Protein 1HYH (pdb70)

Organism: Weissella confusa (NCBI:txid1583)

Solvent-accessible surface area: 38884 Å² total; per-residue (Å²): 34,18,28,0,0,0,5,8,1,35,65,28,0,6,9,0,0,7,1,0,6,12,54,14,8,1,1,20,3,1,0,12,25,108,80,120,45,43,0,77,0,0,14,13,1,1,33,0,1,9,8,8,21,61,36,27,7,41,13,65,41,49,61,65,73,18,0,35,97,6,22,0,0,0,0,16,23,33,47,62,109,52,58,126,60,66,10,14,136,56,0,4,78,68,0,67,62,17,0,47,56,0,89,126,18,41,5,128,10,0,0,0,0,17,4,44,6,2,2,1,0,0,5,0,0,31,99,17,4,58,23,65,16,76,33,0,0,0,5,1,0,9,8,11,7,0,17,0,20,8,5,0,3,100,64,47,94,11,2,14,95,25,4,57,10,38,1,0,0,4,31,59,89,29,31,8,3,0,32,43,26,0,72,1,40,3,28,31,0,85,88,89,89,48,38,77,63,15,48,91,76,5,46,98,2,9,113,63,0,38,124,19,26,18,48,26,4,16,0,11,0,8,0,0,11,99,0,0,45,7,0,1,7,39,2,34,9,35,6,3,0,0,2,114,18,133,92,24,49,7,2,0,0,12,0,0,4,0,0,74,76,0,24,66,39,68,1,78,18,108,15,61,108,100,13,88,41,99,6,72,43,0,48,76,101,0,53,105,67,29,76,107,24,35,93,102,63,30,20,30,0,0,1,5,6,0,36,61,27,0,8,8,0,0,10,1,0,7,9,55,12,10,0,0,19,2,1,0,11,24,112,86,114,42,35,0,73,0,0,16,10,0,1,36,0,1,9,8,10,21,52,32,25,6,41,15,64,38,57,63,61,71,20,0,38,96,6,24,0,0,0,0,16,24,36,41,60,84,72,63,137,103,56,12,18,48,72,0,24,73,59,2,106,61,20,0,48,55,0,119,133,20,44,5,13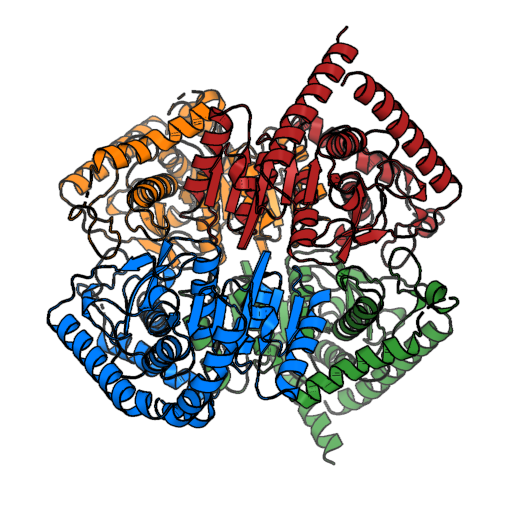1,11,0,0,0,0,16,5,57,11,2,2,0,0,0,5,12,0,36,101,32,3,59,25,66,18,73,36,0,0,0,3,2,0,7,6,12,8,0,15,0,21,8,5,0,2,103,62,48,99,12,2,14,92,24,3,54,10,37,1,0,0,2,29,56,88,19,22,15,6,0,28,49,28,1,97,2,42,14,20,39,1,85,87,87,102,46,41,75,68,16,52,90,72,7,82,91,1,11,110,64,0,32,126,16,29,16,50,28,3,16,0,13,0,6,0,0,10,94,0,0,49,7,0,1,6,36,3,33,9,34,7,5,0,0,3,89,11,116,92,27,41,6,2,0,0,11,0,0,3,0,0,76,80,0,22,69,38,71,1,76,20,97,18,61,107,92,13,86,57,92,6,79,88,0,59,68,94,0,58,59,22,33,91,138,60,56,33,20,33,0,0,0,4,5,0,36,82,29,0,8,9,0,0,9,1,0,4,8,55,12,6,0,1,20,2,0,0,12,28,114,82,101,55,34,0,85,1,0,15,12,0,1,41,0,1,7,7,9,19,53,35,25,7,40,15,62,29,50,65,72,72,19,0,38,97,6,25,0,0,0,0,26,39,62,89,82,151,117,34,76,28,83,143,33,1,58,58,0,68,59,18,0,51,64,0,90,123,21,40,5,129,14,0,0,0,0,14,16,106,59,2,1,6,2,0,6,0,0,28,96,20,5,60,23,67,20,77,39,0,0,0,5,2,0,7,8,16,7,0,30,1,21,7,4,0,3,101,53,43,97,12,3,12,95,26,3,51,9,37,8,0,0,16,38,56,112,27,45,16,12,0,30,48,23,1,84,1,41,9,23,38,0,61,67,45,27,125,114,75,92,30,69,59,11,71,40,78,10,41,68,1,6,144,44,0,88,124,16,21,58,75,25,4,20,0,14,0,7,0,0,10,95,0,0,46,7,1,1,7,40,3,35,9,33,6,4,0,0,3,100,16,135,90,18,50,6,1,0,0,12,0,0,2,0,0,76,74,0,22,66,38,61,1,78,15,97,28,65,123,91,19,72,99,94,4,66,84,0,52,69,86,1,67,118,50,30,68,75,8,35,120,8,83,32,17,34,0,0,0,4,7,0,34,84,30,0,8,9,0,0,8,1,0,6,8,56,13,8,0,1,20,3,2,0,12,26,115,82,102,54,37,0,83,0,0,16,10,0,1,38,0,1,9,7,7,19,48,35,25,7,42,14,65,29,49,64,70,74,18,0,34,96,5,25,0,0,0,0,26,36,72,94,112,139,116,33,98,22,83,145,35,1,56,57,0,69,58,18,0,55,63,0,104,121,21,41,6,123,13,0,0,0,0,14,16,111,55,1,0,7,1,0,6,0,0,31,98,25,5,58,24,68,19,77,41,0,0,0,5,1,0,8,7,16,7,0,25,0,23,7,3,0,1,104,51,44,98,13,2,15,97,26,2,51,10,36,8,0,0,18,35,58,78,24,40,9,8,0,33,49,24,1,82,1,38,8,25,34,0,59,63,46,33,125,108,82,88,26,72,58,11,57,38,64,8,69,93,2,8,140,37,0,78,120,16,28,57,73,23,4,19,0,15,0,6,0,0,10,93,0,0,46,8,1,2,8,36,3,34,10,35,7,4,0,0,4,109,21,134,84,26,49,7,2,0,0,11,0,0,2,0,0,82,81,0,25,62,36,66,1,79,13,91,15,68,107,99,14,87,58,96,10,78,91,0,63,77,107,1,66,62,53,28,70,68,5,35,122,8,84

Secondary structure (DSSP, 8-state):
--EEEEE--SHHHHHHHHHHHHHT--SEEEEE-SSHHHHHHHHHHHHHHGGGSSS--EEEES-GGGGTT-SEEEE--S-GGGT--TTHHHHHHHHHHHHHHHHHTT--SEEEE-SSSHHHHHHHHHHHH---GGGEEE-TTHHHHHHHHHHHHHHHT--GGG-B--EEB-TTTT-EE-TTT-EETTEEGGG---HHHHHHHHHHHHHHHHHHHSS--HHHHHHHHHHHHHHHTT--EEEEEEEE-TTT-SEEEEEEEEETTEEEEE------HHHHHHHHHHHHHHHHHHHHHHTT-/--EEEEE--SHHHHHHHHHHHHHT--SEEEEE-SSHHHHHHHHHHHHHHHTTSSS--EEEES-GGGGGG-SEEEE--S-GGGG--TTHHHHHHHHHHHHHHHHHHT--SEEEE-SSSHHHHHHHHHHHH---GGGEEE-TTHHHHHHHHHHHHHHHT--GGG-B--EEB-TTTT-EE-TTT-EETTEEGGG---HHHHHHHHHHHHHHHHHHHSS--HHHHHHHHHHHHHHHTT--EEEEEEE--TTT-S-EEEEEEEETTEEEEE------HHHHHHHHHHHHHHHHHHHHH-/--EEEEE--SHHHHHHHHHHHHHT--SEEEEE-S-HHHHHHHHHHHHHHGGG-SS--EEEES-GGGGGG-SEEEE----HHHHHHHHHHHHHHHHHHHHHHHT--SEEEE--TTHHHHHHHHHHHH---GGGEEE-TTHHHHHHHHHHHHHHHT--GGG-B--EEB-TTTT-EE-GGG-EETTEEHHHHHH---HHHHHHHHHHHHHHHHHHHSS--HHHHHHHHHHHHHHHTT--EEEEEEEE-TTT-SEEEEEEEEETTEEEEE------HHHHHHHHHHHHHHHHHHHHHHTT-/--EEEEE--SHHHHHHHHHHHHTT--SEEEEE-S-HHHHHHHHHHHHHHHTTSSS--EEEES-GGGGTT-SEEEE----HHHHHHHHHHHHHHHHHHHHHHHT--SEEEE--TTHHHHHHHHHHHH---GGGEEE-TTHHHHHHHHHHHHHHHT--GGG---EEEB-TTTT-EEEGGG-EETTEEHHHHHH---HHHHHHHHHHHHHHHHHHHSS--HHHHHHHHHHHHHHHHT--EEEEEEEE-TTT-SEEEEEEEEETTEEEEE------HHHHHHHHHHHHHHHHHHHHHHHT-

CATH classification: 3.40.50.720 (+1 more: 3.90.110.10)

InterPro domains:
  IPR001236 Lactate/malate dehydrogenase, N-terminal [PF00056] (4-146)
  IPR001557 L-lactate/malate dehydrogenase [PIRSF000102] (2-306)
  IPR001557 L-lactate/malate dehydrogenase [PR00086] (4-28)
  IPR001557 L-lactate/malate dehydrogenase [PR00086] (29-53)
  IPR001557 L-lactate/malate dehydrogenase [PR00086] (120-140)
  IPR001557 L-lactate/malate dehydrogenase [PR00086] (144-162)
  IPR001557 L-lactate/malate dehydrogenase [PR00086] (174-187)
  IPR015955 Lactate dehydrogenase/glycoside hydrolase, family 4, C-terminal [G3DSA:3.90.110.10] (150-308)
  IPR015955 Lactate dehydrogenase/glycoside hydrolase, family 4, C-terminal [SSF56327] (147-306)
  IPR018177 L-lactate dehydrogenase, active site [PS00064] (176-182)
  IPR022383 Lactate/malate dehydrogenase, C-terminal [PF02866] (149-306)
  IPR036291 NAD(P)-binding domain superfamily [SSF51735] (3-148)

B-factor: mean 27.64, std 12.59, range [2.0, 86.06]

Structure (mmCIF, N/CA/C/O backbone):
data_1HYH
#
_entry.id   1HYH
#
_cell.length_a   135.900
_cell.length_b   135.900
_cell.length_c   205.900
_cell.angle_alpha   90.00
_cell.angle_beta   90.00
_cell.angle_gamma   120.00
#
_symmetry.space_group_name_H-M   'P 32 2 1'
#
loop_
_entity.id
_entity.type
_entity.pdbx_description
1 polymer 'L-2-HYDROXYISOCAPROATE DEHYDROGENASE'
2 non-polymer 'SULFATE ION'
3 non-polymer NICOTINAMIDE-ADENINE-DINUCLEOTIDE
4 water water
#
loop_
_atom_site.group_PDB
_atom_site.id
_atom_site.type_symbol
_atom_site.label_atom_id
_atom_site.label_alt_id
_atom_site.label_comp_id
_atom_site.label_asym_id
_atom_site.label_entity_id
_atom_site.label_seq_id
_atom_site.pdbx_PDB_ins_code
_atom_site.Cartn_x
_atom_site.Cartn_y
_atom_site.Cartn_z
_atom_site.occupancy
_atom_site.B_iso_or_equiv
_atom_site.auth_seq_id
_atom_site.auth_comp_id
_atom_site.auth_asym_id
_atom_site.auth_atom_id
_atom_site.pdbx_PDB_model_num
ATOM 1 N N . ALA A 1 1 ? 75.821 11.779 13.166 1.00 13.29 21 ALA A N 1
ATOM 2 C CA . ALA A 1 1 ? 75.469 10.320 12.883 1.00 13.29 21 ALA A CA 1
ATOM 3 C C . ALA A 1 1 ? 74.019 10.155 13.254 1.00 13.29 21 ALA A C 1
ATOM 4 O O . ALA A 1 1 ? 73.464 11.085 13.870 1.00 13.29 21 ALA A O 1
ATOM 6 N N . ARG A 1 2 ? 73.416 9.007 12.855 1.00 11.39 22 ARG A N 1
ATOM 7 C CA . ARG A 1 2 ? 71.977 8.800 13.171 1.00 11.39 22 ARG A CA 1
ATOM 8 C C . ARG A 1 2 ? 71.814 7.939 14.398 1.00 11.39 22 ARG A C 1
ATOM 9 O O . ARG A 1 2 ? 72.507 6.929 14.552 1.00 11.39 22 ARG A O 1
ATOM 17 N N . LYS A 1 3 ? 70.939 8.310 15.297 1.00 11.92 23 LYS A N 1
ATOM 18 C CA . LYS A 1 3 ? 70.701 7.564 16.521 1.00 11.92 23 LYS A CA 1
ATOM 19 C C . LYS A 1 3 ? 69.205 7.446 16.763 1.00 11.92 23 LYS A C 1
ATOM 20 O O . LYS A 1 3 ? 68.514 8.474 16.808 1.00 11.92 23 LYS A O 1
ATOM 26 N N . ILE A 1 4 ? 68.738 6.206 16.949 1.00 11.72 24 ILE A N 1
ATOM 27 C CA . ILE A 1 4 ? 67.325 5.946 17.179 1.00 11.72 24 ILE A CA 1
ATOM 28 C C . ILE A 1 4 ? 67.123 5.164 18.465 1.00 11.72 24 ILE A C 1
ATOM 29 O O . ILE A 1 4 ? 67.868 4.235 18.767 1.00 11.72 24 ILE A O 1
ATOM 34 N N . GLY A 1 5 ? 66.152 5.604 19.259 1.00 9.64 25 GLY A N 1
ATOM 35 C CA . GLY A 1 5 ? 65.834 4.928 20.498 1.00 9.64 25 GLY A CA 1
ATOM 36 C C . GLY A 1 5 ? 64.516 4.192 20.323 1.00 9.64 25 GLY A C 1
ATOM 37 O O . GLY A 1 5 ? 63.615 4.718 19.681 1.00 9.64 25 GLY A O 1
ATOM 38 N N . ILE A 1 6 ? 64.414 2.940 20.828 1.00 11.27 26 ILE A N 1
ATOM 39 C CA . ILE A 1 6 ? 63.158 2.171 20.719 1.00 11.27 26 ILE A CA 1
ATOM 40 C C . ILE A 1 6 ? 62.756 1.737 22.113 1.00 11.27 26 ILE A C 1
ATOM 41 O O . ILE A 1 6 ? 63.531 1.050 22.761 1.00 11.27 26 ILE A O 1
ATOM 46 N N . ILE A 1 7 ? 61.594 2.177 22.583 1.00 13.25 27 ILE A N 1
ATOM 47 C CA . ILE A 1 7 ? 61.099 1.860 23.909 1.00 13.25 27 ILE A CA 1
ATOM 48 C C . ILE A 1 7 ? 60.020 0.790 23.776 1.00 13.25 27 ILE A C 1
ATOM 49 O O . ILE A 1 7 ? 58.950 1.066 23.223 1.00 13.25 27 ILE A O 1
ATOM 54 N N . GLY A 1 8 ? 60.324 -0.410 24.264 1.00 13.63 28 GLY A N 1
ATOM 55 C CA . GLY A 1 8 ? 59.362 -1.539 24.199 1.00 13.63 28 GLY A CA 1
ATOM 56 C C . GLY A 1 8 ? 59.776 -2.440 23.062 1.00 13.63 28 GLY A C 1
ATOM 57 O O . GLY A 1 8 ? 59.400 -2.129 21.964 1.00 13.63 28 GLY A O 1
ATOM 58 N N . LEU A 1 9 ? 60.569 -3.466 23.291 1.00 15.23 29 LEU A N 1
ATOM 59 C CA . LEU A 1 9 ? 61.047 -4.364 22.283 1.00 15.23 29 LEU A CA 1
ATOM 60 C C . LEU A 1 9 ? 60.192 -5.637 22.245 1.00 15.23 29 LEU A C 1
ATOM 61 O O . LEU A 1 9 ? 60.692 -6.701 22.591 1.00 15.23 29 LEU A O 1
ATOM 66 N N . GLY A 1 10 ? 58.955 -5.515 21.834 1.00 15.54 30 GLY A N 1
ATOM 67 C CA . GLY A 1 10 ? 58.027 -6.593 21.685 1.00 15.54 30 GLY A CA 1
ATOM 68 C C . GLY A 1 10 ? 57.892 -6.926 20.215 1.00 15.54 30 GLY A C 1
ATOM 69 O O . GLY A 1 10 ? 58.871 -6.729 19.460 1.00 15.54 30 GLY A O 1
ATOM 70 N N . ASN A 1 11 ? 56.741 -7.404 19.771 1.00 13.35 31 ASN A N 1
ATOM 71 C CA . ASN A 1 11 ? 56.584 -7.753 18.366 1.00 13.35 31 ASN A CA 1
ATOM 72 C C . ASN A 1 11 ? 56.815 -6.555 17.455 1.00 13.35 31 ASN A C 1
ATOM 73 O O . ASN A 1 11 ? 57.470 -6.712 16.451 1.00 13.35 31 ASN A O 1
ATOM 78 N N . VAL A 1 12 ? 56.233 -5.430 17.770 1.00 13.75 32 VAL A N 1
ATOM 79 C CA . VAL A 1 12 ? 56.375 -4.244 16.923 1.00 13.75 32 VAL A CA 1
ATOM 80 C C . VAL A 1 12 ? 57.735 -3.636 17.108 1.00 13.75 32 VAL A C 1
ATOM 81 O O . VAL A 1 12 ? 58.460 -3.415 16.135 1.00 13.75 32 VAL A O 1
ATOM 85 N N . GLY A 1 13 ? 58.188 -3.365 18.323 1.00 12.43 33 GLY A N 1
ATOM 86 C CA . GLY A 1 13 ? 59.495 -2.733 18.482 1.00 12.43 33 GLY A CA 1
ATOM 87 C C . GLY A 1 13 ? 60.637 -3.481 17.872 1.00 12.43 33 GLY A C 1
ATOM 88 O O . GLY A 1 13 ? 61.538 -2.897 17.277 1.00 12.43 33 GLY A O 1
ATOM 89 N N . ALA A 1 14 ? 60.642 -4.791 17.991 1.00 11.36 34 ALA A N 1
ATOM 90 C CA . ALA A 1 14 ? 61.678 -5.660 17.415 1.00 11.36 34 ALA A CA 1
ATOM 91 C C . ALA A 1 14 ? 61.589 -5.702 15.931 1.00 11.36 34 ALA A C 1
ATOM 92 O O . ALA A 1 14 ? 62.645 -5.783 15.236 1.00 11.36 34 ALA A O 1
ATOM 94 N N . ALA A 1 15 ? 60.423 -5.546 15.309 1.00 10.76 35 ALA A N 1
ATOM 95 C CA . ALA A 1 15 ? 60.280 -5.497 13.847 1.00 10.76 35 ALA A CA 1
ATOM 96 C C . ALA A 1 15 ? 60.790 -4.150 13.339 1.00 10.76 35 ALA A C 1
ATOM 97 O O . ALA A 1 15 ? 61.373 -4.066 12.245 1.00 10.76 35 ALA A O 1
ATOM 99 N N . VAL A 1 16 ? 60.575 -3.083 14.121 1.00 11.59 36 VAL A N 1
ATOM 100 C CA . VAL A 1 16 ? 61.087 -1.727 13.789 1.00 11.59 36 VAL A CA 1
ATOM 101 C C . VAL A 1 16 ? 62.598 -1.808 13.750 1.00 11.59 36 VAL A C 1
ATOM 102 O O . VAL A 1 16 ? 63.241 -1.389 12.781 1.00 11.59 36 VAL A O 1
ATOM 106 N N . ALA A 1 17 ? 63.175 -2.363 14.798 1.00 11.90 37 ALA A N 1
ATOM 107 C CA . ALA A 1 17 ? 64.631 -2.530 14.889 1.00 11.90 37 ALA A CA 1
ATOM 108 C C . ALA A 1 17 ? 65.137 -3.365 13.764 1.00 11.90 37 ALA A C 1
ATOM 109 O O . ALA A 1 17 ? 66.166 -3.012 13.081 1.00 11.90 37 ALA A O 1
ATOM 111 N N . HIS A 1 18 ? 64.515 -4.497 13.417 1.00 12.79 38 HIS A N 1
ATOM 112 C CA . HIS A 1 18 ? 65.022 -5.319 12.308 1.00 12.79 38 HIS A CA 1
ATOM 113 C C . HIS A 1 18 ? 64.910 -4.614 10.977 1.00 12.79 38 HIS A C 1
ATOM 114 O O . HIS A 1 18 ? 65.788 -4.736 10.081 1.00 12.79 38 HIS A O 1
ATOM 121 N N . GLY A 1 19 ? 63.848 -3.875 10.760 1.00 13.48 39 GLY A N 1
ATOM 122 C CA . GLY A 1 19 ? 63.690 -3.112 9.493 1.00 13.48 39 GLY A CA 1
ATOM 123 C C . GLY A 1 19 ? 64.772 -2.047 9.336 1.00 13.48 39 GLY A C 1
ATOM 124 O O . GLY A 1 19 ? 65.275 -1.856 8.231 1.00 13.48 39 GLY A O 1
ATOM 125 N N . LEU A 1 20 ? 65.123 -1.335 10.425 1.00 12.16 40 LEU A N 1
ATOM 126 C CA . LEU A 1 20 ? 66.164 -0.325 10.418 1.00 12.16 40 LEU A CA 1
ATOM 127 C C . LEU A 1 20 ? 67.508 -1.018 10.279 1.00 12.16 40 LEU A C 1
ATOM 128 O O . LEU A 1 20 ? 68.248 -0.646 9.358 1.00 12.16 40 LEU A O 1
ATOM 133 N N . ILE A 1 21 ? 67.758 -2.031 11.124 1.00 14.06 41 ILE A N 1
ATOM 134 C CA . ILE A 1 21 ? 69.115 -2.669 11.017 1.00 14.06 41 ILE A CA 1
ATOM 135 C C . ILE A 1 21 ? 69.375 -3.351 9.708 1.00 14.06 41 ILE A C 1
ATOM 136 O O . ILE A 1 21 ? 70.504 -3.316 9.163 1.00 14.06 41 ILE A O 1
ATOM 141 N N . ALA A 1 22 ? 68.362 -3.975 9.093 1.00 16.97 42 ALA A N 1
ATOM 142 C CA . ALA A 1 22 ? 68.501 -4.669 7.820 1.00 16.97 42 ALA A CA 1
ATOM 143 C C . ALA A 1 22 ? 68.895 -3.705 6.707 1.00 16.97 42 ALA A C 1
ATOM 144 O O . ALA A 1 22 ? 69.625 -4.055 5.783 1.00 16.97 42 ALA A O 1
ATOM 146 N N . GLN A 1 23 ? 68.439 -2.459 6.729 1.00 19.98 43 GLN A N 1
ATOM 147 C CA . GLN A 1 23 ? 68.826 -1.495 5.711 1.00 19.98 43 GLN A CA 1
ATOM 148 C C . GLN A 1 23 ? 70.009 -0.639 6.189 1.00 19.98 43 GLN A C 1
ATOM 149 O O . GLN A 1 23 ? 70.492 0.218 5.429 1.00 19.98 43 GLN A O 1
ATOM 155 N N . GLY A 1 24 ? 70.448 -0.773 7.422 1.00 18.31 44 GLY A N 1
ATOM 156 C CA . GLY A 1 24 ? 71.569 0.070 7.878 1.00 18.31 44 GLY A CA 1
ATOM 157 C C . GLY A 1 24 ? 71.156 1.522 7.937 1.00 18.31 44 GLY A C 1
ATOM 158 O O . GLY A 1 24 ? 71.932 2.350 7.475 1.00 18.31 44 GLY A O 1
ATOM 159 N N . VAL A 1 25 ? 69.994 1.823 8.454 1.00 15.91 45 VAL A N 1
ATOM 160 C CA . VAL A 1 25 ? 69.507 3.186 8.503 1.00 15.91 45 VAL A CA 1
ATOM 161 C C . VAL A 1 25 ? 70.219 4.035 9.555 1.00 15.91 45 VAL A C 1
ATOM 162 O O . VAL A 1 25 ? 70.582 5.157 9.229 1.00 15.91 45 VAL A O 1
ATOM 166 N N . ALA A 1 26 ? 70.367 3.556 10.774 1.00 12.24 46 ALA A N 1
ATOM 167 C CA . ALA A 1 26 ? 70.986 4.305 11.834 1.00 12.24 46 ALA A CA 1
ATOM 168 C C . ALA A 1 26 ? 72.379 3.781 12.162 1.00 12.24 46 ALA A C 1
ATOM 169 O O . ALA A 1 26 ? 72.810 2.740 11.686 1.00 12.24 46 ALA A O 1
ATOM 171 N N . ASP A 1 27 ? 73.106 4.584 12.947 1.00 10.80 47 ASP A N 1
ATOM 172 C CA . ASP A 1 27 ? 74.444 4.180 13.340 1.00 10.80 47 ASP A CA 1
ATOM 173 C C . ASP A 1 27 ? 74.378 3.607 14.732 1.00 10.80 47 ASP A C 1
ATOM 174 O O . ASP A 1 27 ? 75.008 2.623 15.024 1.00 10.80 47 ASP A O 1
ATOM 179 N N . ASP A 1 28 ? 73.630 4.257 15.621 1.00 11.80 48 ASP A N 1
ATOM 180 C CA . ASP A 1 28 ? 73.487 3.908 17.012 1.00 11.80 48 ASP A CA 1
ATOM 181 C C . ASP A 1 28 ? 72.025 3.682 17.373 1.00 11.80 48 ASP A C 1
ATOM 182 O O . ASP A 1 28 ? 71.168 4.477 16.979 1.00 11.80 48 ASP A O 1
ATOM 187 N N . TYR A 1 29 ? 71.768 2.572 18.128 1.00 9.37 49 TYR A N 1
ATOM 188 C CA . TYR A 1 29 ? 70.420 2.254 18.537 1.00 9.37 49 TYR A CA 1
ATOM 189 C C . TYR A 1 29 ? 70.373 2.076 20.046 1.00 9.37 49 TYR A C 1
ATOM 190 O O . TYR A 1 29 ? 71.357 1.625 20.636 1.00 9.37 49 TYR A O 1
ATOM 199 N N . VAL A 1 30 ? 69.261 2.480 20.664 1.00 10.64 50 VAL A N 1
ATOM 200 C CA . VAL A 1 30 ? 69.141 2.328 22.113 1.00 10.64 50 VAL A CA 1
ATOM 201 C C . VAL A 1 30 ? 67.866 1.516 22.316 1.00 10.64 50 VAL A C 1
ATOM 202 O O . VAL A 1 30 ? 66.816 1.999 21.876 1.00 10.64 50 VAL A O 1
ATOM 206 N N . PHE A 1 31 ? 67.995 0.311 22.910 1.00 11.52 51 PHE A N 1
ATOM 207 C CA . PHE A 1 31 ? 66.786 -0.538 23.094 1.00 11.52 51 PHE A CA 1
ATOM 208 C C . PHE A 1 31 ? 66.410 -0.403 24.547 1.00 11.52 51 PHE A C 1
ATOM 209 O O . PHE A 1 31 ? 67.313 -0.497 25.377 1.00 11.52 51 PHE A O 1
ATOM 217 N N . ILE A 1 32 ? 65.176 -0.116 24.871 1.00 12.91 52 ILE A N 1
ATOM 218 C CA . ILE A 1 32 ? 64.771 0.011 26.263 1.00 12.91 52 ILE A CA 1
ATOM 219 C C . ILE A 1 32 ? 63.525 -0.861 26.478 1.00 12.91 52 ILE A C 1
ATOM 220 O O . ILE A 1 32 ? 62.575 -0.759 25.693 1.00 12.91 52 ILE A O 1
ATOM 225 N N . ASP A 1 33 ? 63.553 -1.709 27.507 1.00 14.65 53 ASP A N 1
ATOM 226 C CA . ASP A 1 33 ? 62.374 -2.531 27.770 1.00 14.65 53 ASP A CA 1
ATOM 227 C C . ASP A 1 33 ? 62.324 -2.838 29.252 1.00 14.65 53 ASP A C 1
ATOM 228 O O . ASP A 1 33 ? 63.427 -3.013 29.786 1.00 14.65 53 ASP A O 1
ATOM 233 N N . ALA A 1 34 ? 61.161 -2.901 29.838 1.00 18.17 54 ALA A N 1
ATOM 234 C CA . ALA A 1 34 ? 61.025 -3.187 31.257 1.00 18.17 54 ALA A CA 1
ATOM 235 C C . ALA A 1 34 ? 61.498 -4.605 31.554 1.00 18.17 54 ALA A C 1
ATOM 236 O O . ALA A 1 34 ? 62.063 -4.940 32.626 1.00 18.17 54 ALA A O 1
ATOM 238 N N . ASN A 1 35 ? 61.266 -5.509 30.616 1.00 20.42 55 ASN A N 1
ATOM 239 C CA . ASN A 1 35 ? 61.702 -6.880 30.752 1.00 20.42 55 ASN A CA 1
ATOM 240 C C . ASN A 1 35 ? 63.147 -6.938 30.318 1.00 20.42 55 ASN A C 1
ATOM 241 O O . ASN A 1 35 ? 63.451 -6.888 29.134 1.00 20.42 55 ASN A O 1
ATOM 246 N N . GLU A 1 36 ? 64.034 -7.017 31.294 1.00 24.09 56 GLU A N 1
ATOM 247 C CA . GLU A 1 36 ? 65.467 -7.043 31.026 1.00 24.09 56 GLU A CA 1
ATOM 248 C C . GLU A 1 36 ? 65.963 -8.212 30.218 1.00 24.09 56 GLU A C 1
ATOM 249 O O . GLU A 1 36 ? 66.703 -8.016 29.252 1.00 24.09 56 GLU A O 1
ATOM 255 N N . ALA A 1 37 ? 65.594 -9.434 30.565 1.00 21.65 57 ALA A N 1
ATOM 256 C CA . ALA A 1 37 ? 66.091 -10.604 29.806 1.00 21.65 57 ALA A CA 1
ATOM 257 C C . ALA A 1 37 ? 65.680 -10.543 28.350 1.00 21.65 57 ALA A C 1
ATOM 258 O O . ALA A 1 37 ? 66.490 -10.948 27.499 1.00 21.65 57 ALA A O 1
ATOM 260 N N . LYS A 1 38 ? 64.496 -10.050 28.024 1.00 19.24 58 LYS A N 1
ATOM 261 C CA . LYS A 1 38 ? 64.034 -9.962 26.653 1.00 19.24 58 LYS A CA 1
ATOM 262 C C . LYS A 1 38 ? 64.878 -9.023 25.808 1.00 19.24 58 LYS A C 1
ATOM 263 O O . LYS A 1 38 ? 65.355 -9.365 24.736 1.00 19.24 58 LYS A O 1
ATOM 269 N N . VAL A 1 39 ? 65.063 -7.791 26.308 1.00 19.32 59 VAL A N 1
ATOM 270 C CA . VAL A 1 39 ? 65.829 -6.803 25.547 1.00 19.32 59 VAL A CA 1
ATOM 271 C C . VAL A 1 39 ? 67.281 -7.211 25.383 1.00 19.32 59 VAL A C 1
ATOM 272 O O . VAL A 1 39 ? 67.888 -7.050 24.308 1.00 19.32 59 VAL A O 1
ATOM 276 N N . LYS A 1 40 ? 67.864 -7.833 26.385 1.00 19.35 60 LYS A N 1
ATOM 277 C CA . LYS A 1 40 ? 69.255 -8.320 26.291 1.00 19.35 60 LYS A CA 1
ATOM 278 C C . LYS A 1 40 ? 69.331 -9.448 25.295 1.00 19.35 60 LYS A C 1
ATOM 279 O O . LYS A 1 40 ? 70.317 -9.597 24.565 1.00 19.35 60 LYS A O 1
ATOM 285 N N . ALA A 1 41 ? 68.282 -10.282 25.177 1.00 17.57 61 ALA A N 1
ATOM 286 C CA . ALA A 1 41 ? 68.216 -11.358 24.202 1.00 17.57 61 ALA A CA 1
ATOM 287 C C . ALA A 1 41 ? 68.217 -10.840 22.786 1.00 17.57 61 ALA A C 1
ATOM 288 O O . ALA A 1 41 ? 68.950 -11.354 21.921 1.00 17.57 61 ALA A O 1
ATOM 290 N N . ASP A 1 42 ? 67.427 -9.788 22.548 1.00 17.73 62 ASP A N 1
ATOM 291 C CA . ASP A 1 42 ? 67.363 -9.141 21.236 1.00 17.73 62 ASP A CA 1
ATOM 292 C C . ASP A 1 42 ? 68.657 -8.407 20.889 1.00 17.73 62 ASP A C 1
ATOM 293 O O . ASP A 1 42 ? 69.097 -8.381 19.734 1.00 17.73 62 ASP A O 1
ATOM 298 N N . GLN A 1 43 ? 69.310 -7.781 21.875 1.00 15.66 63 GLN A N 1
ATOM 299 C CA . GLN A 1 43 ? 70.575 -7.098 21.626 1.00 15.66 63 GLN A CA 1
ATOM 300 C C . GLN A 1 43 ? 71.618 -8.072 21.119 1.00 15.66 63 GLN A C 1
ATOM 301 O O . GLN A 1 43 ? 72.235 -7.844 20.075 1.00 15.66 63 GLN A O 1
ATOM 307 N N . ILE A 1 44 ? 71.803 -9.173 21.847 1.00 14.64 64 ILE A N 1
ATOM 308 C CA . ILE A 1 44 ? 72.774 -10.203 21.465 1.00 14.64 64 ILE A CA 1
ATOM 309 C C . ILE A 1 44 ? 72.459 -10.826 20.107 1.00 14.64 64 ILE A C 1
ATOM 310 O O . ILE A 1 44 ? 73.319 -11.039 19.251 1.00 14.64 64 ILE A O 1
ATOM 315 N N . ASP A 1 45 ? 71.208 -11.159 19.886 1.00 14.05 65 ASP A N 1
ATOM 316 C CA . ASP A 1 45 ? 70.788 -11.790 18.615 1.00 14.05 65 ASP A CA 1
ATOM 317 C C . ASP A 1 45 ? 71.082 -10.883 17.463 1.00 14.05 65 ASP A C 1
ATOM 318 O O . ASP A 1 45 ? 71.542 -11.363 16.418 1.00 14.05 65 ASP A O 1
ATOM 323 N N . PHE A 1 46 ? 70.888 -9.568 17.618 1.00 12.92 66 PHE A N 1
ATOM 324 C CA . PHE A 1 46 ? 71.229 -8.571 16.577 1.00 12.92 66 PHE A CA 1
ATOM 325 C C . PHE A 1 46 ? 72.736 -8.416 16.418 1.00 12.92 66 PHE A C 1
ATOM 326 O O . PHE A 1 46 ? 73.272 -8.347 15.299 1.00 12.92 66 PHE A O 1
ATOM 334 N N . GLN A 1 47 ? 73.460 -8.449 17.535 1.00 13.69 67 GLN A N 1
ATOM 335 C CA . GLN A 1 47 ? 74.912 -8.375 17.496 1.00 13.69 67 GLN A CA 1
ATOM 336 C C . GLN A 1 47 ? 75.528 -9.598 16.876 1.00 13.69 67 GLN A C 1
ATOM 337 O O . GLN A 1 47 ? 76.650 -9.526 16.329 1.00 13.69 67 GLN A O 1
ATOM 343 N N . ASP A 1 48 ? 74.861 -10.728 16.896 1.00 14.91 68 ASP A N 1
ATOM 344 C CA . ASP A 1 48 ? 75.291 -11.959 16.236 1.00 14.91 68 ASP A CA 1
ATOM 345 C C . ASP A 1 48 ? 75.052 -11.875 14.735 1.00 14.91 68 ASP A C 1
ATOM 346 O O . ASP A 1 48 ? 75.742 -12.529 13.947 1.00 14.91 68 ASP A O 1
ATOM 351 N N . ALA A 1 49 ? 74.133 -11.013 14.311 1.00 12.73 69 ALA A N 1
ATOM 352 C CA . ALA A 1 49 ? 73.851 -10.828 12.896 1.00 12.73 69 ALA A CA 1
ATOM 353 C C . ALA A 1 49 ? 74.852 -9.950 12.231 1.00 12.73 69 ALA A C 1
ATOM 354 O O . ALA A 1 49 ? 75.130 -9.999 11.030 1.00 12.73 69 ALA A O 1
ATOM 356 N N . MET A 1 50 ? 75.444 -9.015 13.010 1.00 14.05 70 MET A N 1
ATOM 357 C CA . MET A 1 50 ? 76.393 -8.016 12.500 1.00 14.05 70 MET A CA 1
ATOM 358 C C . MET A 1 50 ? 77.488 -8.609 11.670 1.00 14.05 70 MET A C 1
ATOM 359 O O . MET A 1 50 ? 77.744 -8.063 10.540 1.00 14.05 70 MET A O 1
ATOM 364 N N . ALA A 1 51 ? 78.174 -9.693 11.988 1.00 12.57 71 ALA A N 1
ATOM 365 C CA . ALA A 1 51 ? 79.222 -10.167 11.088 1.00 12.57 71 ALA A CA 1
ATOM 366 C C . ALA A 1 51 ? 78.697 -10.500 9.726 1.00 12.57 71 ALA A C 1
ATOM 367 O O . ALA A 1 51 ? 79.480 -10.569 8.773 1.00 12.57 71 ALA A O 1
ATOM 369 N N . ASN A 1 52 ? 77.407 -10.823 9.609 1.00 14.29 72 ASN A N 1
ATOM 370 C CA . ASN A 1 52 ? 76.847 -11.186 8.322 1.00 14.29 72 ASN A CA 1
ATOM 371 C C . ASN A 1 52 ? 75.960 -10.127 7.723 1.00 14.29 72 ASN A C 1
ATOM 372 O O . ASN A 1 52 ? 75.333 -10.368 6.661 1.00 14.29 72 ASN A O 1
ATOM 377 N N . LEU A 1 53 ? 75.909 -8.947 8.363 1.00 16.66 73 LEU A N 1
ATOM 378 C CA . LEU A 1 53 ? 75.114 -7.830 7.790 1.00 16.66 73 LEU A CA 1
ATOM 379 C C . LEU A 1 53 ? 76.006 -6.947 6.922 1.00 16.66 73 LEU A C 1
ATOM 380 O O . LEU A 1 53 ? 77.243 -6.956 7.093 1.00 16.66 73 LEU A O 1
ATOM 385 N N . GLU A 1 54 ? 75.463 -6.147 6.030 1.00 19.23 74 GLU A N 1
ATOM 386 C CA . GLU A 1 54 ? 76.261 -5.271 5.174 1.00 19.23 74 GLU A CA 1
ATOM 387 C C . GLU A 1 54 ? 76.654 -3.955 5.820 1.00 19.23 74 GLU A C 1
ATOM 388 O O . GLU A 1 54 ? 77.717 -3.399 5.515 1.00 19.23 74 GLU A O 1
ATOM 394 N N . ALA A 1 55 ? 75.851 -3.429 6.701 1.00 16.44 75 ALA A N 1
ATOM 395 C CA . ALA A 1 55 ? 76.077 -2.162 7.382 1.00 16.44 75 ALA A CA 1
ATOM 396 C C . ALA A 1 55 ? 76.201 -2.415 8.873 1.00 16.44 75 ALA A C 1
ATOM 397 O O . ALA A 1 55 ? 75.571 -3.355 9.342 1.00 16.44 75 ALA A O 1
ATOM 399 N N . HIS A 1 56 ? 76.961 -1.576 9.553 1.00 13.40 76 HIS A N 1
ATOM 400 C CA . HIS A 1 56 ? 77.178 -1.718 11.000 1.00 13.40 76 HIS A CA 1
ATOM 401 C C . HIS A 1 56 ? 76.253 -0.814 11.795 1.00 13.40 76 HIS A C 1
ATOM 402 O O . HIS A 1 56 ? 75.850 0.254 11.347 1.00 13.40 76 HIS A O 1
ATOM 409 N N . GLY A 1 57 ? 75.916 -1.266 13.005 1.00 11.14 77 GLY A N 1
ATOM 410 C CA . GLY A 1 57 ? 75.065 -0.448 13.884 1.00 11.14 77 GLY A CA 1
ATOM 411 C C . GLY A 1 57 ? 75.492 -0.801 15.300 1.00 11.14 77 GLY A C 1
ATOM 412 O O . GLY A 1 57 ? 75.919 -1.924 15.507 1.00 11.14 77 GLY A O 1
ATOM 413 N N . ASN A 1 58 ? 75.442 0.145 16.212 1.00 12.13 78 ASN A N 1
ATOM 414 C CA . ASN A 1 58 ? 75.828 -0.077 17.600 1.00 12.13 78 ASN A CA 1
ATOM 415 C C . ASN A 1 58 ? 74.580 -0.159 18.409 1.00 12.13 78 ASN A C 1
ATOM 416 O O . ASN A 1 58 ? 73.618 0.592 18.157 1.00 12.13 78 ASN A O 1
ATOM 421 N N . ILE A 1 59 ? 74.513 -1.066 19.403 1.00 14.00 79 ILE A N 1
ATOM 422 C CA . ILE A 1 59 ? 73.275 -1.195 20.203 1.00 14.00 79 ILE A CA 1
ATOM 423 C C . ILE A 1 59 ? 73.514 -1.168 21.679 1.00 14.00 79 ILE A C 1
ATOM 424 O O . ILE A 1 59 ? 74.339 -1.929 22.122 1.00 14.00 79 ILE A O 1
ATOM 429 N N . VAL A 1 60 ? 72.839 -0.305 22.425 1.00 13.93 80 VAL A N 1
ATOM 430 C CA . VAL A 1 60 ? 73.013 -0.274 23.874 1.00 13.93 80 VAL A CA 1
ATOM 431 C C . VAL A 1 60 ? 71.623 -0.501 24.433 1.00 13.93 80 VAL A C 1
ATOM 432 O O . VAL A 1 60 ? 70.635 -0.276 23.723 1.00 13.93 80 VAL A O 1
ATOM 436 N N . ILE A 1 61 ? 71.531 -1.028 25.651 1.00 15.82 81 ILE A N 1
ATOM 437 C CA . ILE A 1 61 ? 70.207 -1.291 26.208 1.00 15.82 81 ILE A CA 1
ATOM 438 C C . ILE A 1 61 ? 69.994 -0.595 27.531 1.00 15.82 81 ILE A C 1
ATOM 439 O O . ILE A 1 61 ? 70.931 -0.281 28.262 1.00 15.82 81 ILE A O 1
ATOM 444 N N . ASN A 1 62 ? 68.736 -0.317 27.812 1.00 17.91 82 ASN A N 1
ATOM 445 C CA . ASN A 1 62 ? 68.245 0.301 29.007 1.00 17.91 82 ASN A CA 1
ATOM 446 C C . ASN A 1 62 ? 69.144 1.361 29.583 1.00 17.91 82 ASN A C 1
ATOM 447 O O . ASN A 1 62 ? 69.491 1.336 30.770 1.00 17.91 82 ASN A O 1
ATOM 452 N N . ASP A 1 63 ? 69.456 2.360 28.775 1.00 18.75 83 ASP A N 1
ATOM 453 C CA . ASP A 1 63 ? 70.296 3.478 29.173 1.00 18.75 83 ASP A CA 1
ATOM 454 C C . ASP A 1 63 ? 69.592 4.750 28.770 1.00 18.75 83 ASP A C 1
ATOM 455 O O . ASP A 1 63 ? 69.729 5.105 27.581 1.00 18.75 83 ASP A O 1
ATOM 460 N N . TRP A 1 64 ? 68.854 5.373 29.671 1.00 16.91 84 TRP A N 1
ATOM 461 C CA . TRP A 1 64 ? 68.122 6.595 29.328 1.00 16.91 84 TRP A CA 1
ATOM 462 C C . TRP A 1 64 ? 68.996 7.742 28.879 1.00 16.91 84 TRP A C 1
ATOM 463 O O . TRP A 1 64 ? 68.715 8.463 27.910 1.00 16.91 84 TRP A O 1
ATOM 474 N N . ALA A 1 65 ? 70.146 7.922 29.516 1.00 17.99 85 ALA A N 1
ATOM 475 C CA . ALA A 1 65 ? 71.066 9.008 29.175 1.00 17.99 85 ALA A CA 1
ATOM 476 C C . ALA A 1 65 ? 71.561 8.894 27.766 1.00 17.99 85 ALA A C 1
ATOM 477 O O . ALA A 1 65 ? 71.848 9.931 27.114 1.00 17.99 85 ALA A O 1
ATOM 479 N N . ALA A 1 66 ? 71.596 7.702 27.173 1.00 18.31 86 ALA A N 1
ATOM 480 C CA . ALA A 1 66 ? 71.979 7.479 25.794 1.00 18.31 86 ALA A CA 1
ATOM 481 C C . ALA A 1 66 ? 70.956 8.058 24.832 1.00 18.31 86 ALA A C 1
ATOM 482 O O . ALA A 1 66 ? 71.268 8.156 23.633 1.00 18.31 86 ALA A O 1
ATOM 484 N N . LEU A 1 67 ? 69.770 8.423 25.282 1.00 17.70 87 LEU A N 1
ATOM 485 C CA . LEU A 1 67 ? 68.786 9.056 24.427 1.00 17.70 87 LEU A CA 1
ATOM 486 C C . LEU A 1 67 ? 68.972 10.539 24.206 1.00 17.70 87 LEU A C 1
ATOM 487 O O . LEU A 1 67 ? 68.382 11.126 23.287 1.00 17.70 87 LEU A O 1
ATOM 492 N N . ALA A 1 68 ? 69.815 11.203 24.966 1.00 19.10 88 ALA A N 1
ATOM 493 C CA . ALA A 1 68 ? 70.080 12.616 24.923 1.00 19.10 88 ALA A CA 1
ATOM 494 C C . ALA A 1 68 ? 70.308 13.161 23.522 1.00 19.10 88 ALA A C 1
ATOM 495 O O . ALA A 1 68 ? 69.704 14.189 23.165 1.00 19.10 88 ALA A O 1
ATOM 497 N N . ASP A 1 69 ? 71.091 12.473 22.715 1.00 20.80 89 ASP A N 1
ATOM 498 C CA . ASP A 1 69 ? 71.344 12.942 21.345 1.00 20.80 89 ASP A CA 1
ATOM 499 C C . ASP A 1 69 ? 70.692 12.070 20.272 1.00 20.80 89 ASP A C 1
ATOM 500 O O . ASP A 1 69 ? 71.157 12.014 19.119 1.00 20.80 89 ASP A O 1
ATOM 505 N N . ALA A 1 70 ? 69.574 11.425 20.624 1.00 18.01 90 ALA A N 1
ATOM 506 C CA . ALA A 1 70 ? 68.870 10.641 19.619 1.00 18.01 90 ALA A CA 1
ATOM 507 C C . ALA A 1 70 ? 68.073 11.581 18.739 1.00 18.01 90 ALA A C 1
ATOM 508 O O . ALA A 1 70 ? 67.536 12.608 19.198 1.00 18.01 90 ALA A O 1
ATOM 510 N N . ASP A 1 71 ? 67.956 11.227 17.459 1.00 16.64 91 ASP A N 1
ATOM 511 C CA . ASP A 1 71 ? 67.185 12.015 16.496 1.00 16.64 91 ASP A CA 1
ATOM 512 C C . ASP A 1 71 ? 65.710 11.753 16.690 1.00 16.64 91 ASP A C 1
ATOM 513 O O . ASP A 1 71 ? 64.860 12.627 16.632 1.00 16.64 91 ASP A O 1
ATOM 518 N N . VAL A 1 72 ? 65.389 10.435 16.814 1.00 14.26 92 VAL A N 1
ATOM 519 C CA . VAL A 1 72 ? 64.032 9.933 16.949 1.00 14.26 92 VAL A CA 1
ATOM 520 C C . VAL A 1 72 ? 63.945 8.891 18.034 1.00 14.26 92 VAL A C 1
ATOM 521 O O . VAL A 1 72 ? 64.886 8.112 18.219 1.00 14.26 92 VAL A O 1
ATOM 525 N N . VAL A 1 73 ? 62.876 8.937 18.795 1.00 13.74 93 VAL A N 1
ATOM 526 C CA . VAL A 1 73 ? 62.630 7.924 19.830 1.00 13.74 93 VAL A CA 1
ATOM 527 C C . VAL A 1 73 ? 61.262 7.307 19.465 1.00 13.74 93 VAL A C 1
ATOM 528 O O . VAL A 1 73 ? 60.306 8.088 19.219 1.00 13.74 93 VAL A O 1
ATOM 532 N N . ILE A 1 74 ? 61.195 5.984 19.318 1.00 14.15 94 ILE A N 1
ATOM 533 C CA . ILE A 1 74 ? 59.943 5.298 18.945 1.00 14.15 94 ILE A CA 1
ATOM 534 C C . ILE A 1 74 ? 59.375 4.545 20.122 1.00 14.15 94 ILE A C 1
ATOM 535 O O . ILE A 1 74 ? 60.088 3.760 20.739 1.00 14.15 94 ILE A O 1
ATOM 540 N N . SER A 1 75 ? 58.149 4.853 20.517 1.00 14.68 95 SER A N 1
ATOM 541 C CA . SER A 1 75 ? 57.500 4.193 21.638 1.00 14.68 95 SER A CA 1
ATOM 542 C C . SER A 1 75 ? 56.606 3.059 21.172 1.00 14.68 95 SER A C 1
ATOM 543 O O . SER A 1 75 ? 55.581 3.281 20.509 1.00 14.68 95 SER A O 1
ATOM 546 N N . THR A 1 76 ? 57.014 1.830 21.467 1.00 17.08 96 THR A N 1
ATOM 547 C CA . THR A 1 76 ? 56.268 0.655 21.043 1.00 17.08 96 THR A CA 1
ATOM 548 C C . THR A 1 76 ? 55.920 -0.246 22.222 1.00 17.08 96 THR A C 1
ATOM 549 O O . THR A 1 76 ? 55.697 -1.458 22.055 1.00 17.08 96 THR A O 1
ATOM 553 N N . LEU A 1 77 ? 55.833 0.284 23.409 1.00 16.74 97 LEU A N 1
ATOM 554 C CA . LEU A 1 77 ? 55.490 -0.419 24.622 1.00 16.74 97 LEU A CA 1
ATOM 555 C C . LEU A 1 77 ? 53.979 -0.647 24.669 1.00 16.74 97 LEU A C 1
ATOM 556 O O . LEU A 1 77 ? 53.193 0.057 24.019 1.00 16.74 97 LEU A O 1
ATOM 561 N N . GLY A 1 78 ? 53.570 -1.657 25.446 1.00 18.76 98 GLY A N 1
ATOM 562 C CA . GLY A 1 78 ? 52.149 -2.001 25.570 1.00 18.76 98 GLY A CA 1
ATOM 563 C C . GLY A 1 78 ? 52.035 -3.470 25.956 1.00 18.76 98 GLY A C 1
ATOM 564 O O . GLY A 1 78 ? 53.009 -4.077 26.441 1.00 18.76 98 GLY A O 1
ATOM 565 N N . ASN A 1 79 ? 50.837 -3.997 25.866 1.00 18.93 99 ASN A N 1
ATOM 566 C CA . ASN A 1 79 ? 50.634 -5.420 26.227 1.00 18.93 99 ASN A CA 1
ATOM 567 C C . ASN A 1 79 ? 49.671 -5.962 25.186 1.00 18.93 99 ASN A C 1
ATOM 568 O O . ASN A 1 79 ? 48.461 -5.755 25.279 1.00 18.93 99 ASN A O 1
ATOM 573 N N . ILE A 1 80 ? 50.165 -6.624 24.160 1.00 22.08 100 ILE A N 1
ATOM 574 C CA . ILE A 1 80 ? 49.314 -7.151 23.098 1.00 22.08 100 ILE A CA 1
ATOM 575 C C . ILE A 1 80 ? 48.288 -8.137 23.601 1.00 22.08 100 ILE A C 1
ATOM 576 O O . ILE A 1 80 ? 47.218 -8.313 22.950 1.00 22.08 100 ILE A O 1
ATOM 581 N N . LYS A 1 81 ? 48.461 -8.793 24.753 1.00 29.28 101 LYS A N 1
ATOM 582 C CA . LYS A 1 81 ? 47.478 -9.695 25.312 1.00 29.28 101 LYS A CA 1
ATOM 583 C C . LYS A 1 81 ? 46.191 -8.927 25.585 1.00 29.28 101 LYS A C 1
ATOM 584 O O . LYS A 1 81 ? 45.134 -9.534 25.518 1.00 29.28 101 LYS A O 1
ATOM 588 N N . LEU A 1 82 ? 46.190 -7.654 25.848 1.00 35.39 102 LEU A N 1
ATOM 589 C CA . LEU A 1 82 ? 44.979 -6.893 26.072 1.00 35.39 102 LEU A CA 1
ATOM 590 C C . LEU A 1 82 ? 44.298 -6.594 24.762 1.00 35.39 102 LEU A C 1
ATOM 591 O O . LEU A 1 82 ? 43.154 -6.116 24.805 1.00 35.39 102 LEU A O 1
ATOM 596 N N . GLN A 1 83 ? 44.879 -6.816 23.603 1.00 43.85 103 GLN A N 1
ATOM 597 C CA . GLN A 1 83 ? 44.203 -6.605 22.343 1.00 43.85 103 GLN A CA 1
ATOM 598 C C . GLN A 1 83 ? 43.658 -7.962 21.853 1.00 43.85 103 GLN A C 1
ATOM 599 O O . GLN A 1 83 ? 42.649 -8.056 21.169 1.00 43.85 103 GLN A O 1
ATOM 605 N N . GLN A 1 84 ? 44.373 -9.036 22.192 1.00 50.58 104 GLN A N 1
ATOM 606 C CA . GLN A 1 84 ? 44.000 -10.379 21.739 1.00 50.58 104 GLN A CA 1
ATOM 607 C C . GLN A 1 84 ? 42.622 -10.724 22.212 1.00 50.58 104 GLN A C 1
ATOM 608 O O . GLN A 1 84 ? 42.327 -10.760 23.409 1.00 50.58 104 GLN A O 1
ATOM 614 N N . PHE A 1 92 ? 42.529 -0.069 22.672 1.00 47.51 112 PHE A N 1
ATOM 615 C CA . PHE A 1 92 ? 41.787 0.688 23.615 1.00 47.51 112 PHE A CA 1
ATOM 616 C C . PHE A 1 92 ? 41.560 0.029 24.956 1.00 47.51 112 PHE A C 1
ATOM 617 O O . PHE A 1 92 ? 41.616 0.746 25.985 1.00 47.51 112 PHE A O 1
ATOM 625 N N . ALA A 1 93 ? 41.382 -1.304 25.093 1.00 40.84 113 ALA A N 1
ATOM 626 C CA . ALA A 1 93 ? 41.241 -1.895 26.454 1.00 40.84 113 ALA A CA 1
ATOM 627 C C . ALA A 1 93 ? 42.628 -1.907 27.131 1.00 40.84 113 ALA A C 1
ATOM 628 O O . ALA A 1 93 ? 42.853 -2.003 28.340 1.00 40.84 113 ALA A O 1
ATOM 630 N N . GLU A 1 94 ? 43.636 -1.727 26.269 1.00 30.01 114 GLU A N 1
ATOM 631 C CA . GLU A 1 94 ? 45.008 -1.600 26.545 1.00 30.01 114 GLU A CA 1
ATOM 632 C C . GLU A 1 94 ? 45.285 -0.282 27.244 1.00 30.01 114 GLU A C 1
ATOM 633 O O . GLU A 1 94 ? 46.328 -0.152 27.893 1.00 30.01 114 GLU A O 1
ATOM 639 N N . LEU A 1 95 ? 44.375 0.679 27.186 1.00 24.94 115 LEU A N 1
ATOM 640 C CA . LEU A 1 95 ? 44.506 1.983 27.800 1.00 24.94 115 LEU A CA 1
ATOM 641 C C . LEU A 1 95 ? 44.873 1.914 29.266 1.00 24.94 115 LEU A C 1
ATOM 642 O O . LEU A 1 95 ? 45.756 2.708 29.704 1.00 24.94 115 LEU A O 1
ATOM 647 N N . LYS A 1 96 ? 44.320 1.020 30.087 1.00 23.59 116 LYS A N 1
ATOM 648 C CA . LYS A 1 96 ? 44.682 0.925 31.504 1.00 23.59 116 LYS A CA 1
ATOM 649 C C . LYS A 1 96 ? 46.147 0.553 31.667 1.00 23.59 116 LYS A C 1
ATOM 650 O O . LYS A 1 96 ? 46.815 0.971 32.604 1.00 23.59 116 LYS A O 1
ATOM 656 N N . PHE A 1 97 ? 46.682 -0.236 30.772 1.00 19.82 117 PHE A N 1
ATOM 657 C CA . PHE A 1 97 ? 48.067 -0.632 30.780 1.00 19.82 117 PHE A CA 1
ATOM 658 C C . PHE A 1 97 ? 48.971 0.485 30.308 1.00 19.82 117 PHE A C 1
ATOM 659 O O . PHE A 1 97 ? 49.757 1.039 31.079 1.00 19.82 117 PHE A O 1
ATOM 667 N N . THR A 1 98 ? 48.832 0.835 29.015 1.00 18.65 118 THR A N 1
ATOM 668 C CA . THR A 1 98 ? 49.757 1.858 28.479 1.00 18.65 118 THR A CA 1
ATOM 669 C C . THR A 1 98 ? 49.687 3.177 29.203 1.00 18.65 118 THR A C 1
ATOM 670 O O . THR A 1 98 ? 50.761 3.805 29.399 1.00 18.65 118 THR A O 1
ATOM 674 N N . SER A 1 99 ? 48.546 3.648 29.661 1.00 21.00 119 SER A N 1
ATOM 675 C CA . SER A 1 99 ? 48.452 4.928 30.377 1.00 21.00 119 SER A CA 1
ATOM 676 C C . SER A 1 99 ? 49.155 4.841 31.712 1.00 21.00 119 SER A C 1
ATOM 677 O O . SER A 1 99 ? 49.678 5.874 32.200 1.00 21.00 119 SER A O 1
ATOM 680 N N . SER A 1 100 ? 49.248 3.651 32.295 1.00 21.90 120 SER A N 1
ATOM 681 C CA . SER A 1 100 ? 49.966 3.421 33.535 1.00 21.90 120 SER A CA 1
ATOM 682 C C . SER A 1 100 ? 51.462 3.579 33.307 1.00 21.90 120 SER A C 1
ATOM 683 O O . SER A 1 100 ? 52.196 3.974 34.234 1.00 21.90 120 SER A O 1
ATOM 686 N N . MET A 1 101 ? 51.958 3.366 32.094 1.00 22.12 121 MET A N 1
ATOM 687 C CA . MET A 1 101 ? 53.364 3.457 31.785 1.00 22.12 121 MET A CA 1
ATOM 688 C C . MET A 1 101 ? 53.887 4.820 31.368 1.00 22.12 121 MET A C 1
ATOM 689 O O . MET A 1 101 ? 55.087 5.098 31.579 1.00 22.12 121 MET A O 1
ATOM 694 N N . VAL A 1 102 ? 53.047 5.656 30.777 1.00 24.35 122 VAL A N 1
ATOM 695 C CA . VAL A 1 102 ? 53.475 6.973 30.296 1.00 24.35 122 VAL A CA 1
ATOM 696 C C . VAL A 1 102 ? 54.062 7.911 31.341 1.00 24.35 122 VAL A C 1
ATOM 697 O O . VAL A 1 102 ? 55.025 8.641 31.019 1.00 24.35 122 VAL A O 1
ATOM 701 N N . GLN A 1 103 ? 53.616 7.992 32.578 1.00 26.97 123 GLN A N 1
ATOM 702 C CA . GLN A 1 103 ? 54.207 8.896 33.541 1.00 26.97 123 GLN A CA 1
ATOM 703 C C . GLN A 1 103 ? 55.689 8.595 33.721 1.00 26.97 123 GLN A C 1
ATOM 704 O O . GLN A 1 103 ? 56.481 9.534 33.529 1.00 26.97 123 GLN A O 1
ATOM 710 N N . SER A 1 104 ? 56.051 7.363 34.063 1.00 23.99 124 SER A N 1
ATOM 711 C CA . SER A 1 104 ? 57.477 7.059 34.288 1.00 23.99 124 SER A CA 1
ATOM 712 C C . SER A 1 104 ? 58.314 7.092 33.018 1.00 23.99 124 SER A C 1
ATOM 713 O O . SER A 1 104 ? 59.424 7.619 33.029 1.00 23.99 124 SER A O 1
ATOM 716 N N . VAL A 1 105 ? 57.814 6.549 31.926 1.00 21.26 125 VAL A N 1
ATOM 717 C CA . VAL A 1 105 ? 58.548 6.570 30.660 1.00 21.26 125 VAL A CA 1
ATOM 718 C C . VAL A 1 105 ? 58.710 8.020 30.218 1.00 21.26 125 VAL A C 1
ATOM 719 O O . VAL A 1 105 ? 59.794 8.430 29.798 1.00 21.26 125 VAL A O 1
ATOM 723 N N . GLY A 1 106 ? 57.632 8.796 30.300 1.00 21.38 126 GLY A N 1
ATOM 724 C CA . GLY A 1 106 ? 57.647 10.194 29.938 1.00 21.38 126 GLY A CA 1
ATOM 725 C C . GLY A 1 106 ? 58.628 11.009 30.780 1.00 21.38 126 GLY A C 1
ATOM 726 O O . GLY A 1 106 ? 59.387 11.825 30.229 1.00 21.38 126 GLY A O 1
ATOM 727 N N . THR A 1 107 ? 58.630 10.814 32.090 1.00 20.76 127 THR A N 1
ATOM 728 C CA . THR A 1 107 ? 59.538 11.558 32.939 1.00 20.76 127 THR A CA 1
ATOM 729 C C . THR A 1 107 ? 60.967 11.181 32.653 1.00 20.76 127 THR A C 1
ATOM 730 O O . THR A 1 107 ? 61.816 12.098 32.569 1.00 20.76 127 THR A O 1
ATOM 734 N N . ASN A 1 108 ? 61.327 9.936 32.484 1.00 20.62 128 ASN A N 1
ATOM 735 C CA . ASN A 1 108 ? 62.704 9.543 32.179 1.00 20.62 128 ASN A CA 1
ATOM 736 C C . ASN A 1 108 ? 63.148 10.137 30.846 1.00 20.62 128 ASN A C 1
ATOM 737 O O . ASN A 1 108 ? 64.285 10.568 30.654 1.00 20.62 128 ASN A O 1
ATOM 742 N N . LEU A 1 109 ? 62.229 10.174 29.887 1.00 21.44 129 LEU A N 1
ATOM 743 C CA . LEU A 1 109 ? 62.479 10.716 28.562 1.00 21.44 129 LEU A CA 1
ATOM 744 C C . LEU A 1 109 ? 62.803 12.203 28.651 1.00 21.44 129 LEU A C 1
ATOM 745 O O . LEU A 1 109 ? 63.827 12.622 28.094 1.00 21.44 129 LEU A O 1
ATOM 750 N N . LYS A 1 110 ? 62.022 12.963 29.376 1.00 24.55 130 LYS A N 1
ATOM 751 C CA . LYS A 1 110 ? 62.253 14.374 29.595 1.00 24.55 130 LYS A CA 1
ATOM 752 C C . LYS A 1 110 ? 63.586 14.612 30.314 1.00 24.55 130 LYS A C 1
ATOM 753 O O . LYS A 1 110 ? 64.459 15.389 29.917 1.00 24.55 130 LYS A O 1
ATOM 759 N N . GLU A 1 111 ? 63.819 13.878 31.397 1.00 25.30 131 GLU A N 1
ATOM 760 C CA . GLU A 1 111 ? 65.037 13.956 32.160 1.00 25.30 131 GLU A CA 1
ATOM 761 C C . GLU A 1 111 ? 66.261 13.520 31.426 1.00 25.30 131 GLU A C 1
ATOM 762 O O . GLU A 1 111 ? 67.363 13.974 31.794 1.00 25.30 131 GLU A O 1
ATOM 768 N N . SER A 1 112 ? 66.236 12.717 30.372 1.00 21.06 132 SER A N 1
ATOM 769 C CA . SER A 1 112 ? 67.431 12.286 29.694 1.00 21.06 132 SER A CA 1
ATOM 770 C C . SER A 1 112 ? 68.079 13.373 28.876 1.00 21.06 132 SER A C 1
ATOM 771 O O . SER A 1 112 ? 69.221 13.153 28.444 1.00 21.06 132 SER A O 1
ATOM 774 N N . GLY A 1 113 ? 67.340 14.444 28.577 1.00 18.32 133 GLY A N 1
ATOM 775 C CA . GLY A 1 113 ? 67.872 15.526 27.784 1.00 18.32 133 GLY A CA 1
ATOM 776 C C . GLY A 1 113 ? 67.525 15.390 26.319 1.00 18.32 133 GLY A C 1
ATOM 777 O O . GLY A 1 113 ? 67.997 16.149 25.459 1.00 18.32 133 GLY A O 1
ATOM 778 N N . PHE A 1 114 ? 66.698 14.386 26.026 1.00 15.79 134 PHE A N 1
ATOM 779 C CA . PHE A 1 114 ? 66.260 14.111 24.664 1.00 15.79 134 PHE A CA 1
ATOM 780 C C . PHE A 1 114 ? 65.524 15.321 24.114 1.00 15.79 134 PHE A C 1
ATOM 781 O O . PHE A 1 114 ? 64.676 15.868 24.832 1.00 15.79 134 PHE A O 1
ATOM 789 N N . HIS A 1 115 ? 65.782 15.684 22.868 1.00 17.99 135 HIS A N 1
ATOM 790 C CA . HIS A 1 115 ? 65.064 16.847 22.333 1.00 17.99 135 HIS A CA 1
ATOM 791 C C . HIS A 1 115 ? 64.754 16.629 20.874 1.00 17.99 135 HIS A C 1
ATOM 792 O O . HIS A 1 115 ? 64.638 17.623 20.153 1.00 17.99 135 HIS A O 1
ATOM 799 N N . GLY A 1 116 ? 64.662 15.381 20.448 1.00 15.57 136 GLY A N 1
ATOM 800 C CA . GLY A 1 116 ? 64.358 15.090 19.040 1.00 15.57 136 GLY A CA 1
ATOM 801 C C . GLY A 1 116 ? 62.865 14.910 18.914 1.00 15.57 136 GLY A C 1
ATOM 802 O O . GLY A 1 116 ? 62.140 15.398 19.781 1.00 15.57 136 GLY A O 1
ATOM 803 N N . VAL A 1 117 ? 62.439 14.118 17.938 1.00 14.35 137 VAL A N 1
ATOM 804 C CA . VAL A 1 117 ? 61.004 13.841 17.741 1.00 14.35 137 VAL A CA 1
ATOM 805 C C . VAL A 1 117 ? 60.630 12.497 18.346 1.00 14.35 137 VAL A C 1
ATOM 806 O O . VAL A 1 117 ? 61.354 11.520 18.234 1.00 14.35 137 VAL A O 1
ATOM 810 N N . LEU A 1 118 ? 59.483 12.471 19.020 1.00 14.34 138 LEU A N 1
ATOM 811 C CA . LEU A 1 118 ? 58.956 11.270 19.644 1.00 14.34 138 LEU A CA 1
ATOM 812 C C . LEU A 1 118 ? 57.831 10.711 18.794 1.00 14.34 138 LEU A C 1
ATOM 813 O O . LEU A 1 118 ? 56.861 11.423 18.508 1.00 14.34 138 LEU A O 1
ATOM 818 N N . VAL A 1 119 ? 57.975 9.452 18.339 1.00 14.58 139 VAL A N 1
ATOM 819 C CA . VAL A 1 119 ? 56.962 8.809 17.519 1.00 14.58 139 VAL A CA 1
ATOM 820 C C . VAL A 1 119 ? 56.308 7.718 18.337 1.00 14.58 139 VAL A C 1
ATOM 821 O O . VAL A 1 119 ? 56.969 6.777 18.796 1.00 14.58 139 VAL A O 1
ATOM 825 N N . VAL A 1 120 ? 55.012 7.811 18.605 1.00 16.38 140 VAL A N 1
ATOM 826 C CA . VAL A 1 120 ? 54.267 6.880 19.426 1.00 16.38 140 VAL A CA 1
ATOM 827 C C . VAL A 1 120 ? 53.493 5.880 18.596 1.00 16.38 140 VAL A C 1
ATOM 828 O O . VAL A 1 120 ? 52.872 6.228 17.597 1.00 16.38 140 VAL A O 1
ATOM 832 N N . ILE A 1 121 ? 53.563 4.616 19.002 1.00 15.41 141 ILE A N 1
ATOM 833 C CA . ILE A 1 121 ? 52.847 3.520 18.347 1.00 15.41 141 ILE A CA 1
ATOM 834 C C . ILE A 1 121 ? 51.873 2.917 19.363 1.00 15.41 141 ILE A C 1
ATOM 835 O O . ILE A 1 121 ? 50.778 2.533 18.979 1.00 15.41 141 ILE A O 1
ATOM 840 N N . SER A 1 122 ? 52.267 2.908 20.634 1.00 14.74 142 SER A N 1
ATOM 841 C CA . SER A 1 122 ? 51.463 2.353 21.719 1.00 14.74 142 SER A CA 1
ATOM 842 C C . SER A 1 122 ? 49.992 2.690 21.590 1.00 14.74 142 SER A C 1
ATOM 843 O O . SER A 1 122 ? 49.704 3.872 21.383 1.00 14.74 142 SER A O 1
ATOM 846 N N . ASN A 1 123 ? 49.070 1.704 21.699 1.00 16.44 143 ASN A N 1
ATOM 847 C CA . ASN A 1 123 ? 47.638 1.959 21.576 1.00 16.44 143 ASN A CA 1
ATOM 848 C C . ASN A 1 123 ? 46.975 2.211 22.917 1.00 16.44 143 ASN A C 1
ATOM 849 O O . ASN A 1 123 ? 47.431 1.759 23.977 1.00 16.44 143 ASN A O 1
ATOM 854 N N . PRO A 1 124 ? 45.876 2.984 22.916 1.00 18.63 144 PRO A N 1
ATOM 855 C CA . PRO A 1 124 ? 45.297 3.661 21.778 1.00 18.63 144 PRO A CA 1
ATOM 856 C C . PRO A 1 124 ? 46.174 4.848 21.369 1.00 18.63 144 PRO A C 1
ATOM 857 O O . PRO A 1 124 ? 46.270 5.846 22.106 1.00 18.63 144 PRO A O 1
ATOM 861 N N . VAL A 1 125 ? 46.824 4.758 20.220 1.00 19.51 145 VAL A N 1
ATOM 862 C CA . VAL A 1 125 ? 47.770 5.748 19.700 1.00 19.51 145 VAL A CA 1
ATOM 863 C C . VAL A 1 125 ? 47.367 7.176 19.849 1.00 19.51 145 VAL A C 1
ATOM 864 O O . VAL A 1 125 ? 48.173 7.988 20.432 1.00 19.51 145 VAL A O 1
ATOM 868 N N . ASP A 1 126 ? 46.201 7.639 19.478 1.00 18.93 146 ASP A N 1
ATOM 869 C CA . ASP A 1 126 ? 45.875 9.067 19.673 1.00 18.93 146 ASP A CA 1
ATOM 870 C C . ASP A 1 126 ? 45.901 9.472 21.111 1.00 18.93 146 ASP A C 1
ATOM 871 O O . ASP A 1 126 ? 46.540 10.481 21.399 1.00 18.93 146 ASP A O 1
ATOM 876 N N . VAL A 1 127 ? 45.273 8.759 22.014 1.00 18.73 147 VAL A N 1
ATOM 877 C CA . VAL A 1 127 ? 45.262 9.142 23.423 1.00 18.73 147 VAL A CA 1
ATOM 878 C C . VAL A 1 127 ? 46.647 9.015 24.030 1.00 18.73 147 VAL A C 1
ATOM 879 O O . VAL A 1 127 ? 47.037 9.965 24.757 1.00 18.73 147 VAL A O 1
ATOM 883 N N . ILE A 1 128 ? 47.397 7.980 23.762 1.00 18.26 148 ILE A N 1
ATOM 884 C CA . ILE A 1 128 ? 48.749 7.876 24.343 1.00 18.26 148 ILE A CA 1
ATOM 885 C C . ILE A 1 128 ? 49.674 8.920 23.807 1.00 18.26 148 ILE A C 1
ATOM 886 O O . ILE A 1 128 ? 50.510 9.451 24.541 1.00 18.26 148 ILE A O 1
ATOM 891 N N . THR A 1 129 ? 49.536 9.282 22.524 1.00 18.58 149 THR A N 1
ATOM 892 C CA . THR A 1 129 ? 50.376 10.371 21.997 1.00 18.58 149 THR A CA 1
ATOM 893 C C . THR A 1 129 ? 50.115 11.621 22.820 1.00 18.58 149 THR A C 1
ATOM 894 O O . THR A 1 129 ? 51.053 12.322 23.282 1.00 18.58 149 THR A O 1
ATOM 898 N N . ALA A 1 130 ? 48.869 11.984 23.067 1.00 19.52 150 ALA A N 1
ATOM 899 C CA . ALA A 1 130 ? 48.500 13.152 23.846 1.00 19.52 150 ALA A CA 1
ATOM 900 C C . ALA A 1 130 ? 49.011 13.087 25.263 1.00 19.52 150 ALA A C 1
ATOM 901 O O . ALA A 1 130 ? 49.566 14.105 25.755 1.00 19.52 150 ALA A O 1
ATOM 903 N N . LEU A 1 131 ? 48.917 11.966 25.955 1.00 21.08 151 LEU A N 1
ATOM 904 C CA . LEU A 1 131 ? 49.419 11.902 27.329 1.00 21.08 151 LEU A CA 1
ATOM 905 C C . LEU A 1 131 ? 50.928 12.012 27.367 1.00 21.08 151 LEU A C 1
ATOM 906 O O . LEU A 1 131 ? 51.464 12.569 28.325 1.00 21.08 151 LEU A O 1
ATOM 911 N N . PHE A 1 132 ? 51.623 11.522 26.352 1.00 21.88 152 PHE A N 1
ATOM 912 C CA . PHE A 1 132 ? 53.071 11.635 26.291 1.00 21.88 152 PHE A CA 1
ATOM 913 C C . PHE A 1 132 ? 53.421 13.113 26.167 1.00 21.88 152 PHE A C 1
ATOM 914 O O . PHE A 1 132 ? 54.244 13.596 26.915 1.00 21.88 152 PHE A O 1
ATOM 922 N N . GLN A 1 133 ? 52.712 13.809 25.265 1.00 23.32 153 GLN A N 1
ATOM 923 C CA . GLN A 1 133 ? 52.964 15.261 25.110 1.00 23.32 153 GLN A CA 1
ATOM 924 C C . GLN A 1 133 ? 52.743 15.944 26.440 1.00 23.32 153 GLN A C 1
ATOM 925 O O . GLN A 1 133 ? 53.533 16.795 26.879 1.00 23.32 153 GLN A O 1
ATOM 931 N N . HIS A 1 134 ? 51.685 15.577 27.132 1.00 25.64 154 HIS A N 1
ATOM 932 C CA . HIS A 1 134 ? 51.325 16.120 28.430 1.00 25.64 154 HIS A CA 1
ATOM 933 C C . HIS A 1 134 ? 52.329 15.840 29.523 1.00 25.64 154 HIS A C 1
ATOM 934 O O . HIS A 1 134 ? 52.613 16.748 30.364 1.00 25.64 154 HIS A O 1
ATOM 941 N N . VAL A 1 135 ? 52.904 14.660 29.661 1.00 25.75 155 VAL A N 1
ATOM 942 C CA . VAL A 1 135 ? 53.873 14.336 30.709 1.00 25.75 155 VAL A CA 1
ATOM 943 C C . VAL A 1 135 ? 55.250 14.871 30.395 1.00 25.75 155 VAL A C 1
ATOM 944 O O . VAL A 1 135 ? 55.919 15.404 31.274 1.00 25.75 155 VAL A O 1
ATOM 948 N N . THR A 1 136 ? 55.709 14.735 29.155 1.00 25.96 156 THR A N 1
ATOM 949 C CA . THR A 1 136 ? 57.068 15.187 28.833 1.00 25.96 156 THR A CA 1
ATOM 950 C C . THR A 1 136 ? 57.166 16.672 28.806 1.00 25.96 156 THR A C 1
ATOM 951 O O . THR A 1 136 ? 58.234 17.247 29.070 1.00 25.96 156 THR A O 1
ATOM 955 N N . GLY A 1 137 ? 56.085 17.326 28.369 1.00 24.40 157 GLY A N 1
ATOM 956 C CA . GLY A 1 137 ? 56.113 18.777 28.244 1.00 24.40 157 GLY A CA 1
ATOM 957 C C . GLY A 1 137 ? 56.776 19.201 26.953 1.00 24.40 157 GLY A C 1
ATOM 958 O O . GLY A 1 137 ? 57.012 20.404 26.754 1.00 24.40 157 GLY A O 1
ATOM 959 N N . PHE A 1 138 ? 57.081 18.268 26.062 1.00 22.34 158 PHE A N 1
ATOM 960 C CA . PHE A 1 138 ? 57.705 18.602 24.778 1.00 22.34 158 PHE A CA 1
ATOM 961 C C . PHE A 1 138 ? 56.691 19.367 23.948 1.00 22.34 158 PHE A C 1
ATOM 962 O O . PHE A 1 138 ? 55.474 19.193 24.090 1.00 22.34 158 PHE A O 1
ATOM 970 N N . PRO A 1 139 ? 57.154 20.193 23.040 1.00 21.79 159 PRO A N 1
ATOM 971 C CA . PRO A 1 139 ? 56.221 20.919 22.181 1.00 21.79 159 PRO A CA 1
ATOM 972 C C . PRO A 1 139 ? 55.398 19.911 21.440 1.00 21.79 159 PRO A C 1
ATOM 973 O O . PRO A 1 139 ? 55.953 18.924 20.932 1.00 21.79 159 PRO A O 1
ATOM 977 N N . ALA A 1 140 ? 54.107 20.139 21.246 1.00 20.80 160 ALA A N 1
ATOM 978 C CA . ALA A 1 140 ? 53.227 19.230 20.523 1.00 20.80 160 ALA A CA 1
ATOM 979 C C . ALA A 1 140 ? 53.715 18.891 19.137 1.00 20.80 160 ALA A C 1
ATOM 980 O O . ALA A 1 140 ? 53.432 17.776 18.652 1.00 20.80 160 ALA A O 1
ATOM 982 N N . HIS A 1 141 ? 54.482 19.724 18.449 1.00 19.97 161 HIS A N 1
ATOM 983 C CA . HIS A 1 141 ? 54.989 19.376 17.113 1.00 19.97 161 HIS A CA 1
ATOM 984 C C . HIS A 1 141 ? 56.153 18.411 17.157 1.00 19.97 161 HIS A C 1
ATOM 985 O O . HIS A 1 141 ? 56.606 17.947 16.104 1.00 19.97 161 HIS A O 1
ATOM 992 N N . LYS A 1 142 ? 56.704 18.135 18.335 1.00 19.24 162 LYS A N 1
ATOM 993 C CA . LYS A 1 142 ? 57.762 17.172 18.478 1.00 19.24 162 LYS A CA 1
ATOM 994 C C . LYS A 1 142 ? 57.246 15.794 18.906 1.00 19.24 162 LYS A C 1
ATOM 995 O O . LYS A 1 142 ? 58.025 14.855 19.049 1.00 19.24 162 LYS A O 1
ATOM 1001 N N . VAL A 1 143 ? 55.968 15.667 19.221 1.00 17.20 163 VAL A N 1
ATOM 1002 C CA . VAL A 1 143 ? 55.338 14.448 19.651 1.00 17.20 163 VAL A CA 1
ATOM 1003 C C . VAL A 1 143 ? 54.210 14.068 18.718 1.00 17.20 163 VAL A C 1
ATOM 1004 O O . VAL A 1 143 ? 53.153 14.714 18.702 1.00 17.20 163 VAL A O 1
ATOM 1008 N N . ILE A 1 144 ? 54.417 13.013 17.926 1.00 16.62 164 ILE A N 1
ATOM 1009 C CA . ILE A 1 144 ? 53.428 12.557 16.962 1.00 16.62 164 ILE A CA 1
ATOM 1010 C C . ILE A 1 144 ? 53.192 11.043 17.060 1.00 16.62 164 ILE A C 1
ATOM 1011 O O . ILE A 1 144 ? 53.940 10.327 17.710 1.00 16.62 164 ILE A O 1
ATOM 1016 N N . GLY A 1 145 ? 52.126 10.569 16.434 1.00 15.16 165 GLY A N 1
ATOM 1017 C CA . GLY A 1 145 ? 51.787 9.144 16.465 1.00 15.16 165 GLY A CA 1
ATOM 1018 C C . GLY A 1 145 ? 51.618 8.581 15.092 1.00 15.16 165 GLY A C 1
ATOM 1019 O O . GLY A 1 145 ? 51.245 9.304 14.163 1.00 15.16 165 GLY A O 1
ATOM 1020 N N . THR A 1 146 ? 51.838 7.274 14.898 1.00 14.48 166 THR A N 1
ATOM 1021 C CA . THR A 1 146 ? 51.637 6.681 13.562 1.00 14.48 166 THR A CA 1
ATOM 1022 C C . THR A 1 146 ? 50.194 6.884 13.121 1.00 14.48 166 THR A C 1
ATOM 1023 O O . THR A 1 146 ? 49.913 6.994 11.913 1.00 14.48 166 THR A O 1
ATOM 1027 N N . GLY A 1 147 ? 49.261 6.857 14.053 1.00 16.09 167 GLY A N 1
ATOM 1028 C CA . GLY A 1 147 ? 47.843 7.068 13.794 1.00 16.09 167 GLY A CA 1
ATOM 1029 C C . GLY A 1 147 ? 47.323 6.379 12.582 1.00 16.09 167 GLY A C 1
ATOM 1030 O O . GLY A 1 147 ? 47.563 5.160 12.461 1.00 16.09 167 GLY A O 1
ATOM 1031 N N . THR A 1 148 ? 46.650 7.035 11.637 1.00 16.82 168 THR A N 1
ATOM 1032 C CA . THR A 1 148 ? 46.099 6.299 10.496 1.00 16.82 168 THR A CA 1
ATOM 1033 C C . THR A 1 148 ? 47.040 6.172 9.345 1.00 16.82 168 THR A C 1
ATOM 1034 O O . THR A 1 148 ? 46.586 5.871 8.211 1.00 16.82 168 THR A O 1
ATOM 1038 N N . LEU A 1 149 ? 48.350 6.233 9.543 1.00 17.11 169 LEU A N 1
ATOM 1039 C CA . LEU A 1 149 ? 49.285 5.990 8.419 1.00 17.11 169 LEU A CA 1
ATOM 1040 C C . LEU A 1 149 ? 49.177 4.495 8.089 1.00 17.11 169 LEU A C 1
ATOM 1041 O O . LEU A 1 149 ? 49.390 4.131 6.940 1.00 17.11 169 LEU A O 1
ATOM 1046 N N . LEU A 1 150 ? 48.886 3.650 9.079 1.00 17.73 170 LEU A N 1
ATOM 1047 C CA . LEU A 1 150 ? 48.732 2.232 8.902 1.00 17.73 170 LEU A CA 1
ATOM 1048 C C . LEU A 1 150 ? 47.386 1.958 8.246 1.00 17.73 170 LEU A C 1
ATOM 1049 O O . LEU A 1 150 ? 47.320 1.280 7.220 1.00 17.73 170 LEU A O 1
ATOM 1054 N N . ASP A 1 151 ? 46.335 2.581 8.780 1.00 18.59 171 ASP A N 1
ATOM 1055 C CA . ASP A 1 151 ? 44.996 2.462 8.217 1.00 18.59 171 ASP A CA 1
ATOM 1056 C C . ASP A 1 151 ? 44.950 2.869 6.778 1.00 18.59 171 ASP A C 1
ATOM 1057 O O . ASP A 1 151 ? 44.300 2.177 5.972 1.00 18.59 171 ASP A O 1
ATOM 1062 N N . THR A 1 152 ? 45.645 3.960 6.425 1.00 15.32 172 THR A N 1
ATOM 1063 C CA . THR A 1 152 ? 45.696 4.387 5.016 1.00 15.32 172 THR A CA 1
ATOM 1064 C C . THR A 1 152 ? 46.427 3.377 4.166 1.00 15.32 172 THR A C 1
ATOM 1065 O O . THR A 1 152 ? 46.009 3.110 3.016 1.00 15.32 172 THR A O 1
ATOM 1069 N N . ALA A 1 153 ? 47.467 2.736 4.689 1.00 14.27 173 ALA A N 1
ATOM 1070 C CA . ALA A 1 153 ? 48.226 1.740 3.936 1.00 14.27 173 ALA A CA 1
ATOM 1071 C C . ALA A 1 153 ? 47.364 0.493 3.700 1.00 14.27 173 ALA A C 1
ATOM 1072 O O . ALA A 1 153 ? 47.580 -0.209 2.695 1.00 14.27 173 ALA A O 1
ATOM 1074 N N . ARG A 1 154 ? 46.422 0.199 4.574 1.00 16.09 174 ARG A N 1
ATOM 1075 C CA . ARG A 1 154 ? 45.496 -0.960 4.413 1.00 16.09 174 ARG A CA 1
ATOM 1076 C C . ARG A 1 154 ? 44.470 -0.644 3.335 1.00 16.09 174 ARG A C 1
ATOM 1077 O O . ARG A 1 154 ? 44.109 -1.461 2.498 1.00 16.09 174 ARG A O 1
ATOM 1085 N N . MET A 1 155 ? 44.065 0.632 3.304 1.00 18.56 175 MET A N 1
ATOM 1086 C CA . MET A 1 155 ? 43.148 1.178 2.303 1.00 18.56 175 MET A CA 1
ATOM 1087 C C . MET A 1 155 ? 43.856 1.113 0.970 1.00 18.56 175 MET A C 1
ATOM 1088 O O . MET A 1 155 ? 43.332 0.564 -0.006 1.00 18.56 175 MET A O 1
ATOM 1093 N N . GLN A 1 156 ? 45.081 1.562 0.874 1.00 18.45 176 GLN A N 1
ATOM 1094 C CA . GLN A 1 156 ? 45.781 1.488 -0.409 1.00 18.45 176 GLN A CA 1
ATOM 1095 C C . GLN A 1 156 ? 45.968 0.049 -0.852 1.00 18.45 176 GLN A C 1
ATOM 1096 O O . GLN A 1 156 ? 45.890 -0.212 -2.056 1.00 18.45 176 GLN A O 1
ATOM 1102 N N . ARG A 1 157 ? 46.227 -0.886 0.057 1.00 19.91 177 ARG A N 1
ATOM 1103 C CA . ARG A 1 157 ? 46.388 -2.288 -0.278 1.00 19.91 177 ARG A CA 1
ATOM 1104 C C . ARG A 1 157 ? 45.075 -2.824 -0.850 1.00 19.91 177 ARG A C 1
ATOM 1105 O O . ARG A 1 157 ? 45.114 -3.422 -1.910 1.00 19.91 177 ARG A O 1
ATOM 1113 N N . ALA A 1 158 ? 43.975 -2.566 -0.148 1.00 19.56 178 ALA A N 1
ATOM 1114 C CA . ALA A 1 158 ? 42.653 -3.004 -0.576 1.00 19.56 178 ALA A CA 1
ATOM 1115 C C . ALA A 1 158 ? 42.315 -2.401 -1.914 1.00 19.56 178 ALA A C 1
ATOM 1116 O O . ALA A 1 158 ? 41.963 -3.151 -2.836 1.00 19.56 178 ALA A O 1
ATOM 1118 N N . VAL A 1 159 ? 42.478 -1.082 -2.095 1.00 21.48 179 VAL A N 1
ATOM 1119 C CA . VAL A 1 159 ? 42.187 -0.510 -3.430 1.00 21.48 179 VAL A CA 1
ATOM 1120 C C . VAL A 1 159 ? 43.157 -1.028 -4.467 1.00 21.48 179 VAL A C 1
ATOM 1121 O O . VAL A 1 159 ? 42.806 -1.153 -5.671 1.00 21.48 179 VAL A O 1
ATOM 1125 N N . GLY A 1 160 ? 44.383 -1.332 -4.067 1.00 23.38 180 GLY A N 1
ATOM 1126 C CA . GLY A 1 160 ? 45.383 -1.840 -4.990 1.00 23.38 180 GLY A CA 1
ATOM 1127 C C . GLY A 1 160 ? 44.992 -3.202 -5.526 1.00 23.38 180 GLY A C 1
ATOM 1128 O O . GLY A 1 160 ? 45.100 -3.447 -6.729 1.00 23.38 180 GLY A O 1
ATOM 1129 N N . GLU A 1 161 ? 44.539 -4.083 -4.649 1.00 27.09 181 GLU A N 1
ATOM 1130 C CA . GLU A 1 161 ? 44.132 -5.435 -5.045 1.00 27.09 181 GLU A CA 1
ATOM 1131 C C . GLU A 1 161 ? 42.964 -5.363 -6.029 1.00 27.09 181 GLU A C 1
ATOM 1132 O O . GLU A 1 161 ? 42.961 -6.070 -7.041 1.00 27.09 181 GLU A O 1
ATOM 1138 N N . ALA A 1 162 ? 41.994 -4.501 -5.756 1.00 27.40 182 ALA A N 1
ATOM 1139 C CA . ALA A 1 162 ? 40.838 -4.321 -6.609 1.00 27.40 182 ALA A CA 1
ATOM 1140 C C . ALA A 1 162 ? 41.215 -3.874 -8.007 1.00 27.40 182 ALA A C 1
ATOM 1141 O O . ALA A 1 162 ? 40.646 -4.414 -8.982 1.00 27.40 182 ALA A O 1
ATOM 1143 N N . PHE A 1 163 ? 42.119 -2.890 -8.172 1.00 27.24 183 PHE A N 1
ATOM 1144 C CA . PHE A 1 163 ? 42.495 -2.446 -9.506 1.00 27.24 183 PHE A CA 1
ATOM 1145 C C . PHE A 1 163 ? 43.784 -3.059 -10.007 1.00 27.24 183 PHE A C 1
ATOM 1146 O O . PHE A 1 163 ? 44.302 -2.679 -11.074 1.00 27.24 183 PHE A O 1
ATOM 1154 N N . ASP A 1 164 ? 44.319 -3.991 -9.252 1.00 29.97 184 ASP A N 1
ATOM 1155 C CA . ASP A 1 164 ? 45.566 -4.664 -9.638 1.00 29.97 184 ASP A CA 1
ATOM 1156 C C . ASP A 1 164 ? 46.666 -3.620 -9.874 1.00 29.97 184 ASP A C 1
ATOM 1157 O O . ASP A 1 164 ? 47.385 -3.661 -10.882 1.00 29.97 184 ASP A O 1
ATOM 1162 N N . LEU A 1 165 ? 46.787 -2.679 -8.931 1.00 27.10 185 LEU A N 1
ATOM 1163 C CA . LEU A 1 165 ? 47.730 -1.594 -8.942 1.00 27.10 185 LEU A CA 1
ATOM 1164 C C . LEU A 1 165 ? 48.727 -1.648 -7.774 1.00 27.10 185 LEU A C 1
ATOM 1165 O O . LEU A 1 165 ? 48.505 -2.267 -6.757 1.00 27.10 185 LEU A O 1
ATOM 1170 N N . ASP A 1 166 ? 49.820 -0.919 -7.977 1.00 21.87 186 ASP A N 1
ATOM 1171 C CA . ASP A 1 166 ? 50.856 -0.778 -6.926 1.00 21.87 186 ASP A CA 1
ATOM 1172 C C . ASP A 1 166 ? 50.158 0.035 -5.866 1.00 21.87 186 ASP A C 1
ATOM 1173 O O . ASP A 1 166 ? 49.584 1.083 -6.191 1.00 21.87 186 ASP A O 1
ATOM 1178 N N . PRO A 1 167 ? 50.156 -0.372 -4.606 1.00 19.36 187 PRO A N 1
ATOM 1179 C CA . PRO A 1 167 ? 49.473 0.378 -3.554 1.00 19.36 187 PRO A CA 1
ATOM 1180 C C . PRO A 1 167 ? 50.021 1.794 -3.418 1.00 19.36 187 PRO A C 1
ATOM 1181 O O . PRO A 1 167 ? 49.300 2.716 -3.049 1.00 19.36 187 PRO A O 1
ATOM 1185 N N . ARG A 1 168 ? 51.277 2.031 -3.738 1.00 20.06 188 ARG A N 1
ATOM 1186 C CA . ARG A 1 168 ? 51.949 3.290 -3.713 1.00 20.06 188 ARG A CA 1
ATOM 1187 C C . ARG A 1 168 ? 51.371 4.221 -4.761 1.00 20.06 188 ARG A C 1
ATOM 1188 O O . ARG A 1 168 ? 51.498 5.441 -4.622 1.00 20.06 188 ARG A O 1
ATOM 1196 N N . SER A 1 169 ? 50.670 3.666 -5.774 1.00 19.58 189 SER A N 1
ATOM 1197 C CA . SER A 1 169 ? 50.012 4.451 -6.796 1.00 19.58 189 SER A CA 1
ATOM 1198 C C . SER A 1 169 ? 48.594 4.883 -6.426 1.00 19.58 189 SER A C 1
ATOM 1199 O O . SER A 1 169 ? 47.902 5.552 -7.217 1.00 19.58 189 SER A O 1
ATOM 1202 N N . VAL A 1 170 ? 48.136 4.545 -5.243 1.00 20.31 190 VAL A N 1
ATOM 1203 C CA . VAL A 1 170 ? 46.811 4.941 -4.809 1.00 20.31 190 VAL A CA 1
ATOM 1204 C C . VAL A 1 170 ? 46.950 6.133 -3.892 1.00 20.31 190 VAL A C 1
ATOM 1205 O O . VAL A 1 170 ? 47.701 6.036 -2.902 1.00 20.31 190 VAL A O 1
ATOM 1209 N N . SER A 1 171 ? 46.191 7.198 -4.150 1.00 22.76 191 SER A N 1
ATOM 1210 C CA . SER A 1 171 ? 46.354 8.355 -3.245 1.00 22.76 191 SER A CA 1
ATOM 1211 C C . SER A 1 171 ? 45.124 8.537 -2.405 1.00 22.76 191 SER A C 1
ATOM 1212 O O . SER A 1 171 ? 44.090 7.913 -2.731 1.00 22.76 191 SER A O 1
ATOM 1215 N N . GLY A 1 172 ? 45.226 9.287 -1.311 1.00 21.81 192 GLY A N 1
ATOM 1216 C CA . GLY A 1 172 ? 44.039 9.443 -0.458 1.00 21.81 192 GLY A CA 1
ATOM 1217 C C . GLY A 1 172 ? 44.408 9.109 0.963 1.00 21.81 192 GLY A C 1
ATOM 1218 O O . GLY A 1 172 ? 45.490 8.581 1.246 1.00 21.81 192 GLY A O 1
ATOM 1219 N N . TYR A 1 173 ? 43.533 9.461 1.906 1.00 22.93 193 TYR A N 1
ATOM 1220 C CA . TYR A 1 173 ? 43.807 9.191 3.278 1.00 22.93 193 TYR A CA 1
ATOM 1221 C C . TYR A 1 173 ? 42.592 8.683 4.070 1.00 22.93 193 TYR A C 1
ATOM 1222 O O . TYR A 1 173 ? 41.461 8.896 3.662 1.00 22.93 193 TYR A O 1
ATOM 1231 N N . ASN A 1 174 ? 42.946 8.057 5.167 1.00 23.92 194 ASN A N 1
ATOM 1232 C CA . ASN A 1 174 ? 42.091 7.559 6.213 1.00 23.92 194 ASN A CA 1
ATOM 1233 C C . ASN A 1 174 ? 42.288 8.556 7.362 1.00 23.92 194 ASN A C 1
ATOM 1234 O O . ASN A 1 174 ? 43.443 8.806 7.728 1.00 23.92 194 ASN A O 1
ATOM 1239 N N . LEU A 1 175 ? 41.257 9.151 7.880 1.00 25.19 195 LEU A N 1
ATOM 1240 C CA . LEU A 1 175 ? 41.482 10.152 8.942 1.00 25.19 195 LEU A CA 1
ATOM 1241 C C . LEU A 1 175 ? 40.824 9.805 10.230 1.00 25.19 195 LEU A C 1
ATOM 1242 O O . LEU A 1 175 ? 40.096 8.802 10.261 1.00 25.19 195 LEU A O 1
ATOM 1247 N N . GLY A 1 176 ? 41.051 10.583 11.277 1.00 26.90 196 GLY A N 1
ATOM 1248 C CA . GLY A 1 176 ? 40.424 10.317 12.532 1.00 26.90 196 GLY A CA 1
ATOM 1249 C C . GLY A 1 176 ? 41.171 9.479 13.540 1.00 26.90 196 GLY A C 1
ATOM 1250 O O . GLY A 1 176 ? 42.398 9.501 13.546 1.00 26.90 196 GLY A O 1
ATOM 1251 N N . GLU A 1 177 ? 40.438 8.769 14.384 1.00 28.27 197 GLU A N 1
ATOM 1252 C CA . GLU A 1 177 ? 40.942 7.971 15.489 1.00 28.27 197 GLU A CA 1
ATOM 1253 C C . GLU A 1 177 ? 41.281 6.543 15.099 1.00 28.27 197 GLU A C 1
ATOM 1254 O O . GLU A 1 177 ? 40.404 5.778 14.698 1.00 28.27 197 GLU A O 1
ATOM 1260 N N . HIS A 1 178 ? 42.562 6.192 15.178 1.00 29.55 198 HIS A N 1
ATOM 1261 C CA . HIS A 1 178 ? 43.028 4.883 14.826 1.00 29.55 198 HIS A CA 1
ATOM 1262 C C . HIS A 1 178 ? 42.406 3.869 15.789 1.00 29.55 198 HIS A C 1
ATOM 1263 O O . HIS A 1 178 ? 42.433 4.065 17.000 1.00 29.55 198 HIS A O 1
ATOM 1270 N N . GLY A 1 179 ? 41.921 2.794 15.190 1.00 34.10 199 GLY A N 1
ATOM 1271 C CA . GLY A 1 179 ? 41.344 1.659 15.858 1.00 34.10 199 GLY A CA 1
ATOM 1272 C C . GLY A 1 179 ? 39.959 1.857 16.448 1.00 34.10 199 GLY A C 1
ATOM 1273 O O . GLY A 1 179 ? 39.574 1.215 17.432 1.00 34.10 199 GLY A O 1
ATOM 1274 N N . ASN A 1 180 ? 39.198 2.755 15.867 1.00 35.92 200 ASN A N 1
ATOM 1275 C CA . ASN A 1 180 ? 37.846 3.020 16.361 1.00 35.92 200 ASN A CA 1
ATOM 1276 C C . ASN A 1 180 ? 37.140 3.865 15.314 1.00 35.92 200 ASN A C 1
ATOM 1277 O O . ASN A 1 180 ? 36.844 3.287 14.254 1.00 35.92 200 ASN A O 1
ATOM 1282 N N . SER A 1 181 ? 36.956 5.165 15.505 1.00 33.57 201 SER A N 1
ATOM 1283 C CA . SER A 1 181 ? 36.259 5.953 14.478 1.00 33.57 201 SER A CA 1
ATOM 1284 C C . SER A 1 181 ? 37.076 6.396 13.297 1.00 33.57 201 SER A C 1
ATOM 1285 O O . SER A 1 181 ? 36.539 7.238 12.536 1.00 33.57 201 SER A O 1
ATOM 1288 N N . GLN A 1 182 ? 38.265 5.911 12.971 1.00 30.71 202 GLN A N 1
ATOM 1289 C CA . GLN A 1 182 ? 38.963 6.359 11.748 1.00 30.71 202 GLN A CA 1
ATOM 1290 C C . GLN A 1 182 ? 38.132 6.028 10.517 1.00 30.71 202 GLN A C 1
ATOM 1291 O O . GLN A 1 182 ? 37.393 5.042 10.548 1.00 30.71 202 GLN A O 1
ATOM 1297 N N . PHE A 1 183 ? 38.201 6.773 9.413 1.00 26.66 203 PHE A N 1
ATOM 1298 C CA . PHE A 1 183 ? 37.406 6.512 8.232 1.00 26.66 203 PHE A CA 1
ATOM 1299 C C . PHE A 1 183 ? 38.164 6.768 6.968 1.00 26.66 203 PHE A C 1
ATOM 1300 O O . PHE A 1 183 ? 39.158 7.461 7.053 1.00 26.66 203 PHE A O 1
ATOM 1308 N N . VAL A 1 184 ? 37.741 6.266 5.842 1.00 26.49 204 VAL A N 1
ATOM 1309 C CA . VAL A 1 184 ? 38.422 6.532 4.581 1.00 26.49 204 VAL A CA 1
ATOM 1310 C C . VAL A 1 184 ? 37.819 7.799 3.998 1.00 26.49 204 VAL A C 1
ATOM 1311 O O . VAL A 1 184 ? 36.576 7.806 3.932 1.00 26.49 204 VAL A O 1
ATOM 1315 N N . ALA A 1 185 ? 38.594 8.802 3.667 1.00 26.26 205 ALA A N 1
ATOM 1316 C CA . ALA A 1 185 ? 38.064 10.038 3.053 1.00 26.26 205 ALA A CA 1
ATOM 1317 C C . ALA A 1 185 ? 38.049 9.766 1.561 1.00 26.26 205 ALA A C 1
ATOM 1318 O O . ALA A 1 185 ? 38.943 10.176 0.829 1.00 26.26 205 ALA A O 1
ATOM 1320 N N . TRP A 1 186 ? 36.989 9.107 1.086 1.00 26.50 206 TRP A N 1
ATOM 1321 C CA . TRP A 1 186 ? 36.890 8.712 -0.315 1.00 26.50 206 TRP A CA 1
ATOM 1322 C C . TRP A 1 186 ? 36.973 9.872 -1.262 1.00 26.50 206 TRP A C 1
ATOM 1323 O O . TRP A 1 186 ? 37.307 9.678 -2.442 1.00 26.50 206 TRP A O 1
ATOM 1334 N N . SER A 1 187 ? 36.706 11.101 -0.824 1.00 27.44 207 SER A N 1
ATOM 1335 C CA . SER A 1 187 ? 36.841 12.244 -1.713 1.00 27.44 207 SER A CA 1
ATOM 1336 C C . SER A 1 187 ? 38.300 12.452 -2.080 1.00 27.44 207 SER A C 1
ATOM 1337 O O . SER A 1 187 ? 38.577 12.942 -3.191 1.00 27.44 207 SER A O 1
ATOM 1340 N N . THR A 1 188 ? 39.265 12.078 -1.243 1.00 26.77 208 THR A N 1
ATOM 1341 C CA . THR A 1 188 ? 40.679 12.240 -1.497 1.00 26.77 208 THR A CA 1
ATOM 1342 C C . THR A 1 188 ? 41.299 11.094 -2.247 1.00 26.77 208 THR A C 1
ATOM 1343 O O . THR A 1 188 ? 42.428 11.201 -2.726 1.00 26.77 208 THR A O 1
ATOM 1347 N N . VAL A 1 189 ? 40.614 9.960 -2.377 1.00 27.75 209 VAL A N 1
ATOM 1348 C CA . VAL A 1 189 ? 41.245 8.794 -3.029 1.00 27.75 209 VAL A CA 1
ATOM 1349 C C . VAL A 1 189 ? 41.225 8.879 -4.516 1.00 27.75 209 VAL A C 1
ATOM 1350 O O . VAL A 1 189 ? 40.197 9.219 -5.103 1.00 27.75 209 VAL A O 1
ATOM 1354 N N . ARG A 1 190 ? 42.325 8.623 -5.213 1.00 32.24 210 ARG A N 1
ATOM 1355 C CA . ARG A 1 190 ? 42.321 8.668 -6.672 1.00 32.24 210 ARG A CA 1
ATOM 1356 C C . ARG A 1 190 ? 43.141 7.514 -7.220 1.00 32.24 210 ARG A C 1
ATOM 1357 O O . ARG A 1 190 ? 44.194 7.191 -6.656 1.00 32.24 210 ARG A O 1
ATOM 1365 N N . VAL A 1 191 ? 42.654 6.853 -8.266 1.00 33.29 211 VAL A N 1
ATOM 1366 C CA . VAL A 1 191 ? 43.345 5.732 -8.870 1.00 33.29 211 VAL A CA 1
ATOM 1367 C C . VAL A 1 191 ? 43.300 5.866 -10.386 1.00 33.29 211 VAL A C 1
ATOM 1368 O O . VAL A 1 191 ? 42.254 6.087 -10.989 1.00 33.29 211 VAL A O 1
ATOM 1372 N N . MET A 1 192 ? 44.479 5.734 -10.956 1.00 36.21 212 MET A N 1
ATOM 1373 C CA . MET A 1 192 ? 44.659 5.827 -12.390 1.00 36.21 212 MET A CA 1
ATOM 1374 C C . MET A 1 192 ? 44.080 7.062 -13.048 1.00 36.21 212 MET A C 1
ATOM 1375 O O . MET A 1 192 ? 43.416 6.974 -14.103 1.00 36.21 212 MET A O 1
ATOM 1380 N N . GLY A 1 193 ? 44.330 8.229 -12.455 1.00 38.48 213 GLY A N 1
ATOM 1381 C CA . GLY A 1 193 ? 43.901 9.499 -12.904 1.00 38.48 213 GLY A CA 1
ATOM 1382 C C . GLY A 1 193 ? 42.531 9.954 -12.522 1.00 38.48 213 GLY A C 1
ATOM 1383 O O . GLY A 1 193 ? 42.235 11.151 -12.651 1.00 38.48 213 GLY A O 1
ATOM 1384 N N . GLN A 1 194 ? 41.672 9.087 -12.039 1.00 39.82 214 GLN A N 1
ATOM 1385 C CA . GLN A 1 194 ? 40.307 9.394 -11.683 1.00 39.82 214 GLN A CA 1
ATOM 1386 C C . GLN A 1 194 ? 40.054 9.263 -10.193 1.00 39.82 214 GLN A C 1
ATOM 1387 O O . GLN A 1 194 ? 40.734 8.471 -9.528 1.00 39.82 214 GLN A O 1
ATOM 1393 N N . PRO A 1 195 ? 39.113 10.024 -9.680 1.00 38.58 215 PRO A N 1
ATOM 1394 C CA . PRO A 1 195 ? 38.715 9.983 -8.285 1.00 38.58 215 PRO A CA 1
ATOM 1395 C C . PRO A 1 195 ? 37.981 8.666 -8.143 1.00 38.58 215 PRO A C 1
ATOM 1396 O O . PRO A 1 195 ? 37.147 8.381 -9.020 1.00 38.58 215 PRO A O 1
ATOM 1400 N N . ILE A 1 196 ? 38.251 7.908 -7.106 1.00 40.22 216 ILE A N 1
ATOM 1401 C CA . ILE A 1 196 ? 37.590 6.595 -6.988 1.00 40.22 216 ILE A CA 1
ATOM 1402 C C . ILE A 1 196 ? 36.097 6.755 -6.897 1.00 40.22 216 ILE A C 1
ATOM 1403 O O . ILE A 1 196 ? 35.423 5.846 -7.438 1.00 40.22 216 ILE A O 1
ATOM 1408 N N . VAL A 1 197 ? 35.515 7.814 -6.340 1.00 44.13 217 VAL A N 1
ATOM 1409 C CA . VAL A 1 197 ? 34.055 7.870 -6.318 1.00 44.13 217 VAL A CA 1
ATOM 1410 C C . VAL A 1 197 ? 33.466 7.985 -7.697 1.00 44.13 217 VAL A C 1
ATOM 1411 O O . VAL A 1 197 ? 32.301 7.525 -7.828 1.00 44.13 217 VAL A O 1
ATOM 1415 N N . THR A 1 198 ? 34.165 8.454 -8.735 1.00 47.15 218 THR A N 1
ATOM 1416 C CA . THR A 1 198 ? 33.503 8.432 -10.048 1.00 47.15 218 THR A CA 1
ATOM 1417 C C . THR A 1 198 ? 33.809 7.101 -10.747 1.00 47.15 218 THR A C 1
ATOM 1418 O O . THR A 1 198 ? 33.665 7.044 -11.977 1.00 47.15 218 THR A O 1
ATOM 1422 N N . LEU A 1 199 ? 34.182 6.054 -10.048 1.00 49.37 219 LEU A N 1
ATOM 1423 C CA . LEU A 1 199 ? 34.431 4.744 -10.622 1.00 49.37 219 LEU A CA 1
ATOM 1424 C C . LEU A 1 199 ? 33.503 3.685 -10.018 1.00 49.37 219 LEU A C 1
ATOM 1425 O O . LEU A 1 199 ? 33.050 3.733 -8.872 1.00 49.37 219 LEU A O 1
ATOM 1430 N N . ILE A 1 205 ? 32.995 -0.458 -8.673 1.00 60.41 225 ILE A N 1
ATOM 1431 C CA . ILE A 1 205 ? 33.515 -1.010 -7.452 1.00 60.41 225 ILE A CA 1
ATOM 1432 C C . ILE A 1 205 ? 32.632 -0.829 -6.211 1.00 60.41 225 ILE A C 1
ATOM 1433 O O . ILE A 1 205 ? 31.873 0.159 -6.100 1.00 60.41 225 ILE A O 1
ATOM 1435 N N . ASP A 1 206 ? 32.701 -1.768 -5.244 1.00 57.15 226 ASP A N 1
ATOM 1436 C CA . ASP A 1 206 ? 31.907 -1.627 -3.993 1.00 57.15 226 ASP A CA 1
ATOM 1437 C C . ASP A 1 206 ? 32.826 -0.934 -2.980 1.00 57.15 226 ASP A C 1
ATOM 1438 O O . ASP A 1 206 ? 33.575 -1.627 -2.282 1.00 57.15 226 ASP A O 1
ATOM 1439 N N . LEU A 1 207 ? 32.779 0.387 -2.873 1.00 52.82 227 LEU A N 1
ATOM 1440 C CA . LEU A 1 207 ? 33.660 1.111 -1.954 1.00 52.82 227 LEU A CA 1
ATOM 1441 C C . LEU A 1 207 ? 33.588 0.648 -0.511 1.00 52.82 227 LEU A C 1
ATOM 1442 O O . LEU A 1 207 ? 34.625 0.587 0.185 1.00 52.82 227 LEU A O 1
ATOM 1447 N N . ALA A 1 208 ? 32.409 0.325 -0.024 1.00 49.90 228 ALA A N 1
ATOM 1448 C CA . ALA A 1 208 ? 32.213 -0.175 1.344 1.00 49.90 228 ALA A CA 1
ATOM 1449 C C . ALA A 1 208 ? 32.841 -1.554 1.493 1.00 49.90 228 ALA A C 1
ATOM 1450 O O . ALA A 1 208 ? 33.351 -1.834 2.580 1.00 49.90 228 ALA A O 1
ATOM 1452 N N . ALA A 1 209 ? 32.860 -2.378 0.455 1.00 45.35 229 ALA A N 1
ATOM 1453 C CA . ALA A 1 209 ? 33.520 -3.677 0.459 1.00 45.35 229 ALA A CA 1
ATOM 1454 C C . ALA A 1 209 ? 35.039 -3.469 0.674 1.00 45.35 229 ALA A C 1
ATOM 1455 O O . ALA A 1 209 ? 35.672 -4.101 1.514 1.00 45.35 229 ALA A O 1
ATOM 1457 N N . ILE A 1 210 ? 35.563 -2.499 -0.111 1.00 42.27 230 ILE A N 1
ATOM 1458 C CA . ILE A 1 210 ? 36.950 -2.096 -0.039 1.00 42.27 230 ILE A CA 1
ATOM 1459 C C . ILE A 1 210 ? 37.167 -1.519 1.360 1.00 42.27 230 ILE A C 1
ATOM 1460 O O . ILE A 1 210 ? 38.094 -1.942 2.027 1.00 42.27 230 ILE A O 1
ATOM 1465 N N . GLU A 1 211 ? 36.295 -0.628 1.831 1.00 42.33 231 GLU A N 1
ATOM 1466 C CA . GLU A 1 211 ? 36.473 -0.106 3.174 1.00 42.33 231 GLU A CA 1
ATOM 1467 C C . GLU A 1 211 ? 36.399 -1.206 4.224 1.00 42.33 231 GLU A C 1
ATOM 1468 O O . GLU A 1 211 ? 37.110 -1.152 5.245 1.00 42.33 231 GLU A O 1
ATOM 1474 N N . GLU A 1 212 ? 35.583 -2.227 4.054 1.00 40.13 232 GLU A N 1
ATOM 1475 C CA . GLU A 1 212 ? 35.479 -3.306 5.031 1.00 40.13 232 GLU A CA 1
ATOM 1476 C C . GLU A 1 212 ? 36.755 -4.156 5.104 1.00 40.13 232 GLU A C 1
ATOM 1477 O O . GLU A 1 212 ? 37.232 -4.544 6.161 1.00 40.13 232 GLU A O 1
ATOM 1483 N N . GLU A 1 213 ? 37.290 -4.444 3.938 1.00 37.35 233 GLU A N 1
ATOM 1484 C CA . GLU A 1 213 ? 38.536 -5.168 3.759 1.00 37.35 233 GLU A CA 1
ATOM 1485 C C . GLU A 1 213 ? 39.664 -4.367 4.396 1.00 37.35 233 GLU A C 1
ATOM 1486 O O . GLU A 1 213 ? 40.542 -4.953 5.020 1.00 37.35 233 GLU A O 1
ATOM 1492 N N . ALA A 1 214 ? 39.628 -3.043 4.275 1.00 36.92 234 ALA A N 1
ATOM 1493 C CA . ALA A 1 214 ? 40.604 -2.151 4.877 1.00 36.92 234 ALA A CA 1
ATOM 1494 C C . ALA A 1 214 ? 40.421 -2.171 6.388 1.00 36.92 234 ALA A C 1
ATOM 1495 O O . ALA A 1 214 ? 41.390 -2.515 7.077 1.00 36.92 234 ALA A O 1
ATOM 1497 N N . ARG A 1 215 ? 39.250 -1.873 6.912 1.00 36.43 235 ARG A N 1
ATOM 1498 C CA . ARG A 1 215 ? 38.954 -1.865 8.341 1.00 36.43 235 ARG A CA 1
ATOM 1499 C C . ARG A 1 215 ? 39.013 -3.218 9.036 1.00 36.43 235 ARG A C 1
ATOM 1500 O O . ARG A 1 215 ? 39.510 -3.223 10.182 1.00 36.43 235 ARG A O 1
ATOM 1502 N N . LYS A 1 216 ? 38.569 -4.315 8.441 1.00 35.54 236 LYS A N 1
ATOM 1503 C CA . LYS A 1 216 ? 38.618 -5.614 9.102 1.00 35.54 236 LYS A CA 1
ATOM 1504 C C . LYS A 1 216 ? 39.913 -6.331 8.883 1.00 35.54 236 LYS A C 1
ATOM 1505 O O . LYS A 1 216 ? 40.244 -7.214 9.668 1.00 35.54 236 LYS A O 1
ATOM 1511 N N . GLY A 1 217 ? 40.681 -5.910 7.874 1.00 34.53 237 GLY A N 1
ATOM 1512 C CA . GLY A 1 217 ? 41.996 -6.441 7.550 1.00 34.53 237 GLY A CA 1
ATOM 1513 C C . GLY A 1 217 ? 42.951 -6.478 8.718 1.00 34.53 237 GLY A C 1
ATOM 1514 O O . GLY A 1 217 ? 43.724 -7.449 8.838 1.00 34.53 237 GLY A O 1
ATOM 1515 N N . GLY A 1 218 ? 42.934 -5.546 9.633 1.00 32.18 238 GLY A N 1
ATOM 1516 C CA . GLY A 1 218 ? 43.765 -5.520 10.812 1.00 32.18 238 GLY A CA 1
ATOM 1517 C C . GLY A 1 218 ? 43.362 -6.570 11.813 1.00 32.18 238 GLY A C 1
ATOM 1518 O O . GLY A 1 218 ? 44.241 -7.082 12.533 1.00 32.18 238 GLY A O 1
ATOM 1519 N N . PHE A 1 219 ? 42.063 -6.934 11.885 1.00 31.91 239 PHE A N 1
ATOM 1520 C CA . PHE A 1 219 ? 41.632 -7.988 12.833 1.00 31.91 239 PHE A CA 1
ATOM 1521 C C . PHE A 1 219 ? 42.021 -9.340 12.233 1.00 31.91 239 PHE A C 1
ATOM 1522 O O . PHE A 1 219 ? 42.428 -10.249 12.940 1.00 31.91 239 PHE A O 1
ATOM 1530 N N . THR A 1 220 ? 41.959 -9.470 10.922 1.00 25.55 240 THR A N 1
ATOM 1531 C CA . THR A 1 220 ? 42.386 -10.691 10.259 1.00 25.55 240 THR A CA 1
ATOM 1532 C C . THR A 1 220 ? 43.811 -11.014 10.645 1.00 25.55 240 THR A C 1
ATOM 1533 O O . THR A 1 220 ? 44.130 -12.138 11.027 1.00 25.55 240 THR A O 1
ATOM 1537 N N . VAL A 1 221 ? 44.704 -10.012 10.593 1.00 22.33 241 VAL A 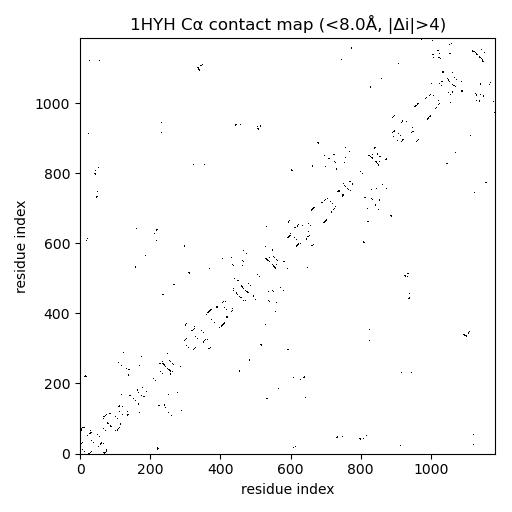N 1
ATOM 1538 C CA . VAL A 1 221 ? 46.110 -10.251 10.940 1.00 22.33 241 VAL A CA 1
ATOM 1539 C C . VAL A 1 221 ? 46.282 -10.603 12.395 1.00 22.33 241 VAL A C 1
ATOM 1540 O O . VAL A 1 221 ? 46.938 -11.584 12.692 1.00 22.33 241 VAL A O 1
ATOM 1544 N N . LEU A 1 222 ? 45.681 -9.898 13.319 1.00 24.22 242 LEU A N 1
ATOM 1545 C CA . LEU A 1 222 ? 45.790 -10.168 14.761 1.00 24.22 242 LEU A CA 1
ATOM 1546 C C . LEU A 1 222 ? 45.238 -11.549 15.082 1.00 24.22 242 LEU A C 1
ATOM 1547 O O . LEU A 1 222 ? 45.778 -12.384 15.813 1.00 24.22 242 LEU A O 1
ATOM 1552 N N . ASN A 1 223 ? 44.086 -11.810 14.453 1.00 26.30 243 ASN A N 1
ATOM 1553 C CA . ASN A 1 223 ? 43.417 -13.080 14.563 1.00 26.30 243 ASN A CA 1
ATOM 1554 C C . ASN A 1 223 ? 44.283 -14.197 14.029 1.00 26.30 243 ASN A C 1
ATOM 1555 O O . ASN A 1 223 ? 44.344 -15.249 14.642 1.00 26.30 243 ASN A O 1
ATOM 1560 N N . GLY A 1 224 ? 44.956 -14.042 12.919 1.00 21.90 244 GLY A N 1
ATOM 1561 C CA . GLY A 1 224 ? 45.789 -15.086 12.340 1.00 21.90 244 GLY A CA 1
ATOM 1562 C C . GLY A 1 224 ? 47.059 -15.410 13.034 1.00 21.90 244 GLY A C 1
ATOM 1563 O O . GLY A 1 224 ? 47.488 -16.566 13.029 1.00 21.90 244 GLY A O 1
ATOM 1564 N N . LYS A 1 225 ? 47.773 -14.398 13.586 1.00 18.23 245 LYS A N 1
ATOM 1565 C CA . LYS A 1 225 ? 49.049 -14.704 14.230 1.00 18.23 245 LYS A CA 1
ATOM 1566 C C . LYS A 1 225 ? 49.159 -14.154 15.619 1.00 18.23 245 LYS A C 1
ATOM 1567 O O . LYS A 1 225 ? 50.171 -14.436 16.290 1.00 18.23 245 LYS A O 1
ATOM 1573 N N . GLY A 1 226 ? 48.164 -13.407 16.111 1.00 17.55 246 GLY A N 1
ATOM 1574 C CA . GLY A 1 226 ? 48.219 -12.893 17.473 1.00 17.55 246 GLY A CA 1
ATOM 1575 C C . GLY A 1 226 ? 48.723 -11.498 17.681 1.00 17.55 246 GLY A C 1
ATOM 1576 O O . GLY A 1 226 ? 48.785 -11.000 18.828 1.00 17.55 246 GLY A O 1
ATOM 1577 N N . TYR A 1 227 ? 49.162 -10.809 16.649 1.00 16.50 247 TYR A N 1
ATOM 1578 C CA . TYR A 1 227 ? 49.671 -9.446 16.723 1.00 16.50 247 TYR A CA 1
ATOM 1579 C C . TYR A 1 227 ? 49.799 -8.934 15.315 1.00 16.50 247 TYR A C 1
ATOM 1580 O O . TYR A 1 227 ? 49.504 -9.673 14.378 1.00 16.50 247 TYR A O 1
ATOM 1589 N N . THR A 1 228 ? 50.240 -7.686 15.177 1.00 19.00 248 THR A N 1
ATOM 1590 C CA . THR A 1 228 ? 50.486 -7.127 13.823 1.00 19.00 248 THR A CA 1
ATOM 1591 C C . THR A 1 228 ? 51.892 -6.462 13.979 1.00 19.00 248 THR A C 1
ATOM 1592 O O . THR A 1 228 ? 52.167 -5.985 15.084 1.00 19.00 248 THR A O 1
ATOM 1596 N N . SER A 1 229 ? 52.761 -6.585 12.977 1.00 17.82 249 SER A N 1
ATOM 1597 C CA . SER A 1 229 ? 54.088 -6.037 13.111 1.00 17.82 249 SER A CA 1
ATOM 1598 C C . SER A 1 229 ? 54.600 -5.384 11.861 1.00 17.82 249 SER A C 1
ATOM 1599 O O . SER A 1 229 ? 54.914 -4.187 11.971 1.00 17.82 249 SER A O 1
ATOM 1602 N N . TYR A 1 230 ? 54.725 -5.991 10.721 1.00 16.75 250 TYR A N 1
ATOM 1603 C CA . TYR A 1 230 ? 55.287 -5.349 9.537 1.00 16.75 250 TYR A CA 1
ATOM 1604 C C . TYR A 1 230 ? 54.582 -4.121 9.055 1.00 16.75 250 TYR A C 1
ATOM 1605 O O . TYR A 1 230 ? 55.281 -3.119 8.698 1.00 16.75 250 TYR A O 1
ATOM 1614 N N . GLY A 1 231 ? 53.265 -4.042 9.018 1.00 15.72 251 GLY A N 1
ATOM 1615 C CA . GLY A 1 231 ? 52.508 -2.908 8.618 1.00 15.72 251 GLY A CA 1
ATOM 1616 C C . GLY A 1 231 ? 52.859 -1.647 9.408 1.00 15.72 251 GLY A C 1
ATOM 1617 O O . GLY A 1 231 ? 53.225 -0.634 8.819 1.00 15.72 251 GLY A O 1
ATOM 1618 N N . VAL A 1 232 ? 52.703 -1.692 10.727 1.00 15.65 252 VAL A N 1
ATOM 1619 C CA . VAL A 1 232 ? 52.937 -0.535 11.568 1.00 15.65 252 VAL A CA 1
ATOM 1620 C C . VAL A 1 232 ? 54.419 -0.245 11.742 1.00 15.65 252 VAL A C 1
ATOM 1621 O O . VAL A 1 232 ? 54.794 0.964 11.845 1.00 15.65 252 VAL A O 1
ATOM 1625 N N . ALA A 1 233 ? 55.284 -1.223 11.740 1.00 15.13 253 ALA A N 1
ATOM 1626 C CA . ALA A 1 233 ? 56.722 -1.020 11.890 1.00 15.13 253 ALA A CA 1
ATOM 1627 C C . ALA A 1 233 ? 57.229 -0.200 10.726 1.00 15.13 253 ALA A C 1
ATOM 1628 O O . ALA A 1 233 ? 58.028 0.717 10.925 1.00 15.13 253 ALA A O 1
ATOM 1630 N N . THR A 1 234 ? 56.783 -0.509 9.534 1.00 14.23 254 THR A N 1
ATOM 1631 C CA . THR A 1 234 ? 57.197 0.185 8.325 1.00 14.23 254 THR A CA 1
ATOM 1632 C C . THR A 1 234 ? 56.648 1.598 8.321 1.00 14.23 254 THR A C 1
ATOM 1633 O O . THR A 1 234 ? 57.335 2.497 7.793 1.00 14.23 254 THR A O 1
ATOM 1637 N N . SER A 1 235 ? 55.490 1.877 8.893 1.00 14.92 255 SER A N 1
ATOM 1638 C CA . SER A 1 235 ? 54.879 3.203 8.951 1.00 14.92 255 SER A CA 1
ATOM 1639 C C . SER A 1 235 ? 55.749 4.079 9.854 1.00 14.92 255 SER A C 1
ATOM 1640 O O . SER A 1 235 ? 56.059 5.222 9.517 1.00 14.92 255 SER A O 1
ATOM 1644 N N . ALA A 1 236 ? 56.255 3.572 10.996 1.00 14.99 256 ALA A N 1
ATOM 1645 C CA . ALA A 1 236 ? 57.123 4.227 11.941 1.00 14.99 256 ALA A CA 1
ATOM 1646 C C . ALA A 1 236 ? 58.482 4.506 11.295 1.00 14.99 256 ALA A C 1
ATOM 1647 O O . ALA A 1 236 ? 59.036 5.598 11.461 1.00 14.99 256 ALA A O 1
ATOM 1649 N N . ILE A 1 237 ? 59.035 3.594 10.539 1.00 14.89 257 ILE A N 1
ATOM 1650 C CA . ILE A 1 237 ? 60.321 3.749 9.882 1.00 14.89 257 ILE A CA 1
ATOM 1651 C C . ILE A 1 237 ? 60.209 4.842 8.844 1.00 14.89 257 ILE A C 1
ATOM 1652 O O . ILE A 1 237 ? 61.137 5.641 8.728 1.00 14.89 257 ILE A O 1
ATOM 1657 N N . ARG A 1 238 ? 59.109 4.919 8.109 1.00 16.01 258 ARG A N 1
ATOM 1658 C CA . ARG A 1 238 ? 58.938 5.954 7.116 1.00 16.01 258 ARG A CA 1
ATOM 1659 C C . ARG A 1 238 ? 58.943 7.342 7.770 1.00 16.01 258 ARG A C 1
ATOM 1660 O O . ARG A 1 238 ? 59.547 8.272 7.217 1.00 16.01 258 ARG A O 1
ATOM 1668 N N . ILE A 1 239 ? 58.252 7.508 8.893 1.00 15.17 259 ILE A N 1
ATOM 1669 C CA . ILE A 1 239 ? 58.225 8.751 9.614 1.00 15.17 259 ILE A CA 1
ATOM 1670 C C . ILE A 1 239 ? 59.596 8.963 10.171 1.00 15.17 259 ILE A C 1
ATOM 1671 O O . ILE A 1 239 ? 60.111 10.116 9.958 1.00 15.17 259 ILE A O 1
ATOM 1676 N N . ALA A 1 240 ? 60.276 8.068 10.828 1.00 14.48 260 ALA A N 1
ATOM 1677 C CA . ALA A 1 240 ? 61.611 8.269 11.353 1.00 14.48 260 ALA A CA 1
ATOM 1678 C C . ALA A 1 240 ? 62.556 8.657 10.276 1.00 14.48 260 ALA A C 1
ATOM 1679 O O . ALA A 1 240 ? 63.372 9.559 10.562 1.00 14.48 260 ALA A O 1
ATOM 1681 N N . LYS A 1 241 ? 62.597 8.201 9.079 1.00 12.40 261 LYS A N 1
ATOM 1682 C CA . LYS A 1 241 ? 63.487 8.642 8.026 1.00 12.40 261 LYS A CA 1
ATOM 1683 C C . LYS A 1 241 ? 63.161 10.039 7.538 1.00 12.40 261 LYS A C 1
ATOM 1684 O O . LYS A 1 241 ? 64.081 10.714 7.109 1.00 12.40 261 LYS A O 1
ATOM 1690 N N . ALA A 1 242 ? 61.889 10.460 7.553 1.00 13.14 262 ALA A N 1
ATOM 1691 C CA . ALA A 1 242 ? 61.485 11.788 7.119 1.00 13.14 262 ALA A CA 1
ATOM 1692 C C . ALA A 1 242 ? 61.984 12.805 8.112 1.00 13.14 262 ALA A C 1
ATOM 1693 O O . ALA A 1 242 ? 62.360 13.909 7.723 1.00 13.14 262 ALA A O 1
ATOM 1695 N N . VAL A 1 243 ? 62.020 12.515 9.385 1.00 13.94 263 VAL A N 1
ATOM 1696 C CA . VAL A 1 243 ? 62.504 13.369 10.425 1.00 13.94 263 VAL A CA 1
ATOM 1697 C C . VAL A 1 243 ? 64.001 13.552 10.293 1.00 13.94 263 VAL A C 1
ATOM 1698 O O . VAL A 1 243 ? 64.449 14.697 10.058 1.00 13.94 263 VAL A O 1
ATOM 1702 N N . MET A 1 244 ? 64.778 12.506 10.334 1.00 16.16 264 MET A N 1
ATOM 1703 C CA . MET A 1 244 ? 66.230 12.600 10.240 1.00 16.16 264 MET A CA 1
ATOM 1704 C C . MET A 1 244 ? 66.716 13.292 8.997 1.00 16.16 264 MET A C 1
ATOM 1705 O O . MET A 1 244 ? 67.725 14.052 9.023 1.00 16.16 264 MET A O 1
ATOM 1710 N N . ALA A 1 245 ? 66.079 13.120 7.869 1.00 14.99 265 ALA A N 1
ATOM 1711 C CA . ALA A 1 245 ? 66.478 13.700 6.601 1.00 14.99 265 ALA A CA 1
ATOM 1712 C C . ALA A 1 245 ? 65.885 15.067 6.413 1.00 14.99 265 ALA A C 1
ATOM 1713 O O . ALA A 1 245 ? 66.120 15.682 5.380 1.00 14.99 265 ALA A O 1
ATOM 1715 N N . ASP A 1 246 ? 65.037 15.502 7.328 1.00 17.04 266 ASP A N 1
ATOM 1716 C CA . ASP A 1 246 ? 64.362 16.794 7.222 1.00 17.04 266 ASP A CA 1
ATOM 1717 C C . ASP A 1 246 ? 63.710 16.925 5.861 1.00 17.04 266 ASP A C 1
ATOM 1718 O O . ASP A 1 246 ? 63.828 17.957 5.203 1.00 17.04 266 ASP A O 1
ATOM 1723 N N . ALA A 1 247 ? 62.947 15.874 5.438 1.00 16.01 267 ALA A N 1
ATOM 1724 C CA . ALA A 1 247 ? 62.348 15.846 4.128 1.00 16.01 267 ALA A CA 1
ATOM 1725 C C . ALA A 1 247 ? 61.248 16.822 3.859 1.00 16.01 267 ALA A C 1
ATOM 1726 O O . ALA A 1 247 ? 61.019 17.135 2.668 1.00 16.01 267 ALA A O 1
ATOM 1728 N N . HIS A 1 248 ? 60.484 17.242 4.864 1.00 18.90 268 HIS A N 1
ATOM 1729 C CA . HIS A 1 248 ? 59.322 18.111 4.645 1.00 18.90 268 HIS A CA 1
ATOM 1730 C C . HIS A 1 248 ? 58.306 17.319 3.820 1.00 18.90 268 HIS A C 1
ATOM 1731 O O . HIS A 1 248 ? 57.692 17.831 2.866 1.00 18.90 268 HIS A O 1
ATOM 1738 N N . ALA A 1 249 ? 58.110 16.048 4.220 1.00 18.75 269 ALA A N 1
ATOM 1739 C CA . ALA A 1 249 ? 57.239 15.111 3.553 1.00 18.75 269 ALA A CA 1
ATOM 1740 C C . ALA A 1 249 ? 55.857 15.175 4.139 1.00 18.75 269 ALA A C 1
ATOM 1741 O O . ALA A 1 249 ? 55.663 15.301 5.334 1.00 18.75 269 ALA A O 1
ATOM 1743 N N . GLU A 1 250 ? 54.862 15.109 3.282 1.00 18.75 270 GLU A N 1
ATOM 1744 C CA . GLU A 1 250 ? 53.468 15.095 3.758 1.00 18.75 270 GLU A CA 1
ATOM 1745 C C . GLU A 1 250 ? 53.119 13.671 4.127 1.00 18.75 270 GLU A C 1
ATOM 1746 O O . GLU A 1 250 ? 53.232 12.737 3.303 1.00 18.75 270 GLU A O 1
ATOM 1752 N N . LEU A 1 251 ? 52.720 13.421 5.351 1.00 17.49 271 LEU A N 1
ATOM 1753 C CA . LEU A 1 251 ? 52.355 12.124 5.875 1.00 17.49 271 LEU A CA 1
ATOM 1754 C C . LEU A 1 251 ? 51.141 12.265 6.747 1.00 17.49 271 LEU A C 1
ATOM 1755 O O . LEU A 1 251 ? 50.998 13.266 7.461 1.00 17.49 271 LEU A O 1
ATOM 1760 N N . VAL A 1 252 ? 50.261 11.238 6.710 1.00 17.17 272 VAL A N 1
ATOM 1761 C CA . VAL A 1 252 ? 49.082 11.323 7.583 1.00 17.17 272 VAL A CA 1
ATOM 1762 C C . VAL A 1 252 ? 49.564 10.742 8.880 1.00 17.17 272 VAL A C 1
ATOM 1763 O O . VAL A 1 252 ? 50.177 9.691 8.950 1.00 17.17 272 VAL A O 1
ATOM 1767 N N . VAL A 1 253 ? 49.571 11.488 9.983 1.00 16.93 273 VAL A N 1
ATOM 1768 C CA . VAL A 1 253 ? 50.060 11.047 11.266 1.00 16.93 273 VAL A CA 1
ATOM 1769 C C . VAL A 1 253 ? 49.147 11.674 12.308 1.00 16.93 273 VAL A C 1
ATOM 1770 O O . VAL A 1 253 ? 48.372 12.579 11.955 1.00 16.93 273 VAL A O 1
ATOM 1774 N N . SER A 1 254 ? 49.257 11.194 13.525 1.00 20.11 274 SER A N 1
ATOM 1775 C CA . SER A 1 254 ? 48.428 11.733 14.614 1.00 20.11 274 SER A CA 1
ATOM 1776 C C . SER A 1 254 ? 49.163 12.977 15.103 1.00 20.11 274 SER A C 1
ATOM 1777 O O . SER A 1 254 ? 50.305 12.887 15.596 1.00 20.11 274 SER A O 1
ATOM 1780 N N . ASN A 1 255 ? 48.589 14.160 14.840 1.00 23.03 275 ASN A N 1
ATOM 1781 C CA . ASN A 1 255 ? 49.200 15.419 15.227 1.00 23.03 275 ASN A CA 1
ATOM 1782 C C . ASN A 1 255 ? 48.160 16.354 15.806 1.00 23.03 275 ASN A C 1
ATOM 1783 O O . ASN A 1 255 ? 46.975 16.238 15.533 1.00 23.03 275 ASN A O 1
ATOM 1788 N N . ARG A 1 256 ? 48.619 17.289 16.633 1.00 27.50 276 ARG A N 1
ATOM 1789 C CA . ARG A 1 256 ? 47.658 18.205 17.226 1.00 27.50 276 ARG A CA 1
ATOM 1790 C C . ARG A 1 256 ? 47.462 19.474 16.402 1.00 27.50 276 ARG A C 1
ATOM 1791 O O . ARG A 1 256 ? 48.302 20.375 16.426 1.00 27.50 276 ARG A O 1
ATOM 1799 N N . ARG A 1 257 ? 46.350 19.510 15.696 1.00 30.65 277 ARG A N 1
ATOM 1800 C CA . ARG A 1 257 ? 46.046 20.681 14.877 1.00 30.65 277 ARG A CA 1
ATOM 1801 C C . ARG A 1 257 ? 45.440 21.766 15.741 1.00 30.65 277 ARG A C 1
ATOM 1802 O O . ARG A 1 257 ? 44.712 21.487 16.715 1.00 30.65 277 ARG A O 1
ATOM 1810 N N . ASP A 1 258 ? 45.697 23.016 15.427 1.00 36.73 278 ASP A N 1
ATOM 1811 C CA . ASP A 1 258 ? 45.139 24.105 16.249 1.00 36.73 278 ASP A CA 1
ATOM 1812 C C . ASP A 1 258 ? 43.623 24.108 16.239 1.00 36.73 278 ASP A C 1
ATOM 1813 O O . ASP A 1 258 ? 42.948 24.184 17.271 1.00 36.73 278 ASP A O 1
ATOM 1818 N N . ASP A 1 259 ? 43.041 23.941 15.060 1.00 37.60 279 ASP A N 1
ATOM 1819 C CA . ASP A 1 259 ? 41.589 23.917 14.906 1.00 37.60 279 ASP A CA 1
ATOM 1820 C C . ASP A 1 259 ? 40.910 22.746 15.596 1.00 37.60 279 ASP A C 1
ATOM 1821 O O . ASP A 1 259 ? 39.704 22.835 15.877 1.00 37.60 279 ASP A O 1
ATOM 1826 N N . MET A 1 260 ? 41.602 21.649 15.823 1.00 32.23 280 MET A N 1
ATOM 1827 C CA . MET A 1 260 ? 41.070 20.442 16.446 1.00 32.23 280 MET A CA 1
ATOM 1828 C C . MET A 1 260 ? 41.259 20.489 17.942 1.00 32.23 280 MET A C 1
ATOM 1829 O O . MET A 1 260 ? 40.399 20.056 18.716 1.00 32.23 280 MET A O 1
ATOM 1834 N N . GLY A 1 261 ? 42.414 21.006 18.411 1.00 29.10 281 GLY A N 1
ATOM 1835 C CA . GLY A 1 261 ? 42.700 21.092 19.833 1.00 29.10 281 GLY A CA 1
ATOM 1836 C C . GLY A 1 261 ? 42.955 19.781 20.546 1.00 29.10 281 GLY A C 1
ATOM 1837 O O . GLY A 1 261 ? 43.088 19.727 21.786 1.00 29.10 281 GLY A O 1
ATOM 1838 N N . MET A 1 262 ? 43.099 18.691 19.839 1.00 26.37 282 MET A N 1
ATOM 1839 C CA . MET A 1 262 ? 43.347 17.365 20.334 1.00 26.37 282 MET A CA 1
ATOM 1840 C C . MET A 1 262 ? 44.042 16.602 19.218 1.00 26.37 282 MET A C 1
ATOM 1841 O O . MET A 1 262 ? 43.871 16.946 18.031 1.00 26.37 282 MET A O 1
ATOM 1846 N N . TYR A 1 263 ? 44.820 15.627 19.601 1.00 22.98 283 TYR A N 1
ATOM 1847 C CA . TYR A 1 263 ? 45.527 14.797 18.630 1.00 22.98 283 TYR A CA 1
ATOM 1848 C C . TYR A 1 263 ? 44.555 13.946 17.842 1.00 22.98 283 TYR A C 1
ATOM 1849 O O . TYR A 1 263 ? 43.623 13.411 18.436 1.00 22.98 283 TYR A O 1
ATOM 1858 N N . LEU A 1 264 ? 44.724 13.815 16.550 1.00 23.55 284 LEU A N 1
ATOM 1859 C CA . LEU A 1 264 ? 43.901 12.970 15.686 1.00 23.55 284 LEU A CA 1
ATOM 1860 C C . LEU A 1 264 ? 44.692 12.969 14.351 1.00 23.55 284 LEU A C 1
ATOM 1861 O O . LEU A 1 264 ? 45.515 13.854 14.176 1.00 23.55 284 LEU A O 1
ATOM 1866 N N . SER A 1 265 ? 44.479 11.971 13.532 1.00 22.40 285 SER A N 1
ATOM 1867 C CA . SER A 1 265 ? 45.195 11.879 12.279 1.00 22.40 285 SER A CA 1
ATOM 1868 C C . SER A 1 265 ? 44.611 12.737 11.164 1.00 22.40 285 SER A C 1
ATOM 1869 O O . SER A 1 265 ? 43.415 12.785 10.876 1.00 22.40 285 SER A O 1
ATOM 1872 N N . TYR A 1 266 ? 45.541 13.433 10.521 1.00 20.03 286 TYR A N 1
ATOM 1873 C CA . TYR A 1 266 ? 45.282 14.358 9.432 1.00 20.03 286 TYR A CA 1
ATOM 1874 C C . TYR A 1 266 ? 46.655 14.616 8.844 1.00 20.03 286 TYR A C 1
ATOM 1875 O O . TYR A 1 266 ? 47.621 14.769 9.608 1.00 20.03 286 TYR A O 1
ATOM 1884 N N . PRO A 1 267 ? 46.766 14.625 7.533 1.00 18.02 287 PRO A N 1
ATOM 1885 C CA . PRO A 1 267 ? 48.054 14.873 6.893 1.00 18.02 287 PRO A CA 1
ATOM 1886 C C . PRO A 1 267 ? 48.763 16.107 7.380 1.00 18.02 287 PRO A C 1
ATOM 1887 O O . PRO A 1 267 ? 48.133 17.165 7.627 1.00 18.02 287 PRO A O 1
ATOM 1891 N N . ALA A 1 268 ? 50.075 16.090 7.536 1.00 16.45 288 ALA A N 1
ATOM 1892 C CA . ALA A 1 268 ? 50.910 17.167 8.001 1.00 16.45 288 ALA A CA 1
ATOM 1893 C C . ALA A 1 268 ? 52.255 17.086 7.317 1.00 16.45 288 ALA A C 1
ATOM 1894 O O . ALA A 1 268 ? 52.514 16.121 6.565 1.00 16.45 288 ALA A O 1
ATOM 1896 N N . ILE A 1 269 ? 53.070 18.140 7.484 1.00 16.21 289 ILE A N 1
ATOM 1897 C CA . ILE A 1 269 ? 54.399 18.194 6.867 1.00 16.21 289 ILE A CA 1
ATOM 1898 C C . ILE A 1 269 ? 55.427 17.908 7.929 1.00 16.21 289 ILE A C 1
ATOM 1899 O O . ILE A 1 269 ? 55.457 18.546 8.968 1.00 16.21 289 ILE A O 1
ATOM 1904 N N . ILE A 1 270 ? 56.218 16.853 7.709 1.00 13.66 290 ILE A N 1
ATOM 1905 C CA . ILE A 1 270 ? 57.174 16.330 8.681 1.00 13.66 290 ILE A CA 1
ATOM 1906 C C . ILE A 1 270 ? 58.612 16.579 8.293 1.00 13.66 290 ILE A C 1
ATOM 1907 O O . ILE A 1 270 ? 59.017 16.367 7.146 1.00 13.66 290 ILE A O 1
ATOM 1912 N N . GLY A 1 271 ? 59.391 17.051 9.274 1.00 12.44 291 GLY A N 1
ATOM 1913 C CA . GLY A 1 271 ? 60.816 17.329 8.991 1.00 12.44 291 GLY A CA 1
ATOM 1914 C C . GLY A 1 271 ? 61.580 17.094 10.257 1.00 12.44 291 GLY A C 1
ATOM 1915 O O . GLY A 1 271 ? 61.003 16.611 11.249 1.00 12.44 291 GLY A O 1
ATOM 1916 N N . ARG A 1 272 ? 62.836 17.513 10.335 1.00 15.07 292 ARG A N 1
ATOM 1917 C CA . ARG A 1 272 ? 63.651 17.283 11.549 1.00 15.07 292 ARG A CA 1
ATOM 1918 C C . ARG A 1 272 ? 63.090 17.834 12.818 1.00 15.07 292 ARG A C 1
ATOM 1919 O O . ARG A 1 272 ? 63.437 17.243 13.900 1.00 15.07 292 ARG A O 1
ATOM 1927 N N . ASP A 1 273 ? 62.237 18.830 12.836 1.00 19.74 293 ASP A N 1
ATOM 1928 C CA . ASP A 1 273 ? 61.661 19.343 14.084 1.00 19.74 293 ASP A CA 1
ATOM 1929 C C . ASP A 1 273 ? 60.238 18.874 14.324 1.00 19.74 293 ASP A C 1
ATOM 1930 O O . ASP A 1 273 ? 59.592 19.446 15.200 1.00 19.74 293 ASP A O 1
ATOM 1935 N N . GLY A 1 274 ? 59.837 17.849 13.574 1.00 18.24 294 GLY A N 1
ATOM 1936 C CA . GLY A 1 274 ? 58.503 17.300 13.743 1.00 18.24 294 GLY A CA 1
ATOM 1937 C C . GLY A 1 274 ? 57.541 17.931 12.755 1.00 18.24 294 GLY A C 1
ATOM 1938 O O . GLY A 1 274 ? 57.870 18.054 11.573 1.00 18.24 294 GLY A O 1
ATOM 1939 N N . VAL A 1 275 ? 56.364 18.284 13.243 1.00 20.07 295 VAL A N 1
ATOM 1940 C CA . VAL A 1 275 ? 55.337 18.858 12.387 1.00 20.07 295 VAL A CA 1
ATOM 1941 C C . VAL A 1 275 ? 55.724 20.279 12.030 1.00 20.07 295 VAL A C 1
ATOM 1942 O O . VAL A 1 275 ? 55.767 21.165 12.896 1.00 20.07 295 VAL A O 1
ATOM 1946 N N . LEU A 1 276 ? 56.057 20.500 10.758 1.00 23.02 296 LEU A N 1
ATOM 1947 C CA . LEU A 1 276 ? 56.457 21.823 10.298 1.00 23.02 296 LEU A CA 1
ATOM 1948 C C . LEU A 1 276 ? 55.277 22.601 9.756 1.00 23.02 296 LEU A C 1
ATOM 1949 O O . LEU A 1 276 ? 55.338 23.835 9.739 1.00 23.02 296 LEU A O 1
ATOM 1954 N N . ALA A 1 277 ? 54.228 21.881 9.308 1.00 26.33 297 ALA A N 1
ATOM 1955 C CA . ALA A 1 277 ? 53.068 22.608 8.776 1.00 26.33 297 ALA A CA 1
ATOM 1956 C C . ALA A 1 277 ? 51.858 21.722 8.704 1.00 26.33 297 ALA A C 1
ATOM 1957 O O . ALA A 1 277 ? 52.036 20.495 8.578 1.00 26.33 297 ALA A O 1
ATOM 1959 N N . GLU A 1 278 ? 50.667 22.285 8.736 1.00 29.22 298 GLU A N 1
ATOM 1960 C CA . GLU A 1 278 ? 49.446 21.510 8.612 1.00 29.22 298 GLU A CA 1
ATOM 1961 C C . GLU A 1 278 ? 48.995 21.549 7.157 1.00 29.22 298 GLU A C 1
ATOM 1962 O O . GLU A 1 278 ? 49.400 22.466 6.434 1.00 29.22 298 GLU A O 1
ATOM 1968 N N . THR A 1 279 ? 48.200 20.576 6.718 1.00 29.33 299 THR A N 1
ATOM 1969 C CA . THR A 1 279 ? 47.695 20.604 5.354 1.00 29.33 299 THR A CA 1
ATOM 1970 C C . THR A 1 279 ? 46.193 20.956 5.488 1.00 29.33 299 THR A C 1
ATOM 1971 O O . THR A 1 279 ? 45.669 21.056 6.616 1.00 29.33 299 THR A O 1
ATOM 1975 N N . THR A 1 280 ? 45.564 21.186 4.347 1.00 30.83 300 THR A N 1
ATOM 1976 C CA . THR A 1 280 ? 44.152 21.523 4.315 1.00 30.83 300 THR A CA 1
ATOM 1977 C C . THR A 1 280 ? 43.462 20.661 3.270 1.00 30.83 300 THR A C 1
ATOM 1978 O O . THR A 1 280 ? 43.834 20.634 2.100 1.00 30.83 300 THR A O 1
ATOM 1982 N N . LEU A 1 281 ? 42.476 19.928 3.743 1.00 33.78 301 LEU A N 1
ATOM 1983 C CA . LEU A 1 281 ? 41.721 19.051 2.841 1.00 33.78 301 LEU A CA 1
ATOM 1984 C C . LEU A 1 281 ? 40.328 19.614 2.620 1.00 33.78 301 LEU A C 1
ATOM 1985 O O . LEU A 1 281 ? 39.707 20.189 3.542 1.00 33.78 301 LEU A O 1
ATOM 1990 N N . ASP A 1 282 ? 39.833 19.434 1.399 1.00 39.75 302 ASP A N 1
ATOM 1991 C CA . ASP A 1 282 ? 38.435 19.884 1.143 1.00 39.75 302 ASP A CA 1
ATOM 1992 C C . ASP A 1 282 ? 37.580 18.621 1.288 1.00 39.75 302 ASP A C 1
ATOM 1993 O O . ASP A 1 282 ? 37.295 17.851 0.371 1.00 39.75 302 ASP A O 1
ATOM 1998 N N . LEU A 1 283 ? 37.217 18.385 2.557 1.00 38.49 303 LEU A N 1
ATOM 1999 C CA . LEU A 1 283 ? 36.416 17.214 2.893 1.00 38.49 303 LEU A CA 1
ATOM 2000 C C . LEU A 1 283 ? 34.934 17.454 2.694 1.00 38.49 303 LEU A C 1
ATOM 2001 O O . LEU A 1 283 ? 34.432 18.545 2.946 1.00 38.49 303 LEU A O 1
ATOM 2006 N N . THR A 1 284 ? 34.209 16.396 2.293 1.00 39.03 304 THR A N 1
ATOM 2007 C CA . THR A 1 284 ? 32.748 16.662 2.186 1.00 39.03 304 THR A CA 1
ATOM 2008 C C . THR A 1 284 ? 32.288 16.967 3.593 1.00 39.03 304 THR A C 1
ATOM 2009 O O . THR A 1 284 ? 33.022 16.795 4.583 1.00 39.03 304 THR A O 1
ATOM 2013 N N . THR A 1 285 ? 31.071 17.431 3.717 1.00 42.30 305 THR A N 1
ATOM 2014 C CA . THR A 1 285 ? 30.473 17.800 5.019 1.00 42.30 305 THR A CA 1
ATOM 2015 C C . THR A 1 285 ? 30.356 16.558 5.870 1.00 42.30 305 THR A C 1
ATOM 2016 O O . THR A 1 285 ? 30.557 16.510 7.085 1.00 42.30 305 THR A O 1
ATOM 2020 N N . ASP A 1 286 ? 30.051 15.469 5.202 1.00 42.89 306 ASP A N 1
ATOM 2021 C CA . ASP A 1 286 ? 29.981 14.128 5.735 1.00 42.89 306 ASP A CA 1
ATOM 2022 C C . ASP A 1 286 ? 31.300 13.737 6.396 1.00 42.89 306 ASP A C 1
ATOM 2023 O O . ASP A 1 286 ? 31.357 13.254 7.520 1.00 42.89 306 ASP A O 1
ATOM 2028 N N . GLU A 1 287 ? 32.395 13.989 5.643 1.00 38.99 307 GLU A N 1
ATOM 2029 C CA . GLU A 1 287 ? 33.730 13.655 6.129 1.00 38.99 307 GLU A CA 1
ATOM 2030 C C . GLU A 1 287 ? 34.136 14.591 7.237 1.00 38.99 307 GLU A C 1
ATOM 2031 O O . GLU A 1 287 ? 34.717 14.146 8.234 1.00 38.99 307 GLU A O 1
ATOM 2037 N N . GLN A 1 288 ? 33.794 15.881 7.165 1.00 40.28 308 GLN A N 1
ATOM 2038 C CA . GLN A 1 288 ? 34.165 16.769 8.288 1.00 40.28 308 GLN A CA 1
ATOM 2039 C C . GLN A 1 288 ? 33.438 16.314 9.547 1.00 40.28 308 GLN A C 1
ATOM 2040 O O . GLN A 1 288 ? 34.011 16.277 10.639 1.00 40.28 308 GLN A O 1
ATOM 2046 N N . GLU A 1 289 ? 32.162 15.958 9.376 1.00 39.24 309 GLU A N 1
ATOM 2047 C CA . GLU A 1 289 ? 31.312 15.492 10.464 1.00 39.24 309 GLU A CA 1
ATOM 2048 C C . GLU A 1 289 ? 31.942 14.328 11.218 1.00 39.24 309 GLU A C 1
ATOM 2049 O O . GLU A 1 289 ? 32.024 14.310 12.448 1.00 39.24 309 GLU A O 1
ATOM 2050 N N . LYS A 1 290 ? 32.396 13.325 10.459 1.00 37.69 310 LYS A N 1
ATOM 2051 C CA . LYS A 1 290 ? 33.056 12.157 11.031 1.00 37.69 310 LYS A CA 1
ATOM 2052 C C . LYS A 1 290 ? 34.357 12.552 11.728 1.00 37.69 310 LYS A C 1
ATOM 2053 O O . LYS A 1 290 ? 34.632 12.054 12.843 1.00 37.69 310 LYS A O 1
ATOM 2059 N N . LEU A 1 291 ? 35.108 13.469 11.105 1.00 35.00 311 LEU A N 1
ATOM 2060 C CA . LEU A 1 291 ? 36.351 13.931 11.686 1.00 35.00 311 LEU A CA 1
ATOM 2061 C C . LEU A 1 291 ? 36.114 14.521 13.051 1.00 35.00 311 LEU A C 1
ATOM 2062 O O . LEU A 1 291 ? 36.860 14.154 13.964 1.00 35.00 311 LEU A O 1
ATOM 2067 N N . LEU A 1 292 ? 35.106 15.355 13.272 1.00 35.82 312 LEU A N 1
ATOM 2068 C CA . LEU A 1 292 ? 34.924 15.898 14.639 1.00 35.82 312 LEU A CA 1
ATOM 2069 C C . LEU A 1 292 ? 34.404 14.850 15.595 1.00 35.82 312 LEU A C 1
ATOM 2070 O O . LEU A 1 292 ? 34.630 14.942 16.811 1.00 35.82 312 LEU A O 1
ATOM 2075 N N . GLN A 1 293 ? 33.745 13.801 15.085 1.00 35.99 313 GLN A N 1
ATOM 2076 C CA . GLN A 1 293 ? 33.285 12.715 15.966 1.00 35.99 313 GLN A CA 1
ATOM 2077 C C . GLN A 1 293 ? 34.523 12.078 16.586 1.00 35.99 313 GLN A C 1
ATOM 2078 O O . GLN A 1 293 ? 34.623 11.943 17.808 1.00 35.99 313 GLN A O 1
ATOM 2080 N N . SER A 1 294 ? 35.526 11.760 15.754 1.00 35.24 314 SER A N 1
ATOM 2081 C CA . SER A 1 294 ? 36.770 11.164 16.231 1.00 35.24 314 SER A CA 1
ATOM 2082 C C . SER A 1 294 ? 37.438 12.070 17.263 1.00 35.24 314 SER A C 1
ATOM 2083 O O . SER A 1 294 ? 37.884 11.621 18.313 1.00 35.24 314 SER A O 1
ATOM 2086 N N . ARG A 1 295 ? 37.489 13.369 16.997 1.00 39.28 315 ARG A N 1
ATOM 2087 C CA . ARG A 1 295 ? 38.071 14.374 17.881 1.00 39.28 315 ARG A CA 1
ATOM 2088 C C . ARG A 1 295 ? 37.438 14.332 19.267 1.00 39.28 315 ARG A C 1
ATOM 2089 O O . ARG A 1 295 ? 38.080 14.338 20.313 1.00 39.28 315 ARG A O 1
ATOM 2097 N N . ASP A 1 296 ? 36.104 14.271 19.258 1.00 42.04 316 ASP A N 1
ATOM 2098 C CA . ASP A 1 296 ? 35.348 14.196 20.510 1.00 42.04 316 ASP A CA 1
ATOM 2099 C C . ASP A 1 296 ? 35.642 12.899 21.241 1.00 42.04 316 ASP A C 1
ATOM 2100 O O . ASP A 1 296 ? 35.906 12.947 22.458 1.00 42.04 316 ASP A O 1
ATOM 2105 N N . TYR A 1 297 ? 35.647 11.757 20.540 1.00 42.66 317 TYR A N 1
ATOM 2106 C CA . TYR A 1 297 ? 35.999 10.504 21.201 1.00 42.66 317 TYR A CA 1
ATOM 2107 C C . TYR A 1 297 ? 37.337 10.555 21.901 1.00 42.66 317 TYR A C 1
ATOM 2108 O O . TYR A 1 297 ? 37.422 10.299 23.103 1.00 42.66 317 TYR A O 1
ATOM 2117 N N . ILE A 1 298 ? 38.387 10.935 21.151 1.00 38.40 318 ILE A N 1
ATOM 2118 C CA . ILE A 1 298 ? 39.734 10.992 21.705 1.00 38.40 318 ILE A CA 1
ATOM 2119 C C . ILE A 1 298 ? 39.794 11.913 22.893 1.00 38.40 318 ILE A C 1
ATOM 2120 O O . ILE A 1 298 ? 40.312 11.569 23.948 1.00 38.40 318 ILE A O 1
ATOM 2125 N N . GLN A 1 299 ? 39.225 13.079 22.687 1.00 41.32 319 GLN A N 1
ATOM 2126 C CA . GLN A 1 299 ? 39.204 14.135 23.703 1.00 41.32 319 GLN A CA 1
ATOM 2127 C C . GLN A 1 299 ? 38.627 13.660 25.024 1.00 41.32 319 GLN A C 1
ATOM 2128 O O . GLN A 1 299 ? 39.214 13.884 26.091 1.00 41.32 319 GLN A O 1
ATOM 2134 N N . GLN A 1 300 ? 37.510 12.984 25.024 1.00 45.09 320 GLN A N 1
ATOM 2135 C CA . GLN A 1 300 ? 36.840 12.480 26.228 1.00 45.09 320 GLN A CA 1
ATOM 2136 C C . GLN A 1 300 ? 37.625 11.419 26.972 1.00 45.09 320 GLN A C 1
ATOM 2137 O O . GLN A 1 300 ? 37.795 11.441 28.203 1.00 45.09 320 GLN A O 1
ATOM 2143 N N . ARG A 1 301 ? 38.165 10.449 26.223 1.00 44.11 321 ARG A N 1
ATOM 2144 C CA . ARG A 1 301 ? 38.963 9.367 26.820 1.00 44.11 321 ARG A CA 1
ATOM 2145 C C . ARG A 1 301 ? 40.203 10.024 27.420 1.00 44.11 321 ARG A C 1
ATOM 2146 O O . ARG A 1 301 ? 40.577 9.785 28.554 1.00 44.11 321 ARG A O 1
ATOM 2154 N N . PHE A 1 302 ? 40.801 10.957 26.654 1.00 43.18 322 PHE A N 1
ATOM 2155 C CA . PHE A 1 302 ? 41.970 11.660 27.200 1.00 43.18 322 PHE A CA 1
ATOM 2156 C C . PHE A 1 302 ? 41.571 12.353 28.490 1.00 43.18 322 PHE A C 1
ATOM 2157 O O . PHE A 1 302 ? 42.258 12.284 29.506 1.00 43.18 322 PHE A O 1
ATOM 2165 N N . ASP A 1 303 ? 40.448 13.058 28.436 1.00 48.92 323 ASP A N 1
ATOM 2166 C CA . ASP A 1 303 ? 39.974 13.776 29.614 1.00 48.92 323 ASP A CA 1
ATOM 2167 C C . ASP A 1 303 ? 39.848 12.862 30.815 1.00 48.92 323 ASP A C 1
ATOM 2168 O O . ASP A 1 303 ? 40.371 13.171 31.900 1.00 48.92 323 ASP A O 1
ATOM 2173 N N . GLU A 1 304 ? 39.186 11.721 30.637 1.00 54.55 324 GLU A N 1
ATOM 2174 C CA . GLU A 1 304 ? 39.070 10.832 31.780 1.00 54.55 324 GLU A CA 1
ATOM 2175 C C . GLU A 1 304 ? 40.421 10.422 32.343 1.00 54.55 324 GLU A C 1
ATOM 2176 O O . GLU A 1 304 ? 40.596 10.431 33.572 1.00 54.55 324 GLU A O 1
ATOM 2182 N N . ILE A 1 305 ? 41.383 10.071 31.504 1.00 56.17 325 ILE A N 1
ATOM 2183 C CA . ILE A 1 305 ? 42.667 9.576 32.030 1.00 56.17 325 ILE A CA 1
ATOM 2184 C C . ILE A 1 305 ? 43.710 10.577 32.363 1.00 56.17 325 ILE A C 1
ATOM 2185 O O . ILE A 1 305 ? 44.505 10.246 33.285 1.00 56.17 325 ILE A O 1
ATOM 2190 N N . VAL A 1 306 ? 43.813 11.779 31.848 1.00 57.79 326 VAL A N 1
ATOM 2191 C CA . VAL A 1 306 ? 44.908 12.695 32.197 1.00 57.79 326 VAL A CA 1
ATOM 2192 C C . VAL A 1 306 ? 45.092 13.057 33.644 1.00 57.79 326 VAL A C 1
ATOM 2193 O O . VAL A 1 306 ? 46.252 13.394 34.063 1.00 57.79 326 VAL A O 1
ATOM 2197 N N . ASP A 1 307 ? 44.078 13.020 34.485 1.00 60.83 327 ASP A N 1
ATOM 2198 C CA . ASP A 1 307 ? 44.207 13.372 35.906 1.00 60.83 327 ASP A CA 1
ATOM 2199 C C . ASP A 1 307 ? 44.859 12.284 36.736 1.00 60.83 327 ASP A C 1
ATOM 2200 O O . ASP A 1 307 ? 45.566 12.505 37.725 1.00 60.83 327 ASP A O 1
ATOM 2202 N N . THR A 1 308 ? 44.659 11.040 36.348 1.00 62.42 328 THR A N 1
ATOM 2203 C CA . THR A 1 308 ? 45.118 9.783 36.890 1.00 62.42 328 THR A CA 1
ATOM 2204 C C . THR A 1 308 ? 46.621 9.628 36.861 1.00 62.42 328 THR A C 1
ATOM 2205 O O . THR A 1 308 ? 47.197 8.998 37.756 1.00 62.42 328 THR A O 1
ATOM 2209 N N . LEU A 1 309 ? 47.299 10.177 35.859 1.00 63.38 329 LEU A N 1
ATOM 2210 C CA . LEU A 1 309 ? 48.753 10.054 35.782 1.00 63.38 329 LEU A CA 1
ATOM 2211 C C . LEU A 1 309 ? 49.314 10.573 37.109 1.00 63.38 329 LEU A C 1
ATOM 2212 O O . LEU A 1 309 ? 48.958 11.768 37.349 1.00 63.38 329 LEU A O 1
ATOM 2218 N N . ALA B 1 1 ? 67.370 -14.355 -11.237 1.00 20.84 21 ALA B N 1
ATOM 2219 C CA . ALA B 1 1 ? 68.338 -13.245 -10.999 1.00 20.84 21 ALA B CA 1
ATOM 2220 C C . ALA B 1 1 ? 67.933 -12.041 -11.811 1.00 20.84 21 ALA B C 1
ATOM 2221 O O . ALA B 1 1 ? 67.049 -12.119 -12.679 1.00 20.84 21 ALA B O 1
ATOM 2223 N N . ARG B 1 2 ? 68.518 -10.877 -11.507 1.00 18.98 22 ARG B N 1
ATOM 2224 C CA . ARG B 1 2 ? 68.133 -9.650 -12.259 1.00 18.98 22 ARG B CA 1
ATOM 2225 C C . ARG B 1 2 ? 69.253 -9.361 -13.221 1.00 18.98 22 ARG B C 1
ATOM 2226 O O . ARG B 1 2 ? 70.376 -9.572 -12.803 1.00 18.98 22 ARG B O 1
ATOM 2234 N N . LYS B 1 3 ? 68.999 -9.002 -14.447 1.00 20.24 23 LYS B N 1
ATOM 2235 C CA . LYS B 1 3 ? 70.023 -8.732 -15.429 1.00 20.24 23 LYS B CA 1
ATOM 2236 C C . LYS B 1 3 ? 69.618 -7.486 -16.196 1.00 20.24 23 LYS B C 1
ATOM 2237 O O . LYS B 1 3 ? 68.514 -7.425 -16.738 1.00 20.24 23 LYS B O 1
ATOM 2243 N N . ILE B 1 4 ? 70.493 -6.495 -16.215 1.00 19.94 24 ILE B N 1
ATOM 2244 C CA . ILE B 1 4 ? 70.202 -5.242 -16.916 1.00 19.94 24 ILE B CA 1
ATOM 2245 C C . ILE B 1 4 ? 71.259 -5.005 -17.968 1.00 19.94 24 ILE B C 1
ATOM 2246 O O . ILE B 1 4 ? 72.447 -5.248 -17.777 1.00 19.94 24 ILE B O 1
ATOM 2251 N N . GLY B 1 5 ? 70.797 -4.535 -19.126 1.00 19.48 25 GLY B N 1
ATOM 2252 C CA . GLY B 1 5 ? 71.750 -4.219 -20.203 1.00 19.48 25 GLY B CA 1
ATOM 2253 C C . GLY B 1 5 ? 71.719 -2.722 -20.439 1.00 19.48 25 GLY B C 1
ATOM 2254 O O . GLY B 1 5 ? 70.656 -2.082 -20.338 1.00 19.48 25 GLY B O 1
ATOM 2255 N N . ILE B 1 6 ? 72.868 -2.147 -20.698 1.00 22.16 26 ILE B N 1
ATOM 2256 C CA . ILE B 1 6 ? 72.924 -0.708 -20.951 1.00 22.16 26 ILE B CA 1
ATOM 2257 C C . ILE B 1 6 ? 73.645 -0.542 -22.284 1.00 22.16 26 ILE B C 1
ATOM 2258 O O . ILE B 1 6 ? 74.742 -1.079 -22.446 1.00 22.16 26 ILE B O 1
ATOM 2263 N N . ILE B 1 7 ? 72.975 0.163 -23.187 1.00 25.81 27 ILE B N 1
ATOM 2264 C CA . ILE B 1 7 ? 73.544 0.456 -24.518 1.00 25.81 27 ILE B CA 1
ATOM 2265 C C . ILE B 1 7 ? 73.961 1.942 -24.578 1.00 25.81 27 ILE B C 1
ATOM 2266 O O . ILE B 1 7 ? 73.095 2.797 -24.594 1.00 25.81 27 ILE B O 1
ATOM 2271 N N . GLY B 1 8 ? 75.264 2.152 -24.581 1.00 24.16 28 GLY B N 1
ATOM 2272 C CA . GLY B 1 8 ? 75.797 3.500 -24.626 1.00 24.16 28 GLY B CA 1
ATOM 2273 C C . GLY B 1 8 ? 76.287 3.893 -23.246 1.00 24.16 28 GLY B C 1
ATOM 2274 O O . GLY B 1 8 ? 75.488 4.369 -22.474 1.00 24.16 28 GLY B O 1
ATOM 2275 N N . LEU B 1 9 ? 77.560 3.679 -22.955 1.00 24.41 29 LEU B N 1
ATOM 2276 C CA . LEU B 1 9 ? 78.075 4.050 -21.634 1.00 24.41 29 LEU B CA 1
ATOM 2277 C C . LEU B 1 9 ? 78.686 5.460 -21.608 1.00 24.41 29 LEU B C 1
ATOM 2278 O O . LEU B 1 9 ? 79.861 5.632 -21.274 1.00 24.41 29 LEU B O 1
ATOM 2283 N N . GLY B 1 10 ? 77.864 6.469 -21.880 1.00 23.11 30 GLY B N 1
ATOM 2284 C CA . GLY B 1 10 ? 78.314 7.850 -21.853 1.00 23.11 30 GLY B CA 1
ATOM 2285 C C . GLY B 1 10 ? 78.049 8.446 -20.498 1.00 23.11 30 GLY B C 1
ATOM 2286 O O . GLY B 1 10 ? 78.189 7.756 -19.507 1.00 23.11 30 GLY B O 1
ATOM 2287 N N . ASN B 1 11 ? 77.639 9.695 -20.421 1.00 22.51 31 ASN B N 1
ATOM 2288 C CA . ASN B 1 11 ? 77.358 10.367 -19.169 1.00 22.51 31 ASN B CA 1
ATOM 2289 C C . ASN B 1 11 ? 76.149 9.763 -18.497 1.00 22.51 31 ASN B C 1
ATOM 2290 O O . ASN B 1 11 ? 76.193 9.428 -17.322 1.00 22.51 31 ASN B O 1
ATOM 2295 N N . VAL B 1 12 ? 75.062 9.633 -19.264 1.00 23.57 32 VAL B N 1
ATOM 2296 C CA . VAL B 1 12 ? 73.838 9.040 -18.722 1.00 23.57 32 VAL B CA 1
ATOM 2297 C C . VAL B 1 12 ? 74.024 7.554 -18.491 1.00 23.57 32 VAL B C 1
ATOM 2298 O O . VAL B 1 12 ? 73.717 7.067 -17.383 1.00 23.57 32 VAL B O 1
ATOM 2302 N N . GLY B 1 13 ? 74.602 6.842 -19.432 1.00 22.37 33 GLY B N 1
ATOM 2303 C CA . GLY B 1 13 ? 74.847 5.415 -19.296 1.00 22.37 33 GLY B CA 1
ATOM 2304 C C . GLY B 1 13 ? 75.568 5.017 -18.040 1.00 22.37 33 GLY B C 1
ATOM 2305 O O . GLY B 1 13 ? 75.054 4.241 -17.220 1.00 22.37 33 GLY B O 1
ATOM 2306 N N . ALA B 1 14 ? 76.765 5.526 -17.822 1.00 20.48 34 ALA B N 1
ATOM 2307 C CA . ALA B 1 14 ? 77.589 5.266 -16.653 1.00 20.48 34 ALA B CA 1
ATOM 2308 C C . ALA B 1 14 ? 76.887 5.738 -15.380 1.00 20.48 34 ALA B C 1
ATOM 2309 O O . ALA B 1 14 ? 77.065 5.096 -14.332 1.00 20.48 34 ALA B O 1
ATOM 2311 N N . ALA B 1 15 ? 76.050 6.781 -15.437 1.00 19.29 35 ALA B N 1
ATOM 2312 C CA . ALA B 1 15 ? 75.310 7.250 -14.256 1.00 19.29 35 ALA B CA 1
ATOM 2313 C C . ALA B 1 15 ? 74.246 6.213 -13.893 1.00 19.29 35 ALA B C 1
ATOM 2314 O O . ALA B 1 15 ? 74.039 5.908 -12.713 1.00 19.29 35 ALA B O 1
ATOM 2316 N N . VAL B 1 16 ? 73.585 5.643 -14.901 1.00 18.64 36 VAL B N 1
ATOM 2317 C CA . VAL B 1 16 ? 72.571 4.608 -14.684 1.00 18.64 36 VAL B CA 1
ATOM 2318 C C . VAL B 1 16 ? 73.301 3.430 -14.059 1.00 18.64 36 VAL B C 1
ATOM 2319 O O . VAL B 1 16 ? 72.947 2.931 -12.977 1.00 18.64 36 VAL B O 1
ATOM 2323 N N . ALA B 1 17 ? 74.428 3.019 -14.642 1.00 17.01 37 ALA B N 1
ATOM 2324 C CA . ALA B 1 17 ? 75.208 1.911 -14.089 1.00 17.01 37 ALA B CA 1
ATOM 2325 C C . ALA B 1 17 ? 75.647 2.146 -12.655 1.00 17.01 37 ALA B C 1
ATOM 2326 O O . ALA B 1 17 ? 75.592 1.220 -11.838 1.00 17.01 37 ALA B O 1
ATOM 2328 N N . HIS B 1 18 ? 76.084 3.383 -12.324 1.00 16.42 38 HIS B N 1
ATOM 2329 C CA . HIS B 1 18 ? 76.532 3.612 -10.961 1.00 16.42 38 HIS B CA 1
ATOM 2330 C C . HIS B 1 18 ? 75.373 3.635 -9.999 1.00 16.42 38 HIS B C 1
ATOM 2331 O O . HIS B 1 18 ? 75.489 3.195 -8.835 1.00 16.42 38 HIS B O 1
ATOM 2338 N N . GLY B 1 19 ? 74.230 4.145 -10.387 1.00 15.44 39 GLY B N 1
ATOM 2339 C CA . GLY B 1 19 ? 73.072 4.181 -9.496 1.00 15.44 39 GLY B CA 1
ATOM 2340 C C . GLY B 1 19 ? 72.623 2.760 -9.157 1.00 15.44 39 GLY B C 1
ATOM 2341 O O . GLY B 1 19 ? 72.126 2.518 -8.046 1.00 15.44 39 GLY B O 1
ATOM 2342 N N . LEU B 1 20 ? 72.709 1.836 -10.086 1.00 14.72 40 LEU B N 1
ATOM 2343 C CA . LEU B 1 20 ? 72.294 0.453 -9.886 1.00 14.72 40 LEU B CA 1
ATOM 2344 C C . LEU B 1 20 ? 73.311 -0.302 -9.067 1.00 14.72 40 LEU B C 1
ATOM 2345 O O . LEU B 1 20 ? 72.983 -0.968 -8.082 1.00 14.72 40 LEU B O 1
ATOM 2350 N N . ILE B 1 21 ? 74.579 -0.167 -9.433 1.00 16.86 41 ILE B N 1
ATOM 2351 C CA . ILE B 1 21 ? 75.664 -0.876 -8.726 1.00 16.86 41 ILE B CA 1
ATOM 2352 C C . ILE B 1 21 ? 75.853 -0.384 -7.324 1.00 16.86 41 ILE B C 1
ATOM 2353 O O . ILE B 1 21 ? 76.131 -1.187 -6.402 1.00 16.86 41 ILE B O 1
ATOM 2358 N N . ALA B 1 22 ? 75.697 0.920 -7.057 1.00 20.12 42 ALA B N 1
ATOM 2359 C CA . ALA B 1 22 ? 75.827 1.458 -5.709 1.00 20.12 42 ALA B CA 1
ATOM 2360 C C . ALA B 1 22 ? 74.762 0.850 -4.788 1.00 20.12 42 ALA B C 1
ATOM 2361 O O . ALA B 1 22 ? 75.010 0.628 -3.601 1.00 20.12 42 ALA B O 1
ATOM 2363 N N . GLN B 1 23 ? 73.559 0.610 -5.324 1.00 23.60 43 GLN B N 1
ATOM 2364 C CA . GLN B 1 23 ? 72.468 0.019 -4.561 1.00 23.60 43 GLN B CA 1
ATOM 2365 C C . GLN B 1 23 ? 72.483 -1.512 -4.635 1.00 23.60 43 GLN B C 1
ATOM 2366 O O . GLN B 1 23 ? 71.845 -2.162 -3.826 1.00 23.60 43 GLN B O 1
ATOM 2372 N N . GLY B 1 24 ? 73.178 -2.066 -5.641 1.00 22.49 44 GLY B N 1
ATOM 2373 C CA . GLY B 1 24 ? 73.251 -3.532 -5.760 1.00 22.49 44 GLY B CA 1
ATOM 2374 C C . GLY B 1 24 ? 71.916 -4.028 -6.285 1.00 22.49 44 GLY B C 1
ATOM 2375 O O . GLY B 1 24 ? 71.407 -5.085 -5.933 1.00 22.49 44 GLY B O 1
ATOM 2376 N N . VAL B 1 25 ? 71.312 -3.232 -7.172 1.00 20.86 45 VAL B N 1
ATOM 2377 C CA . VAL B 1 25 ? 70.021 -3.540 -7.733 1.00 20.86 45 VAL B CA 1
ATOM 2378 C C . VAL B 1 25 ? 70.067 -4.810 -8.542 1.00 20.86 45 VAL B C 1
ATOM 2379 O O . VAL B 1 25 ? 69.178 -5.648 -8.281 1.00 20.86 45 VAL B O 1
ATOM 2383 N N . ALA B 1 26 ? 70.963 -5.031 -9.480 1.00 17.63 46 ALA B N 1
ATOM 2384 C CA . ALA B 1 26 ? 70.976 -6.236 -10.291 1.00 17.63 46 ALA B CA 1
ATOM 2385 C C . ALA B 1 26 ? 72.148 -7.127 -9.996 1.00 17.63 46 ALA B C 1
ATOM 2386 O O . ALA B 1 26 ? 73.093 -6.811 -9.275 1.00 17.63 46 ALA B O 1
ATOM 2388 N N . ASP B 1 27 ? 72.073 -8.349 -10.549 1.00 17.59 47 ASP B N 1
ATOM 2389 C CA . ASP B 1 27 ? 73.106 -9.354 -10.334 1.00 17.59 47 ASP B CA 1
ATOM 2390 C C . ASP B 1 27 ? 74.071 -9.368 -11.470 1.00 17.59 47 ASP B C 1
ATOM 2391 O O . ASP B 1 27 ? 75.274 -9.546 -11.287 1.00 17.59 47 ASP B O 1
ATOM 2396 N N . ASP B 1 28 ? 73.539 -9.219 -12.697 1.00 18.86 48 ASP B N 1
ATOM 2397 C CA . ASP B 1 28 ? 74.354 -9.221 -13.914 1.00 18.86 48 ASP B CA 1
ATOM 2398 C C . ASP B 1 28 ? 74.112 -7.975 -14.739 1.00 18.86 48 ASP B C 1
ATOM 2399 O O . ASP B 1 28 ? 73.011 -7.452 -14.765 1.00 18.86 48 ASP B O 1
ATOM 2404 N N . TYR B 1 29 ? 75.194 -7.461 -15.344 1.00 17.68 49 TYR B N 1
ATOM 2405 C CA . TYR B 1 29 ? 75.125 -6.262 -16.159 1.00 17.68 49 TYR B CA 1
ATOM 2406 C C . TYR B 1 29 ? 75.822 -6.543 -17.482 1.00 17.68 49 TYR B C 1
ATOM 2407 O O . TYR B 1 29 ? 76.814 -7.270 -17.499 1.00 17.68 49 TYR B O 1
ATOM 2416 N N . VAL B 1 30 ? 75.246 -6.027 -18.538 1.00 19.26 50 VAL B N 1
ATOM 2417 C CA . VAL B 1 30 ? 75.797 -6.118 -19.877 1.00 19.26 50 VAL B CA 1
ATOM 2418 C C . VAL B 1 30 ? 76.042 -4.681 -20.359 1.00 19.26 50 VAL B C 1
ATOM 2419 O O . VAL B 1 30 ? 75.070 -3.925 -20.481 1.00 19.26 50 VAL B O 1
ATOM 2423 N N . PHE B 1 31 ? 77.310 -4.322 -20.538 1.00 22.67 51 PHE B N 1
ATOM 2424 C CA . PHE B 1 31 ? 77.613 -2.940 -21.003 1.00 22.67 51 PHE B CA 1
ATOM 2425 C C . PHE B 1 31 ? 77.943 -2.997 -22.491 1.00 22.67 51 PHE B C 1
ATOM 2426 O O . PHE B 1 31 ? 78.853 -3.723 -22.881 1.00 22.67 51 PHE B O 1
ATOM 2434 N N . ILE B 1 32 ? 77.184 -2.265 -23.301 1.00 27.32 52 ILE B N 1
ATOM 2435 C CA . ILE B 1 32 ? 77.440 -2.217 -24.750 1.00 27.32 52 ILE B CA 1
ATOM 2436 C C . ILE B 1 32 ? 77.673 -0.779 -25.220 1.00 27.32 52 ILE B C 1
ATOM 2437 O O . ILE B 1 32 ? 76.841 0.124 -25.024 1.00 27.32 52 ILE B O 1
ATOM 2442 N N . ASP B 1 33 ? 78.820 -0.568 -25.858 1.00 31.68 53 ASP B N 1
ATOM 2443 C CA . ASP B 1 33 ? 79.178 0.741 -26.381 1.00 31.68 53 ASP B CA 1
ATOM 2444 C C . ASP B 1 33 ? 80.066 0.631 -27.610 1.00 31.68 53 ASP B C 1
ATOM 2445 O O . ASP B 1 33 ? 81.003 -0.177 -27.635 1.00 31.68 53 ASP B O 1
ATOM 2450 N N . ALA B 1 34 ? 79.778 1.466 -28.610 1.00 34.05 54 ALA B N 1
ATOM 2451 C CA . ALA B 1 34 ? 80.576 1.513 -29.842 1.00 34.05 54 ALA B CA 1
ATOM 2452 C C . ALA B 1 34 ? 82.025 1.850 -29.505 1.00 34.05 54 ALA B C 1
ATOM 2453 O O . ALA B 1 34 ? 82.941 1.186 -29.971 1.00 34.05 54 ALA B O 1
ATOM 2455 N N . ASN B 1 35 ? 82.268 2.818 -28.654 1.00 37.50 55 ASN B N 1
ATOM 2456 C CA . ASN B 1 35 ? 83.643 3.144 -28.246 1.00 37.50 55 ASN B CA 1
ATOM 2457 C C . ASN B 1 35 ? 84.068 2.071 -27.271 1.00 37.50 55 ASN B C 1
ATOM 2458 O O . ASN B 1 35 ? 83.783 2.102 -26.067 1.00 37.50 55 ASN B O 1
ATOM 2463 N N . GLU B 1 36 ? 84.776 1.072 -27.754 1.00 40.66 56 GLU B N 1
ATOM 2464 C CA . GLU B 1 36 ? 85.213 -0.026 -26.917 1.00 40.66 56 GLU B CA 1
ATOM 2465 C C . GLU B 1 36 ? 86.111 0.325 -25.773 1.00 40.66 56 GLU B C 1
ATOM 2466 O O . GLU B 1 36 ? 86.004 -0.305 -24.696 1.00 40.66 56 GLU B O 1
ATOM 2472 N N . ALA B 1 37 ? 87.013 1.285 -25.902 1.00 37.67 57 ALA B N 1
ATOM 2473 C CA . ALA B 1 37 ? 87.938 1.624 -24.811 1.00 37.67 57 ALA B CA 1
ATOM 2474 C C . ALA B 1 37 ? 87.248 2.333 -23.647 1.00 37.67 57 ALA B C 1
ATOM 2475 O O . ALA B 1 37 ? 87.783 2.218 -22.540 1.00 37.67 57 ALA B O 1
ATOM 2477 N N . LYS B 1 38 ? 86.169 3.026 -23.928 1.00 34.92 58 LYS B N 1
ATOM 2478 C CA . LYS B 1 38 ? 85.437 3.719 -22.866 1.00 34.92 58 LYS B CA 1
ATOM 2479 C C . LYS B 1 38 ? 84.632 2.685 -22.099 1.00 34.92 58 LYS B C 1
ATOM 2480 O O . LYS B 1 38 ? 84.620 2.769 -20.876 1.00 34.92 58 LYS B O 1
ATOM 2486 N N . VAL B 1 39 ? 84.012 1.719 -22.807 1.00 32.52 59 VAL B N 1
ATOM 2487 C CA . VAL B 1 39 ? 83.222 0.684 -22.078 1.00 32.52 59 VAL B CA 1
ATOM 2488 C C . VAL B 1 39 ? 84.131 -0.210 -21.280 1.00 32.52 59 VAL B C 1
ATOM 2489 O O . VAL B 1 39 ? 83.892 -0.485 -20.086 1.00 32.52 59 VAL B O 1
ATOM 2493 N N . LYS B 1 40 ? 85.263 -0.642 -21.828 1.00 30.80 60 LYS B N 1
ATOM 2494 C CA . LYS B 1 40 ? 86.225 -1.476 -21.133 1.00 30.80 60 LYS B CA 1
ATOM 2495 C C . LYS B 1 40 ? 86.785 -0.772 -19.913 1.00 30.80 60 LYS B C 1
ATOM 2496 O O . LYS B 1 40 ? 87.053 -1.363 -18.875 1.00 30.80 60 LYS B O 1
ATOM 2502 N N . ALA B 1 41 ? 86.956 0.544 -19.900 1.00 26.67 61 ALA B N 1
ATOM 2503 C CA . ALA B 1 41 ? 87.437 1.364 -18.815 1.00 26.67 61 ALA B CA 1
ATOM 2504 C C . ALA B 1 41 ? 86.444 1.389 -17.666 1.00 26.67 61 ALA B C 1
ATOM 2505 O O . ALA B 1 41 ? 86.820 1.159 -16.510 1.00 26.67 61 ALA B O 1
ATOM 2507 N N . ASP B 1 42 ? 85.177 1.620 -17.959 1.00 25.56 62 ASP B N 1
ATOM 2508 C CA . ASP B 1 42 ? 84.131 1.642 -16.914 1.00 25.56 62 ASP B CA 1
ATOM 2509 C C . ASP B 1 42 ? 83.968 0.267 -16.309 1.00 25.56 62 ASP B C 1
ATOM 2510 O O . ASP B 1 42 ? 83.852 0.146 -15.092 1.00 25.56 62 ASP B O 1
ATOM 2515 N N . GLN B 1 43 ? 84.061 -0.777 -17.118 1.00 24.84 63 GLN B N 1
ATOM 2516 C CA . GLN B 1 43 ? 83.943 -2.140 -16.624 1.00 24.84 63 GLN B CA 1
ATOM 2517 C C . GLN B 1 43 ? 84.948 -2.372 -15.523 1.00 24.84 63 GLN B C 1
ATOM 2518 O O . GLN B 1 43 ? 84.585 -2.714 -14.405 1.00 24.84 63 GLN B O 1
ATOM 2524 N N . ILE B 1 44 ? 86.232 -2.158 -15.837 1.00 22.39 64 ILE B N 1
ATOM 2525 C CA . ILE B 1 44 ? 87.309 -2.364 -14.871 1.00 22.39 64 ILE B CA 1
ATOM 2526 C C . ILE B 1 44 ? 87.198 -1.415 -13.704 1.00 22.39 64 ILE B C 1
ATOM 2527 O O . ILE B 1 44 ? 87.459 -1.790 -12.552 1.00 22.39 64 ILE B O 1
ATOM 2532 N N . ASP B 1 45 ? 86.744 -0.199 -13.960 1.00 21.27 65 ASP B N 1
ATOM 2533 C CA . ASP B 1 45 ? 86.601 0.792 -12.864 1.00 21.27 65 ASP B CA 1
ATOM 2534 C C . ASP B 1 45 ? 85.567 0.320 -11.860 1.00 21.27 65 ASP B C 1
ATOM 2535 O O . ASP B 1 45 ? 85.787 0.445 -10.640 1.00 21.27 65 ASP B O 1
ATOM 2540 N N . PHE B 1 46 ? 84.464 -0.253 -12.329 1.00 19.92 66 PHE B N 1
ATOM 2541 C CA . PHE B 1 46 ? 83.422 -0.781 -11.441 1.00 19.92 66 PHE B CA 1
ATOM 2542 C C . PHE B 1 46 ? 83.880 -2.077 -10.794 1.00 19.92 66 PHE B C 1
ATOM 2543 O O . PHE B 1 46 ? 83.608 -2.322 -9.598 1.00 19.92 66 PHE B O 1
ATOM 2551 N N . GLN B 1 47 ? 84.674 -2.895 -11.472 1.00 21.40 67 GLN B N 1
ATOM 2552 C CA . GLN B 1 47 ? 85.218 -4.102 -10.877 1.00 21.40 67 GLN B CA 1
ATOM 2553 C C . GLN B 1 47 ? 86.229 -3.801 -9.797 1.00 21.40 67 GLN B C 1
ATOM 2554 O O . GLN B 1 47 ? 86.465 -4.573 -8.848 1.00 21.40 67 GLN B O 1
ATOM 2560 N N . ASP B 1 48 ? 86.872 -2.625 -9.881 1.00 21.05 68 ASP B N 1
ATOM 2561 C CA . ASP B 1 48 ? 87.836 -2.160 -8.869 1.00 21.05 68 ASP B CA 1
ATOM 2562 C C . ASP B 1 48 ? 87.072 -1.691 -7.648 1.00 21.05 68 ASP B C 1
ATOM 2563 O O . ASP B 1 48 ? 87.556 -1.717 -6.523 1.00 21.05 68 ASP B O 1
ATOM 2568 N N . ALA B 1 49 ? 85.848 -1.242 -7.858 1.00 16.59 69 ALA B N 1
ATOM 2569 C CA . ALA B 1 49 ? 84.978 -0.796 -6.787 1.00 16.59 69 ALA B CA 1
ATOM 2570 C C . ALA B 1 49 ? 84.422 -1.963 -5.998 1.00 16.59 69 ALA B C 1
ATOM 2571 O O . ALA B 1 49 ? 84.159 -1.890 -4.797 1.00 16.59 69 ALA B O 1
ATOM 2573 N N . MET B 1 50 ? 84.190 -3.103 -6.705 1.00 16.70 70 MET B N 1
ATOM 2574 C CA . MET B 1 50 ? 83.594 -4.293 -6.116 1.00 16.70 70 MET B CA 1
ATOM 2575 C C . MET B 1 50 ? 84.169 -4.719 -4.802 1.00 16.70 70 MET B C 1
ATOM 2576 O O . MET B 1 50 ? 83.365 -4.962 -3.880 1.00 16.70 70 MET B O 1
ATOM 2581 N N . ALA B 1 51 ? 85.471 -4.761 -4.557 1.00 14.99 71 ALA B N 1
ATOM 2582 C CA . ALA B 1 51 ? 85.897 -5.193 -3.209 1.00 14.99 71 ALA B CA 1
ATOM 2583 C C . ALA B 1 51 ? 85.462 -4.275 -2.098 1.00 14.99 71 ALA B C 1
ATOM 2584 O O . ALA B 1 51 ? 85.481 -4.694 -0.939 1.00 14.99 71 ALA B O 1
ATOM 2586 N N . ASN B 1 52 ? 85.056 -3.046 -2.342 1.00 15.27 72 ASN B N 1
ATOM 2587 C CA . ASN B 1 52 ? 84.637 -2.104 -1.303 1.00 15.27 72 ASN B CA 1
ATOM 2588 C C . ASN B 1 52 ? 83.164 -1.743 -1.347 1.00 15.27 72 ASN B C 1
ATOM 2589 O O . ASN B 1 52 ? 82.728 -0.828 -0.629 1.00 15.27 72 ASN B O 1
ATOM 2594 N N . LEU B 1 53 ? 82.402 -2.486 -2.165 1.00 17.35 73 LEU B N 1
ATOM 2595 C CA . LEU B 1 53 ? 80.960 -2.335 -2.269 1.00 17.35 73 LEU B CA 1
ATOM 2596 C C . LEU B 1 53 ? 80.289 -3.356 -1.349 1.00 17.35 73 LEU B C 1
ATOM 2597 O O . LEU B 1 53 ? 80.921 -4.336 -0.973 1.00 17.35 73 LEU B O 1
ATOM 2602 N N . GLU B 1 54 ? 79.040 -3.117 -0.953 1.00 20.82 74 GLU B N 1
ATOM 2603 C CA . GLU B 1 54 ? 78.332 -4.034 -0.090 1.00 20.82 74 GLU B CA 1
ATOM 2604 C C . GLU B 1 54 ? 77.704 -5.224 -0.841 1.00 20.82 74 GLU B C 1
ATOM 2605 O O . GLU B 1 54 ? 77.611 -6.298 -0.224 1.00 20.82 74 GLU B O 1
ATOM 2611 N N . ALA B 1 55 ? 77.255 -5.052 -2.046 1.00 18.43 75 ALA B N 1
ATOM 2612 C CA . ALA B 1 55 ? 76.655 -6.031 -2.880 1.00 18.43 75 ALA B CA 1
ATOM 2613 C C . ALA B 1 55 ? 77.517 -6.362 -4.080 1.00 18.43 75 ALA B C 1
ATOM 2614 O O . ALA B 1 55 ? 78.312 -5.517 -4.515 1.00 18.43 75 ALA B O 1
ATOM 2616 N N . HIS B 1 56 ? 77.326 -7.553 -4.634 1.00 18.57 76 HIS B N 1
ATOM 2617 C CA . HIS B 1 56 ? 78.083 -7.985 -5.790 1.00 18.57 76 HIS B CA 1
ATOM 2618 C C . HIS B 1 56 ? 77.300 -7.827 -7.090 1.00 18.57 76 HIS B C 1
ATOM 2619 O O . HIS B 1 56 ? 76.050 -7.862 -7.090 1.00 18.57 76 HIS B O 1
ATOM 2626 N N . GLY B 1 57 ? 77.978 -7.636 -8.199 1.00 17.94 77 GLY B N 1
ATOM 2627 C CA . GLY B 1 57 ? 77.351 -7.482 -9.500 1.00 17.94 77 GLY B CA 1
ATOM 2628 C C . GLY B 1 57 ? 78.325 -8.032 -10.530 1.00 17.94 77 GLY B C 1
ATOM 2629 O O . GLY B 1 57 ? 79.528 -7.941 -10.299 1.00 17.94 77 GLY B O 1
ATOM 2630 N N . ASN B 1 58 ? 77.883 -8.641 -11.601 1.00 20.49 78 ASN B N 1
ATOM 2631 C CA . ASN B 1 58 ? 78.804 -9.158 -12.631 1.00 20.49 78 ASN B CA 1
ATOM 2632 C C . ASN B 1 58 ? 78.671 -8.279 -13.855 1.00 20.49 78 ASN B C 1
ATOM 2633 O O . ASN B 1 58 ? 77.563 -7.833 -14.194 1.00 20.49 78 ASN B O 1
ATOM 2638 N N . ILE B 1 59 ? 79.808 -7.956 -14.500 1.00 22.83 79 ILE B N 1
ATOM 2639 C CA . ILE B 1 59 ? 79.768 -7.072 -15.671 1.00 22.83 79 ILE B CA 1
ATOM 2640 C C . ILE B 1 59 ? 80.408 -7.677 -16.895 1.00 22.83 79 ILE B C 1
ATOM 2641 O O . ILE B 1 59 ? 81.570 -8.115 -16.840 1.00 22.83 79 ILE B O 1
ATOM 2646 N N . VAL B 1 60 ? 79.712 -7.744 -18.017 1.00 25.33 80 VAL B N 1
ATOM 2647 C CA . VAL B 1 60 ? 80.306 -8.234 -19.265 1.00 25.33 80 VAL B CA 1
ATOM 2648 C C . VAL B 1 60 ? 80.099 -7.110 -20.281 1.00 25.33 80 VAL B C 1
ATOM 2649 O O . VAL B 1 60 ? 79.092 -6.389 -20.165 1.00 25.33 80 VAL B O 1
ATOM 2653 N N . ILE B 1 61 ? 81.041 -6.974 -21.214 1.00 30.57 81 ILE B N 1
ATOM 2654 C CA . ILE B 1 61 ? 80.860 -5.874 -22.171 1.00 30.57 81 ILE B CA 1
ATOM 2655 C C . ILE B 1 61 ? 80.739 -6.375 -23.603 1.00 30.57 81 ILE B C 1
ATOM 2656 O O . ILE B 1 61 ? 81.238 -7.421 -23.987 1.00 30.57 81 ILE B O 1
ATOM 2661 N N . ASN B 1 62 ? 80.039 -5.573 -24.392 1.00 35.80 82 ASN B N 1
ATOM 2662 C CA . ASN B 1 62 ? 79.809 -5.796 -25.806 1.00 35.80 82 ASN B CA 1
ATOM 2663 C C . ASN B 1 62 ? 79.556 -7.227 -26.245 1.00 35.80 82 ASN B C 1
ATOM 2664 O O . ASN B 1 62 ? 80.126 -7.770 -27.213 1.00 35.80 82 ASN B O 1
ATOM 2669 N N . ASP B 1 63 ? 78.628 -7.921 -25.616 1.00 36.31 83 ASP B N 1
ATOM 2670 C CA . ASP B 1 63 ? 78.184 -9.254 -25.862 1.00 36.31 83 ASP B CA 1
ATOM 2671 C C . ASP B 1 63 ? 76.676 -9.159 -26.058 1.00 36.31 83 ASP B C 1
ATOM 2672 O O . ASP B 1 63 ? 75.905 -9.174 -25.092 1.00 36.31 83 ASP B O 1
ATOM 2677 N N . TRP B 1 64 ? 76.229 -9.038 -27.307 1.00 35.60 84 TRP B N 1
ATOM 2678 C CA . TRP B 1 64 ? 74.788 -8.920 -27.574 1.00 35.60 84 TRP B CA 1
ATOM 2679 C C . TRP B 1 64 ? 74.077 -10.185 -27.137 1.00 35.60 84 TRP B C 1
ATOM 2680 O O . TRP B 1 64 ? 72.951 -10.173 -26.605 1.00 35.60 84 TRP B O 1
ATOM 2691 N N . ALA B 1 65 ? 74.678 -11.376 -27.278 1.00 33.17 85 ALA B N 1
ATOM 2692 C CA . ALA B 1 65 ? 74.028 -12.626 -26.889 1.00 33.17 85 ALA B CA 1
ATOM 2693 C C . ALA B 1 65 ? 73.696 -12.676 -25.422 1.00 33.17 85 ALA B C 1
ATOM 2694 O O . ALA B 1 65 ? 72.685 -13.280 -25.023 1.00 33.17 85 ALA B O 1
ATOM 2696 N N . ALA B 1 66 ? 74.484 -12.013 -24.587 1.00 29.69 86 ALA B N 1
ATOM 2697 C CA . ALA B 1 66 ? 74.237 -11.958 -23.157 1.00 29.69 86 ALA B CA 1
ATOM 2698 C C . ALA B 1 66 ? 72.946 -11.226 -22.855 1.00 29.69 86 ALA B C 1
ATOM 2699 O O . ALA B 1 66 ? 72.479 -11.416 -21.723 1.00 29.69 86 ALA B O 1
ATOM 2701 N N . LEU B 1 67 ? 72.354 -10.497 -23.766 1.00 29.26 87 LEU B N 1
ATOM 2702 C CA . LEU B 1 67 ? 71.091 -9.807 -23.578 1.00 29.26 87 LEU B CA 1
ATOM 2703 C C . LEU B 1 67 ? 69.864 -10.683 -23.733 1.00 29.26 87 LEU B C 1
ATOM 2704 O O . LEU B 1 67 ? 68.747 -10.259 -23.422 1.00 29.26 87 LEU B O 1
ATOM 2709 N N . ALA B 1 68 ? 70.053 -11.918 -24.161 1.00 30.12 88 ALA B N 1
ATOM 2710 C CA . ALA B 1 68 ? 68.971 -12.871 -24.377 1.00 30.12 88 ALA B CA 1
ATOM 2711 C C . ALA B 1 68 ? 68.034 -12.950 -23.195 1.00 30.12 88 ALA B C 1
ATOM 2712 O O . ALA B 1 68 ? 66.811 -12.886 -23.379 1.00 30.12 88 ALA B O 1
ATOM 2714 N N . ASP B 1 69 ? 68.567 -13.090 -21.994 1.00 30.41 89 ASP B N 1
ATOM 2715 C CA . ASP B 1 69 ? 67.722 -13.151 -20.801 1.00 30.41 89 ASP B CA 1
ATOM 2716 C C . ASP B 1 69 ? 67.828 -11.917 -19.924 1.00 30.41 89 ASP B C 1
ATOM 2717 O O . ASP B 1 69 ? 67.666 -12.000 -18.689 1.00 30.41 89 ASP B O 1
ATOM 2722 N N . ALA B 1 70 ? 68.033 -10.737 -20.524 1.00 26.38 90 ALA B N 1
ATOM 2723 C CA . ALA B 1 70 ? 68.070 -9.524 -19.681 1.00 26.38 90 ALA B CA 1
ATOM 2724 C C . ALA B 1 70 ? 66.622 -9.158 -19.384 1.00 26.38 90 ALA B C 1
ATOM 2725 O O . ALA B 1 70 ? 65.776 -9.328 -20.238 1.00 26.38 90 ALA B O 1
ATOM 2727 N N . ASP B 1 71 ? 66.356 -8.686 -18.197 1.00 23.01 91 ASP B N 1
ATOM 2728 C CA . ASP B 1 71 ? 65.041 -8.252 -17.775 1.00 23.01 91 ASP B CA 1
ATOM 2729 C C . ASP B 1 71 ? 64.639 -6.946 -18.437 1.00 23.01 91 ASP B C 1
ATOM 2730 O O . ASP B 1 71 ? 63.490 -6.768 -18.860 1.00 23.01 91 ASP B O 1
ATOM 2735 N N . VAL B 1 72 ? 65.551 -5.981 -18.431 1.00 21.59 92 VAL B N 1
ATOM 2736 C CA . VAL B 1 72 ? 65.359 -4.666 -18.976 1.00 21.59 92 VAL B CA 1
ATOM 2737 C C . VAL B 1 72 ? 66.608 -4.311 -19.743 1.00 21.59 92 VAL B C 1
ATOM 2738 O O . VAL B 1 72 ? 67.733 -4.709 -19.368 1.00 21.59 92 VAL B O 1
ATOM 2742 N N . VAL B 1 73 ? 66.464 -3.556 -20.824 1.00 21.97 93 VAL B N 1
ATOM 2743 C CA . VAL B 1 73 ? 67.617 -3.061 -21.598 1.00 21.97 93 VAL B CA 1
ATOM 2744 C C . VAL B 1 73 ? 67.382 -1.546 -21.691 1.00 21.97 93 VAL B C 1
ATOM 2745 O O . VAL B 1 73 ? 66.275 -1.172 -22.039 1.00 21.97 93 VAL B O 1
ATOM 2749 N N . ILE B 1 74 ? 68.385 -0.758 -21.289 1.00 23.25 94 ILE B N 1
ATOM 2750 C CA . ILE B 1 74 ? 68.232 0.719 -21.318 1.00 23.25 94 ILE B CA 1
ATOM 2751 C C . ILE B 1 74 ? 69.120 1.291 -22.428 1.00 23.25 94 ILE B C 1
ATOM 2752 O O . ILE B 1 74 ? 70.305 0.987 -22.502 1.00 23.25 94 ILE B O 1
ATOM 2757 N N . SER B 1 75 ? 68.533 2.079 -23.306 1.00 26.10 95 SER B N 1
ATOM 2758 C CA . SER B 1 75 ? 69.293 2.669 -24.424 1.00 26.10 95 SER B CA 1
ATOM 2759 C C . SER B 1 75 ? 69.628 4.125 -24.072 1.00 26.10 95 SER B C 1
ATOM 2760 O O . SER B 1 75 ? 68.716 4.954 -23.891 1.00 26.10 95 SER B O 1
ATOM 2763 N N . THR B 1 76 ? 70.926 4.411 -23.944 1.00 29.84 96 THR B N 1
ATOM 2764 C CA . THR B 1 76 ? 71.433 5.739 -23.607 1.00 29.84 96 THR B CA 1
ATOM 2765 C C . THR B 1 76 ? 72.508 6.180 -24.610 1.00 29.84 96 THR B C 1
ATOM 2766 O O . THR B 1 76 ? 73.416 6.934 -24.259 1.00 29.84 96 THR B O 1
ATOM 2770 N N . LEU B 1 77 ? 72.403 5.687 -25.840 1.00 36.97 97 LEU B N 1
ATOM 2771 C CA . LEU B 1 77 ? 73.360 6.023 -26.901 1.00 36.97 97 LEU B CA 1
ATOM 2772 C C . LEU B 1 77 ? 73.013 7.401 -27.473 1.00 36.97 97 LEU B C 1
ATOM 2773 O O . LEU B 1 77 ? 71.871 7.859 -27.334 1.00 36.97 97 LEU B O 1
ATOM 2778 N N . GLY B 1 78 ? 74.002 8.033 -28.078 1.00 41.82 98 GLY B N 1
ATOM 2779 C CA . GLY B 1 78 ? 73.855 9.340 -28.680 1.00 41.82 98 GLY B CA 1
ATOM 2780 C C . GLY B 1 78 ? 75.181 10.101 -28.675 1.00 41.82 98 GLY B C 1
ATOM 2781 O O . GLY B 1 78 ? 76.302 9.585 -28.583 1.00 41.82 98 GLY B O 1
ATOM 2782 N N . ASN B 1 79 ? 75.024 11.417 -28.863 1.00 46.44 99 ASN B N 1
ATOM 2783 C CA . ASN B 1 79 ? 76.234 12.284 -28.895 1.00 46.44 99 ASN B CA 1
ATOM 2784 C C . ASN B 1 79 ? 75.903 13.628 -28.306 1.00 46.44 99 ASN B C 1
ATOM 2785 O O . ASN B 1 79 ? 75.381 14.536 -28.973 1.00 46.44 99 ASN B O 1
ATOM 2790 N N . ILE B 1 80 ? 76.238 13.772 -27.018 1.00 48.93 100 ILE B N 1
ATOM 2791 C CA . ILE B 1 80 ? 75.933 15.016 -26.297 1.00 48.93 100 ILE B CA 1
ATOM 2792 C C . ILE B 1 80 ? 76.653 16.218 -26.885 1.00 48.93 100 ILE B C 1
ATOM 2793 O O . ILE B 1 80 ? 76.149 17.340 -26.863 1.00 48.93 100 ILE B O 1
ATOM 2798 N N . LYS B 1 81 ? 77.808 15.999 -27.510 1.00 55.22 101 LYS B N 1
ATOM 2799 C CA . LYS B 1 81 ? 78.553 17.029 -28.194 1.00 55.22 101 LYS B CA 1
ATOM 2800 C C . LYS B 1 81 ? 77.647 17.733 -29.200 1.00 55.22 101 LYS B C 1
ATOM 2801 O O . LYS B 1 81 ? 77.719 18.956 -29.315 1.00 55.22 101 LYS B O 1
ATOM 2804 N N . LEU B 1 82 ? 76.755 17.004 -29.901 1.00 60.68 102 LEU B N 1
ATOM 2805 C CA . LEU B 1 82 ? 75.843 17.652 -30.819 1.00 60.68 102 LEU B CA 1
ATOM 2806 C C . LEU B 1 82 ? 74.845 18.526 -30.067 1.00 60.68 102 LEU B C 1
ATOM 2807 O O . LEU B 1 82 ? 74.320 19.485 -30.649 1.00 60.68 102 LEU B O 1
ATOM 2812 N N . GLN B 1 83 ? 74.569 18.274 -28.794 1.00 66.62 103 GLN B N 1
ATOM 2813 C CA . GLN B 1 83 ? 73.646 19.134 -28.060 1.00 66.62 103 GLN B CA 1
ATOM 2814 C C . GLN B 1 83 ? 74.337 20.352 -27.458 1.00 66.62 103 GLN B C 1
ATOM 2815 O O . GLN B 1 83 ? 73.726 21.161 -26.730 1.00 66.62 103 GLN B O 1
ATOM 2821 N N . GLN B 1 84 ? 75.614 20.595 -27.747 1.00 69.38 104 GLN B N 1
ATOM 2822 C CA . GLN B 1 84 ? 76.352 21.743 -27.239 1.00 69.38 104 GLN B CA 1
ATOM 2823 C C . GLN B 1 84 ? 77.378 22.284 -28.246 1.00 69.38 104 GLN B C 1
ATOM 2824 O O . GLN B 1 84 ? 77.064 22.670 -29.383 1.00 69.38 104 GLN B O 1
ATOM 2830 N N . PHE B 1 92 ? 67.154 19.212 -30.739 1.00 76.63 112 PHE B N 1
ATOM 2831 C CA . PHE B 1 92 ? 66.780 18.231 -31.741 1.00 76.63 112 PHE B CA 1
ATOM 2832 C C . PHE B 1 92 ? 67.945 17.781 -32.618 1.00 76.63 112 PHE B C 1
ATOM 2833 O O . PHE B 1 92 ? 67.826 16.926 -33.499 1.00 76.63 112 PHE B O 1
ATOM 2841 N N . ALA B 1 93 ? 69.086 18.376 -32.341 1.00 73.08 113 ALA B N 1
ATOM 2842 C CA . ALA B 1 93 ? 70.364 18.220 -32.957 1.00 73.08 113 ALA B CA 1
ATOM 2843 C C . ALA B 1 93 ? 70.868 16.807 -33.191 1.00 73.08 113 ALA B C 1
ATOM 2844 O O . ALA B 1 93 ? 71.407 16.498 -34.268 1.00 73.08 113 ALA B O 1
ATOM 2846 N N . GLU B 1 94 ? 70.700 15.954 -32.194 1.00 66.89 114 GLU B N 1
ATOM 2847 C CA . GLU B 1 94 ? 71.129 14.559 -32.268 1.00 66.89 114 GLU B CA 1
ATOM 2848 C C . GLU B 1 94 ? 70.230 13.698 -33.120 1.00 66.89 114 GLU B C 1
ATOM 2849 O O . GLU B 1 94 ? 70.661 12.607 -33.510 1.00 66.89 114 GLU B O 1
ATOM 2855 N N . LEU B 1 95 ? 69.018 14.123 -33.464 1.00 62.22 115 LEU B N 1
ATOM 2856 C CA . LEU B 1 95 ? 68.100 13.305 -34.252 1.00 62.22 115 LEU B CA 1
ATOM 2857 C C . LEU B 1 95 ? 68.742 12.641 -35.454 1.00 62.22 115 LEU B C 1
ATOM 2858 O O . LEU B 1 95 ? 68.517 11.436 -35.664 1.00 62.22 115 LEU B O 1
ATOM 2863 N N . LYS B 1 96 ? 69.526 13.364 -36.243 1.00 60.57 116 LYS B N 1
ATOM 2864 C CA . LYS B 1 96 ? 70.211 12.758 -37.396 1.00 60.57 116 LYS B CA 1
ATOM 2865 C C . LYS B 1 96 ? 71.125 11.615 -36.943 1.00 60.57 116 LYS B C 1
ATOM 2866 O O . LYS B 1 96 ? 70.976 10.493 -37.448 1.00 60.57 116 LYS B O 1
ATOM 2867 N N . PHE B 1 97 ? 72.030 11.872 -36.018 1.00 57.04 117 PHE B N 1
ATOM 2868 C CA . PHE B 1 97 ? 72.951 10.896 -35.480 1.00 57.04 117 PHE B CA 1
ATOM 2869 C C . PHE B 1 97 ? 72.251 9.707 -34.808 1.00 57.04 117 PHE B C 1
ATOM 2870 O O . PHE B 1 97 ? 72.493 8.564 -35.183 1.00 57.04 117 PHE B O 1
ATOM 2878 N N . THR B 1 98 ? 71.401 10.011 -33.809 1.00 55.89 118 THR B N 1
ATOM 2879 C CA . THR B 1 98 ? 70.694 8.954 -33.071 1.00 55.89 118 THR B CA 1
ATOM 2880 C C . THR B 1 98 ? 69.813 8.168 -34.032 1.00 55.89 118 THR B C 1
ATOM 2881 O O . THR B 1 98 ? 69.782 6.931 -33.829 1.00 55.89 118 THR B O 1
ATOM 2885 N N . SER B 1 99 ? 69.187 8.685 -35.067 1.00 54.03 119 SER B N 1
ATOM 2886 C CA . SER B 1 99 ? 68.415 7.877 -36.014 1.00 54.03 119 SER B CA 1
ATOM 2887 C C . SER B 1 99 ? 69.243 6.882 -36.804 1.00 54.03 119 SER B C 1
ATOM 2888 O O . SER B 1 99 ? 68.771 5.794 -37.178 1.00 54.03 119 SER B O 1
ATOM 2891 N N . SER B 1 100 ? 70.506 7.190 -37.081 1.00 52.99 120 SER B N 1
ATOM 2892 C CA . SER B 1 100 ? 71.393 6.313 -37.797 1.00 52.99 120 SER B CA 1
ATOM 2893 C C . SER B 1 100 ? 71.626 5.002 -37.055 1.00 52.99 120 SER B C 1
ATOM 2894 O O . SER B 1 100 ? 71.653 3.885 -37.592 1.00 52.99 120 SER B O 1
ATOM 2897 N N . MET B 1 101 ? 71.862 5.156 -35.757 1.00 51.28 121 MET B N 1
ATOM 2898 C CA . MET B 1 101 ? 72.163 4.084 -34.855 1.00 51.28 121 MET B CA 1
ATOM 2899 C C . MET B 1 101 ? 71.047 3.099 -34.581 1.00 51.28 121 MET B C 1
ATOM 2900 O O . MET B 1 101 ? 71.297 1.919 -34.404 1.00 51.28 121 MET B O 1
ATOM 2905 N N . VAL B 1 102 ? 69.833 3.609 -34.526 1.00 49.17 122 VAL B N 1
ATOM 2906 C CA . VAL B 1 102 ? 68.652 2.819 -34.254 1.00 49.17 122 VAL B CA 1
ATOM 2907 C C . VAL B 1 102 ? 68.542 1.634 -35.187 1.00 49.17 122 VAL B C 1
ATOM 2908 O O . VAL B 1 102 ? 68.236 0.577 -34.617 1.00 49.17 122 VAL B O 1
ATOM 2912 N N . GLN B 1 103 ? 68.753 1.686 -36.488 1.00 49.71 123 GLN B N 1
ATOM 2913 C CA . GLN B 1 103 ? 68.614 0.487 -37.309 1.00 49.71 123 GLN B CA 1
ATOM 2914 C C . GLN B 1 103 ? 69.525 -0.662 -36.869 1.00 49.71 123 GLN B C 1
ATOM 2915 O O . GLN B 1 103 ? 69.034 -1.789 -36.645 1.00 49.71 123 GLN B O 1
ATOM 2921 N N . SER B 1 104 ? 70.810 -0.467 -36.785 1.00 47.63 124 SER B N 1
ATOM 2922 C CA . SER B 1 104 ? 71.723 -1.544 -36.417 1.00 47.63 124 SER B CA 1
ATOM 2923 C C . SER B 1 104 ? 71.556 -1.993 -34.987 1.00 47.63 124 SER B C 1
ATOM 2924 O O . SER B 1 104 ? 71.554 -3.196 -34.706 1.00 47.63 124 SER B O 1
ATOM 2927 N N . VAL B 1 105 ? 71.457 -1.052 -34.060 1.00 43.23 125 VAL B N 1
ATOM 2928 C CA . VAL B 1 105 ? 71.305 -1.373 -32.642 1.00 43.23 125 VAL B CA 1
ATOM 2929 C C . VAL B 1 105 ? 70.018 -2.142 -32.484 1.00 43.23 125 VAL B C 1
ATOM 2930 O O . VAL B 1 105 ? 70.014 -3.210 -31.854 1.00 43.23 125 VAL B O 1
ATOM 2934 N N . GLY B 1 106 ? 68.930 -1.691 -33.103 1.00 42.23 126 GLY B N 1
ATOM 2935 C CA . GLY B 1 106 ? 67.632 -2.351 -33.051 1.00 42.23 126 GLY B CA 1
ATOM 2936 C C . GLY B 1 106 ? 67.641 -3.762 -33.598 1.00 42.23 126 GLY B C 1
ATOM 2937 O O . GLY B 1 106 ? 67.051 -4.690 -33.014 1.00 42.23 126 GLY B O 1
ATOM 2938 N N . THR B 1 107 ? 68.309 -3.939 -34.725 1.00 42.73 127 THR B N 1
ATOM 2939 C CA . THR B 1 107 ? 68.416 -5.244 -35.359 1.00 42.73 127 THR B CA 1
ATOM 2940 C C . THR B 1 107 ? 69.198 -6.192 -34.502 1.00 42.73 127 THR B C 1
ATOM 2941 O O . THR B 1 107 ? 68.739 -7.323 -34.271 1.00 42.73 127 THR B O 1
ATOM 2945 N N . ASN B 1 108 ? 70.348 -5.816 -33.995 1.00 42.74 128 ASN B N 1
ATOM 2946 C CA . ASN B 1 108 ? 71.177 -6.634 -33.132 1.00 42.74 128 ASN B CA 1
ATOM 2947 C C . ASN B 1 108 ? 70.458 -7.093 -31.867 1.00 42.74 128 ASN B C 1
ATOM 2948 O O . ASN B 1 108 ? 70.639 -8.179 -31.367 1.00 42.74 128 ASN B O 1
ATOM 2953 N N . LEU B 1 109 ? 69.687 -6.157 -31.327 1.00 42.67 129 LEU B N 1
ATOM 2954 C CA . LEU B 1 109 ? 68.901 -6.291 -30.139 1.00 42.67 129 LEU B CA 1
ATOM 2955 C C . LEU B 1 109 ? 67.828 -7.325 -30.429 1.00 42.67 129 LEU B C 1
ATOM 2956 O O . LEU B 1 109 ? 67.703 -8.307 -29.711 1.00 42.67 129 LEU B O 1
ATOM 2961 N N . LYS B 1 110 ? 67.129 -7.087 -31.548 1.00 44.89 130 LYS B N 1
ATOM 2962 C CA . LYS B 1 110 ? 66.110 -8.034 -31.997 1.00 44.89 130 LYS B CA 1
ATOM 2963 C C . LYS B 1 110 ? 66.676 -9.436 -32.166 1.00 44.89 130 LYS B C 1
ATOM 2964 O O . LYS B 1 110 ? 66.030 -10.387 -31.696 1.00 44.89 130 LYS B O 1
ATOM 2970 N N . GLU B 1 111 ? 67.833 -9.648 -32.750 1.00 44.25 131 GLU B N 1
ATOM 2971 C CA . GLU B 1 111 ? 68.469 -10.918 -32.968 1.00 44.25 131 GLU B CA 1
ATOM 2972 C C . GLU B 1 111 ? 69.150 -11.543 -31.762 1.00 44.25 131 GLU B C 1
ATOM 2973 O O . GLU B 1 111 ? 69.544 -12.719 -31.857 1.00 44.25 131 GLU B O 1
ATOM 2979 N N . SER B 1 112 ? 69.336 -10.848 -30.667 1.00 39.67 132 SER B N 1
ATOM 2980 C CA . SER B 1 112 ? 69.989 -11.391 -29.461 1.00 39.67 132 SER B CA 1
ATOM 2981 C C . SER B 1 112 ? 69.137 -12.424 -28.750 1.00 39.67 132 SER B C 1
ATOM 2982 O O . SER B 1 112 ? 69.618 -13.326 -28.051 1.00 39.67 132 SER B O 1
ATOM 2985 N N . GLY B 1 113 ? 67.836 -12.293 -28.905 1.00 34.88 133 GLY B N 1
ATOM 2986 C CA . GLY B 1 113 ? 66.791 -13.091 -28.334 1.00 34.88 133 GLY B CA 1
ATOM 2987 C C . GLY B 1 113 ? 66.106 -12.355 -27.180 1.00 34.88 133 GLY B C 1
ATOM 2988 O O . GLY B 1 113 ? 65.193 -12.860 -26.555 1.00 34.88 133 GLY B O 1
ATOM 2989 N N . PHE B 1 114 ? 66.589 -11.150 -26.907 1.00 30.53 134 PHE B N 1
ATOM 2990 C CA . PHE B 1 114 ? 66.073 -10.337 -25.817 1.00 30.53 134 PHE B CA 1
ATOM 2991 C C . PHE B 1 114 ? 64.574 -10.210 -25.922 1.00 30.53 134 PHE B C 1
ATOM 2992 O O . PHE B 1 114 ? 64.106 -9.977 -27.040 1.00 30.53 134 PHE B O 1
ATOM 3000 N N . HIS B 1 115 ? 63.850 -10.312 -24.823 1.00 29.16 135 HIS B N 1
ATOM 3001 C CA . HIS B 1 115 ? 62.395 -10.168 -24.929 1.00 29.16 135 HIS B CA 1
ATOM 3002 C C . HIS B 1 115 ? 61.847 -9.556 -23.661 1.00 29.16 135 HIS B C 1
ATOM 3003 O O . HIS B 1 115 ? 60.741 -9.918 -23.205 1.00 29.16 135 HIS B O 1
ATOM 3010 N N . GLY B 1 116 ? 62.594 -8.622 -23.082 1.00 26.08 136 GLY B N 1
ATOM 3011 C CA . GLY B 1 116 ? 62.166 -7.942 -21.855 1.00 26.08 136 GLY B CA 1
ATOM 3012 C C . GLY B 1 116 ? 61.601 -6.578 -22.238 1.00 26.08 136 GLY B C 1
ATOM 3013 O O . GLY B 1 116 ? 61.134 -6.413 -23.361 1.00 26.08 136 GLY B O 1
ATOM 3014 N N . VAL B 1 117 ? 61.727 -5.605 -21.349 1.00 23.76 137 VAL B N 1
ATOM 3015 C CA . VAL B 1 117 ? 61.277 -4.248 -21.647 1.00 23.76 137 VAL B CA 1
ATOM 3016 C C . VAL B 1 117 ? 62.453 -3.389 -22.076 1.00 23.76 137 VAL B C 1
ATOM 3017 O O . VAL B 1 117 ? 63.531 -3.464 -21.461 1.00 23.76 137 VAL B O 1
ATOM 3021 N N . LEU B 1 118 ? 62.244 -2.590 -23.124 1.00 23.62 138 LEU B N 1
ATOM 3022 C CA . LEU B 1 118 ? 63.294 -1.658 -23.597 1.00 23.62 138 LEU B CA 1
ATOM 3023 C C . LEU B 1 118 ? 62.965 -0.244 -23.122 1.00 23.62 138 LEU B C 1
ATOM 3024 O O . LEU B 1 118 ? 61.878 0.255 -23.408 1.00 23.62 138 LEU B O 1
ATOM 3029 N N . VAL B 1 119 ? 63.914 0.368 -22.382 1.00 23.54 139 VAL B N 1
ATOM 3030 C CA . VAL B 1 119 ? 63.696 1.734 -21.903 1.00 23.54 139 VAL B CA 1
ATOM 3031 C C . VAL B 1 119 ? 64.617 2.643 -22.697 1.00 23.54 139 VAL B C 1
ATOM 3032 O O . VAL B 1 119 ? 65.826 2.428 -22.730 1.00 23.54 139 VAL B O 1
ATOM 3036 N N . VAL B 1 120 ? 64.023 3.617 -23.389 1.00 25.17 140 VAL B N 1
ATOM 3037 C CA . VAL B 1 120 ? 64.781 4.550 -24.225 1.00 25.17 140 VAL B CA 1
ATOM 3038 C C . VAL B 1 120 ? 64.958 5.912 -23.568 1.00 25.17 140 VAL B C 1
ATOM 3039 O O . VAL B 1 120 ? 63.999 6.516 -23.065 1.00 25.17 140 VAL B O 1
ATOM 3043 N N . ILE B 1 121 ? 66.216 6.359 -23.557 1.00 27.80 141 ILE B N 1
ATOM 3044 C CA . ILE B 1 121 ? 66.584 7.674 -23.012 1.00 27.80 141 ILE B CA 1
ATOM 3045 C C . ILE B 1 121 ? 67.027 8.593 -24.148 1.00 27.80 141 ILE B C 1
ATOM 3046 O O . ILE B 1 121 ? 66.671 9.767 -24.160 1.00 27.80 141 ILE B O 1
ATOM 3051 N N . SER B 1 122 ? 67.766 8.049 -25.100 1.00 31.89 142 SER B N 1
ATOM 3052 C CA . SER B 1 122 ? 68.274 8.726 -26.269 1.00 31.89 142 SER B CA 1
ATOM 3053 C C . SER B 1 122 ? 67.372 9.787 -26.840 1.00 31.89 142 SER B C 1
ATOM 3054 O O . SER B 1 122 ? 66.237 9.450 -27.197 1.00 31.89 142 SER B O 1
ATOM 3057 N N . ASN B 1 123 ? 67.806 11.023 -26.984 1.00 35.92 143 ASN B N 1
ATOM 3058 C CA . ASN B 1 123 ? 66.957 12.094 -27.546 1.00 35.92 143 ASN B CA 1
ATOM 3059 C C . ASN B 1 123 ? 67.019 12.192 -29.059 1.00 35.92 143 ASN B C 1
ATOM 3060 O O . ASN B 1 123 ? 68.035 11.852 -29.698 1.00 35.92 143 ASN B O 1
ATOM 3065 N N . PRO B 1 124 ? 65.939 12.675 -29.710 1.00 36.61 144 PRO B N 1
ATOM 3066 C CA . PRO B 1 124 ? 64.683 13.043 -29.082 1.00 36.61 144 PRO B CA 1
ATOM 3067 C C . PRO B 1 124 ? 63.902 11.791 -28.659 1.00 36.61 144 PRO B C 1
ATOM 3068 O O . PRO B 1 124 ? 63.368 11.005 -29.454 1.00 36.61 144 PRO B O 1
ATOM 3072 N N . VAL B 1 125 ? 63.836 11.575 -27.349 1.00 36.36 145 VAL B N 1
ATOM 3073 C CA . VAL B 1 125 ? 63.220 10.417 -26.731 1.00 36.36 145 VAL B CA 1
ATOM 3074 C C . VAL B 1 125 ? 61.923 10.010 -27.344 1.00 36.36 145 VAL B C 1
ATOM 3075 O O . VAL B 1 125 ? 61.863 8.800 -27.746 1.00 36.36 145 VAL B O 1
ATOM 3079 N N . ASP B 1 126 ? 60.863 10.766 -27.563 1.00 37.78 146 ASP B N 1
ATOM 3080 C CA . ASP B 1 126 ? 59.657 10.146 -28.140 1.00 37.78 146 ASP B CA 1
ATOM 3081 C C . ASP B 1 126 ? 59.842 9.559 -29.523 1.00 37.78 146 ASP B C 1
ATOM 3082 O O . ASP B 1 126 ? 59.371 8.427 -29.766 1.00 37.78 146 ASP B O 1
ATOM 3087 N N . VAL B 1 127 ? 60.494 10.261 -30.437 1.00 35.35 147 VAL B N 1
ATOM 3088 C CA . VAL B 1 127 ? 60.724 9.771 -31.794 1.00 35.35 147 VAL B CA 1
ATOM 3089 C C . VAL B 1 127 ? 61.666 8.606 -31.823 1.00 35.35 147 VAL B C 1
ATOM 3090 O O . VAL B 1 127 ? 61.454 7.697 -32.616 1.00 35.35 147 VAL B O 1
ATOM 3094 N N . ILE B 1 128 ? 62.711 8.609 -30.979 1.00 33.58 148 ILE B N 1
ATOM 3095 C CA . ILE B 1 128 ? 63.634 7.464 -31.016 1.00 33.58 148 ILE B CA 1
ATOM 3096 C C . ILE B 1 128 ? 62.946 6.274 -30.416 1.00 33.58 148 ILE B C 1
ATOM 3097 O O . ILE B 1 128 ? 63.218 5.123 -30.808 1.00 33.58 148 ILE B O 1
ATOM 3102 N N . THR B 1 129 ? 62.029 6.511 -29.471 1.00 33.78 149 THR B N 1
ATOM 3103 C CA . THR B 1 129 ? 61.300 5.362 -28.883 1.00 33.78 149 THR B CA 1
ATOM 3104 C C . THR B 1 129 ? 60.483 4.736 -29.997 1.00 33.78 149 THR B C 1
ATOM 3105 O O . THR B 1 129 ? 60.565 3.512 -30.217 1.00 33.78 149 THR B O 1
ATOM 3109 N N . ALA B 1 130 ? 59.746 5.547 -30.761 1.00 34.16 150 ALA B N 1
ATOM 3110 C CA . ALA B 1 130 ? 58.960 5.072 -31.899 1.00 34.16 150 ALA B CA 1
ATOM 3111 C C . ALA B 1 130 ? 59.779 4.354 -32.948 1.00 34.16 150 ALA B C 1
ATOM 3112 O O . ALA B 1 130 ? 59.354 3.305 -33.464 1.00 34.16 150 ALA B O 1
ATOM 3114 N N . LEU B 1 131 ? 60.969 4.856 -33.285 1.00 34.91 151 LEU B N 1
ATOM 3115 C CA . LEU B 1 131 ? 61.781 4.151 -34.271 1.00 34.91 151 LEU B CA 1
ATOM 3116 C C . LEU B 1 131 ? 62.274 2.843 -33.686 1.00 34.91 151 LEU B C 1
ATOM 3117 O O . LEU B 1 131 ? 62.350 1.889 -34.445 1.00 34.91 151 LEU B O 1
ATOM 3122 N N . PHE B 1 132 ? 62.620 2.807 -32.402 1.00 33.92 152 PHE B N 1
ATOM 3123 C CA . PHE B 1 132 ? 63.099 1.567 -31.817 1.00 33.92 152 PHE B CA 1
ATOM 3124 C C . PHE B 1 132 ? 62.025 0.475 -31.869 1.00 33.92 152 PHE B C 1
ATOM 3125 O O . PHE B 1 132 ? 62.328 -0.665 -32.223 1.00 33.92 152 PHE B O 1
ATOM 3133 N N . GLN B 1 133 ? 60.792 0.819 -31.548 1.00 38.41 153 GLN B N 1
ATOM 3134 C CA . GLN B 1 133 ? 59.656 -0.093 -31.553 1.00 38.41 153 GLN B CA 1
ATOM 3135 C C . GLN B 1 133 ? 59.419 -0.591 -32.971 1.00 38.41 153 GLN B C 1
ATOM 3136 O O . GLN B 1 133 ? 59.202 -1.765 -33.272 1.00 38.41 153 GLN B O 1
ATOM 3142 N N . HIS B 1 134 ? 59.443 0.384 -33.876 1.00 41.26 154 HIS B N 1
ATOM 3143 C CA . HIS B 1 134 ? 59.293 0.200 -35.304 1.00 41.26 154 HIS B CA 1
ATOM 3144 C C . HIS B 1 134 ? 60.414 -0.650 -35.884 1.00 41.26 154 HIS B C 1
ATOM 3145 O O . HIS B 1 134 ? 60.153 -1.535 -36.716 1.00 41.26 154 HIS B O 1
ATOM 3152 N N . VAL B 1 135 ? 61.668 -0.533 -35.538 1.00 38.76 155 VAL B N 1
ATOM 3153 C CA . VAL B 1 135 ? 62.721 -1.354 -36.115 1.00 38.76 155 VAL B CA 1
ATOM 3154 C C . VAL B 1 135 ? 62.851 -2.732 -35.521 1.00 38.76 155 VAL B C 1
ATOM 3155 O O . VAL B 1 135 ? 63.234 -3.664 -36.253 1.00 38.76 155 VAL B O 1
ATOM 3159 N N . THR B 1 136 ? 62.629 -2.925 -34.230 1.00 36.98 156 THR B N 1
ATOM 3160 C CA . THR B 1 136 ? 62.761 -4.223 -33.585 1.00 36.98 156 THR B CA 1
ATOM 3161 C C . THR B 1 136 ? 61.560 -5.121 -33.821 1.00 36.98 156 THR B C 1
ATOM 3162 O O . THR B 1 136 ? 61.559 -6.352 -33.815 1.00 36.98 156 THR B O 1
ATOM 3166 N N . GLY B 1 137 ? 60.409 -4.450 -33.948 1.00 36.07 157 GLY B N 1
ATOM 3167 C CA . GLY B 1 137 ? 59.149 -5.116 -34.114 1.00 36.07 157 GLY B CA 1
ATOM 3168 C C . GLY B 1 137 ? 58.584 -5.587 -32.786 1.00 36.07 157 GLY B C 1
ATOM 3169 O O . GLY B 1 137 ? 57.579 -6.346 -32.748 1.00 36.07 157 GLY B O 1
ATOM 3170 N N . PHE B 1 138 ? 59.182 -5.189 -31.689 1.00 32.88 158 PHE B N 1
ATOM 3171 C CA . PHE B 1 138 ? 58.760 -5.511 -30.346 1.00 32.88 158 PHE B CA 1
ATOM 3172 C C . PHE B 1 138 ? 57.403 -4.866 -30.147 1.00 32.88 158 PHE B C 1
ATOM 3173 O O . PHE B 1 138 ? 57.143 -3.816 -30.733 1.00 32.88 158 PHE B O 1
ATOM 3181 N N . PRO B 1 139 ? 56.526 -5.485 -29.396 1.00 30.83 159 PRO B N 1
ATOM 3182 C CA . PRO B 1 139 ? 55.207 -4.928 -29.145 1.00 30.83 159 PRO B CA 1
ATOM 3183 C C . PRO B 1 139 ? 55.394 -3.552 -28.550 1.00 30.83 159 PRO B C 1
ATOM 3184 O O . PRO B 1 139 ? 56.258 -3.378 -27.696 1.00 30.83 159 PRO B O 1
ATOM 3188 N N . ALA B 1 140 ? 54.555 -2.595 -28.927 1.00 31.09 160 ALA B N 1
ATOM 3189 C CA . ALA B 1 140 ? 54.639 -1.235 -28.437 1.00 31.09 160 ALA B CA 1
ATOM 3190 C C . ALA B 1 140 ? 54.664 -1.151 -26.923 1.00 31.09 160 ALA B C 1
ATOM 3191 O O . ALA B 1 140 ? 55.371 -0.245 -26.405 1.00 31.09 160 ALA B O 1
ATOM 3193 N N . HIS B 1 141 ? 53.971 -2.021 -26.177 1.00 29.43 161 HIS B N 1
ATOM 3194 C CA . HIS B 1 141 ? 53.946 -1.972 -24.720 1.00 29.43 161 HIS B CA 1
ATOM 3195 C C . HIS B 1 141 ? 55.259 -2.423 -24.069 1.00 29.43 161 HIS B C 1
ATOM 3196 O O . HIS B 1 141 ? 55.459 -2.186 -22.869 1.00 29.43 161 HIS B O 1
ATOM 3203 N N . LYS B 1 142 ? 56.140 -3.054 -24.790 1.00 26.91 162 LYS B N 1
ATOM 3204 C CA . LYS B 1 142 ? 57.425 -3.519 -24.288 1.00 26.91 162 LYS B CA 1
ATOM 3205 C C . LYS B 1 142 ? 58.557 -2.578 -24.686 1.00 26.91 162 LYS B C 1
ATOM 3206 O O . LYS B 1 142 ? 59.735 -2.868 -24.454 1.00 26.91 162 LYS B O 1
ATOM 3212 N N . VAL B 1 143 ? 58.217 -1.456 -25.317 1.00 25.67 163 VAL B N 1
ATOM 3213 C CA . VAL B 1 143 ? 59.184 -0.454 -25.759 1.00 25.67 163 VAL B CA 1
ATOM 3214 C C . VAL B 1 143 ? 58.660 0.889 -25.291 1.00 25.67 163 VAL B C 1
ATOM 3215 O O . VAL B 1 143 ? 57.648 1.400 -25.790 1.00 25.67 163 VAL B O 1
ATOM 3219 N N . ILE B 1 144 ? 59.287 1.480 -24.248 1.00 25.40 164 ILE B N 1
ATOM 3220 C CA . ILE B 1 144 ? 58.862 2.752 -23.684 1.00 25.40 164 ILE B CA 1
ATOM 3221 C C . ILE B 1 144 ? 60.062 3.686 -23.478 1.00 25.40 164 ILE B C 1
ATOM 3222 O O . ILE B 1 144 ? 61.205 3.227 -23.465 1.00 25.40 164 ILE B O 1
ATOM 3227 N N . GLY B 1 145 ? 59.771 4.970 -23.321 1.00 22.43 165 GLY B N 1
ATOM 3228 C CA . GLY B 1 145 ? 60.876 5.933 -23.111 1.00 22.43 165 GLY B CA 1
ATOM 3229 C C . GLY B 1 145 ? 60.681 6.698 -21.817 1.00 22.43 165 GLY B C 1
ATOM 3230 O O . GLY B 1 145 ? 59.548 6.775 -21.334 1.00 22.43 165 GLY B O 1
ATOM 3231 N N . THR B 1 146 ? 61.751 7.298 -21.290 1.00 20.34 166 THR B N 1
ATOM 3232 C CA . THR B 1 146 ? 61.604 8.082 -20.057 1.00 20.34 166 THR B CA 1
ATOM 3233 C C . THR B 1 146 ? 60.666 9.252 -20.242 1.00 20.34 166 THR B C 1
ATOM 3234 O O . THR B 1 146 ? 59.930 9.595 -19.301 1.00 20.34 166 THR B O 1
ATOM 3238 N N . GLY B 1 147 ? 60.635 9.883 -21.420 1.00 19.94 167 GLY B N 1
ATOM 3239 C CA . GLY B 1 147 ? 59.720 10.942 -21.738 1.00 19.94 167 GLY B CA 1
ATOM 3240 C C . GLY B 1 147 ? 59.713 12.062 -20.764 1.00 19.94 167 GLY B C 1
ATOM 3241 O O . GLY B 1 147 ? 60.782 12.560 -20.424 1.00 19.94 167 GLY B O 1
ATOM 3242 N N . THR B 1 148 ? 58.527 12.457 -20.281 1.00 21.48 168 THR B N 1
ATOM 3243 C CA . THR B 1 148 ? 58.455 13.568 -19.350 1.00 21.48 168 THR B CA 1
ATOM 3244 C C . THR B 1 148 ? 58.475 13.161 -17.890 1.00 21.48 168 THR B C 1
ATOM 3245 O O . THR B 1 148 ? 58.008 13.911 -16.987 1.00 21.48 168 THR B O 1
ATOM 3249 N N . LEU B 1 149 ? 59.106 12.033 -17.596 1.00 22.91 169 LEU B N 1
ATOM 3250 C CA . LEU B 1 149 ? 59.265 11.581 -16.209 1.00 22.91 169 LEU B CA 1
ATOM 3251 C C . LEU B 1 149 ? 60.311 12.516 -15.600 1.00 22.91 169 LEU B C 1
ATOM 3252 O O . LEU B 1 149 ? 60.170 12.953 -14.456 1.00 22.91 169 LEU B O 1
ATOM 3257 N N . LEU B 1 150 ? 61.327 12.852 -16.389 1.00 22.55 170 LEU B N 1
ATOM 3258 C CA . LEU B 1 150 ? 62.384 13.772 -15.969 1.00 22.55 170 LEU B CA 1
ATOM 3259 C C . LEU B 1 150 ? 61.824 15.186 -15.817 1.00 22.55 170 LEU B C 1
ATOM 3260 O O . LEU B 1 150 ? 62.021 15.829 -14.798 1.00 22.55 170 LEU B O 1
ATOM 3265 N N . ASP B 1 151 ? 61.026 15.610 -16.785 1.00 22.51 171 ASP B N 1
ATOM 3266 C CA . ASP B 1 151 ? 60.353 16.907 -16.737 1.00 22.51 171 ASP B CA 1
ATOM 3267 C C . ASP B 1 151 ? 59.376 16.995 -15.602 1.00 22.51 171 ASP B C 1
ATOM 3268 O O . ASP B 1 151 ? 59.269 18.067 -14.985 1.00 22.51 171 ASP B O 1
ATOM 3273 N N . THR B 1 152 ? 58.679 15.899 -15.267 1.00 19.35 172 THR B N 1
ATOM 3274 C CA . THR B 1 152 ? 57.754 15.978 -14.109 1.00 19.35 172 THR B CA 1
ATOM 3275 C C . THR B 1 152 ? 58.562 16.195 -12.840 1.00 19.35 172 THR B C 1
ATOM 3276 O O . THR B 1 152 ? 58.168 16.936 -11.928 1.00 19.35 172 THR B O 1
ATOM 3280 N N . ALA B 1 153 ? 59.728 15.555 -12.754 1.00 19.06 173 ALA B N 1
ATOM 3281 C CA . ALA B 1 153 ? 60.615 15.614 -11.597 1.00 19.06 173 ALA B CA 1
ATOM 3282 C C . ALA B 1 153 ? 61.153 17.029 -11.398 1.00 19.06 173 ALA B C 1
ATOM 3283 O O . ALA B 1 153 ? 61.319 17.467 -10.247 1.00 19.06 173 ALA B O 1
ATOM 3285 N N . ARG B 1 154 ? 61.351 17.783 -12.484 1.00 17.55 174 ARG B N 1
ATOM 3286 C CA . ARG B 1 154 ? 61.817 19.184 -12.443 1.00 17.55 174 ARG B CA 1
ATOM 3287 C C . ARG B 1 154 ? 60.706 20.100 -11.975 1.00 17.55 174 ARG B C 1
ATOM 3288 O O . ARG B 1 154 ? 60.942 21.038 -11.198 1.00 17.55 174 ARG B O 1
ATOM 3296 N N . MET B 1 155 ? 59.495 19.835 -12.387 1.00 17.44 175 MET B N 1
ATOM 3297 C CA . MET B 1 155 ? 58.305 20.519 -11.956 1.00 17.44 175 MET B CA 1
ATOM 3298 C C . MET B 1 155 ? 58.139 20.298 -10.460 1.00 17.44 175 MET B C 1
ATOM 3299 O O . MET B 1 155 ? 57.871 21.240 -9.699 1.00 17.44 175 MET B O 1
ATOM 3304 N N . GLN B 1 156 ? 58.319 19.046 -10.007 1.00 18.22 176 GLN B N 1
ATOM 3305 C CA . GLN B 1 156 ? 58.188 18.711 -8.571 1.00 18.22 176 GLN B CA 1
ATOM 3306 C C . GLN B 1 156 ? 59.298 19.381 -7.779 1.00 18.22 176 GLN B C 1
ATOM 3307 O O . GLN B 1 156 ? 59.044 19.802 -6.630 1.00 18.22 176 GLN B O 1
ATOM 3313 N N . ARG B 1 157 ? 60.499 19.518 -8.341 1.00 19.91 177 ARG B N 1
ATOM 3314 C CA . ARG B 1 157 ? 61.591 20.241 -7.688 1.00 19.91 177 ARG B CA 1
ATOM 3315 C C . ARG B 1 157 ? 61.246 21.724 -7.537 1.00 19.91 177 ARG B C 1
ATOM 3316 O O . ARG B 1 157 ? 61.286 22.294 -6.426 1.00 19.91 177 ARG B O 1
ATOM 3324 N N . ALA B 1 158 ? 60.837 22.343 -8.672 1.00 20.31 178 ALA B N 1
ATOM 3325 C CA . ALA B 1 158 ? 60.464 23.759 -8.622 1.00 20.31 178 ALA B CA 1
ATOM 3326 C C . ALA B 1 158 ? 59.358 24.040 -7.637 1.00 20.31 178 ALA B C 1
ATOM 3327 O O . ALA B 1 158 ? 59.451 24.864 -6.742 1.00 20.31 178 ALA B O 1
ATOM 3329 N N . VAL B 1 159 ? 58.253 23.308 -7.754 1.00 22.66 179 VAL B N 1
ATOM 3330 C CA . VAL B 1 159 ? 57.111 23.447 -6.844 1.00 22.66 179 VAL B CA 1
ATOM 3331 C C . VAL B 1 159 ? 57.523 23.135 -5.412 1.00 22.66 179 VAL B C 1
ATOM 3332 O O . VAL B 1 159 ? 57.144 23.838 -4.474 1.00 22.66 179 VAL B O 1
ATOM 3336 N N . GLY B 1 160 ? 58.313 22.085 -5.205 1.00 23.74 180 GLY B N 1
ATOM 3337 C CA . GLY B 1 160 ? 58.778 21.720 -3.868 1.00 23.74 180 GLY B CA 1
ATOM 3338 C C . GLY B 1 160 ? 59.568 22.865 -3.305 1.00 23.74 180 GLY B C 1
ATOM 3339 O O . GLY B 1 160 ? 59.385 23.342 -2.169 1.00 23.74 180 GLY B O 1
ATOM 3340 N N . GLU B 1 161 ? 60.489 23.418 -4.102 1.00 27.31 181 GLU B N 1
ATOM 3341 C CA . GLU B 1 161 ? 61.301 24.551 -3.628 1.00 27.31 181 GLU B CA 1
ATOM 3342 C C . GLU B 1 161 ? 60.436 25.735 -3.255 1.00 27.31 181 GLU B C 1
ATOM 3343 O O . GLU B 1 161 ? 60.727 26.349 -2.198 1.00 27.31 181 GLU B O 1
ATOM 3349 N N . ALA B 1 162 ? 59.422 26.035 -4.053 1.00 26.26 182 ALA B N 1
ATOM 3350 C CA . ALA B 1 162 ? 58.545 27.157 -3.770 1.00 26.26 182 ALA B CA 1
ATOM 3351 C C . ALA B 1 162 ? 57.735 26.970 -2.511 1.00 26.26 182 ALA B C 1
ATOM 3352 O O . ALA B 1 162 ? 57.510 27.949 -1.782 1.00 26.26 182 ALA B O 1
ATOM 3354 N N . PHE B 1 163 ? 57.238 25.735 -2.224 1.00 25.76 183 PHE B N 1
ATOM 3355 C CA . PHE B 1 163 ? 56.440 25.538 -1.012 1.00 25.76 183 PHE B CA 1
ATOM 3356 C C . PHE B 1 163 ? 57.222 24.917 0.137 1.00 25.76 183 PHE B C 1
ATOM 3357 O O . PHE B 1 163 ? 56.676 24.600 1.199 1.00 25.76 183 PHE B O 1
ATOM 3365 N N . ASP B 1 164 ? 58.520 24.728 -0.067 1.00 26.01 184 ASP B N 1
ATOM 3366 C CA . ASP B 1 164 ? 59.389 24.153 0.965 1.00 26.01 184 ASP B CA 1
ATOM 3367 C C . ASP B 1 164 ? 58.879 22.773 1.398 1.00 26.01 184 ASP B C 1
ATOM 3368 O O . ASP B 1 164 ? 58.754 22.407 2.571 1.00 26.01 184 ASP B O 1
ATOM 3373 N N . LEU B 1 165 ? 58.585 21.958 0.376 1.00 22.88 185 LEU B N 1
ATOM 3374 C CA . LEU B 1 165 ? 58.099 20.639 0.505 1.00 22.88 185 LEU B CA 1
ATOM 3375 C C . LEU B 1 165 ? 59.052 19.614 -0.149 1.00 22.88 185 LEU B C 1
ATOM 3376 O O . LEU B 1 165 ? 59.879 19.902 -0.981 1.00 22.88 185 LEU B O 1
ATOM 3381 N N . ASP B 1 166 ? 58.836 18.370 0.257 1.00 17.98 186 ASP B N 1
ATOM 3382 C CA . ASP B 1 166 ? 59.596 17.257 -0.349 1.00 17.98 186 ASP B CA 1
ATOM 3383 C C . ASP B 1 166 ? 59.060 17.186 -1.764 1.00 17.98 186 ASP B C 1
ATOM 3384 O O . ASP B 1 166 ? 57.817 17.143 -1.960 1.00 17.98 186 ASP B O 1
ATOM 3389 N N . PRO B 1 167 ? 59.883 17.098 -2.786 1.00 16.60 187 PRO B N 1
ATOM 3390 C CA . PRO B 1 167 ? 59.400 17.020 -4.169 1.00 16.60 187 PRO B CA 1
ATOM 3391 C C . PRO B 1 167 ? 58.508 15.810 -4.385 1.00 16.60 187 PRO B C 1
ATOM 3392 O O . PRO B 1 167 ? 57.614 15.766 -5.242 1.00 16.60 187 PRO B O 1
ATOM 3396 N N . ARG B 1 168 ? 58.706 14.744 -3.621 1.00 18.41 188 ARG B N 1
ATOM 3397 C CA . ARG B 1 168 ? 57.915 13.536 -3.702 1.00 18.41 188 ARG B CA 1
ATOM 3398 C C . ARG B 1 168 ? 56.501 13.789 -3.209 1.00 18.41 188 ARG B C 1
ATOM 3399 O O . ARG B 1 168 ? 55.610 13.028 -3.562 1.00 18.41 188 ARG B O 1
ATOM 3407 N N . SER B 1 169 ? 56.222 14.821 -2.440 1.00 18.71 189 SER B N 1
ATOM 3408 C CA . SER B 1 169 ? 54.902 15.138 -1.959 1.00 18.71 189 SER B CA 1
ATOM 3409 C C . SER B 1 169 ? 54.100 16.045 -2.907 1.00 18.71 189 SER B C 1
ATOM 3410 O O . SER B 1 169 ? 53.012 16.560 -2.550 1.00 18.71 189 SER B O 1
ATOM 3413 N N . VAL B 1 170 ? 54.634 16.296 -4.089 1.00 21.82 190 VAL B N 1
ATOM 3414 C CA . VAL B 1 170 ? 53.986 17.108 -5.094 1.00 21.82 190 VAL B CA 1
ATOM 3415 C C . VAL B 1 170 ? 53.448 16.171 -6.160 1.00 21.82 190 VAL B C 1
ATOM 3416 O O . VAL B 1 170 ? 54.213 15.429 -6.793 1.00 21.82 190 VAL B O 1
ATOM 3420 N N . SER B 1 171 ? 52.136 16.205 -6.352 1.00 25.65 191 SER B N 1
ATOM 3421 C CA . SER B 1 171 ? 51.558 15.313 -7.383 1.00 25.65 191 SER B CA 1
ATOM 3422 C C . SER B 1 171 ? 51.232 16.094 -8.638 1.00 25.65 191 SER B C 1
ATOM 3423 O O . SER B 1 171 ? 51.184 17.334 -8.579 1.00 25.65 191 SER B O 1
ATOM 3426 N N . GLY B 1 172 ? 51.048 15.381 -9.733 1.00 25.54 192 GLY B N 1
ATOM 3427 C CA . GLY B 1 172 ? 50.762 15.983 -11.028 1.00 25.54 192 GLY B CA 1
ATOM 3428 C C . GLY B 1 172 ? 51.799 15.500 -12.018 1.00 25.54 192 GLY B C 1
ATOM 3429 O O . GLY B 1 172 ? 52.778 14.818 -11.682 1.00 25.54 192 GLY B O 1
ATOM 3430 N N . TYR B 1 173 ? 51.551 15.833 -13.301 1.00 27.45 193 TYR B N 1
ATOM 3431 C CA . TYR B 1 173 ? 52.403 15.452 -14.399 1.00 27.45 193 TYR B CA 1
ATOM 3432 C C . TYR B 1 173 ? 52.634 16.573 -15.434 1.00 27.45 193 TYR B C 1
ATOM 3433 O O . TYR B 1 173 ? 51.865 17.527 -15.511 1.00 27.45 193 TYR B O 1
ATOM 3442 N N . ASN B 1 174 ? 53.661 16.434 -16.204 1.00 28.59 194 ASN B N 1
ATOM 3443 C CA . ASN B 1 174 ? 54.094 17.203 -17.327 1.00 28.59 194 ASN B CA 1
ATOM 3444 C C . ASN B 1 174 ? 53.827 16.253 -18.515 1.00 28.59 194 ASN B C 1
ATOM 3445 O O . ASN B 1 174 ? 54.302 15.106 -18.406 1.00 28.59 194 ASN B O 1
ATOM 3450 N N . LEU B 1 175 ? 53.089 16.672 -19.508 1.00 30.40 195 LEU B N 1
ATOM 3451 C CA . LEU B 1 175 ? 52.770 15.754 -20.622 1.00 30.40 195 LEU B CA 1
ATOM 3452 C C . LEU B 1 175 ? 53.370 16.221 -21.928 1.00 30.40 195 LEU B C 1
ATOM 3453 O O . LEU B 1 175 ? 54.008 17.292 -21.998 1.00 30.40 195 LEU B O 1
ATOM 3458 N N . GLY B 1 176 ? 53.203 15.463 -22.986 1.00 32.24 196 GLY B N 1
ATOM 3459 C CA . GLY B 1 176 ? 53.641 15.767 -24.291 1.00 32.24 196 GLY B CA 1
ATOM 3460 C C . GLY B 1 176 ? 54.975 15.254 -24.748 1.00 32.24 196 GLY B C 1
ATOM 3461 O O . GLY B 1 176 ? 55.386 14.159 -24.493 1.00 32.24 196 GLY B O 1
ATOM 3462 N N . GLU B 1 177 ? 55.662 16.135 -25.486 1.00 37.54 197 GLU B N 1
ATOM 3463 C CA . GLU B 1 177 ? 56.948 15.798 -26.050 1.00 37.54 197 GLU B CA 1
ATOM 3464 C C . GLU B 1 177 ? 58.098 16.351 -25.248 1.00 37.54 197 GLU B C 1
ATOM 3465 O O . GLU B 1 177 ? 58.160 17.568 -25.083 1.00 37.54 197 GLU B O 1
ATOM 3471 N N . HIS B 1 178 ? 59.001 15.496 -24.786 1.00 39.97 198 HIS B N 1
ATOM 3472 C CA . HIS B 1 178 ? 60.155 15.952 -24.020 1.00 39.97 198 HIS B CA 1
ATOM 3473 C C . HIS B 1 178 ? 61.026 16.850 -24.912 1.00 39.97 198 HIS B C 1
ATOM 3474 O O . HIS B 1 178 ? 61.234 16.570 -26.095 1.00 39.97 198 HIS B O 1
ATOM 3481 N N . GLY B 1 179 ? 61.490 17.935 -24.324 1.00 46.00 199 GLY B N 1
ATOM 3482 C CA . GLY B 1 179 ? 62.356 18.914 -24.959 1.00 46.00 199 GLY B CA 1
ATOM 3483 C C . GLY B 1 179 ? 61.756 19.698 -26.105 1.00 46.00 199 GLY B C 1
ATOM 3484 O O . GLY B 1 179 ? 62.439 20.000 -27.084 1.00 46.00 199 GLY B O 1
ATOM 3485 N N . ASN B 1 180 ? 60.481 20.063 -26.016 1.00 48.08 200 ASN B N 1
ATOM 3486 C CA . ASN B 1 180 ? 59.841 20.813 -27.090 1.00 48.08 200 ASN B CA 1
ATOM 3487 C C . ASN B 1 180 ? 58.442 21.193 -26.675 1.00 48.08 200 ASN B C 1
ATOM 3488 O O . ASN B 1 180 ? 58.290 22.135 -25.877 1.00 48.08 200 ASN B O 1
ATOM 3493 N N . SER B 1 181 ? 57.426 20.492 -27.123 1.00 44.50 201 SER B N 1
ATOM 3494 C CA . SER B 1 181 ? 56.053 20.819 -26.740 1.00 44.50 201 SER B CA 1
ATOM 3495 C C . SER B 1 181 ? 55.569 20.323 -25.386 1.00 44.50 201 SER B C 1
ATOM 3496 O O . SER B 1 181 ? 54.372 20.543 -25.104 1.00 44.50 201 SER B O 1
ATOM 3499 N N . GLN B 1 182 ? 56.394 19.725 -24.540 1.00 38.31 202 GLN B N 1
ATOM 3500 C CA . GLN B 1 182 ? 55.971 19.243 -23.219 1.00 38.31 202 GLN B CA 1
ATOM 3501 C C . GLN B 1 182 ? 55.434 20.385 -22.371 1.00 38.31 202 GLN B C 1
ATOM 3502 O O . GLN B 1 182 ? 55.980 21.492 -22.445 1.00 38.31 202 GLN B O 1
ATOM 3508 N N . PHE B 1 183 ? 54.434 20.166 -21.561 1.00 29.83 203 PHE B N 1
ATOM 3509 C CA . PHE B 1 183 ? 53.860 21.205 -20.726 1.00 29.83 203 PHE B CA 1
ATOM 3510 C C . PHE B 1 183 ? 53.447 20.627 -19.398 1.00 29.83 203 PHE B C 1
ATOM 3511 O O . PHE B 1 183 ? 53.337 19.419 -19.289 1.00 29.83 203 PHE B O 1
ATOM 3519 N N . VAL B 1 184 ? 53.170 21.455 -18.429 1.00 28.65 204 VAL B N 1
ATOM 3520 C CA . VAL B 1 184 ? 52.732 21.091 -17.105 1.00 28.65 204 VAL B CA 1
ATOM 3521 C C . VAL B 1 184 ? 51.210 21.090 -17.098 1.00 28.65 204 VAL B C 1
ATOM 3522 O O . VAL B 1 184 ? 50.568 22.110 -17.335 1.00 28.65 204 VAL B O 1
ATOM 3526 N N . ALA B 1 185 ? 50.606 19.938 -16.854 1.00 28.92 205 ALA B N 1
ATOM 3527 C CA . ALA B 1 185 ? 49.133 19.872 -16.756 1.00 28.92 205 ALA B CA 1
ATOM 3528 C C . ALA B 1 185 ? 48.799 20.362 -15.368 1.00 28.92 205 ALA B C 1
ATOM 3529 O O . ALA B 1 185 ? 48.523 19.559 -14.434 1.00 28.92 205 ALA B O 1
ATOM 3531 N N . TRP B 1 186 ? 48.715 21.667 -15.131 1.00 29.01 206 TRP B N 1
ATOM 3532 C CA . TRP B 1 186 ? 48.504 22.306 -13.839 1.00 29.01 206 TRP B CA 1
ATOM 3533 C C . TRP B 1 186 ? 47.238 21.903 -13.139 1.00 29.01 206 TRP B C 1
ATOM 3534 O O . TRP B 1 186 ? 47.113 22.122 -11.903 1.00 29.01 206 TRP B O 1
ATOM 3545 N N . SER B 1 187 ? 46.300 21.304 -13.841 1.00 30.30 207 SER B N 1
ATOM 3546 C CA . SER B 1 187 ? 45.061 20.788 -13.260 1.00 30.30 207 SER B CA 1
ATOM 3547 C C . SER B 1 187 ? 45.339 19.508 -12.471 1.00 30.30 207 SER B C 1
ATOM 3548 O O . SER B 1 187 ? 44.627 19.224 -11.492 1.00 30.30 207 SER B O 1
ATOM 3551 N N . THR B 1 188 ? 46.383 18.744 -12.813 1.00 30.54 208 THR B N 1
ATOM 3552 C CA . THR B 1 188 ? 46.744 17.529 -12.125 1.00 30.54 208 THR B CA 1
ATOM 3553 C C . THR B 1 188 ? 47.649 17.735 -10.923 1.00 30.54 208 THR B C 1
ATOM 3554 O O . THR B 1 188 ? 47.828 16.825 -10.108 1.00 30.54 208 THR B O 1
ATOM 3558 N N . VAL B 1 189 ? 48.256 18.892 -10.780 1.00 28.34 209 VAL B N 1
ATOM 3559 C CA . VAL B 1 189 ? 49.187 19.217 -9.722 1.00 28.34 209 VAL B CA 1
ATOM 3560 C C . VAL B 1 189 ? 48.497 19.667 -8.463 1.00 28.34 209 VAL B C 1
ATOM 3561 O O . VAL B 1 189 ? 47.625 20.529 -8.476 1.00 28.34 209 VAL B O 1
ATOM 3565 N N . ARG B 1 190 ? 48.905 19.070 -7.335 1.00 31.13 210 ARG B N 1
ATOM 3566 C CA . ARG B 1 190 ? 48.313 19.517 -6.053 1.00 31.13 210 ARG B CA 1
ATOM 3567 C C . ARG B 1 190 ? 49.394 19.437 -4.969 1.00 31.13 210 ARG B C 1
ATOM 3568 O O . ARG B 1 190 ? 50.345 18.671 -5.105 1.00 31.13 210 ARG B O 1
ATOM 3576 N N . VAL B 1 191 ? 49.298 20.303 -3.983 1.00 31.51 211 VAL B N 1
ATOM 3577 C CA . VAL B 1 191 ? 50.237 20.370 -2.917 1.00 31.51 211 VAL B CA 1
ATOM 3578 C C . VAL B 1 191 ? 49.492 20.734 -1.622 1.00 31.51 211 VAL B C 1
ATOM 3579 O O . VAL B 1 191 ? 48.650 21.627 -1.566 1.00 31.51 211 VAL B O 1
ATOM 3583 N N . MET B 1 192 ? 49.858 20.005 -0.585 1.00 32.82 212 MET B N 1
ATOM 3584 C CA . MET B 1 192 ? 49.288 20.177 0.737 1.00 32.82 212 MET B CA 1
ATOM 3585 C C . MET B 1 192 ? 47.773 20.130 0.808 1.00 32.82 212 MET B C 1
ATOM 3586 O O . MET B 1 192 ? 47.135 20.924 1.510 1.00 32.82 212 MET B O 1
ATOM 3591 N N . GLY B 1 193 ? 47.202 19.162 0.115 1.00 35.07 213 GLY B N 1
ATOM 3592 C CA . GLY B 1 193 ? 45.848 18.829 0.003 1.00 35.07 213 GLY B CA 1
ATOM 3593 C C . GLY B 1 193 ? 44.980 19.641 -0.911 1.00 35.07 213 GLY B C 1
ATOM 3594 O O . GLY B 1 193 ? 43.783 19.343 -1.047 1.00 35.07 213 GLY B O 1
ATOM 3595 N N . GLN B 1 194 ? 45.522 20.660 -1.536 1.00 36.13 214 GLN B N 1
ATOM 3596 C CA . GLN B 1 194 ? 44.873 21.596 -2.384 1.00 36.13 214 GLN B CA 1
ATOM 3597 C C . GLN B 1 194 ? 45.430 21.614 -3.799 1.00 36.13 214 GLN B C 1
ATOM 3598 O O . GLN B 1 194 ? 46.600 21.374 -4.060 1.00 36.13 214 GLN B O 1
ATOM 3604 N N . PRO B 1 195 ? 44.568 21.983 -4.733 1.00 36.07 215 PRO B N 1
ATOM 3605 C CA . PRO B 1 195 ? 44.969 22.131 -6.124 1.00 36.07 215 PRO B CA 1
ATOM 3606 C C . PRO B 1 195 ? 45.919 23.316 -6.218 1.00 36.07 215 PRO B C 1
ATOM 3607 O O . PRO B 1 195 ? 45.668 24.407 -5.690 1.00 36.07 215 PRO B O 1
ATOM 3611 N N . ILE B 1 196 ? 47.026 23.125 -6.927 1.00 37.07 216 ILE B N 1
ATOM 3612 C CA . ILE B 1 196 ? 48.022 24.191 -7.074 1.00 37.07 216 ILE B CA 1
ATOM 3613 C C . ILE B 1 196 ? 47.354 25.404 -7.686 1.00 37.07 216 ILE B C 1
ATOM 3614 O O . ILE B 1 196 ? 47.564 26.473 -7.121 1.00 37.07 216 ILE B O 1
ATOM 3619 N N . VAL B 1 197 ? 46.512 25.317 -8.697 1.00 42.07 217 VAL B N 1
ATOM 3620 C CA . VAL B 1 197 ? 45.859 26.461 -9.300 1.00 42.07 217 VAL B CA 1
ATOM 3621 C C . VAL B 1 197 ? 44.814 27.144 -8.437 1.00 42.07 217 VAL B C 1
ATOM 3622 O O . VAL B 1 197 ? 44.134 28.030 -8.963 1.00 42.07 217 VAL B O 1
ATOM 3626 N N . THR B 1 198 ? 44.641 26.808 -7.200 1.00 44.91 218 THR B N 1
ATOM 3627 C CA . THR B 1 198 ? 43.727 27.361 -6.233 1.00 44.91 218 THR B CA 1
ATOM 3628 C C . THR B 1 198 ? 44.560 28.114 -5.202 1.00 44.91 218 THR B C 1
ATOM 3629 O O . THR B 1 198 ? 44.073 28.864 -4.390 1.00 44.91 218 THR B O 1
ATOM 3633 N N . LEU B 1 199 ? 45.875 27.866 -5.261 1.00 47.53 219 LEU B N 1
ATOM 3634 C CA . LEU B 1 199 ? 46.768 28.563 -4.317 1.00 47.53 219 LEU B CA 1
ATOM 3635 C C . LEU B 1 199 ? 47.467 29.712 -5.037 1.00 47.53 219 LEU B C 1
ATOM 3636 O O . LEU B 1 199 ? 47.052 30.191 -6.116 1.00 47.53 219 LEU B O 1
ATOM 3641 N N . ILE B 1 205 ? 51.152 32.873 -5.602 1.00 62.25 225 ILE B N 1
ATOM 3642 C CA . ILE B 1 205 ? 52.295 32.287 -6.291 1.00 62.25 225 ILE B CA 1
ATOM 3643 C C . ILE B 1 205 ? 52.219 32.424 -7.796 1.00 62.25 225 ILE B C 1
ATOM 3644 O O . ILE B 1 205 ? 51.123 32.364 -8.368 1.00 62.25 225 ILE B O 1
ATOM 3646 N N . ASP B 1 206 ? 53.361 32.604 -8.466 1.00 57.86 226 ASP B N 1
ATOM 3647 C CA . ASP B 1 206 ? 53.304 32.703 -9.947 1.00 57.86 226 ASP B CA 1
ATOM 3648 C C . ASP B 1 206 ? 53.609 31.347 -10.563 1.00 57.86 226 ASP B C 1
ATOM 3649 O O . ASP B 1 206 ? 54.778 30.957 -10.557 1.00 57.86 226 ASP B O 1
ATOM 3650 N N . LEU B 1 207 ? 52.627 30.651 -11.152 1.00 52.78 227 LEU B N 1
ATOM 3651 C CA . LEU B 1 207 ? 52.944 29.349 -11.738 1.00 52.78 227 LEU B CA 1
ATOM 3652 C C . LEU B 1 207 ? 53.837 29.453 -12.957 1.00 52.78 227 LEU B C 1
ATOM 3653 O O . LEU B 1 207 ? 54.544 28.476 -13.279 1.00 52.78 227 LEU B O 1
ATOM 3658 N N . ALA B 1 208 ? 53.844 30.596 -13.646 1.00 49.41 228 ALA B N 1
ATOM 3659 C CA . ALA B 1 208 ? 54.698 30.758 -14.846 1.00 49.41 228 ALA B CA 1
ATOM 3660 C C . ALA B 1 208 ? 56.163 30.836 -14.412 1.00 49.41 228 ALA B C 1
ATOM 3661 O O . ALA B 1 208 ? 57.039 30.247 -15.065 1.00 49.41 228 ALA B O 1
ATOM 3663 N N . ALA B 1 209 ? 56.432 31.498 -13.287 1.00 44.26 229 ALA B N 1
ATOM 3664 C CA . ALA B 1 209 ? 57.801 31.531 -12.766 1.00 44.26 229 ALA B CA 1
ATOM 3665 C C . ALA B 1 209 ? 58.270 30.094 -12.504 1.00 44.26 229 ALA B C 1
ATOM 3666 O O . ALA B 1 209 ? 59.350 29.698 -12.961 1.00 44.26 229 ALA B O 1
ATOM 3668 N N . ILE B 1 210 ? 57.442 29.318 -11.807 1.00 40.61 230 ILE B N 1
ATOM 3669 C CA . ILE B 1 210 ? 57.652 27.920 -11.472 1.00 40.61 230 ILE B CA 1
ATOM 3670 C C . ILE B 1 210 ? 57.751 27.129 -12.762 1.00 40.61 230 ILE B C 1
ATOM 3671 O O . ILE B 1 210 ? 58.683 26.336 -12.988 1.00 40.61 230 ILE B O 1
ATOM 3676 N N . GLU B 1 211 ? 56.810 27.415 -13.688 1.00 38.26 231 GLU B N 1
ATOM 3677 C CA . GLU B 1 211 ? 56.814 26.741 -14.968 1.00 38.26 231 GLU B CA 1
ATOM 3678 C C . GLU B 1 211 ? 58.137 26.935 -15.674 1.00 38.26 231 GLU B C 1
ATOM 3679 O O . GLU B 1 211 ? 58.723 26.009 -16.236 1.00 38.26 231 GLU B O 1
ATOM 3685 N N . GLU B 1 212 ? 58.642 28.167 -15.645 1.00 35.00 232 GLU B N 1
ATOM 3686 C CA . GLU B 1 212 ? 59.890 28.473 -16.318 1.00 35.00 232 GLU B CA 1
ATOM 3687 C C . GLU B 1 212 ? 61.112 27.838 -15.692 1.00 35.00 232 GLU B C 1
ATOM 3688 O O . GLU B 1 212 ? 62.023 27.374 -16.358 1.00 35.00 232 GLU B O 1
ATOM 3694 N N . GLU B 1 213 ? 61.110 27.819 -14.366 1.00 33.41 233 GLU B N 1
ATOM 3695 C CA . GLU B 1 213 ? 62.208 27.174 -13.633 1.00 33.41 233 GLU B CA 1
ATOM 3696 C C . GLU B 1 213 ? 62.298 25.723 -14.097 1.00 33.41 233 GLU B C 1
ATOM 3697 O O . GLU B 1 213 ? 63.350 25.216 -14.471 1.00 33.41 233 GLU B O 1
ATOM 3703 N N . ALA B 1 214 ? 61.135 25.085 -14.077 1.00 35.65 234 ALA B N 1
ATOM 3704 C CA . ALA B 1 214 ? 60.994 23.684 -14.477 1.00 35.65 234 ALA B CA 1
ATOM 3705 C C . ALA B 1 214 ? 61.372 23.483 -15.937 1.00 35.65 234 ALA B C 1
ATOM 3706 O O . ALA B 1 214 ? 62.147 22.574 -16.252 1.00 35.65 234 ALA B O 1
ATOM 3708 N N . ARG B 1 215 ? 60.905 24.345 -16.827 1.00 37.13 235 ARG B N 1
ATOM 3709 C CA . ARG B 1 215 ? 61.224 24.218 -18.258 1.00 37.13 235 ARG B CA 1
ATOM 3710 C C . ARG B 1 215 ? 62.656 24.534 -18.619 1.00 37.13 235 ARG B C 1
ATOM 3711 O O . ARG B 1 215 ? 63.277 23.825 -19.409 1.00 37.13 235 ARG B O 1
ATOM 3715 N N . LYS B 1 216 ? 63.197 25.612 -18.029 1.00 38.35 236 LYS B N 1
ATOM 3716 C CA . LYS B 1 216 ? 64.567 25.988 -18.353 1.00 38.35 236 LYS B CA 1
ATOM 3717 C C . LYS B 1 216 ? 65.573 25.233 -17.513 1.00 38.35 236 LYS B C 1
ATOM 3718 O O . LYS B 1 216 ? 66.760 25.261 -17.933 1.00 38.35 236 LYS B O 1
ATOM 3724 N N . GLY B 1 217 ? 65.191 24.634 -16.406 1.00 37.30 237 GLY B N 1
ATOM 3725 C CA . GLY B 1 217 ? 66.055 23.887 -15.539 1.00 37.30 237 GLY B CA 1
ATOM 3726 C C . GLY B 1 217 ? 66.995 22.914 -16.209 1.00 37.30 237 GLY B C 1
ATOM 3727 O O . GLY B 1 217 ? 68.123 22.689 -15.711 1.00 37.30 237 GLY B O 1
ATOM 3728 N N . GLY B 1 218 ? 66.693 22.292 -17.337 1.00 37.47 238 GLY B N 1
ATOM 3729 C CA . GLY B 1 218 ? 67.614 21.422 -18.043 1.00 37.47 238 GLY B CA 1
ATOM 3730 C C . GLY B 1 218 ? 68.717 22.207 -18.743 1.00 37.47 238 GLY B C 1
ATOM 3731 O O . GLY B 1 218 ? 69.839 21.701 -18.912 1.00 37.47 238 GLY B O 1
ATOM 3732 N N . PHE B 1 219 ? 68.474 23.456 -19.186 1.00 36.85 239 PHE B N 1
ATOM 3733 C CA . PHE B 1 219 ? 69.477 24.302 -19.821 1.00 36.85 239 PHE B CA 1
ATOM 3734 C C . PHE B 1 219 ? 70.549 24.695 -18.840 1.00 36.85 239 PHE B C 1
ATOM 3735 O O . PHE B 1 219 ? 71.725 24.590 -19.130 1.00 36.85 239 PHE B O 1
ATOM 3743 N N . THR B 1 220 ? 70.105 25.139 -17.673 1.00 31.32 240 THR B N 1
ATOM 3744 C CA . THR B 1 220 ? 71.018 25.530 -16.597 1.00 31.32 240 THR B CA 1
ATOM 3745 C C . THR B 1 220 ? 72.024 24.464 -16.260 1.00 31.32 240 THR B C 1
ATOM 3746 O O . THR B 1 220 ? 73.217 24.692 -16.133 1.00 31.32 240 THR B O 1
ATOM 3750 N N . VAL B 1 221 ? 71.541 23.214 -16.122 1.00 27.54 241 VAL B N 1
ATOM 3751 C CA . VAL B 1 221 ? 72.316 22.042 -15.814 1.00 27.54 241 VAL B CA 1
ATOM 3752 C C . VAL B 1 221 ? 73.261 21.782 -16.968 1.00 27.54 241 VAL B C 1
ATOM 3753 O O . VAL B 1 221 ? 74.453 21.608 -16.777 1.00 27.54 241 VAL B O 1
ATOM 3757 N N . LEU B 1 222 ? 72.681 21.836 -18.169 1.00 29.17 242 LEU B N 1
ATOM 3758 C CA . LEU B 1 222 ? 73.479 21.580 -19.382 1.00 29.17 242 LEU B CA 1
ATOM 3759 C C . LEU B 1 222 ? 74.516 22.666 -19.610 1.00 29.17 242 LEU B C 1
ATOM 3760 O O . LEU B 1 222 ? 75.661 22.353 -19.992 1.00 29.17 242 LEU B O 1
ATOM 3765 N N . ASN B 1 223 ? 74.152 23.919 -19.343 1.00 29.71 243 ASN B N 1
ATOM 3766 C CA . ASN B 1 223 ? 75.101 25.013 -19.495 1.00 29.71 243 ASN B CA 1
ATOM 3767 C C . ASN B 1 223 ? 76.112 24.963 -18.386 1.00 29.71 243 ASN B C 1
ATOM 3768 O O . ASN B 1 223 ? 77.255 25.313 -18.657 1.00 29.71 243 ASN B O 1
ATOM 3773 N N . GLY B 1 224 ? 75.761 24.541 -17.181 1.00 27.97 244 GLY B N 1
ATOM 3774 C CA . GLY B 1 224 ? 76.700 24.475 -16.083 1.00 27.97 244 GLY B CA 1
ATOM 3775 C C . GLY B 1 224 ? 77.745 23.416 -16.185 1.00 27.97 244 GLY B C 1
ATOM 3776 O O . GLY B 1 224 ? 78.878 23.595 -15.698 1.00 27.97 244 GLY B O 1
ATOM 3777 N N . LYS B 1 225 ? 77.447 22.244 -16.768 1.00 25.47 245 LYS B N 1
ATOM 3778 C CA . LYS B 1 225 ? 78.512 21.195 -16.809 1.00 25.47 245 LYS B CA 1
ATOM 3779 C C . LYS B 1 225 ? 78.634 20.517 -18.145 1.00 25.47 245 LYS B C 1
ATOM 3780 O O . LYS B 1 225 ? 79.577 19.731 -18.293 1.00 25.47 245 LYS B O 1
ATOM 3786 N N . GLY B 1 226 ? 77.755 20.820 -19.091 1.00 24.14 246 GLY B N 1
ATOM 3787 C CA . GLY B 1 226 ? 77.861 20.249 -20.424 1.00 24.14 246 GLY B CA 1
ATOM 3788 C C . GLY B 1 226 ? 77.003 19.069 -20.762 1.00 24.14 246 GLY B C 1
ATOM 3789 O O . GLY B 1 226 ? 77.033 18.520 -21.872 1.00 24.14 246 GLY B O 1
ATOM 3790 N N . TYR B 1 227 ? 76.198 18.595 -19.831 1.00 24.05 247 TYR B N 1
ATOM 3791 C CA . TYR B 1 227 ? 75.321 17.464 -20.018 1.00 24.05 247 TYR B CA 1
ATOM 3792 C C . TYR B 1 227 ? 74.468 17.372 -18.773 1.00 24.05 247 TYR B C 1
ATOM 3793 O O . TYR B 1 227 ? 74.684 18.143 -17.842 1.00 24.05 247 TYR B O 1
ATOM 3802 N N . THR B 1 228 ? 73.494 16.473 -18.768 1.00 24.19 248 THR B N 1
ATOM 3803 C CA . THR B 1 228 ? 72.641 16.253 -17.609 1.00 24.19 248 THR B CA 1
ATOM 3804 C C . THR B 1 228 ? 72.745 14.737 -17.351 1.00 24.19 248 THR B C 1
ATOM 3805 O O . THR B 1 228 ? 72.972 14.005 -18.342 1.00 24.19 248 THR B O 1
ATOM 3809 N N . SER B 1 229 ? 72.675 14.329 -16.095 1.00 23.52 249 SER B N 1
ATOM 3810 C CA . SER B 1 229 ? 72.808 12.900 -15.881 1.00 23.52 249 SER B CA 1
ATOM 3811 C C . SER B 1 229 ? 72.081 12.369 -14.685 1.00 23.52 249 SER B C 1
ATOM 3812 O O . SER B 1 229 ? 71.284 11.429 -14.941 1.00 23.52 249 SER B O 1
ATOM 3815 N N . TYR B 1 230 ? 72.244 12.820 -13.471 1.00 22.00 250 TYR B N 1
ATOM 3816 C CA . TYR B 1 230 ? 71.540 12.201 -12.347 1.00 22.00 250 TYR B CA 1
ATOM 3817 C C . TYR B 1 230 ? 70.030 12.192 -12.437 1.00 22.00 250 TYR B C 1
ATOM 3818 O O . TYR B 1 230 ? 69.417 11.163 -12.040 1.00 22.00 250 TYR B O 1
ATOM 3827 N N . GLY B 1 231 ? 69.401 13.218 -12.907 1.00 21.26 251 GLY B N 1
ATOM 3828 C CA . GLY B 1 231 ? 67.970 13.343 -13.049 1.00 21.26 251 GLY B CA 1
ATOM 3829 C C . GLY B 1 231 ? 67.379 12.258 -13.944 1.00 21.26 251 GLY B C 1
ATOM 3830 O O . GLY B 1 231 ? 66.498 11.507 -13.493 1.00 21.26 251 GLY B O 1
ATOM 3831 N N . VAL B 1 232 ? 67.844 12.174 -15.177 1.00 21.25 252 VAL B N 1
ATOM 3832 C CA . VAL B 1 232 ? 67.366 11.223 -16.138 1.00 21.25 252 VAL B CA 1
ATOM 3833 C C . VAL B 1 232 ? 67.829 9.826 -15.816 1.00 21.25 252 VAL B C 1
ATOM 3834 O O . VAL B 1 232 ? 67.095 8.829 -16.034 1.00 21.25 252 VAL B O 1
ATOM 3838 N N . ALA B 1 233 ? 69.021 9.659 -15.244 1.00 20.75 253 ALA B N 1
ATOM 3839 C CA . ALA B 1 233 ? 69.504 8.330 -14.894 1.00 20.75 253 ALA B CA 1
ATOM 3840 C C . ALA B 1 233 ? 68.604 7.712 -13.823 1.00 20.75 253 ALA B C 1
ATOM 3841 O O . ALA B 1 233 ? 68.347 6.510 -13.833 1.00 20.75 253 ALA B O 1
ATOM 3843 N N . THR B 1 234 ? 68.121 8.505 -12.902 1.00 19.61 254 THR B N 1
ATOM 3844 C CA . THR B 1 234 ? 67.279 8.071 -11.803 1.00 19.61 254 THR B CA 1
ATOM 3845 C C . THR B 1 234 ? 65.866 7.791 -12.288 1.00 19.61 254 THR B C 1
ATOM 3846 O O . THR B 1 234 ? 65.191 6.859 -11.779 1.00 19.61 254 THR B O 1
ATOM 3850 N N . SER B 1 235 ? 65.378 8.492 -13.279 1.00 18.72 255 SER B N 1
ATOM 3851 C CA . SER B 1 235 ? 64.069 8.259 -13.852 1.00 18.72 255 SER B CA 1
ATOM 3852 C C . SER B 1 235 ? 64.124 6.892 -14.545 1.00 18.72 255 SER B C 1
ATOM 3853 O O . SER B 1 235 ? 63.224 6.087 -14.386 1.00 18.72 255 SER B O 1
ATOM 3857 N N . ALA B 1 236 ? 65.167 6.563 -15.306 1.00 18.59 256 ALA B N 1
ATOM 3858 C CA . ALA B 1 236 ? 65.319 5.294 -15.989 1.00 18.59 256 ALA B CA 1
ATOM 3859 C C . ALA B 1 236 ? 65.341 4.150 -14.964 1.00 18.59 256 ALA B C 1
ATOM 3860 O O . ALA B 1 236 ? 64.742 3.098 -15.181 1.00 18.59 256 ALA B O 1
ATOM 3862 N N . ILE B 1 237 ? 66.039 4.318 -13.859 1.00 17.83 257 ILE B N 1
ATOM 3863 C CA . ILE B 1 237 ? 66.160 3.359 -12.795 1.00 17.83 257 ILE B CA 1
ATOM 3864 C C . ILE B 1 237 ? 64.831 3.118 -12.098 1.00 17.83 257 ILE B C 1
ATOM 3865 O O . ILE B 1 237 ? 64.560 1.971 -11.689 1.00 17.83 257 ILE B O 1
ATOM 3870 N N . ARG B 1 238 ? 63.999 4.104 -11.944 1.00 19.34 258 ARG B N 1
ATOM 3871 C CA . ARG B 1 238 ? 62.711 3.944 -11.302 1.00 19.34 258 ARG B CA 1
ATOM 3872 C C . ARG B 1 238 ? 61.843 3.047 -12.168 1.00 19.34 258 ARG B C 1
ATOM 3873 O O . ARG B 1 238 ? 61.162 2.122 -11.664 1.00 19.34 258 ARG B O 1
ATOM 3881 N N . ILE B 1 239 ? 61.869 3.265 -13.473 1.00 20.01 259 ILE B N 1
ATOM 3882 C CA . ILE B 1 239 ? 61.104 2.450 -14.428 1.00 20.01 259 ILE B CA 1
ATOM 3883 C C . ILE B 1 239 ? 61.581 1.026 -14.385 1.00 20.01 259 ILE B C 1
ATOM 3884 O O . ILE B 1 239 ? 60.776 0.110 -14.202 1.00 20.01 259 ILE B O 1
ATOM 3889 N N . ALA B 1 240 ? 62.901 0.825 -14.506 1.00 19.76 260 ALA B N 1
ATOM 3890 C CA . ALA B 1 240 ? 63.529 -0.479 -14.503 1.00 19.76 260 ALA B CA 1
ATOM 3891 C C . ALA B 1 240 ? 63.115 -1.257 -13.279 1.00 19.76 260 ALA B C 1
ATOM 3892 O O . ALA B 1 240 ? 62.866 -2.476 -13.398 1.00 19.76 260 ALA B O 1
ATOM 3894 N N . LYS B 1 241 ? 63.049 -0.665 -12.120 1.00 19.00 261 LYS B N 1
ATOM 3895 C CA . LYS B 1 241 ? 62.631 -1.333 -10.899 1.00 19.00 261 LYS B CA 1
ATOM 3896 C C . LYS B 1 241 ? 61.174 -1.755 -10.904 1.00 19.00 261 LYS B C 1
ATOM 3897 O O . LYS B 1 241 ? 60.824 -2.804 -10.330 1.00 19.00 261 LYS B O 1
ATOM 3903 N N . ALA B 1 242 ? 60.301 -0.993 -11.540 1.00 18.47 262 ALA B N 1
ATOM 3904 C CA . ALA B 1 242 ? 58.876 -1.295 -11.613 1.00 18.47 262 ALA B CA 1
ATOM 3905 C C . ALA B 1 242 ? 58.671 -2.502 -12.521 1.00 18.47 262 ALA B C 1
ATOM 3906 O O . ALA B 1 242 ? 57.818 -3.343 -12.275 1.00 18.47 262 ALA B O 1
ATOM 3908 N N . VAL B 1 243 ? 59.469 -2.636 -13.552 1.00 17.34 263 VAL B N 1
ATOM 3909 C CA . VAL B 1 243 ? 59.463 -3.716 -14.506 1.00 17.34 263 VAL B CA 1
ATOM 3910 C C . VAL B 1 243 ? 59.888 -4.995 -13.814 1.00 17.34 263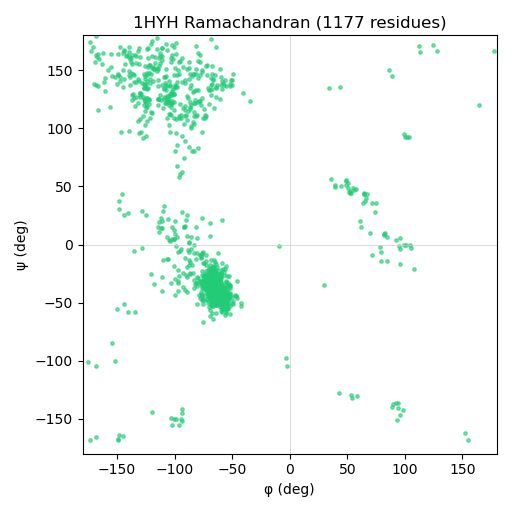 VAL B C 1
ATOM 3911 O O . VAL B 1 243 ? 59.040 -5.849 -13.633 1.00 17.34 263 VAL B O 1
ATOM 3915 N N . MET B 1 244 ? 61.119 -5.087 -13.323 1.00 17.01 264 MET B N 1
ATOM 3916 C CA . MET B 1 244 ? 61.598 -6.288 -12.663 1.00 17.01 264 MET B CA 1
ATOM 3917 C C . MET B 1 244 ? 60.761 -6.745 -11.511 1.00 17.01 264 MET B C 1
ATOM 3918 O O . MET B 1 244 ? 60.680 -7.981 -11.228 1.00 17.01 264 MET B O 1
ATOM 3923 N N . ALA B 1 245 ? 60.131 -5.901 -10.758 1.00 18.00 265 ALA B N 1
ATOM 3924 C CA . ALA B 1 245 ? 59.338 -6.226 -9.590 1.00 18.00 265 ALA B CA 1
ATOM 3925 C C . ALA B 1 245 ? 57.872 -6.387 -9.913 1.00 18.00 265 ALA B C 1
ATOM 3926 O O . ALA B 1 245 ? 57.053 -6.614 -9.005 1.00 18.00 265 ALA B O 1
ATOM 3928 N N . ASP B 1 246 ? 57.557 -6.131 -11.179 1.00 20.98 266 ASP B N 1
ATOM 3929 C CA . ASP B 1 246 ? 56.213 -6.197 -11.700 1.00 20.98 266 ASP B CA 1
ATOM 3930 C C . ASP B 1 246 ? 55.283 -5.433 -10.782 1.00 20.98 266 ASP B C 1
ATOM 3931 O O . ASP B 1 246 ? 54.267 -5.918 -10.314 1.00 20.98 266 ASP B O 1
ATOM 3936 N N . ALA B 1 247 ? 55.596 -4.145 -10.515 1.00 20.38 267 ALA B N 1
ATOM 3937 C CA . ALA B 1 247 ? 54.830 -3.354 -9.580 1.00 20.38 267 ALA B CA 1
ATOM 3938 C C . ALA B 1 247 ? 53.502 -2.883 -10.025 1.00 20.38 267 ALA B C 1
ATOM 3939 O O . ALA B 1 247 ? 52.639 -2.664 -9.142 1.00 20.38 267 ALA B O 1
ATOM 3941 N N . HIS B 1 248 ? 53.216 -2.706 -11.302 1.00 20.24 268 HIS B N 1
ATOM 3942 C CA . HIS B 1 248 ? 51.905 -2.181 -11.722 1.00 20.24 268 HIS B CA 1
ATOM 3943 C C . HIS B 1 248 ? 51.838 -0.763 -11.177 1.00 20.24 268 HIS B C 1
ATOM 3944 O O . HIS B 1 248 ? 50.823 -0.335 -10.637 1.00 20.24 268 HIS B O 1
ATOM 3951 N N . ALA B 1 249 ? 52.962 -0.060 -11.336 1.00 19.81 269 ALA B N 1
ATOM 3952 C CA . ALA B 1 249 ? 53.075 1.292 -10.800 1.00 19.81 269 ALA B CA 1
ATOM 3953 C C . ALA B 1 249 ? 52.644 2.315 -11.833 1.00 19.81 269 ALA B C 1
ATOM 3954 O O . ALA B 1 249 ? 52.973 2.147 -13.012 1.00 19.81 269 ALA B O 1
ATOM 3956 N N . GLU B 1 250 ? 51.959 3.360 -11.400 1.00 22.02 270 GLU B N 1
ATOM 3957 C CA . GLU B 1 250 ? 51.568 4.409 -12.326 1.00 22.02 270 GLU B CA 1
ATOM 3958 C C . GLU B 1 250 ? 52.737 5.345 -12.562 1.00 22.02 270 GLU B C 1
ATOM 3959 O O . GLU B 1 250 ? 53.121 6.076 -11.602 1.00 22.02 270 GLU B O 1
ATOM 3965 N N . LEU B 1 251 ? 53.331 5.385 -13.732 1.00 23.02 271 LEU B N 1
ATOM 3966 C CA . LEU B 1 251 ? 54.468 6.260 -14.019 1.00 23.02 271 LEU B CA 1
ATOM 3967 C C . LEU B 1 251 ? 54.247 7.018 -15.323 1.00 23.02 271 LEU B C 1
ATOM 3968 O O . LEU B 1 251 ? 53.693 6.466 -16.290 1.00 23.02 271 LEU B O 1
ATOM 3973 N N . VAL B 1 252 ? 54.671 8.280 -15.393 1.00 24.11 272 VAL B N 1
ATOM 3974 C CA . VAL B 1 252 ? 54.476 8.991 -16.684 1.00 24.11 272 VAL B CA 1
ATOM 3975 C C . VAL B 1 252 ? 55.686 8.653 -17.527 1.00 24.11 272 VAL B C 1
ATOM 3976 O O . VAL B 1 252 ? 56.834 8.900 -17.192 1.00 24.11 272 VAL B O 1
ATOM 3980 N N . VAL B 1 253 ? 55.470 7.977 -18.643 1.00 25.58 273 VAL B N 1
ATOM 3981 C CA . VAL B 1 253 ? 56.519 7.553 -19.550 1.00 25.58 273 VAL B CA 1
ATOM 3982 C C . VAL B 1 253 ? 56.027 7.758 -20.988 1.00 25.58 273 VAL B C 1
ATOM 3983 O O . VAL B 1 253 ? 54.828 7.969 -21.194 1.00 25.58 273 VAL B O 1
ATOM 3987 N N . SER B 1 254 ? 56.918 7.620 -21.940 1.00 29.03 274 SER B N 1
ATOM 3988 C CA . SER B 1 254 ? 56.581 7.757 -23.343 1.00 29.03 274 SER B CA 1
ATOM 3989 C C . SER B 1 254 ? 56.046 6.402 -23.797 1.00 29.03 274 SER B C 1
ATOM 3990 O O . SER B 1 254 ? 56.855 5.481 -23.919 1.00 29.03 274 SER B O 1
ATOM 3993 N N . ASN B 1 255 ? 54.753 6.321 -23.970 1.00 34.09 275 ASN B N 1
ATOM 3994 C CA . ASN B 1 255 ? 54.120 5.060 -24.407 1.00 34.09 275 ASN B CA 1
ATOM 3995 C C . ASN B 1 255 ? 53.192 5.319 -25.584 1.00 34.09 275 ASN B C 1
ATOM 3996 O O . ASN B 1 255 ? 52.830 6.479 -25.821 1.00 34.09 275 ASN B O 1
ATOM 4001 N N . ARG B 1 256 ? 52.831 4.282 -26.360 1.00 40.89 276 ARG B N 1
ATOM 4002 C CA . ARG B 1 256 ? 51.927 4.531 -27.488 1.00 40.89 276 ARG B CA 1
ATOM 4003 C C . ARG B 1 256 ? 50.475 4.188 -27.158 1.00 40.89 276 ARG B C 1
ATOM 4004 O O . ARG B 1 256 ? 50.080 3.031 -27.225 1.00 40.89 276 ARG B O 1
ATOM 4012 N N . ARG B 1 257 ? 49.698 5.188 -26.766 1.00 43.85 277 ARG B N 1
ATOM 4013 C CA . ARG B 1 257 ? 48.300 4.993 -26.440 1.00 43.85 277 ARG B CA 1
ATOM 4014 C C . ARG B 1 257 ? 47.505 4.849 -27.741 1.00 43.85 277 ARG B C 1
ATOM 4015 O O . ARG B 1 257 ? 47.837 5.420 -28.787 1.00 43.85 277 ARG B O 1
ATOM 4023 N N . ASP B 1 258 ? 46.423 4.087 -27.637 1.00 49.43 278 ASP B N 1
ATOM 4024 C CA . ASP B 1 258 ? 45.592 3.868 -28.873 1.00 49.43 278 ASP B CA 1
ATOM 4025 C C . ASP B 1 258 ? 44.982 5.160 -29.279 1.00 49.43 278 ASP B C 1
ATOM 4026 O O . ASP B 1 258 ? 45.237 5.592 -30.444 1.00 49.43 278 ASP B O 1
ATOM 4031 N N . ASP B 1 259 ? 44.326 5.939 -28.449 1.00 48.74 279 ASP B N 1
ATOM 4032 C CA . ASP B 1 259 ? 43.782 7.236 -28.855 1.00 48.74 279 ASP B CA 1
ATOM 4033 C C . ASP B 1 259 ? 44.758 8.221 -29.458 1.00 48.74 279 ASP B C 1
ATOM 4034 O O . ASP B 1 259 ? 44.307 9.209 -30.098 1.00 48.74 279 ASP B O 1
ATOM 4039 N N . MET B 1 260 ? 46.049 8.085 -29.288 1.00 44.39 280 MET B N 1
ATOM 4040 C CA . MET B 1 260 ? 47.029 8.975 -29.855 1.00 44.39 280 MET B CA 1
ATOM 4041 C C . MET B 1 260 ? 47.669 8.307 -31.061 1.00 44.39 280 MET B C 1
ATOM 4042 O O . MET B 1 260 ? 48.076 8.988 -32.000 1.00 44.39 280 MET B O 1
ATOM 4047 N N . GLY B 1 261 ? 47.839 6.994 -31.074 1.00 41.46 281 GLY B N 1
ATOM 4048 C CA . GLY B 1 261 ? 48.478 6.296 -32.186 1.00 41.46 281 GLY B CA 1
ATOM 4049 C C . GLY B 1 261 ? 49.908 6.678 -32.469 1.00 41.46 281 GLY B C 1
ATOM 4050 O O . GLY B 1 261 ? 50.467 6.398 -33.548 1.00 41.46 281 GLY B O 1
ATOM 4051 N N . MET B 1 262 ? 50.621 7.268 -31.538 1.00 38.07 282 MET B N 1
ATOM 4052 C CA . MET B 1 262 ? 51.965 7.747 -31.576 1.00 38.07 282 MET B CA 1
ATOM 4053 C C . MET B 1 262 ? 52.512 7.932 -30.170 1.00 38.07 282 MET B C 1
ATOM 4054 O O . MET B 1 262 ? 51.814 8.376 -29.253 1.00 38.07 282 MET B O 1
ATOM 4059 N N . TYR B 1 263 ? 53.762 7.568 -29.992 1.00 33.96 283 TYR B N 1
ATOM 4060 C CA . TYR B 1 263 ? 54.388 7.718 -28.671 1.00 33.96 283 TYR B CA 1
ATOM 4061 C C . TYR B 1 263 ? 54.384 9.144 -28.160 1.00 33.96 283 TYR B C 1
ATOM 4062 O O . TYR B 1 263 ? 54.698 10.106 -28.879 1.00 33.96 283 TYR B O 1
ATOM 4071 N N . LEU B 1 264 ? 54.006 9.309 -26.912 1.00 30.80 284 LEU B N 1
ATOM 4072 C CA . LEU B 1 264 ? 54.021 10.599 -26.211 1.00 30.80 284 LEU B CA 1
ATOM 4073 C C . LEU B 1 264 ? 53.949 10.257 -24.690 1.00 30.80 284 LEU B C 1
ATOM 4074 O O . LEU B 1 264 ? 53.644 9.103 -24.351 1.00 30.80 284 LEU B O 1
ATOM 4079 N N . SER B 1 265 ? 54.261 11.208 -23.836 1.00 25.86 285 SER B N 1
ATOM 4080 C CA . SER B 1 265 ? 54.260 10.953 -22.415 1.00 25.86 285 SER B CA 1
ATOM 4081 C C . SER B 1 265 ? 52.893 11.229 -21.832 1.00 25.86 285 SER B C 1
ATOM 4082 O O . SER B 1 265 ? 52.297 12.283 -21.993 1.00 25.86 285 SER B O 1
ATOM 4085 N N . TYR B 1 266 ? 52.413 10.230 -21.128 1.00 24.09 286 TYR B N 1
ATOM 4086 C CA . TYR B 1 266 ? 51.113 10.273 -20.475 1.00 24.09 286 TYR B CA 1
ATOM 4087 C C . TYR B 1 266 ? 51.232 9.184 -19.443 1.00 24.09 286 TYR B C 1
ATOM 4088 O O . TYR B 1 266 ? 51.896 8.197 -19.796 1.00 24.09 286 TYR B O 1
ATOM 4097 N N . PRO B 1 267 ? 50.708 9.270 -18.256 1.00 22.49 287 PRO B N 1
ATOM 4098 C CA . PRO B 1 267 ? 50.812 8.206 -17.256 1.00 22.49 287 PRO B CA 1
ATOM 4099 C C . PRO B 1 267 ? 50.247 6.864 -17.725 1.00 22.49 287 PRO B C 1
ATOM 4100 O O . PRO B 1 267 ? 49.192 6.778 -18.364 1.00 22.49 287 PRO B O 1
ATOM 4104 N N . ALA B 1 268 ? 50.915 5.766 -17.417 1.00 21.27 288 ALA B N 1
ATOM 4105 C CA . ALA B 1 268 ? 50.606 4.399 -17.765 1.00 21.27 288 ALA B CA 1
ATOM 4106 C C . ALA B 1 268 ? 50.886 3.492 -16.577 1.00 21.27 288 ALA B C 1
ATOM 4107 O O . ALA B 1 268 ? 51.535 3.960 -15.639 1.00 21.27 288 ALA B O 1
ATOM 4109 N N . ILE B 1 269 ? 50.404 2.252 -16.599 1.00 18.58 289 ILE B N 1
ATOM 4110 C CA . ILE B 1 269 ? 50.650 1.324 -15.472 1.00 18.58 289 ILE B CA 1
ATOM 4111 C C . ILE B 1 269 ? 51.737 0.393 -15.948 1.00 18.58 289 ILE B C 1
ATOM 4112 O O . ILE B 1 269 ? 51.517 -0.214 -16.985 1.00 18.58 289 ILE B O 1
ATOM 4117 N N . ILE B 1 270 ? 52.887 0.404 -15.272 1.00 18.88 290 ILE B N 1
ATOM 4118 C CA . ILE B 1 270 ? 54.067 -0.346 -15.659 1.00 18.88 290 ILE B CA 1
ATOM 4119 C C . ILE B 1 270 ? 54.308 -1.591 -14.809 1.00 18.88 290 ILE B C 1
ATOM 4120 O O . ILE B 1 270 ? 54.225 -1.579 -13.570 1.00 18.88 290 ILE B O 1
ATOM 4125 N N . GLY B 1 271 ? 54.658 -2.676 -15.506 1.00 19.40 291 GLY B N 1
ATOM 4126 C CA . GLY B 1 271 ? 54.928 -3.951 -14.854 1.00 19.40 291 GLY B CA 1
ATOM 4127 C C . GLY B 1 271 ? 55.955 -4.739 -15.627 1.00 19.40 291 GLY B C 1
ATOM 4128 O O . GLY B 1 271 ? 56.556 -4.182 -16.570 1.00 19.40 291 GLY B O 1
ATOM 4129 N N . ARG B 1 272 ? 56.139 -6.010 -15.318 1.00 22.28 292 ARG B N 1
ATOM 4130 C CA . ARG B 1 272 ? 57.169 -6.814 -15.974 1.00 22.28 292 ARG B CA 1
ATOM 4131 C C . ARG B 1 272 ? 56.985 -6.971 -17.465 1.00 22.28 292 ARG B C 1
ATOM 4132 O O . ARG B 1 272 ? 57.969 -7.190 -18.224 1.00 22.28 292 ARG B O 1
ATOM 4140 N N . ASP B 1 273 ? 55.766 -6.863 -17.974 1.00 28.00 293 ASP B N 1
ATOM 4141 C CA . ASP B 1 273 ? 55.522 -6.992 -19.404 1.00 28.00 293 ASP B CA 1
ATOM 4142 C C . ASP B 1 273 ? 55.390 -5.642 -20.048 1.00 28.00 293 ASP B C 1
ATOM 4143 O O . ASP B 1 273 ? 54.846 -5.535 -21.135 1.00 28.00 293 ASP B O 1
ATOM 4148 N N . GLY B 1 274 ? 55.894 -4.589 -19.408 1.00 25.76 294 GLY B N 1
ATOM 4149 C CA . GLY B 1 274 ? 55.815 -3.252 -19.960 1.00 25.76 294 GLY B CA 1
ATOM 4150 C C . GLY B 1 274 ? 54.544 -2.528 -19.555 1.00 25.76 294 GLY B C 1
ATOM 4151 O O . GLY B 1 274 ? 54.136 -2.623 -18.410 1.00 25.76 294 GLY B O 1
ATOM 4152 N N . VAL B 1 275 ? 53.972 -1.787 -20.524 1.00 25.60 295 VAL B N 1
ATOM 4153 C CA . VAL B 1 275 ? 52.745 -1.035 -20.202 1.00 25.60 295 VAL B CA 1
ATOM 4154 C C . VAL B 1 275 ? 51.618 -2.020 -20.005 1.00 25.60 295 VAL B C 1
ATOM 4155 O O . VAL B 1 275 ? 51.394 -2.798 -20.939 1.00 25.60 295 VAL B O 1
ATOM 4159 N N . LEU B 1 276 ? 50.968 -2.059 -18.852 1.00 29.55 296 LEU B N 1
ATOM 4160 C CA . LEU B 1 276 ? 49.875 -2.988 -18.610 1.00 29.55 296 LEU B CA 1
ATOM 4161 C C . LEU B 1 276 ? 48.508 -2.314 -18.755 1.00 29.55 296 LEU B C 1
ATOM 4162 O O . LEU B 1 276 ? 47.491 -3.034 -18.923 1.00 29.55 296 LEU B O 1
ATOM 4167 N N . ALA B 1 277 ? 48.448 -1.017 -18.693 1.00 31.77 297 ALA B N 1
ATOM 4168 C CA . ALA B 1 277 ? 47.153 -0.337 -18.830 1.00 31.77 297 ALA B CA 1
ATOM 4169 C C . ALA B 1 277 ? 47.418 1.146 -19.007 1.00 31.77 297 ALA B C 1
ATOM 4170 O O . ALA B 1 277 ? 48.529 1.646 -18.729 1.00 31.77 297 ALA B O 1
ATOM 4172 N N . GLU B 1 278 ? 46.425 1.874 -19.479 1.00 35.02 298 GLU B N 1
ATOM 4173 C CA . GLU B 1 278 ? 46.527 3.302 -19.715 1.00 35.02 298 GLU B CA 1
ATOM 4174 C C . GLU B 1 278 ? 45.719 4.013 -18.634 1.00 35.02 298 GLU B C 1
ATOM 4175 O O . GLU B 1 278 ? 44.767 3.417 -18.130 1.00 35.02 298 GLU B O 1
ATOM 4181 N N . THR B 1 279 ? 46.072 5.206 -18.268 1.00 33.70 299 THR B N 1
ATOM 4182 C CA . THR B 1 279 ? 45.260 5.916 -17.265 1.00 33.70 299 THR B CA 1
ATOM 4183 C C . THR B 1 279 ? 44.430 6.901 -18.047 1.00 33.70 299 THR B C 1
ATOM 4184 O O . THR B 1 279 ? 44.697 6.988 -19.279 1.00 33.70 299 THR B O 1
ATOM 4188 N N . THR B 1 280 ? 43.470 7.596 -17.467 1.00 35.22 300 THR B N 1
ATOM 4189 C CA . THR B 1 280 ? 42.711 8.618 -18.205 1.00 35.22 300 THR B CA 1
ATOM 4190 C C . THR B 1 280 ? 42.650 9.844 -17.260 1.00 35.22 300 THR B C 1
ATOM 4191 O O . THR B 1 280 ? 42.183 9.784 -16.132 1.00 35.22 300 THR B O 1
ATOM 4195 N N . LEU B 1 281 ? 43.231 10.921 -17.785 1.00 37.90 301 LEU B N 1
ATOM 4196 C CA . LEU B 1 281 ? 43.250 12.123 -16.950 1.00 37.90 301 LEU B CA 1
ATOM 4197 C C . LEU B 1 281 ? 42.125 13.049 -17.349 1.00 37.90 301 LEU B C 1
ATOM 4198 O O . LEU B 1 281 ? 41.824 13.113 -18.556 1.00 37.90 301 LEU B O 1
ATOM 4203 N N . ASP B 1 282 ? 41.548 13.770 -16.392 1.00 43.53 302 ASP B N 1
ATOM 4204 C CA . ASP B 1 282 ? 40.485 14.733 -16.721 1.00 43.53 302 ASP B CA 1
ATOM 4205 C C . ASP B 1 282 ? 41.155 16.104 -16.962 1.00 43.53 302 ASP B C 1
ATOM 4206 O O . ASP B 1 282 ? 41.111 17.007 -16.150 1.00 43.53 302 ASP B O 1
ATOM 4211 N N . LEU B 1 283 ? 41.796 16.207 -18.107 1.00 43.27 303 LEU B N 1
ATOM 4212 C CA . LEU B 1 283 ? 42.508 17.359 -18.559 1.00 43.27 303 LEU B CA 1
ATOM 4213 C C . LEU B 1 283 ? 41.541 18.479 -18.958 1.00 43.27 303 LEU B C 1
ATOM 4214 O O . LEU B 1 283 ? 40.379 18.229 -19.280 1.00 43.27 303 LEU B O 1
ATOM 4219 N N . THR B 1 284 ? 42.030 19.713 -18.883 1.00 45.40 304 THR B N 1
ATOM 4220 C CA . THR B 1 284 ? 41.184 20.840 -19.288 1.00 45.40 304 THR B CA 1
ATOM 4221 C C . THR B 1 284 ? 41.228 20.898 -20.815 1.00 45.40 304 THR B C 1
ATOM 4222 O O . THR B 1 284 ? 42.116 20.325 -21.469 1.00 45.40 304 THR B O 1
ATOM 4226 N N . THR B 1 285 ? 40.286 21.641 -21.353 1.00 46.53 305 THR B N 1
ATOM 4227 C CA . THR B 1 285 ? 40.233 21.806 -22.828 1.00 46.53 305 THR B CA 1
ATOM 4228 C C . THR B 1 285 ? 41.575 22.184 -23.380 1.00 46.53 305 THR B C 1
ATOM 4229 O O . THR B 1 285 ? 42.105 21.544 -24.296 1.00 46.53 305 THR B O 1
ATOM 4233 N N . ASP B 1 286 ? 42.204 23.210 -22.822 1.00 46.13 306 ASP B N 1
ATOM 4234 C CA . ASP B 1 286 ? 43.491 23.725 -23.232 1.00 46.13 306 ASP B CA 1
ATOM 4235 C C . ASP B 1 286 ? 44.558 22.647 -23.159 1.00 46.13 306 ASP B C 1
ATOM 4236 O O . ASP B 1 286 ? 45.276 22.412 -24.115 1.00 46.13 306 ASP B O 1
ATOM 4241 N N . GLU B 1 287 ? 44.571 21.980 -22.000 1.00 44.08 307 GLU B N 1
ATOM 4242 C CA . GLU B 1 287 ? 45.506 20.883 -21.771 1.00 44.08 307 GLU B CA 1
ATOM 4243 C C . GLU B 1 287 ? 45.325 19.833 -22.829 1.00 44.08 307 GLU B C 1
ATOM 4244 O O . GLU B 1 287 ? 46.315 19.376 -23.429 1.00 44.08 307 GLU B O 1
ATOM 4250 N N . GLN B 1 288 ? 44.075 19.483 -23.149 1.00 46.01 308 GLN B N 1
ATOM 4251 C CA . GLN B 1 288 ? 43.774 18.507 -24.195 1.00 46.01 308 GLN B CA 1
ATOM 4252 C C . GLN B 1 288 ? 44.384 18.986 -25.511 1.00 46.01 308 GLN B C 1
ATOM 4253 O O . GLN B 1 288 ? 45.110 18.270 -26.182 1.00 46.01 308 GLN B O 1
ATOM 4259 N N . GLU B 1 289 ? 44.103 20.241 -25.826 1.00 46.63 309 GLU B N 1
ATOM 4260 C CA . GLU B 1 289 ? 44.649 20.858 -27.053 1.00 46.63 309 GLU B CA 1
ATOM 4261 C C . GLU B 1 289 ? 46.154 20.773 -27.142 1.00 46.63 309 GLU B C 1
ATOM 4262 O O . GLU B 1 289 ? 46.707 20.250 -28.146 1.00 46.63 309 GLU B O 1
ATOM 4264 N N . LYS B 1 290 ? 46.888 21.192 -26.104 1.00 45.69 310 LYS B N 1
ATOM 4265 C CA . LYS B 1 290 ? 48.352 21.109 -26.120 1.00 45.69 310 LYS B CA 1
ATOM 4266 C C . LYS B 1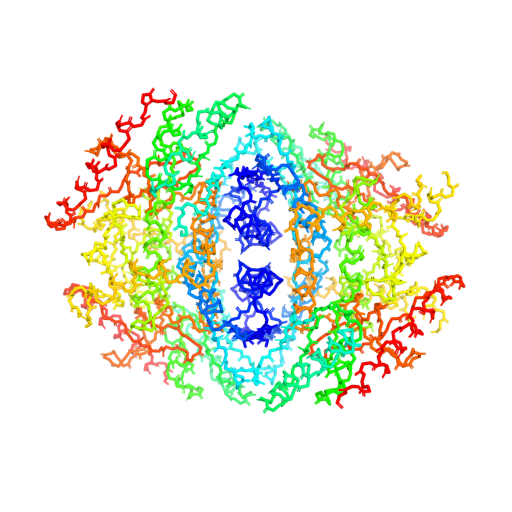 290 ? 48.887 19.702 -26.313 1.00 45.69 310 LYS B C 1
ATOM 4267 O O . LYS B 1 290 ? 49.924 19.564 -26.946 1.00 45.69 310 LYS B O 1
ATOM 4273 N N . LEU B 1 291 ? 48.189 18.712 -25.773 1.00 45.21 311 LEU B N 1
ATOM 4274 C CA . LEU B 1 291 ? 48.650 17.331 -25.901 1.00 45.21 311 LEU B CA 1
ATOM 4275 C C . LEU B 1 291 ? 48.557 16.857 -27.324 1.00 45.21 311 LEU B C 1
ATOM 4276 O O . LEU B 1 291 ? 49.501 16.236 -27.833 1.00 45.21 311 LEU B O 1
ATOM 4281 N N . LEU B 1 292 ? 47.477 17.206 -28.011 1.00 49.02 312 LEU B N 1
ATOM 4282 C CA . LEU B 1 292 ? 47.322 16.811 -29.426 1.00 49.02 312 LEU B CA 1
ATOM 4283 C C . LEU B 1 292 ? 48.349 17.514 -30.287 1.00 49.02 312 LEU B C 1
ATOM 4284 O O . LEU B 1 292 ? 48.918 16.947 -31.217 1.00 49.02 312 LEU B O 1
ATOM 4289 N N . GLN B 1 293 ? 48.606 18.773 -29.920 1.00 51.30 313 GLN B N 1
ATOM 4290 C CA . GLN B 1 293 ? 49.618 19.564 -30.614 1.00 51.30 313 GLN B CA 1
ATOM 4291 C C . GLN B 1 293 ? 50.941 18.811 -30.509 1.00 51.30 313 GLN B C 1
ATOM 4292 O O . GLN B 1 293 ? 51.635 18.652 -31.512 1.00 51.30 313 GLN B O 1
ATOM 4298 N N . SER B 1 294 ? 51.287 18.303 -29.317 1.00 51.19 314 SER B N 1
ATOM 4299 C CA . SER B 1 294 ? 52.508 17.552 -29.107 1.00 51.19 314 SER B CA 1
ATOM 4300 C C . SER B 1 294 ? 52.525 16.311 -29.992 1.00 51.19 314 SER B C 1
ATOM 4301 O O . SER B 1 294 ? 53.505 15.953 -30.659 1.00 51.19 314 SER B O 1
ATOM 4304 N N . ARG B 1 295 ? 51.389 15.607 -30.020 1.00 53.13 315 ARG B N 1
ATOM 4305 C CA . ARG B 1 295 ? 51.258 14.411 -30.824 1.00 53.13 315 ARG B CA 1
ATOM 4306 C C . ARG B 1 295 ? 51.582 14.640 -32.300 1.00 53.13 315 ARG B C 1
ATOM 4307 O O . ARG B 1 295 ? 52.195 13.793 -32.949 1.00 53.13 315 ARG B O 1
ATOM 4315 N N . ASP B 1 296 ? 51.139 15.772 -32.839 1.00 53.87 316 ASP B N 1
ATOM 4316 C CA . ASP B 1 296 ? 51.387 16.147 -34.228 1.00 53.87 316 ASP B CA 1
ATOM 4317 C C . ASP B 1 296 ? 52.858 16.372 -34.474 1.00 53.87 316 ASP B C 1
ATOM 4318 O O . ASP B 1 296 ? 53.398 15.850 -35.456 1.00 53.87 316 ASP B O 1
ATOM 4323 N N . TYR B 1 297 ? 53.543 17.104 -33.570 1.00 53.40 317 TYR B N 1
ATOM 4324 C CA . TYR B 1 297 ? 54.980 17.300 -33.759 1.00 53.40 317 TYR B CA 1
ATOM 4325 C C . TYR B 1 297 ? 55.684 15.942 -33.713 1.00 53.40 317 TYR B C 1
ATOM 4326 O O . TYR B 1 297 ? 56.595 15.687 -34.503 1.00 53.40 317 TYR B O 1
ATOM 4335 N N . ILE B 1 298 ? 55.277 15.082 -32.783 1.00 49.78 318 ILE B N 1
ATOM 4336 C CA . ILE B 1 298 ? 55.952 13.778 -32.732 1.00 49.78 318 ILE B CA 1
ATOM 4337 C C . ILE B 1 298 ? 55.627 12.996 -33.980 1.00 49.78 318 ILE B C 1
ATOM 4338 O O . ILE B 1 298 ? 56.495 12.453 -34.672 1.00 49.78 318 ILE B O 1
ATOM 4343 N N . GLN B 1 299 ? 54.342 12.940 -34.307 1.00 51.25 319 GLN B N 1
ATOM 4344 C CA . GLN B 1 299 ? 53.914 12.204 -35.499 1.00 51.25 319 GLN B CA 1
ATOM 4345 C C . GLN B 1 299 ? 54.667 12.665 -36.732 1.00 51.25 319 GLN B C 1
ATOM 4346 O O . GLN B 1 299 ? 55.317 11.899 -37.429 1.00 51.25 319 GLN B O 1
ATOM 4352 N N . GLN B 1 300 ? 54.597 13.971 -36.993 1.00 53.71 320 GLN B N 1
ATOM 4353 C CA . GLN B 1 300 ? 55.236 14.579 -38.149 1.00 53.71 320 GLN B CA 1
ATOM 4354 C C . GLN B 1 300 ? 56.719 14.317 -38.237 1.00 53.71 320 GLN B C 1
ATOM 4355 O O . GLN B 1 300 ? 57.200 13.800 -39.261 1.00 53.71 320 GLN B O 1
ATOM 4357 N N . ARG B 1 301 ? 57.507 14.595 -37.189 1.00 54.73 321 ARG B N 1
ATOM 4358 C CA . ARG B 1 301 ? 58.95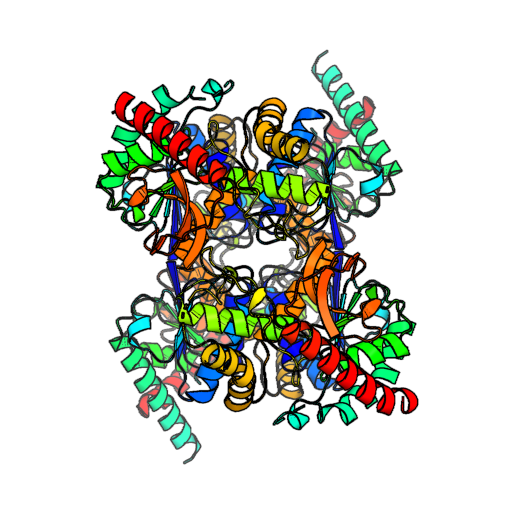9 14.387 -37.220 1.00 54.73 321 ARG B CA 1
ATOM 4359 C C . ARG B 1 301 ? 59.316 12.911 -37.355 1.00 54.73 321 ARG B C 1
ATOM 4360 O O . ARG B 1 301 ? 60.368 12.527 -37.882 1.00 54.73 321 ARG B O 1
ATOM 4362 N N . PHE B 1 302 ? 58.434 12.049 -36.864 1.00 57.32 322 PHE B N 1
ATOM 4363 C CA . PHE B 1 302 ? 58.606 10.628 -36.962 1.00 57.32 322 PHE B CA 1
ATOM 4364 C C . PHE B 1 302 ? 58.465 10.203 -38.411 1.00 57.32 322 PHE B C 1
ATOM 4365 O O . PHE B 1 302 ? 59.386 9.566 -38.933 1.00 57.32 322 PHE B O 1
ATOM 4373 N N . ASP B 1 303 ? 57.386 10.582 -39.093 1.00 62.63 323 ASP B N 1
ATOM 4374 C CA . ASP B 1 303 ? 57.185 10.241 -40.500 1.00 62.63 323 ASP B CA 1
ATOM 4375 C C . ASP B 1 303 ? 58.315 10.780 -41.366 1.00 62.63 323 ASP B C 1
ATOM 4376 O O . ASP B 1 303 ? 58.884 10.164 -42.268 1.00 62.63 323 ASP B O 1
ATOM 4381 N N . GLU B 1 304 ? 58.691 12.021 -41.067 1.00 67.43 324 GLU B N 1
ATOM 4382 C CA . GLU B 1 304 ? 59.771 12.719 -41.734 1.00 67.43 324 GLU B CA 1
ATOM 4383 C C . GLU B 1 304 ? 61.070 11.933 -41.685 1.00 67.43 324 GLU B C 1
ATOM 4384 O O . GLU B 1 304 ? 61.847 11.934 -42.648 1.00 67.43 324 GLU B O 1
ATOM 4390 N N . ILE B 1 305 ? 61.328 11.241 -40.583 1.00 69.59 325 ILE B N 1
ATOM 4391 C CA . ILE B 1 305 ? 62.556 10.469 -40.412 1.00 69.59 325 ILE B CA 1
ATOM 4392 C C . ILE B 1 305 ? 62.436 9.036 -40.890 1.00 69.59 325 ILE B C 1
ATOM 4393 O O . ILE B 1 305 ? 63.475 8.465 -41.321 1.00 69.59 325 ILE B O 1
ATOM 4398 N N . VAL B 1 306 ? 61.268 8.404 -40.915 1.00 71.01 326 VAL B N 1
ATOM 4399 C CA . VAL B 1 306 ? 61.255 7.033 -41.431 1.00 71.01 326 VAL B CA 1
ATOM 4400 C C . VAL B 1 306 ? 60.176 6.134 -40.912 1.00 71.01 326 VAL B C 1
ATOM 4401 O O . VAL B 1 306 ? 60.436 4.900 -40.760 1.00 71.01 326 VAL B O 1
ATOM 4402 N N . ALA C 1 1 ? 64.340 -11.753 -13.100 1.00 15.38 21 ALA C N 1
ATOM 4403 C CA . ALA C 1 1 ? 63.943 -11.182 -11.790 1.00 15.38 21 ALA C CA 1
ATOM 4404 C C . ALA C 1 1 ? 64.379 -12.127 -10.694 1.00 15.38 21 ALA C C 1
ATOM 4405 O O . ALA C 1 1 ? 64.893 -13.201 -11.002 1.00 15.38 21 ALA C O 1
ATOM 4407 N N . ARG C 1 2 ? 64.314 -11.670 -9.444 1.00 15.65 22 ARG C N 1
ATOM 4408 C CA . ARG C 1 2 ? 64.726 -12.501 -8.312 1.00 15.65 22 ARG C CA 1
ATOM 4409 C C . ARG C 1 2 ? 63.478 -13.080 -7.643 1.00 15.65 22 ARG C C 1
ATOM 4410 O O . ARG C 1 2 ? 62.540 -12.327 -7.348 1.00 15.65 22 ARG C O 1
ATOM 4418 N N . LYS C 1 3 ? 63.466 -14.391 -7.436 1.00 15.95 23 LYS C N 1
ATOM 4419 C CA . LYS C 1 3 ? 62.319 -15.035 -6.796 1.00 15.95 23 LYS C CA 1
ATOM 4420 C C . LYS C 1 3 ? 62.837 -15.908 -5.668 1.00 15.95 23 LYS C C 1
ATOM 4421 O O . LYS C 1 3 ? 63.772 -16.691 -5.875 1.00 15.95 23 LYS C O 1
ATOM 4427 N N . ILE C 1 4 ? 62.276 -15.744 -4.487 1.00 15.62 24 ILE C N 1
ATOM 4428 C CA . ILE C 1 4 ? 62.720 -16.520 -3.341 1.00 15.62 24 ILE C CA 1
ATOM 4429 C C . ILE C 1 4 ? 61.516 -17.224 -2.713 1.00 15.62 24 ILE C C 1
ATOM 4430 O O . ILE C 1 4 ? 60.462 -16.620 -2.556 1.00 15.62 24 ILE C O 1
ATOM 4435 N N . GLY C 1 5 ? 61.755 -18.488 -2.368 1.00 13.35 25 GLY C N 1
ATOM 4436 C CA . GLY C 1 5 ? 60.708 -19.281 -1.695 1.00 13.35 25 GLY C CA 1
ATOM 4437 C C . GLY C 1 5 ? 61.154 -19.527 -0.267 1.00 13.35 25 GLY C C 1
ATOM 4438 O O . GLY C 1 5 ? 62.336 -19.744 -0.011 1.00 13.35 25 GLY C O 1
ATOM 4439 N N . ILE C 1 6 ? 60.240 -19.399 0.669 1.00 12.19 26 ILE C N 1
ATOM 4440 C CA . ILE C 1 6 ? 60.549 -19.667 2.066 1.00 12.19 26 ILE C CA 1
ATOM 4441 C C . ILE C 1 6 ? 59.551 -20.712 2.565 1.00 12.19 26 ILE C C 1
ATOM 4442 O O . ILE C 1 6 ? 58.330 -20.503 2.496 1.00 12.19 26 ILE C O 1
ATOM 4447 N N . ILE C 1 7 ? 60.041 -21.829 3.035 1.00 13.02 27 ILE C N 1
ATOM 4448 C CA . ILE C 1 7 ? 59.191 -22.936 3.552 1.00 13.02 27 ILE C CA 1
ATOM 4449 C C . ILE C 1 7 ? 59.253 -22.933 5.064 1.00 13.02 27 ILE C C 1
ATOM 4450 O O . ILE C 1 7 ? 60.339 -23.185 5.591 1.00 13.02 27 ILE C O 1
ATOM 4455 N N . GLY C 1 8 ? 58.149 -22.610 5.703 1.00 14.20 28 GLY C N 1
ATOM 4456 C CA . GLY C 1 8 ? 58.087 -22.512 7.146 1.00 14.20 28 GLY C CA 1
ATOM 4457 C C . GLY C 1 8 ? 58.167 -21.057 7.581 1.00 14.20 28 GLY C C 1
ATOM 4458 O O . GLY C 1 8 ? 59.269 -20.523 7.747 1.00 14.20 28 GLY C O 1
ATOM 4459 N N . LEU C 1 9 ? 57.038 -20.385 7.748 1.00 15.16 29 LEU C N 1
ATOM 4460 C CA . LEU C 1 9 ? 56.998 -18.988 8.164 1.00 15.16 29 LEU C CA 1
ATOM 4461 C C . LEU C 1 9 ? 56.816 -18.837 9.657 1.00 15.16 29 LEU C C 1
ATOM 4462 O O . LEU C 1 9 ? 55.833 -18.269 10.109 1.00 15.16 29 LEU C O 1
ATOM 4467 N N . GLY C 1 10 ? 57.757 -19.357 10.414 1.00 18.01 30 GLY C N 1
ATOM 4468 C CA . GLY C 1 10 ? 57.712 -19.243 11.868 1.00 18.01 30 GLY C CA 1
ATOM 4469 C C . GLY C 1 10 ? 58.607 -18.122 12.313 1.00 18.01 30 GLY C C 1
ATOM 4470 O O . GLY C 1 10 ? 58.827 -17.141 11.560 1.00 18.01 30 GLY C O 1
ATOM 4471 N N . ASN C 1 11 ? 59.175 -18.217 13.493 1.00 18.84 31 ASN C N 1
ATOM 4472 C CA . ASN C 1 11 ? 60.062 -17.184 14.035 1.00 18.84 31 ASN C CA 1
ATOM 4473 C C . ASN C 1 11 ? 61.205 -16.936 13.088 1.00 18.84 31 ASN C C 1
ATOM 4474 O O . ASN C 1 11 ? 61.432 -15.786 12.750 1.00 18.84 31 ASN C O 1
ATOM 4479 N N . VAL C 1 12 ? 61.928 -17.929 12.643 1.00 15.68 32 VAL C N 1
ATOM 4480 C CA . VAL C 1 12 ? 63.046 -17.716 11.739 1.00 15.68 32 VAL C CA 1
ATOM 4481 C C . VAL C 1 12 ? 62.576 -17.329 10.377 1.00 15.68 32 VAL C C 1
ATOM 4482 O O . VAL C 1 12 ? 63.130 -16.410 9.750 1.00 15.68 32 VAL C O 1
ATOM 4486 N N . GLY C 1 13 ? 61.568 -18.015 9.864 1.00 13.57 33 GLY C N 1
ATOM 4487 C CA . GLY C 1 13 ? 61.043 -17.802 8.536 1.00 13.57 33 GLY C CA 1
ATOM 4488 C C . GLY C 1 13 ? 60.492 -16.431 8.290 1.00 13.57 33 GLY C C 1
ATOM 4489 O O . GLY C 1 13 ? 60.735 -15.866 7.231 1.00 13.57 33 GLY C O 1
ATOM 4490 N N . ALA C 1 14 ? 59.765 -15.884 9.252 1.00 13.77 34 ALA C N 1
ATOM 4491 C CA . ALA C 1 14 ? 59.226 -14.524 9.095 1.00 13.77 34 ALA C CA 1
ATOM 4492 C C . ALA C 1 14 ? 60.343 -13.499 9.170 1.00 13.77 34 ALA C C 1
ATOM 4493 O O . ALA C 1 14 ? 60.321 -12.463 8.448 1.00 13.77 34 ALA C O 1
ATOM 4495 N N . ALA C 1 15 ? 61.381 -13.694 9.974 1.00 14.40 35 ALA C N 1
ATOM 4496 C CA . ALA C 1 15 ? 62.531 -12.816 10.104 1.00 14.40 35 ALA C CA 1
ATOM 4497 C C . ALA C 1 15 ? 63.328 -12.842 8.818 1.00 14.40 35 ALA C C 1
ATOM 4498 O O . ALA C 1 15 ? 63.814 -11.741 8.391 1.00 14.40 35 ALA C O 1
ATOM 4500 N N . VAL C 1 16 ? 63.468 -13.962 8.151 1.00 13.57 36 VAL C N 1
ATOM 4501 C CA . VAL C 1 16 ? 64.165 -14.050 6.874 1.00 13.57 36 VAL C CA 1
ATOM 4502 C C . VAL C 1 16 ? 63.380 -13.244 5.873 1.00 13.57 36 VAL C C 1
ATOM 4503 O O . VAL C 1 16 ? 63.939 -12.493 5.092 1.00 13.57 36 VAL C O 1
ATOM 4507 N N . ALA C 1 17 ? 62.062 -13.406 5.869 1.00 13.64 37 ALA C N 1
ATOM 4508 C CA . ALA C 1 17 ? 61.189 -12.687 4.957 1.00 13.64 37 ALA C CA 1
ATOM 4509 C C . ALA C 1 17 ? 61.306 -11.199 5.196 1.00 13.64 37 ALA C C 1
ATOM 4510 O O . ALA C 1 17 ? 61.460 -10.487 4.212 1.00 13.64 37 ALA C O 1
ATOM 4512 N N . HIS C 1 18 ? 61.238 -10.740 6.422 1.00 14.09 38 HIS C N 1
ATOM 4513 C CA . HIS C 1 18 ? 61.307 -9.308 6.718 1.00 14.09 38 HIS C CA 1
ATOM 4514 C C . HIS C 1 18 ? 62.669 -8.748 6.351 1.00 14.09 38 HIS C C 1
ATOM 4515 O O . HIS C 1 18 ? 62.755 -7.647 5.780 1.00 14.09 38 HIS C O 1
ATOM 4522 N N . GLY C 1 19 ? 63.744 -9.443 6.586 1.00 15.65 39 GLY C N 1
ATOM 4523 C CA . GLY C 1 19 ? 65.075 -9.049 6.217 1.00 15.65 39 GLY C CA 1
ATOM 4524 C C . GLY C 1 19 ? 65.187 -8.827 4.731 1.00 15.65 39 GLY C C 1
ATOM 4525 O O . GLY C 1 19 ? 65.869 -7.858 4.297 1.00 15.65 39 GLY C O 1
ATOM 4526 N N . LEU C 1 20 ? 64.584 -9.646 3.910 1.00 14.80 40 LEU C N 1
ATOM 4527 C CA . LEU C 1 20 ? 64.624 -9.511 2.463 1.00 14.80 40 LEU C CA 1
ATOM 4528 C C . LEU C 1 20 ? 63.692 -8.401 2.007 1.00 14.80 40 LEU C C 1
ATOM 4529 O O . LEU C 1 20 ? 64.052 -7.582 1.171 1.00 14.80 40 LEU C O 1
ATOM 4534 N N . ILE C 1 21 ? 62.479 -8.344 2.510 1.00 15.16 41 ILE C N 1
ATOM 4535 C CA . ILE C 1 21 ? 61.516 -7.336 2.090 1.00 15.16 41 ILE C CA 1
ATOM 4536 C C . ILE C 1 21 ? 61.930 -5.921 2.495 1.00 15.16 41 ILE C C 1
ATOM 4537 O O . ILE C 1 21 ? 61.785 -4.993 1.661 1.00 15.16 41 ILE C O 1
ATOM 4542 N N . ALA C 1 22 ? 62.511 -5.707 3.677 1.00 16.09 42 ALA C N 1
ATOM 4543 C CA . ALA C 1 22 ? 62.974 -4.398 4.137 1.00 16.09 42 ALA C CA 1
ATOM 4544 C C . ALA C 1 22 ? 64.002 -3.864 3.174 1.00 16.09 42 ALA C C 1
ATOM 4545 O O . ALA C 1 22 ? 64.011 -2.651 2.924 1.00 16.09 42 ALA C O 1
ATOM 4547 N N . GLN C 1 23 ? 64.857 -4.707 2.636 1.00 18.17 43 GLN C N 1
ATOM 4548 C CA . GLN C 1 23 ? 65.855 -4.261 1.684 1.00 18.17 43 GLN C CA 1
ATOM 4549 C C . GLN C 1 23 ? 65.352 -4.359 0.264 1.00 18.17 43 GLN C C 1
ATOM 4550 O O . GLN C 1 23 ? 66.084 -3.873 -0.595 1.00 18.17 43 GLN C O 1
ATOM 4556 N N . GLY C 1 24 ? 64.234 -5.006 -0.035 1.00 16.90 44 GLY C N 1
ATOM 4557 C CA . GLY C 1 24 ? 63.811 -5.070 -1.470 1.00 16.90 44 GLY C CA 1
ATOM 4558 C C . GLY C 1 24 ? 64.748 -5.988 -2.202 1.00 16.90 44 GLY C C 1
ATOM 4559 O O . GLY C 1 24 ? 65.049 -5.798 -3.393 1.00 16.90 44 GLY C O 1
ATOM 4560 N N . VAL C 1 25 ? 65.238 -7.066 -1.570 1.00 15.32 45 VAL C N 1
ATOM 4561 C CA . VAL C 1 25 ? 66.170 -7.972 -2.240 1.00 15.32 45 VAL C CA 1
ATOM 4562 C C . VAL C 1 25 ? 65.562 -8.747 -3.400 1.00 15.32 45 VAL C C 1
ATOM 4563 O O . VAL C 1 25 ? 66.199 -8.831 -4.465 1.00 15.32 45 VAL C O 1
ATOM 4567 N N . ALA C 1 26 ? 64.390 -9.324 -3.227 1.00 15.28 46 ALA C N 1
ATOM 4568 C CA . ALA C 1 26 ? 63.752 -10.087 -4.283 1.00 15.28 46 ALA C CA 1
ATOM 4569 C C . ALA C 1 26 ? 62.511 -9.386 -4.812 1.00 15.28 46 ALA C C 1
ATOM 4570 O O . ALA C 1 26 ? 61.918 -8.541 -4.166 1.00 15.28 46 ALA C O 1
ATOM 4572 N N . ASP C 1 27 ? 62.121 -9.742 -6.027 1.00 15.21 47 ASP C N 1
ATOM 4573 C CA . ASP C 1 27 ? 60.952 -9.195 -6.677 1.00 15.21 47 ASP C CA 1
ATOM 4574 C C . ASP C 1 27 ? 59.721 -10.038 -6.337 1.00 15.21 47 ASP C C 1
ATOM 4575 O O . ASP C 1 27 ? 58.620 -9.547 -6.085 1.00 15.21 47 ASP C O 1
ATOM 4580 N N . ASP C 1 28 ? 59.910 -11.383 -6.325 1.00 15.72 48 ASP C N 1
ATOM 4581 C CA . ASP C 1 28 ? 58.811 -12.305 -6.034 1.00 15.72 48 ASP C CA 1
ATOM 4582 C C . ASP C 1 28 ? 59.143 -13.234 -4.870 1.00 15.72 48 ASP C C 1
ATOM 4583 O O . ASP C 1 28 ? 60.216 -13.814 -4.835 1.00 15.72 48 ASP C O 1
ATOM 4588 N N . TYR C 1 29 ? 58.201 -13.381 -3.952 1.00 16.38 49 TYR C N 1
ATOM 4589 C CA . TYR C 1 29 ? 58.315 -14.235 -2.780 1.00 16.38 49 TYR C CA 1
ATOM 4590 C C . TYR C 1 29 ? 57.202 -15.273 -2.761 1.00 16.38 49 TYR C C 1
ATOM 4591 O O . TYR C 1 29 ? 56.056 -15.013 -3.158 1.00 16.38 49 TYR C O 1
ATOM 4600 N N . VAL C 1 30 ? 57.561 -16.474 -2.314 1.00 15.42 50 VAL C N 1
ATOM 4601 C CA . VAL C 1 30 ? 56.615 -17.591 -2.203 1.00 15.42 50 VAL C CA 1
ATOM 4602 C C . VAL C 1 30 ? 56.691 -18.094 -0.761 1.00 15.42 50 VAL C C 1
ATOM 4603 O O . VAL C 1 30 ? 57.762 -18.544 -0.353 1.00 15.42 50 VAL C O 1
ATOM 4607 N N . PHE C 1 31 ? 55.596 -17.946 -0.003 1.00 14.70 51 PHE C N 1
ATOM 4608 C CA . PHE C 1 31 ? 55.635 -18.396 1.392 1.00 14.70 51 PHE C CA 1
ATOM 4609 C C . PHE C 1 31 ? 54.866 -19.691 1.531 1.00 14.70 51 PHE C C 1
ATOM 4610 O O . PHE C 1 31 ? 53.709 -19.750 1.117 1.00 14.70 51 PHE C O 1
ATOM 4618 N N . ILE C 1 32 ? 55.515 -20.684 2.120 1.00 16.35 52 ILE C N 1
ATOM 4619 C CA . ILE C 1 32 ? 54.807 -21.951 2.284 1.00 16.35 52 ILE C CA 1
ATOM 4620 C C . ILE C 1 32 ? 54.792 -22.364 3.727 1.00 16.35 52 ILE C C 1
ATOM 4621 O O . ILE C 1 32 ? 55.842 -22.463 4.349 1.00 16.35 52 ILE C O 1
ATOM 4626 N N . ASP C 1 33 ? 53.614 -22.617 4.258 1.00 17.06 53 ASP C N 1
ATOM 4627 C CA . ASP C 1 33 ? 53.477 -22.994 5.627 1.00 17.06 53 ASP C CA 1
ATOM 4628 C C . ASP C 1 33 ? 52.185 -23.814 5.778 1.00 17.06 53 ASP C C 1
ATOM 4629 O O . ASP C 1 33 ? 51.226 -23.470 5.092 1.00 17.06 53 ASP C O 1
ATOM 4634 N N . ALA C 1 34 ? 52.265 -24.791 6.673 1.00 19.18 54 ALA C N 1
ATOM 4635 C CA . ALA C 1 34 ? 51.172 -25.693 6.987 1.00 19.18 54 ALA C CA 1
ATOM 4636 C C . ALA C 1 34 ? 50.011 -24.954 7.655 1.00 19.18 54 ALA C C 1
ATOM 4637 O O . ALA C 1 34 ? 48.840 -25.319 7.412 1.00 19.18 54 ALA C O 1
ATOM 4639 N N . ASN C 1 35 ? 50.286 -23.932 8.433 1.00 18.74 55 ASN C N 1
ATOM 4640 C CA . ASN C 1 35 ? 49.233 -23.156 9.058 1.00 18.74 55 ASN C CA 1
ATOM 4641 C C . ASN C 1 35 ? 48.750 -22.081 8.132 1.00 18.74 55 ASN C C 1
ATOM 4642 O O . ASN C 1 35 ? 49.392 -21.043 8.056 1.00 18.74 55 ASN C O 1
ATOM 4647 N N . GLU C 1 36 ? 47.627 -22.213 7.455 1.00 19.43 56 GLU C N 1
ATOM 4648 C CA . GLU C 1 36 ? 47.135 -21.226 6.514 1.00 19.43 56 GLU C CA 1
ATOM 4649 C C . GLU C 1 36 ? 46.853 -19.900 7.181 1.00 19.43 56 GLU C C 1
ATOM 4650 O O . GLU C 1 36 ? 47.116 -18.862 6.531 1.00 19.43 56 GLU C O 1
ATOM 4656 N N . ALA C 1 37 ? 46.346 -19.855 8.378 1.00 21.08 57 ALA C N 1
ATOM 4657 C CA . ALA C 1 37 ? 46.039 -18.603 9.051 1.00 21.08 57 ALA C CA 1
ATOM 4658 C C . ALA C 1 37 ? 47.286 -17.767 9.292 1.00 21.08 57 ALA C C 1
ATOM 4659 O O . ALA C 1 37 ? 47.264 -16.581 8.968 1.00 21.08 57 ALA C O 1
ATOM 4661 N N . LYS C 1 38 ? 48.329 -18.326 9.856 1.00 20.38 58 LYS C N 1
ATOM 4662 C CA . LYS C 1 38 ? 49.574 -17.654 10.134 1.00 20.38 58 LYS C CA 1
ATOM 4663 C C . LYS C 1 38 ? 50.204 -17.134 8.836 1.00 20.38 58 LYS C C 1
ATOM 4664 O O . LYS C 1 38 ? 50.438 -15.907 8.761 1.00 20.38 58 LYS C O 1
ATOM 4670 N N . VAL C 1 39 ? 50.416 -17.944 7.836 1.00 17.05 59 VAL C N 1
ATOM 4671 C CA . VAL C 1 39 ? 51.046 -17.497 6.598 1.00 17.05 59 VAL C CA 1
ATOM 4672 C C . VAL C 1 39 ? 50.195 -16.467 5.911 1.00 17.05 59 VAL C C 1
ATOM 4673 O O . VAL C 1 39 ? 50.727 -15.474 5.345 1.00 17.05 59 VAL C O 1
ATOM 4677 N N . LYS C 1 40 ? 48.880 -16.565 5.957 1.00 15.57 60 LYS C N 1
ATOM 4678 C CA . LYS C 1 40 ? 47.984 -15.590 5.340 1.00 15.57 60 LYS C CA 1
ATOM 4679 C C . LYS C 1 40 ? 48.048 -14.296 6.127 1.00 15.57 60 LYS C C 1
ATOM 4680 O O . LYS C 1 40 ? 48.013 -13.230 5.507 1.00 15.57 60 LYS C O 1
ATOM 4686 N N . ALA C 1 41 ? 48.182 -14.325 7.438 1.00 14.63 61 ALA C N 1
ATOM 4687 C CA . ALA C 1 41 ? 48.315 -13.146 8.284 1.00 14.63 61 ALA C CA 1
ATOM 4688 C C . ALA C 1 41 ? 49.631 -12.440 7.973 1.00 14.63 61 ALA C C 1
ATOM 4689 O O . ALA C 1 41 ? 49.652 -11.207 7.856 1.00 14.63 61 ALA C O 1
ATOM 4691 N N . ASP C 1 42 ? 50.713 -13.146 7.805 1.00 16.57 62 ASP C N 1
ATOM 4692 C CA . ASP C 1 42 ? 52.005 -12.579 7.452 1.00 16.57 62 ASP C CA 1
ATOM 4693 C C . ASP C 1 42 ? 51.954 -11.956 6.072 1.00 16.57 62 ASP C C 1
ATOM 4694 O O . ASP C 1 42 ? 52.469 -10.813 5.852 1.00 16.57 62 ASP C O 1
ATOM 4699 N N . GLN C 1 43 ? 51.338 -12.583 5.105 1.00 16.42 63 GLN C N 1
ATOM 4700 C CA . GLN C 1 43 ? 51.239 -12.033 3.756 1.00 16.42 63 GLN C CA 1
ATOM 4701 C C . GLN C 1 43 ? 50.534 -10.714 3.765 1.00 16.42 63 GLN C C 1
ATOM 4702 O O . GLN C 1 43 ? 51.033 -9.755 3.195 1.00 16.42 63 GLN C O 1
ATOM 4708 N N . ILE C 1 44 ? 49.366 -10.636 4.384 1.00 18.03 64 ILE C N 1
ATOM 4709 C CA . ILE C 1 44 ? 48.601 -9.403 4.462 1.00 18.03 64 ILE C CA 1
ATOM 4710 C C . ILE C 1 44 ? 49.398 -8.347 5.205 1.00 18.03 64 ILE C C 1
ATOM 4711 O O . ILE C 1 44 ? 49.428 -7.178 4.809 1.00 18.03 64 ILE C O 1
ATOM 4716 N N . ASP C 1 45 ? 50.079 -8.712 6.282 1.00 16.01 65 ASP C N 1
ATOM 4717 C CA . ASP C 1 45 ? 50.876 -7.756 7.064 1.00 16.01 65 ASP C CA 1
ATOM 4718 C C . ASP C 1 45 ? 51.986 -7.213 6.216 1.00 16.01 65 ASP C C 1
ATOM 4719 O O . ASP C 1 45 ? 52.242 -6.006 6.272 1.00 16.01 65 ASP C O 1
ATOM 4724 N N . PHE C 1 46 ? 52.666 -7.990 5.401 1.00 15.03 66 PHE C N 1
ATOM 4725 C CA . PHE C 1 46 ? 53.692 -7.516 4.524 1.00 15.03 66 PHE C CA 1
ATOM 4726 C C . PHE C 1 46 ? 53.094 -6.663 3.435 1.00 15.03 66 PHE C C 1
ATOM 4727 O O . PHE C 1 46 ? 53.672 -5.658 3.025 1.00 15.03 66 PHE C O 1
ATOM 4735 N N . GLN C 1 47 ? 51.896 -6.975 2.938 1.00 15.61 67 GLN C N 1
ATOM 4736 C CA . GLN C 1 47 ? 51.249 -6.200 1.893 1.00 15.61 67 GLN C CA 1
ATOM 4737 C C . GLN C 1 47 ? 50.791 -4.858 2.420 1.00 15.61 67 GLN C C 1
ATOM 4738 O O . GLN C 1 47 ? 50.658 -3.885 1.643 1.00 15.61 67 GLN C O 1
ATOM 4744 N N . ASP C 1 48 ? 50.547 -4.782 3.705 1.00 16.39 68 ASP C N 1
ATOM 4745 C CA . ASP C 1 48 ? 50.163 -3.543 4.359 1.00 16.39 68 ASP C CA 1
ATOM 4746 C C . ASP C 1 48 ? 51.352 -2.573 4.433 1.00 16.39 68 ASP C C 1
ATOM 4747 O O . ASP C 1 48 ? 51.241 -1.332 4.409 1.00 16.39 68 ASP C O 1
ATOM 4752 N N . ALA C 1 49 ? 52.552 -3.113 4.519 1.00 15.76 69 ALA C N 1
ATOM 4753 C CA . ALA C 1 49 ? 53.799 -2.417 4.606 1.00 15.76 69 ALA C CA 1
ATOM 4754 C C . ALA C 1 49 ? 54.179 -1.886 3.250 1.00 15.76 69 ALA C C 1
ATOM 4755 O O . ALA C 1 49 ? 54.862 -0.865 3.197 1.00 15.76 69 ALA C O 1
ATOM 4757 N N . MET C 1 50 ? 53.729 -2.496 2.164 1.00 16.25 70 MET C N 1
ATOM 4758 C CA . MET C 1 50 ? 54.113 -2.049 0.812 1.00 16.25 70 MET C CA 1
ATOM 4759 C C . MET C 1 50 ? 53.843 -0.604 0.486 1.00 16.25 70 MET C C 1
ATOM 4760 O O . MET C 1 50 ? 54.685 0.025 -0.205 1.00 16.25 70 MET C O 1
ATOM 4765 N N . ALA C 1 51 ? 52.771 -0.005 0.951 1.00 17.18 71 ALA C N 1
ATOM 4766 C CA . ALA C 1 51 ? 52.491 1.384 0.649 1.00 17.18 71 ALA C CA 1
ATOM 4767 C C . ALA C 1 51 ? 53.554 2.302 1.259 1.00 17.18 71 ALA C C 1
ATOM 4768 O O . ALA C 1 51 ? 53.762 3.395 0.727 1.00 17.18 71 ALA C O 1
ATOM 4770 N N . ASN C 1 52 ? 54.226 1.944 2.327 1.00 16.09 72 ASN C N 1
ATOM 4771 C CA . ASN C 1 52 ? 55.239 2.733 3.011 1.00 16.09 72 ASN C CA 1
ATOM 4772 C C . ASN C 1 52 ? 56.645 2.162 2.893 1.00 16.09 72 ASN C C 1
ATOM 4773 O O . ASN C 1 52 ? 57.558 2.615 3.623 1.00 16.09 72 ASN C O 1
ATOM 4778 N N . LEU C 1 53 ? 56.870 1.238 2.004 1.00 17.35 73 LEU C N 1
ATOM 4779 C CA . LEU C 1 53 ? 58.205 0.662 1.807 1.00 17.35 73 LEU C CA 1
ATOM 4780 C C . LEU C 1 53 ? 58.814 1.271 0.533 1.00 17.35 73 LEU C C 1
ATOM 4781 O O . LEU C 1 53 ? 58.056 1.754 -0.318 1.00 17.35 73 LEU C O 1
ATOM 4786 N N . GLU C 1 54 ? 60.120 1.206 0.383 1.00 18.93 74 GLU C N 1
ATOM 4787 C CA . GLU C 1 54 ? 60.815 1.761 -0.744 1.00 18.93 74 GLU C CA 1
ATOM 4788 C C . GLU C 1 54 ? 60.827 0.857 -1.958 1.00 18.93 74 GLU C C 1
ATOM 4789 O O . GLU C 1 54 ? 60.787 1.359 -3.070 1.00 18.93 74 GLU C O 1
ATOM 4795 N N . ALA C 1 55 ? 60.944 -0.446 -1.728 1.00 17.01 75 ALA C N 1
ATOM 4796 C CA . ALA C 1 55 ? 60.939 -1.391 -2.876 1.00 17.01 75 ALA C CA 1
ATOM 4797 C C . ALA C 1 55 ? 59.698 -2.245 -2.806 1.00 17.01 75 ALA C C 1
ATOM 4798 O O . ALA C 1 55 ? 59.135 -2.448 -1.738 1.00 17.01 75 ALA C O 1
ATOM 4800 N N . HIS C 1 56 ? 59.239 -2.739 -3.945 1.00 15.43 76 HIS C N 1
ATOM 4801 C CA . HIS C 1 56 ? 58.059 -3.567 -4.054 1.00 15.43 76 HIS C CA 1
ATOM 4802 C C . HIS C 1 56 ? 58.422 -5.038 -4.169 1.00 15.43 76 HIS C C 1
ATOM 4803 O O . HIS C 1 56 ? 59.466 -5.411 -4.708 1.00 15.43 76 HIS C O 1
ATOM 4810 N N . GLY C 1 57 ? 57.607 -5.895 -3.617 1.00 15.01 77 GLY C N 1
ATOM 4811 C CA . GLY C 1 57 ? 57.779 -7.359 -3.674 1.00 15.01 77 GLY C CA 1
ATOM 4812 C C . GLY C 1 57 ? 56.380 -7.952 -3.786 1.00 15.01 77 GLY C C 1
ATOM 4813 O O . GLY C 1 57 ? 55.426 -7.443 -3.211 1.00 15.01 77 GLY C O 1
ATOM 4814 N N . ASN C 1 58 ? 56.266 -9.027 -4.574 1.00 15.64 78 ASN C N 1
ATOM 4815 C CA . ASN C 1 58 ? 54.988 -9.726 -4.765 1.00 15.64 78 ASN C CA 1
ATOM 4816 C C . ASN C 1 58 ? 55.011 -10.959 -3.912 1.00 15.64 78 ASN C C 1
ATOM 4817 O O . ASN C 1 58 ? 56.054 -11.630 -3.868 1.00 15.64 78 ASN C O 1
ATOM 4822 N N . ILE C 1 59 ? 53.955 -11.229 -3.190 1.00 16.89 79 ILE C N 1
ATOM 4823 C CA . ILE C 1 59 ? 53.933 -12.386 -2.290 1.00 16.89 79 ILE C CA 1
ATOM 4824 C C . ILE C 1 59 ? 52.805 -13.375 -2.588 1.00 16.89 79 ILE C C 1
ATOM 4825 O O . ILE C 1 59 ? 51.646 -13.005 -2.605 1.00 16.89 79 ILE C O 1
ATOM 4830 N N . VAL C 1 60 ? 53.195 -14.632 -2.874 1.00 16.93 80 VAL C N 1
ATOM 4831 C CA . VAL C 1 60 ? 52.205 -15.693 -3.074 1.00 16.93 80 VAL C CA 1
ATOM 4832 C C . VAL C 1 60 ? 52.422 -16.696 -1.945 1.00 16.93 80 VAL C C 1
ATOM 4833 O O . VAL C 1 60 ? 53.501 -16.822 -1.398 1.00 16.93 80 VAL C O 1
ATOM 4837 N N . ILE C 1 61 ? 51.329 -17.348 -1.529 1.00 17.51 81 ILE C N 1
ATOM 4838 C CA . ILE C 1 61 ? 51.409 -18.340 -0.454 1.00 17.51 81 ILE C CA 1
ATOM 4839 C C . ILE C 1 61 ? 50.866 -19.723 -0.850 1.00 17.51 81 ILE C C 1
ATOM 4840 O O . ILE C 1 61 ? 49.946 -19.840 -1.651 1.00 17.51 81 ILE C O 1
ATOM 4845 N N . ASN C 1 62 ? 51.485 -20.752 -0.297 1.00 18.99 82 ASN C N 1
ATOM 4846 C CA . ASN C 1 62 ? 51.144 -22.148 -0.444 1.00 18.99 82 ASN C CA 1
ATOM 4847 C C . ASN C 1 62 ? 50.839 -22.556 -1.852 1.00 18.99 82 ASN C C 1
ATOM 4848 O O . ASN C 1 62 ? 49.845 -23.243 -2.137 1.00 18.99 82 ASN C O 1
ATOM 4853 N N . ASP C 1 63 ? 51.708 -22.217 -2.774 1.00 18.73 83 ASP C N 1
ATOM 4854 C CA . ASP C 1 63 ? 51.568 -22.518 -4.185 1.00 18.73 83 ASP C CA 1
ATOM 4855 C C . ASP C 1 63 ? 52.867 -23.193 -4.559 1.00 18.73 83 ASP C C 1
ATOM 4856 O O . ASP C 1 63 ? 53.868 -22.567 -4.901 1.00 18.73 83 ASP C O 1
ATOM 4861 N N . TRP C 1 64 ? 52.894 -24.529 -4.472 1.00 15.90 84 TRP C N 1
ATOM 4862 C CA . TRP C 1 64 ? 54.126 -25.243 -4.776 1.00 15.90 84 TRP C CA 1
ATOM 4863 C C . TRP C 1 64 ? 54.610 -25.038 -6.169 1.00 15.90 84 TRP C C 1
ATOM 4864 O O . TRP C 1 64 ? 55.828 -25.059 -6.407 1.00 15.90 84 TRP C O 1
ATOM 4875 N N . ALA C 1 65 ? 53.720 -24.826 -7.116 1.00 17.17 85 ALA C N 1
ATOM 4876 C CA . ALA C 1 65 ? 54.143 -24.667 -8.518 1.00 17.17 85 ALA C CA 1
ATOM 4877 C C . ALA C 1 65 ? 54.872 -23.369 -8.735 1.00 17.17 85 ALA C C 1
ATOM 4878 O O . ALA C 1 65 ? 55.699 -23.305 -9.662 1.00 17.17 85 ALA C O 1
ATOM 4880 N N . ALA C 1 66 ? 54.647 -22.378 -7.892 1.00 19.62 86 ALA C N 1
ATOM 4881 C CA . ALA C 1 66 ? 55.293 -21.068 -7.989 1.00 19.62 86 ALA C CA 1
ATOM 4882 C C . ALA C 1 66 ? 56.780 -21.160 -7.748 1.00 19.62 86 ALA C C 1
ATOM 4883 O O . ALA C 1 66 ? 57.506 -20.267 -8.215 1.00 19.62 86 ALA C O 1
ATOM 4885 N N . LEU C 1 67 ? 57.280 -22.196 -7.143 1.00 19.64 87 LEU C N 1
ATOM 4886 C CA . LEU C 1 67 ? 58.684 -22.421 -6.887 1.00 19.64 87 LEU C CA 1
ATOM 4887 C C . LEU C 1 67 ? 59.469 -22.870 -8.087 1.00 19.64 87 LEU C C 1
ATOM 4888 O O . LEU C 1 67 ? 60.709 -22.949 -8.070 1.00 19.64 87 LEU C O 1
ATOM 4893 N N . ALA C 1 68 ? 58.826 -23.161 -9.191 1.00 20.10 88 ALA C N 1
ATOM 4894 C CA . ALA C 1 68 ? 59.519 -23.680 -10.383 1.00 20.10 88 ALA C CA 1
ATOM 4895 C C . ALA C 1 68 ? 60.686 -22.862 -10.837 1.00 20.10 88 ALA C C 1
ATOM 4896 O O . ALA C 1 68 ? 61.734 -23.379 -11.232 1.00 20.10 88 ALA C O 1
ATOM 4898 N N . ASP C 1 69 ? 60.532 -21.548 -10.843 1.00 21.76 89 ASP C N 1
ATOM 4899 C CA . ASP C 1 69 ? 61.617 -20.654 -11.287 1.00 21.76 89 ASP C CA 1
ATOM 4900 C C . ASP C 1 69 ? 62.231 -19.832 -10.164 1.00 21.76 89 ASP C C 1
ATOM 4901 O O . ASP C 1 69 ? 62.882 -18.801 -10.370 1.00 21.76 89 ASP C O 1
ATOM 4906 N N . ALA C 1 70 ? 62.082 -20.239 -8.928 1.00 19.14 90 ALA C N 1
ATOM 4907 C CA . ALA C 1 70 ? 62.640 -19.586 -7.765 1.00 19.14 90 ALA C CA 1
ATOM 4908 C C . ALA C 1 70 ? 64.160 -19.740 -7.882 1.00 19.14 90 ALA C C 1
ATOM 4909 O O . ALA C 1 70 ? 64.620 -20.762 -8.397 1.00 19.14 90 ALA C O 1
ATOM 4911 N N . ASP C 1 71 ? 64.883 -18.689 -7.501 1.00 16.17 91 ASP C N 1
ATOM 4912 C CA . ASP C 1 71 ? 66.341 -18.698 -7.545 1.00 16.17 91 ASP C CA 1
ATOM 4913 C C . ASP C 1 71 ? 66.897 -19.484 -6.374 1.00 16.17 91 ASP C C 1
ATOM 4914 O O . ASP C 1 71 ? 67.889 -20.187 -6.470 1.00 16.17 91 ASP C O 1
ATOM 4919 N N . VAL C 1 72 ? 66.337 -19.278 -5.197 1.00 14.78 92 VAL C N 1
ATOM 4920 C CA . VAL C 1 72 ? 66.744 -19.876 -3.958 1.00 14.78 92 VAL C CA 1
ATOM 4921 C C . VAL C 1 72 ? 65.490 -20.249 -3.183 1.00 14.78 92 VAL C C 1
ATOM 4922 O O . VAL C 1 72 ? 64.446 -19.565 -3.302 1.00 14.78 92 VAL C O 1
ATOM 4926 N N . VAL C 1 73 ? 65.561 -21.304 -2.391 1.00 12.89 93 VAL C N 1
ATOM 4927 C CA . VAL C 1 73 ? 64.443 -21.708 -1.544 1.00 12.89 93 VAL C CA 1
ATOM 4928 C C . VAL C 1 73 ? 65.082 -21.897 -0.165 1.00 12.89 93 VAL C C 1
ATOM 4929 O O . VAL C 1 73 ? 66.107 -22.566 -0.094 1.00 12.89 93 VAL C O 1
ATOM 4933 N N . ILE C 1 74 ? 64.465 -21.298 0.852 1.00 14.11 94 ILE C N 1
ATOM 4934 C CA . ILE C 1 74 ? 65.015 -21.418 2.203 1.00 14.11 94 ILE C CA 1
ATOM 4935 C C . ILE C 1 74 ? 64.023 -22.220 3.016 1.00 14.11 94 ILE C C 1
ATOM 4936 O O . ILE C 1 74 ? 62.836 -21.882 3.043 1.00 14.11 94 ILE C O 1
ATOM 4941 N N . SER C 1 75 ? 64.478 -23.300 3.628 1.00 16.86 95 SER C N 1
ATOM 4942 C CA . SER C 1 75 ? 63.603 -24.129 4.435 1.00 16.86 95 SER C CA 1
ATOM 4943 C C . SER C 1 75 ? 63.904 -23.931 5.890 1.00 16.86 95 SER C C 1
ATOM 4944 O O . SER C 1 75 ? 65.083 -23.991 6.263 1.00 16.86 95 SER C O 1
ATOM 4947 N N . THR C 1 76 ? 62.893 -23.628 6.705 1.00 21.34 96 THR C N 1
ATOM 4948 C CA . THR C 1 76 ? 63.213 -23.447 8.125 1.00 21.34 96 THR C CA 1
ATOM 4949 C C . THR C 1 76 ? 62.566 -24.531 8.964 1.00 21.34 96 THR C C 1
ATOM 4950 O O . THR C 1 76 ? 62.448 -24.361 10.177 1.00 21.34 96 THR C O 1
ATOM 4954 N N . LEU C 1 77 ? 62.165 -25.654 8.388 1.00 27.59 97 LEU C N 1
ATOM 4955 C CA . LEU C 1 77 ? 61.572 -26.772 9.135 1.00 27.59 97 LEU C CA 1
ATOM 4956 C C . LEU C 1 77 ? 62.649 -27.538 9.877 1.00 27.59 97 LEU C C 1
ATOM 4957 O O . LEU C 1 77 ? 63.796 -27.624 9.356 1.00 27.59 97 LEU C O 1
ATOM 4962 N N . GLY C 1 78 ? 62.328 -28.109 11.032 1.00 33.38 98 GLY C N 1
ATOM 4963 C CA . GLY C 1 78 ? 63.351 -28.872 11.780 1.00 33.38 98 GLY C CA 1
ATOM 4964 C C . GLY C 1 78 ? 62.947 -29.136 13.226 1.00 33.38 98 GLY C C 1
ATOM 4965 O O . GLY C 1 78 ? 61.891 -29.802 13.387 1.00 33.38 98 GLY C O 1
ATOM 4966 N N . GLY C 1 89 ? 60.641 -44.770 21.722 1.00 50.38 109 GLY C N 1
ATOM 4967 C CA . GLY C 1 89 ? 59.168 -44.492 21.920 1.00 50.38 109 GLY C CA 1
ATOM 4968 C C . GLY C 1 89 ? 59.025 -43.080 21.309 1.00 50.38 109 GLY C C 1
ATOM 4969 O O . GLY C 1 89 ? 59.101 -42.996 20.081 1.00 50.38 109 GLY C O 1
ATOM 4970 N N . ASP C 1 90 ? 58.905 -42.078 22.160 1.00 46.60 110 ASP C N 1
ATOM 4971 C CA . ASP C 1 90 ? 58.769 -40.674 21.727 1.00 46.60 110 ASP C CA 1
ATOM 4972 C C . ASP C 1 90 ? 59.980 -40.189 20.935 1.00 46.60 110 ASP C C 1
ATOM 4973 O O . ASP C 1 90 ? 59.802 -39.468 19.950 1.00 46.60 110 ASP C O 1
ATOM 4975 N N . ARG C 1 91 ? 61.196 -40.590 21.269 1.00 41.02 111 ARG C N 1
ATOM 4976 C CA . ARG C 1 91 ? 62.370 -40.175 20.503 1.00 41.02 111 ARG C CA 1
ATOM 4977 C C . ARG C 1 91 ? 62.251 -40.757 19.100 1.00 41.02 111 ARG C C 1
ATOM 4978 O O . ARG C 1 91 ? 62.465 -40.078 18.108 1.00 41.02 111 ARG C O 1
ATOM 4986 N N . PHE C 1 92 ? 61.863 -42.032 19.065 1.00 31.59 112 PHE C N 1
ATOM 4987 C CA . PHE C 1 92 ? 61.648 -42.741 17.799 1.00 31.59 112 PHE C CA 1
ATOM 4988 C C . PHE C 1 92 ? 60.530 -42.069 17.005 1.00 31.59 112 PHE C C 1
ATOM 4989 O O . PHE C 1 92 ? 60.625 -41.836 15.807 1.00 31.59 112 PHE C O 1
ATOM 4997 N N . ALA C 1 93 ? 59.452 -41.739 17.704 1.00 27.94 113 ALA C N 1
ATOM 4998 C CA . ALA C 1 93 ? 58.317 -41.084 17.065 1.00 27.94 113 ALA C CA 1
ATOM 4999 C C . ALA C 1 93 ? 58.790 -39.775 16.453 1.00 27.94 113 ALA C C 1
ATOM 5000 O O . ALA C 1 93 ? 58.542 -39.507 15.275 1.00 27.94 113 ALA C O 1
ATOM 5002 N N . GLU C 1 94 ? 59.513 -38.968 17.215 1.00 26.56 114 GLU C N 1
ATOM 5003 C CA . GLU C 1 94 ? 60.013 -37.687 16.738 1.00 26.56 114 GLU C CA 1
ATOM 5004 C C . GLU C 1 94 ? 60.845 -37.858 15.500 1.00 26.56 114 GLU C C 1
ATOM 5005 O O . GLU C 1 94 ? 60.659 -37.098 14.553 1.00 26.56 114 GLU C O 1
ATOM 5008 N N . LEU C 1 95 ? 61.732 -38.832 15.464 1.00 25.78 115 LEU C N 1
ATOM 5009 C CA . LEU C 1 95 ? 62.549 -39.061 14.297 1.00 25.78 115 LEU C CA 1
ATOM 5010 C C . LEU C 1 95 ? 61.691 -39.429 13.100 1.00 25.78 115 LEU C C 1
ATOM 5011 O O . LEU C 1 95 ? 61.900 -38.969 11.993 1.00 25.78 115 LEU C O 1
ATOM 5016 N N . LYS C 1 96 ? 60.727 -40.304 13.340 1.00 24.37 116 LYS C N 1
ATOM 5017 C CA . LYS C 1 96 ? 59.825 -40.808 12.290 1.00 24.37 116 LYS C CA 1
ATOM 5018 C C . LYS C 1 96 ? 59.061 -39.660 11.684 1.00 24.37 116 LYS C C 1
ATOM 5019 O O . LYS C 1 96 ? 58.964 -39.603 10.458 1.00 24.37 116 LYS C O 1
ATOM 5025 N N . PHE C 1 97 ? 58.520 -38.782 12.520 1.00 22.10 117 PHE C N 1
ATOM 5026 C CA . PHE C 1 97 ? 57.747 -37.637 12.038 1.00 22.10 117 PHE C CA 1
ATOM 5027 C C . PHE C 1 97 ? 58.598 -36.592 11.355 1.00 22.10 117 PHE C C 1
ATOM 5028 O O . PHE C 1 97 ? 58.113 -35.957 10.384 1.00 22.10 117 PHE C O 1
ATOM 5036 N N . THR C 1 98 ? 59.838 -36.343 11.775 1.00 19.83 118 THR C N 1
ATOM 5037 C CA . THR C 1 98 ? 60.760 -35.407 11.154 1.00 19.83 118 THR C CA 1
ATOM 5038 C C . THR C 1 98 ? 61.178 -35.911 9.789 1.00 19.83 118 THR C C 1
ATOM 5039 O O . THR C 1 98 ? 61.094 -35.129 8.818 1.00 19.83 118 THR C O 1
ATOM 5043 N N . SER C 1 99 ? 61.508 -37.201 9.661 1.00 18.58 119 SER C N 1
ATOM 5044 C CA . SER C 1 99 ? 61.898 -37.748 8.345 1.00 18.58 119 SER C CA 1
ATOM 5045 C C . SER C 1 99 ? 60.709 -37.754 7.412 1.00 18.58 119 SER C C 1
ATOM 5046 O O . SER C 1 99 ? 60.800 -37.494 6.190 1.00 18.58 119 SER C O 1
ATOM 5049 N N . SER C 1 100 ? 59.518 -37.980 7.955 1.00 18.17 120 SER C N 1
ATOM 5050 C CA . SER C 1 100 ? 58.315 -37.956 7.110 1.00 18.17 120 SER C CA 1
ATOM 5051 C C . SER C 1 100 ? 58.139 -36.566 6.537 1.00 18.17 120 SER C C 1
ATOM 5052 O O . SER C 1 100 ? 57.891 -36.409 5.331 1.00 18.17 120 SER C O 1
ATOM 5055 N N . MET C 1 101 ? 58.234 -35.557 7.397 1.00 18.03 121 MET C N 1
ATOM 5056 C CA . MET C 1 101 ? 58.068 -34.155 6.944 1.00 18.03 121 MET C CA 1
ATOM 5057 C C . MET C 1 101 ? 59.075 -33.787 5.899 1.00 18.03 121 MET C C 1
ATOM 5058 O O . MET C 1 101 ? 58.739 -33.194 4.876 1.00 18.03 121 MET C O 1
ATOM 5063 N N . VAL C 1 102 ? 60.333 -34.144 6.068 1.00 17.26 122 VAL C N 1
ATOM 5064 C CA . VAL C 1 102 ? 61.366 -33.845 5.063 1.00 17.26 122 VAL C CA 1
ATOM 5065 C C . VAL C 1 102 ? 61.082 -34.545 3.754 1.00 17.26 122 VAL C C 1
ATOM 5066 O O . VAL C 1 102 ? 61.361 -34.073 2.625 1.00 17.26 122 VAL C O 1
ATOM 5070 N N . GLN C 1 103 ? 60.511 -35.735 3.826 1.00 20.89 123 GLN C N 1
ATOM 5071 C CA . GLN C 1 103 ? 60.172 -36.498 2.620 1.00 20.89 123 GLN C CA 1
ATOM 5072 C C . GLN C 1 103 ? 59.018 -35.847 1.885 1.00 20.89 123 GLN C C 1
ATOM 5073 O O . GLN C 1 103 ? 59.079 -35.730 0.651 1.00 20.89 123 GLN C O 1
ATOM 5079 N N . SER C 1 104 ? 57.958 -35.439 2.560 1.00 18.68 124 SER C N 1
ATOM 5080 C CA . SER C 1 104 ? 56.811 -34.770 1.941 1.00 18.68 124 SER C CA 1
ATOM 5081 C C . SER C 1 104 ? 57.175 -33.430 1.301 1.00 18.68 124 SER C C 1
ATOM 5082 O O . SER C 1 104 ? 56.849 -33.130 0.128 1.00 18.68 124 SER C O 1
ATOM 5085 N N . VAL C 1 105 ? 57.831 -32.588 2.093 1.00 17.10 125 VAL C N 1
ATOM 5086 C CA . VAL C 1 105 ? 58.278 -31.256 1.612 1.00 17.10 125 VAL C CA 1
ATOM 5087 C C . VAL C 1 105 ? 59.263 -31.434 0.474 1.00 17.10 125 VAL C C 1
ATOM 5088 O O . VAL C 1 105 ? 59.114 -30.828 -0.598 1.00 17.10 125 VAL C O 1
ATOM 5092 N N . GLY C 1 106 ? 60.249 -32.309 0.643 1.00 15.65 126 GLY C N 1
ATOM 5093 C CA . GLY C 1 106 ? 61.238 -32.577 -0.390 1.00 15.65 126 GLY C CA 1
ATOM 5094 C C . GLY C 1 106 ? 60.665 -33.098 -1.678 1.00 15.65 126 GLY C C 1
ATOM 5095 O O . GLY C 1 106 ? 61.127 -32.768 -2.787 1.00 15.65 126 GLY C O 1
ATOM 5096 N N . THR C 1 107 ? 59.657 -33.982 -1.597 1.00 16.56 127 THR C N 1
ATOM 5097 C CA . THR C 1 107 ? 59.040 -34.565 -2.799 1.00 16.56 127 THR C CA 1
ATOM 5098 C C . THR C 1 107 ? 58.256 -33.524 -3.552 1.00 16.56 127 THR C C 1
ATOM 5099 O O . THR C 1 107 ? 58.382 -33.405 -4.774 1.00 16.56 127 THR C O 1
ATOM 5103 N N . ASN C 1 108 ? 57.464 -32.761 -2.794 1.00 17.66 128 ASN C N 1
ATOM 5104 C CA . ASN C 1 108 ? 56.685 -31.684 -3.436 1.00 17.66 128 ASN C CA 1
ATOM 5105 C C . ASN C 1 108 ? 57.621 -30.624 -4.038 1.00 17.66 128 ASN C C 1
ATOM 5106 O O . ASN C 1 108 ? 57.375 -30.083 -5.112 1.00 17.66 128 ASN C O 1
ATOM 5111 N N . LEU C 1 109 ? 58.734 -30.347 -3.354 1.00 20.09 129 LEU C N 1
ATOM 5112 C CA . LEU C 1 109 ? 59.730 -29.415 -3.841 1.00 20.09 129 LEU C CA 1
ATOM 5113 C C . LEU C 1 109 ? 60.308 -29.943 -5.140 1.00 20.09 129 LEU C C 1
ATOM 5114 O O . LEU C 1 109 ? 60.394 -29.182 -6.129 1.00 20.09 129 LEU C O 1
ATOM 5119 N N . LYS C 1 110 ? 60.681 -31.214 -5.179 1.00 22.10 130 LYS C N 1
ATOM 5120 C CA . LYS C 1 110 ? 61.258 -31.818 -6.373 1.00 22.10 130 LYS C CA 1
ATOM 5121 C C . LYS C 1 110 ? 60.284 -31.794 -7.529 1.00 22.10 130 LYS C C 1
ATOM 5122 O O . LYS C 1 110 ? 60.584 -31.461 -8.664 1.00 22.10 130 LYS C O 1
ATOM 5128 N N . GLU C 1 111 ? 59.019 -32.117 -7.233 1.00 21.98 131 GLU C N 1
ATOM 5129 C CA . GLU C 1 111 ? 57.961 -32.181 -8.224 1.00 21.98 131 GLU C CA 1
ATOM 5130 C C . GLU C 1 111 ? 57.559 -30.847 -8.772 1.00 21.98 131 GLU C C 1
ATOM 5131 O O . GLU C 1 111 ? 57.025 -30.815 -9.890 1.00 21.98 131 GLU C O 1
ATOM 5137 N N . SER C 1 112 ? 57.822 -29.727 -8.078 1.00 20.59 132 SER C N 1
ATOM 5138 C CA . SER C 1 112 ? 57.469 -28.402 -8.552 1.00 20.59 132 SER C CA 1
ATOM 5139 C C . SER C 1 112 ? 58.307 -27.998 -9.754 1.00 20.59 132 SER C C 1
ATOM 5140 O O . SER C 1 112 ? 57.883 -27.144 -10.547 1.00 20.59 132 SER C O 1
ATOM 5143 N N . GLY C 1 113 ? 59.462 -28.606 -9.918 1.00 20.24 133 GLY C N 1
ATOM 5144 C CA . GLY C 1 113 ? 60.334 -28.282 -11.037 1.00 20.24 133 GLY C CA 1
ATOM 5145 C C . GLY C 1 113 ? 61.471 -27.343 -10.578 1.00 20.24 133 GLY C C 1
ATOM 5146 O O . GLY C 1 113 ? 62.330 -26.933 -11.357 1.00 20.24 133 GLY C O 1
ATOM 5147 N N . PHE C 1 114 ? 61.450 -27.006 -9.280 1.00 20.74 134 PHE C N 1
ATOM 5148 C CA . PHE C 1 114 ? 62.456 -26.125 -8.747 1.00 20.74 134 PHE C CA 1
ATOM 5149 C C . PHE C 1 114 ? 63.812 -26.744 -9.072 1.00 20.74 134 PHE C C 1
ATOM 5150 O O . PHE C 1 114 ? 63.931 -27.930 -8.919 1.00 20.74 134 PHE C O 1
ATOM 5158 N N . HIS C 1 115 ? 64.737 -25.900 -9.520 1.00 23.15 135 HIS C N 1
ATOM 5159 C CA . HIS C 1 115 ? 66.080 -26.369 -9.839 1.00 23.15 135 HIS C CA 1
ATOM 5160 C C . HIS C 1 115 ? 67.114 -25.352 -9.389 1.00 23.15 135 HIS C C 1
ATOM 5161 O O . HIS C 1 115 ? 68.202 -25.265 -10.004 1.00 23.15 135 HIS C O 1
ATOM 5168 N N . GLY C 1 116 ? 66.842 -24.553 -8.383 1.00 18.57 136 GLY C N 1
ATOM 5169 C CA . GLY C 1 116 ? 67.791 -23.543 -7.904 1.00 18.57 136 GLY C CA 1
ATOM 5170 C C . GLY C 1 116 ? 68.586 -24.174 -6.770 1.00 18.57 136 GLY C C 1
ATOM 5171 O O . GLY C 1 116 ? 68.807 -25.367 -6.702 1.00 18.57 136 GLY C O 1
ATOM 5172 N N . VAL C 1 117 ? 68.915 -23.347 -5.811 1.00 15.41 137 VAL C N 1
ATOM 5173 C CA . VAL C 1 117 ? 69.676 -23.737 -4.636 1.00 15.41 137 VAL C CA 1
ATOM 5174 C C . VAL C 1 117 ? 68.767 -23.731 -3.428 1.00 15.41 137 VAL C C 1
ATOM 5175 O O . VAL C 1 117 ? 67.965 -22.810 -3.258 1.00 15.41 137 VAL C O 1
ATOM 5179 N N . LEU C 1 118 ? 68.885 -24.783 -2.649 1.00 15.24 138 LEU C N 1
ATOM 5180 C CA . LEU C 1 118 ? 68.085 -24.960 -1.442 1.00 15.24 138 LEU C CA 1
ATOM 5181 C C . LEU C 1 118 ? 68.967 -24.711 -0.224 1.00 15.24 138 LEU C C 1
ATOM 5182 O O . LEU C 1 118 ? 70.016 -25.358 -0.072 1.00 15.24 138 LEU C O 1
ATOM 5187 N N . VAL C 1 119 ? 68.534 -23.767 0.627 1.00 14.26 139 VAL C N 1
ATOM 5188 C CA . VAL C 1 119 ? 69.308 -23.444 1.824 1.00 14.26 139 VAL C CA 1
ATOM 5189 C C . VAL C 1 119 ? 68.508 -23.904 3.000 1.00 14.26 139 VAL C C 1
ATOM 5190 O O . VAL C 1 119 ? 67.366 -23.518 3.132 1.00 14.26 139 VAL C O 1
ATOM 5194 N N . VAL C 1 120 ? 69.053 -24.739 3.853 1.00 14.58 140 VAL C N 1
ATOM 5195 C CA . VAL C 1 120 ? 68.324 -25.272 4.996 1.00 14.58 140 VAL C CA 1
ATOM 5196 C C . VAL C 1 120 ? 68.764 -24.700 6.308 1.00 14.58 140 VAL C C 1
ATOM 5197 O O . VAL C 1 120 ? 69.959 -24.616 6.625 1.00 14.58 140 VAL C O 1
ATOM 5201 N N . ILE C 1 121 ? 67.834 -24.289 7.139 1.00 20.29 141 ILE C N 1
ATOM 5202 C CA . ILE C 1 121 ? 68.011 -23.809 8.494 1.00 20.29 141 ILE C CA 1
ATOM 5203 C C . ILE C 1 121 ? 67.278 -24.899 9.301 1.00 20.29 141 ILE C C 1
ATOM 5204 O O . ILE C 1 121 ? 66.085 -25.184 8.958 1.00 20.29 141 ILE C O 1
ATOM 5209 N N . SER C 1 122 ? 67.870 -25.546 10.270 1.00 27.07 142 SER C N 1
ATOM 5210 C CA . SER C 1 122 ? 67.111 -26.580 10.991 1.00 27.07 142 SER C CA 1
ATOM 5211 C C . SER C 1 122 ? 67.892 -27.090 12.152 1.00 27.07 142 SER C C 1
ATOM 5212 O O . SER C 1 122 ? 68.912 -26.482 12.470 1.00 27.07 142 SER C O 1
ATOM 5215 N N . ASN C 1 123 ? 67.498 -28.172 12.777 1.00 32.32 143 ASN C N 1
ATOM 5216 C CA . ASN C 1 123 ? 68.345 -28.638 13.889 1.00 32.32 143 ASN C CA 1
ATOM 5217 C C . ASN C 1 123 ? 68.083 -30.113 14.066 1.00 32.32 143 ASN C C 1
ATOM 5218 O O . ASN C 1 123 ? 66.928 -30.500 14.315 1.00 32.32 143 ASN C O 1
ATOM 5223 N N . PRO C 1 124 ? 69.092 -30.948 13.893 1.00 29.52 144 PRO C N 1
ATOM 5224 C CA . PRO C 1 124 ? 70.460 -30.627 13.555 1.00 29.52 144 PRO C CA 1
ATOM 5225 C C . PRO C 1 124 ? 70.561 -30.276 12.090 1.00 29.52 144 PRO C C 1
ATOM 5226 O O . PRO C 1 124 ? 70.130 -31.105 11.285 1.00 29.52 144 PRO C O 1
ATOM 5230 N N . VAL C 1 125 ? 71.120 -29.119 11.734 1.00 24.29 145 VAL C N 1
ATOM 5231 C CA . VAL C 1 125 ? 71.191 -28.682 10.338 1.00 24.29 145 VAL C CA 1
ATOM 5232 C C . VAL C 1 125 ? 71.935 -29.575 9.391 1.00 24.29 145 VAL C C 1
ATOM 5233 O O . VAL C 1 125 ? 71.466 -29.794 8.245 1.00 24.29 145 VAL C O 1
ATOM 5237 N N . ASP C 1 126 ? 73.061 -30.163 9.768 1.00 23.90 146 ASP C N 1
ATOM 5238 C CA . ASP C 1 126 ? 73.853 -31.005 8.862 1.00 23.90 146 ASP C CA 1
ATOM 5239 C C . ASP C 1 126 ? 73.110 -32.283 8.485 1.00 23.90 146 ASP C C 1
ATOM 5240 O O . ASP C 1 126 ? 73.222 -32.675 7.330 1.00 23.90 146 ASP C O 1
ATOM 5245 N N . VAL C 1 127 ? 72.447 -32.897 9.464 1.00 23.99 147 VAL C N 1
ATOM 5246 C CA . VAL C 1 127 ? 71.678 -34.120 9.243 1.00 23.99 147 VAL C CA 1
ATOM 5247 C C . VAL C 1 127 ? 70.478 -33.820 8.343 1.00 23.99 147 VAL C C 1
ATOM 5248 O O . VAL C 1 127 ? 70.294 -34.440 7.297 1.00 23.99 147 VAL C O 1
ATOM 5252 N N . ILE C 1 128 ? 69.681 -32.823 8.717 1.00 22.38 148 ILE C N 1
ATOM 5253 C CA . ILE C 1 128 ? 68.498 -32.453 7.954 1.00 22.38 148 ILE C CA 1
ATOM 5254 C C . ILE C 1 128 ? 68.885 -31.980 6.581 1.00 22.38 148 ILE C C 1
ATOM 5255 O O . ILE C 1 128 ? 68.142 -32.165 5.624 1.00 22.38 148 ILE C O 1
ATOM 5260 N N . THR C 1 129 ? 70.046 -31.334 6.415 1.00 20.81 149 THR C N 1
ATOM 5261 C CA . THR C 1 129 ? 70.446 -30.941 5.066 1.00 20.81 149 THR C CA 1
ATOM 5262 C C . THR C 1 129 ? 70.713 -32.175 4.236 1.00 20.81 149 THR C C 1
ATOM 5263 O O . THR C 1 129 ? 70.279 -32.253 3.072 1.00 20.81 149 THR C O 1
ATOM 5267 N N . ALA C 1 130 ? 71.450 -33.136 4.766 1.00 20.10 150 ALA C N 1
ATOM 5268 C CA . ALA C 1 130 ? 71.795 -34.378 4.069 1.00 20.10 150 ALA C CA 1
ATOM 5269 C C . ALA C 1 130 ? 70.532 -35.187 3.738 1.00 20.10 150 ALA C C 1
ATOM 5270 O O . ALA C 1 130 ? 70.457 -35.795 2.685 1.00 20.10 150 ALA C O 1
ATOM 5272 N N . LEU C 1 131 ? 69.546 -35.151 4.617 1.00 19.59 151 LEU C N 1
ATOM 5273 C CA . LEU C 1 131 ? 68.264 -35.793 4.386 1.00 19.59 151 LEU C CA 1
ATOM 5274 C C . LEU C 1 131 ? 67.534 -35.150 3.230 1.00 19.59 151 LEU C C 1
ATOM 5275 O O . LEU C 1 131 ? 66.995 -35.885 2.353 1.00 19.59 151 LEU C O 1
ATOM 5280 N N . PHE C 1 132 ? 67.500 -33.829 3.090 1.00 18.54 152 PHE C N 1
ATOM 5281 C CA . PHE C 1 132 ? 66.843 -33.147 1.968 1.00 18.54 152 PHE C CA 1
ATOM 5282 C C . PHE C 1 132 ? 67.557 -33.482 0.679 1.00 18.54 152 PHE C C 1
ATOM 5283 O O . PHE C 1 132 ? 66.987 -33.587 -0.424 1.00 18.54 152 PHE C O 1
ATOM 5291 N N . GLN C 1 133 ? 68.888 -33.611 0.760 1.00 21.99 153 GLN C N 1
ATOM 5292 C CA . GLN C 1 133 ? 69.655 -33.966 -0.422 1.00 21.99 153 GLN C CA 1
ATOM 5293 C C . GLN C 1 133 ? 69.234 -35.378 -0.863 1.00 21.99 153 GLN C C 1
ATOM 5294 O O . GLN C 1 133 ? 69.035 -35.657 -2.056 1.00 21.99 153 GLN C O 1
ATOM 5300 N N . HIS C 1 134 ? 69.117 -36.280 0.104 1.00 25.35 154 HIS C N 1
ATOM 5301 C CA . HIS C 1 134 ? 68.746 -37.672 -0.110 1.00 25.35 154 HIS C CA 1
ATOM 5302 C C . HIS C 1 134 ? 67.373 -37.859 -0.702 1.00 25.35 154 HIS C C 1
ATOM 5303 O O . HIS C 1 134 ? 67.204 -38.591 -1.682 1.00 25.35 154 HIS C O 1
ATOM 5310 N N . VAL C 1 135 ? 66.362 -37.246 -0.148 1.00 24.33 155 VAL C N 1
ATOM 5311 C CA . VAL C 1 135 ? 64.988 -37.281 -0.569 1.00 24.33 155 VAL C CA 1
ATOM 5312 C C . VAL C 1 135 ? 64.704 -36.571 -1.867 1.00 24.33 155 VAL C C 1
ATOM 5313 O O . VAL C 1 135 ? 63.867 -37.058 -2.679 1.00 24.33 155 VAL C O 1
ATOM 5317 N N . THR C 1 136 ? 65.307 -35.426 -2.153 1.00 21.99 156 THR C N 1
ATOM 5318 C CA . THR C 1 136 ? 64.994 -34.704 -3.392 1.00 21.99 156 THR C CA 1
ATOM 5319 C C . THR C 1 136 ? 65.701 -35.233 -4.604 1.00 21.99 156 THR C C 1
ATOM 5320 O O . THR C 1 136 ? 65.227 -35.114 -5.732 1.00 21.99 156 THR C O 1
ATOM 5324 N N . GLY C 1 137 ? 66.917 -35.727 -4.403 1.00 21.56 157 GLY C N 1
ATOM 5325 C CA . GLY C 1 137 ? 67.740 -36.190 -5.517 1.00 21.56 157 GLY C CA 1
ATOM 5326 C C . GLY C 1 137 ? 68.472 -35.044 -6.186 1.00 21.56 157 GLY C C 1
ATOM 5327 O O . GLY C 1 137 ? 69.059 -35.179 -7.275 1.00 21.56 157 GLY C O 1
ATOM 5328 N N . PHE C 1 138 ? 68.426 -33.862 -5.538 1.00 21.72 158 PHE C N 1
ATOM 5329 C CA . PHE C 1 138 ? 69.133 -32.697 -6.107 1.00 21.72 158 PHE C CA 1
ATOM 5330 C C . PHE C 1 138 ? 70.613 -32.979 -5.892 1.00 21.72 158 PHE C C 1
ATOM 5331 O O . PHE C 1 138 ? 71.001 -33.626 -4.901 1.00 21.72 158 PHE C O 1
ATOM 5339 N N . PRO C 1 139 ? 71.438 -32.555 -6.814 1.00 21.22 159 PRO C N 1
ATOM 5340 C CA . PRO C 1 139 ? 72.883 -32.740 -6.694 1.00 21.22 159 PRO C CA 1
ATOM 5341 C C . PRO C 1 139 ? 73.313 -32.087 -5.399 1.00 21.22 159 PRO C C 1
ATOM 5342 O O . PRO C 1 139 ? 72.874 -30.959 -5.116 1.00 21.22 159 PRO C O 1
ATOM 5346 N N . ALA C 1 140 ? 74.176 -32.677 -4.614 1.00 21.06 160 ALA C N 1
ATOM 5347 C CA . ALA C 1 140 ? 74.605 -32.187 -3.328 1.00 21.06 160 ALA C CA 1
ATOM 5348 C C . ALA C 1 140 ? 75.115 -30.762 -3.312 1.00 21.06 160 ALA C C 1
ATOM 5349 O O . ALA C 1 140 ? 75.010 -30.091 -2.276 1.00 21.06 160 ALA C O 1
ATOM 5351 N N . HIS C 1 141 ? 75.644 -30.247 -4.414 1.00 21.43 161 HIS C N 1
ATOM 5352 C CA . HIS C 1 141 ? 76.159 -28.884 -4.461 1.00 21.43 161 HIS C CA 1
ATOM 5353 C C . HIS C 1 141 ? 75.033 -27.886 -4.540 1.00 21.43 161 HIS C C 1
ATOM 5354 O O . HIS C 1 141 ? 75.297 -26.675 -4.402 1.00 21.43 161 HIS C O 1
ATOM 5361 N N . LYS C 1 142 ? 73.787 -28.324 -4.731 1.00 19.49 162 LYS C N 1
ATOM 5362 C CA . LYS C 1 142 ? 72.683 -27.348 -4.772 1.00 19.49 162 LYS C CA 1
ATOM 5363 C C . LYS C 1 142 ? 71.885 -27.395 -3.499 1.00 19.49 162 LYS C C 1
ATOM 5364 O O . LYS C 1 142 ? 70.846 -26.751 -3.371 1.00 19.49 162 LYS C O 1
ATOM 5370 N N . VAL C 1 143 ? 72.325 -28.206 -2.549 1.00 18.30 163 VAL C N 1
ATOM 5371 C CA . VAL C 1 143 ? 71.638 -28.354 -1.270 1.00 18.30 163 VAL C CA 1
ATOM 5372 C C . VAL C 1 143 ? 72.649 -28.051 -0.171 1.00 18.30 163 VAL C C 1
ATOM 5373 O O . VAL C 1 143 ? 73.586 -28.803 0.071 1.00 18.30 163 VAL C O 1
ATOM 5377 N N . ILE C 1 144 ? 72.529 -26.881 0.480 1.00 18.48 164 ILE C N 1
ATOM 5378 C CA . ILE C 1 144 ? 73.458 -26.486 1.539 1.00 18.48 164 ILE C CA 1
ATOM 5379 C C . ILE C 1 144 ? 72.718 -26.010 2.772 1.00 18.48 164 ILE C C 1
ATOM 5380 O O . ILE C 1 144 ? 71.565 -25.579 2.649 1.00 18.48 164 ILE C O 1
ATOM 5385 N N . GLY C 1 145 ? 73.343 -26.098 3.919 1.00 18.42 165 GLY C N 1
ATOM 5386 C CA . GLY C 1 145 ? 72.709 -25.659 5.162 1.00 18.42 165 GLY C CA 1
ATOM 5387 C C . GLY C 1 145 ? 73.506 -24.512 5.736 1.00 18.42 165 GLY C C 1
ATOM 5388 O O . GLY C 1 145 ? 74.705 -24.427 5.430 1.00 18.42 165 GLY C O 1
ATOM 5389 N N . THR C 1 146 ? 72.876 -23.668 6.551 1.00 19.60 166 THR C N 1
ATOM 5390 C CA . THR C 1 146 ? 73.575 -22.529 7.150 1.00 19.60 166 THR C CA 1
ATOM 5391 C C . THR C 1 146 ? 74.698 -23.026 8.020 1.00 19.60 166 THR C C 1
ATOM 5392 O O . THR C 1 146 ? 75.745 -22.316 8.092 1.00 19.60 166 THR C O 1
ATOM 5396 N N . GLY C 1 147 ? 74.636 -24.125 8.713 1.00 20.80 167 GLY C N 1
ATOM 5397 C CA . GLY C 1 147 ? 75.720 -24.649 9.506 1.00 20.80 167 GLY C CA 1
ATOM 5398 C C . GLY C 1 147 ? 76.264 -23.760 10.593 1.00 20.80 167 GLY C C 1
ATOM 5399 O O . GLY C 1 147 ? 75.536 -23.223 11.438 1.00 20.80 167 GLY C O 1
ATOM 5400 N N . THR C 1 148 ? 77.600 -23.604 10.626 1.00 20.76 168 THR C N 1
ATOM 5401 C CA . THR C 1 148 ? 78.273 -22.801 11.619 1.00 20.76 168 THR C CA 1
ATOM 5402 C C . THR C 1 148 ? 78.498 -21.344 11.203 1.00 20.76 168 THR C C 1
ATOM 5403 O O . THR C 1 148 ? 79.226 -20.627 11.909 1.00 20.76 168 THR C O 1
ATOM 5407 N N . LEU C 1 149 ? 77.824 -20.854 10.164 1.00 19.64 169 LEU C N 1
ATOM 5408 C CA . LEU C 1 149 ? 77.881 -19.449 9.755 1.00 19.64 169 LEU C CA 1
ATOM 5409 C C . LEU C 1 149 ? 77.397 -18.622 10.943 1.00 19.64 169 LEU C C 1
ATOM 5410 O O . LEU C 1 149 ? 78.024 -17.602 11.262 1.00 19.64 169 LEU C O 1
ATOM 5415 N N . LEU C 1 150 ? 76.356 -19.042 11.616 1.00 20.08 170 LEU C N 1
ATOM 5416 C CA . LEU C 1 150 ? 75.874 -18.399 12.795 1.00 20.08 170 LEU C CA 1
ATOM 5417 C C . LEU C 1 150 ? 76.882 -18.550 13.923 1.00 20.08 170 LEU C C 1
ATOM 5418 O O . LEU C 1 150 ? 77.177 -17.581 14.649 1.00 20.08 170 LEU C O 1
ATOM 5423 N N . ASP C 1 151 ? 77.449 -19.726 14.130 1.00 20.74 171 ASP C N 1
ATOM 5424 C CA . ASP C 1 151 ? 78.411 -19.947 15.193 1.00 20.74 171 ASP C CA 1
ATOM 5425 C C . ASP C 1 151 ? 79.673 -19.104 15.000 1.00 20.74 171 ASP C C 1
ATOM 5426 O O . ASP C 1 151 ? 80.205 -18.640 15.997 1.00 20.74 171 ASP C O 1
ATOM 5431 N N . THR C 1 152 ? 80.114 -18.968 13.771 1.00 19.69 172 THR C N 1
ATOM 5432 C CA . THR C 1 152 ? 81.263 -18.168 13.394 1.00 19.69 172 THR C CA 1
ATOM 5433 C C . THR C 1 152 ? 80.960 -16.713 13.715 1.00 19.69 172 THR C C 1
ATOM 5434 O O . THR C 1 152 ? 81.750 -16.070 14.422 1.00 19.69 172 THR C O 1
ATOM 5438 N N . ALA C 1 153 ? 79.785 -16.211 13.344 1.00 18.64 173 ALA C N 1
ATOM 5439 C CA . ALA C 1 153 ? 79.374 -14.844 13.638 1.00 18.64 173 ALA C CA 1
ATOM 5440 C C . ALA C 1 153 ? 79.327 -14.575 15.133 1.00 18.64 173 ALA C C 1
ATOM 5441 O O . ALA C 1 153 ? 79.562 -13.422 15.556 1.00 18.64 173 ALA C O 1
ATOM 5443 N N . ARG C 1 154 ? 79.062 -15.557 15.977 1.00 17.44 174 ARG C N 1
ATOM 5444 C CA . ARG C 1 154 ? 79.061 -15.407 17.409 1.00 17.44 174 ARG C CA 1
ATOM 5445 C C . ARG C 1 154 ? 80.482 -15.364 17.953 1.00 17.44 174 ARG C C 1
ATOM 5446 O O . ARG C 1 154 ? 80.745 -14.694 18.955 1.00 17.44 174 ARG C O 1
ATOM 5454 N N . MET C 1 155 ? 81.394 -16.091 17.337 1.00 17.82 175 MET C N 1
ATOM 5455 C CA . MET C 1 155 ? 82.798 -16.093 17.704 1.00 17.82 175 MET C CA 1
ATOM 5456 C C . MET C 1 155 ? 83.318 -14.676 17.350 1.00 17.82 175 MET C C 1
ATOM 5457 O O . MET C 1 155 ? 83.949 -13.990 18.146 1.00 17.82 175 MET C O 1
ATOM 5462 N N . GLN C 1 156 ? 82.972 -14.194 16.149 1.00 18.84 176 GLN C N 1
ATOM 5463 C CA . GLN C 1 156 ? 83.330 -12.865 15.685 1.00 18.84 176 GLN C CA 1
ATOM 5464 C C . GLN C 1 156 ? 82.822 -11.792 16.625 1.00 18.84 176 GLN C C 1
ATOM 5465 O O . GLN C 1 156 ? 83.565 -10.834 16.916 1.00 18.84 176 GLN C O 1
ATOM 5471 N N . ARG C 1 157 ? 81.628 -11.894 17.169 1.00 19.15 177 ARG C N 1
ATOM 5472 C CA . ARG C 1 157 ? 81.076 -10.969 18.111 1.00 19.15 177 ARG C CA 1
ATOM 5473 C C . ARG C 1 157 ? 81.866 -10.995 19.419 1.00 19.15 177 ARG C C 1
ATOM 5474 O O . ARG C 1 157 ? 82.180 -9.916 19.941 1.00 19.15 177 ARG C O 1
ATOM 5482 N N . ALA C 1 158 ? 82.174 -12.176 19.945 1.00 19.92 178 ALA C N 1
ATOM 5483 C CA . ALA C 1 158 ? 82.881 -12.319 21.202 1.00 19.92 178 ALA C CA 1
ATOM 5484 C C . ALA C 1 158 ? 84.293 -11.768 21.094 1.00 19.92 178 ALA C C 1
ATOM 5485 O O . ALA C 1 158 ? 84.728 -11.002 21.954 1.00 19.92 178 ALA C O 1
ATOM 5487 N N . VAL C 1 159 ? 85.005 -12.155 20.047 1.00 22.15 179 VAL C N 1
ATOM 5488 C CA . VAL C 1 159 ? 86.367 -11.666 19.796 1.00 22.15 179 VAL C CA 1
ATOM 5489 C C . VAL C 1 159 ? 86.342 -10.155 19.569 1.00 22.15 179 VAL C C 1
ATOM 5490 O O . VAL C 1 159 ? 87.133 -9.359 20.129 1.00 22.15 179 VAL C O 1
ATOM 5494 N N . GLY C 1 160 ? 85.407 -9.684 18.745 1.00 24.01 180 GLY C N 1
ATOM 5495 C CA . GLY C 1 160 ? 85.216 -8.287 18.457 1.00 24.01 180 GLY C CA 1
ATOM 5496 C C . GLY C 1 160 ? 85.018 -7.515 19.748 1.00 24.01 180 GLY C C 1
ATOM 5497 O O . GLY C 1 160 ? 85.639 -6.490 19.917 1.00 24.01 180 GLY C O 1
ATOM 5498 N N . GLU C 1 161 ? 84.179 -8.005 20.656 1.00 27.09 181 GLU C N 1
ATOM 5499 C CA . GLU C 1 161 ? 83.979 -7.324 21.920 1.00 27.09 181 GLU C CA 1
ATOM 5500 C C . GLU C 1 161 ? 85.247 -7.345 22.754 1.00 27.09 181 GLU C C 1
ATOM 5501 O O . GLU C 1 161 ? 85.605 -6.313 23.320 1.00 27.09 181 GLU C O 1
ATOM 5507 N N . ALA C 1 162 ? 85.953 -8.431 22.770 1.00 26.60 182 ALA C N 1
ATOM 5508 C CA . ALA C 1 162 ? 87.202 -8.534 23.509 1.00 26.60 182 ALA C CA 1
ATOM 5509 C C . ALA C 1 162 ? 88.240 -7.545 23.001 1.00 26.60 182 ALA C C 1
ATOM 5510 O O . ALA C 1 162 ? 89.073 -7.111 23.821 1.00 26.60 182 ALA C O 1
ATOM 5512 N N . PHE C 1 163 ? 88.307 -7.209 21.729 1.00 27.25 183 PHE C N 1
ATOM 5513 C CA . PHE C 1 163 ? 89.309 -6.298 21.208 1.00 27.25 183 PHE C CA 1
ATOM 5514 C C . PHE C 1 163 ? 88.760 -4.993 20.677 1.00 27.25 183 PHE C C 1
ATOM 5515 O O . PHE C 1 163 ? 89.428 -4.257 19.963 1.00 27.25 183 PHE C O 1
ATOM 5523 N N . ASP C 1 164 ? 87.521 -4.680 21.002 1.00 29.16 184 ASP C N 1
ATOM 5524 C CA . ASP C 1 164 ? 86.822 -3.467 20.571 1.00 29.16 184 ASP C CA 1
ATOM 5525 C C . ASP C 1 164 ? 86.959 -3.246 19.090 1.00 29.16 184 ASP C C 1
ATOM 5526 O O . ASP C 1 164 ? 87.327 -2.173 18.623 1.00 29.16 184 ASP C O 1
ATOM 5531 N N . LEU C 1 165 ? 86.656 -4.282 18.293 1.00 24.73 185 LEU C N 1
ATOM 5532 C CA . LEU C 1 165 ? 86.735 -4.424 16.894 1.00 24.73 185 LEU C CA 1
ATOM 5533 C C . LEU C 1 165 ? 85.374 -4.768 16.232 1.00 24.73 185 LEU C C 1
ATOM 5534 O O . LEU C 1 165 ? 84.479 -5.349 16.840 1.00 24.73 185 LEU C O 1
ATOM 5539 N N . ASP C 1 166 ? 85.291 -4.388 14.977 1.00 20.72 186 ASP C N 1
ATOM 5540 C CA . ASP C 1 166 ? 84.121 -4.667 14.144 1.00 20.72 186 ASP C CA 1
ATOM 5541 C C . ASP C 1 166 ? 84.191 -6.172 13.926 1.00 20.72 186 ASP C C 1
ATOM 5542 O O . ASP C 1 166 ? 85.237 -6.713 13.515 1.00 20.72 186 ASP C O 1
ATOM 5547 N N . PRO C 1 167 ? 83.121 -6.924 14.091 1.00 18.95 187 PRO C N 1
ATOM 5548 C CA . PRO C 1 167 ? 83.081 -8.378 13.928 1.00 18.95 187 PRO C CA 1
ATOM 5549 C C . PRO C 1 167 ? 83.440 -8.794 12.546 1.00 18.95 187 PRO C C 1
ATOM 5550 O O . PRO C 1 167 ? 84.070 -9.845 12.314 1.00 18.95 187 PRO C O 1
ATOM 5554 N N . ARG C 1 168 ? 83.104 -7.952 11.584 1.00 19.56 188 ARG C N 1
ATOM 5555 C CA . ARG C 1 168 ? 83.476 -8.246 10.214 1.00 19.56 188 ARG C CA 1
ATOM 5556 C C . ARG C 1 168 ? 84.993 -8.225 10.090 1.00 19.56 188 ARG C C 1
ATOM 5557 O O . ARG C 1 168 ? 85.513 -8.841 9.150 1.00 19.56 188 ARG C O 1
ATOM 5565 N N . SER C 1 169 ? 85.751 -7.553 10.957 1.00 20.76 189 SER C N 1
ATOM 5566 C CA . SER C 1 169 ? 87.195 -7.483 10.825 1.00 20.76 189 SER C CA 1
ATOM 5567 C C . SER C 1 169 ? 87.947 -8.606 11.490 1.00 20.76 189 SER C C 1
ATOM 5568 O O . SER C 1 169 ? 89.183 -8.647 11.472 1.00 20.76 189 SER C O 1
ATOM 5571 N N . VAL C 1 170 ? 87.240 -9.555 12.098 1.00 23.18 190 VAL C N 1
ATOM 5572 C CA . VAL C 1 170 ? 87.763 -10.751 12.714 1.00 23.18 190 VAL C CA 1
ATOM 5573 C C . VAL C 1 170 ? 87.682 -11.909 11.721 1.00 23.18 190 VAL C C 1
ATOM 5574 O O . VAL C 1 170 ? 86.577 -12.212 11.201 1.00 23.18 190 VAL C O 1
ATOM 5578 N N . SER C 1 171 ? 88.814 -12.536 11.382 1.00 24.34 191 SER C N 1
ATOM 5579 C CA . SER C 1 171 ? 88.731 -13.631 10.421 1.00 24.34 191 SER C CA 1
ATOM 5580 C C . SER C 1 171 ? 88.760 -14.966 11.127 1.00 24.34 191 SER C C 1
ATOM 5581 O O . SER C 1 171 ? 88.995 -15.025 12.334 1.00 24.34 191 SER C O 1
ATOM 5584 N N . GLY C 1 172 ? 88.492 -16.046 10.414 1.00 25.00 192 GLY C N 1
ATOM 5585 C CA . GLY C 1 172 ? 88.480 -17.357 11.086 1.00 25.00 192 GLY C CA 1
ATOM 5586 C C . GLY C 1 172 ? 87.095 -17.942 11.103 1.00 25.00 192 GLY C C 1
ATOM 5587 O O . GLY C 1 172 ? 86.136 -17.251 10.769 1.00 25.00 192 GLY C O 1
ATOM 5588 N N . TYR C 1 173 ? 87.025 -19.252 11.413 1.00 24.72 193 TYR C N 1
ATOM 5589 C CA . TYR C 1 173 ? 85.787 -19.960 11.377 1.00 24.72 193 TYR C CA 1
ATOM 5590 C C . TYR C 1 173 ? 85.598 -20.988 12.505 1.00 24.72 193 TYR C C 1
ATOM 5591 O O . TYR C 1 173 ? 86.550 -21.391 13.140 1.00 24.72 193 TYR C O 1
ATOM 5600 N N . ASN C 1 174 ? 84.330 -21.353 12.658 1.00 25.94 194 ASN C N 1
ATOM 5601 C CA . ASN C 1 174 ? 83.842 -22.386 13.553 1.00 25.94 194 ASN C CA 1
ATOM 5602 C C . ASN C 1 174 ? 83.575 -23.576 12.592 1.00 25.94 194 ASN C C 1
ATOM 5603 O O . ASN C 1 174 ? 82.947 -23.315 11.564 1.00 25.94 194 ASN C O 1
ATOM 5608 N N . LEU C 1 175 ? 84.100 -24.722 12.938 1.00 26.67 195 LEU C N 1
ATOM 5609 C CA . LEU C 1 175 ? 83.860 -25.829 11.974 1.00 26.67 195 LEU C CA 1
ATOM 5610 C C . LEU C 1 175 ? 83.118 -26.985 12.599 1.00 26.67 195 LEU C C 1
ATOM 5611 O O . LEU C 1 175 ? 82.859 -27.007 13.810 1.00 26.67 195 LEU C O 1
ATOM 5616 N N . GLY C 1 176 ? 82.717 -27.969 11.763 1.00 30.44 196 GLY C N 1
ATOM 5617 C CA . GLY C 1 176 ? 82.051 -29.133 12.195 1.00 30.44 196 GLY C CA 1
ATOM 5618 C C . GLY C 1 176 ? 80.540 -29.204 12.302 1.00 30.44 196 GLY C C 1
ATOM 5619 O O . GLY C 1 176 ? 79.806 -28.747 11.455 1.00 30.44 196 GLY C O 1
ATOM 5620 N N . GLU C 1 177 ? 80.069 -29.798 13.390 1.00 35.20 197 GLU C N 1
ATOM 5621 C CA . GLU C 1 177 ? 78.671 -30.008 13.634 1.00 35.20 197 GLU C CA 1
ATOM 5622 C C . GLU C 1 177 ? 77.989 -28.899 14.380 1.00 35.20 197 GLU C C 1
ATOM 5623 O O . GLU C 1 177 ? 78.263 -28.726 15.560 1.00 35.20 197 GLU C O 1
ATOM 5629 N N . HIS C 1 178 ? 77.115 -28.171 13.739 1.00 41.14 198 HIS C N 1
ATOM 5630 C CA . HIS C 1 178 ? 76.388 -27.097 14.407 1.00 41.14 198 HIS C CA 1
ATOM 5631 C C . HIS C 1 178 ? 75.434 -27.691 15.434 1.00 41.14 198 HIS C C 1
ATOM 5632 O O . HIS C 1 178 ? 74.779 -28.706 15.115 1.00 41.14 198 HIS C O 1
ATOM 5639 N N . GLY C 1 179 ? 75.344 -27.075 16.606 1.00 45.50 199 GLY C N 1
ATOM 5640 C CA . GLY C 1 179 ? 74.427 -27.586 17.623 1.00 45.50 199 GLY C CA 1
ATOM 5641 C C . GLY C 1 179 ? 75.093 -28.502 18.622 1.00 45.50 199 GLY C C 1
ATOM 5642 O O . GLY C 1 179 ? 74.525 -28.740 19.692 1.00 45.50 199 GLY C O 1
ATOM 5643 N N . ASN C 1 180 ? 76.281 -29.029 18.326 1.00 46.03 200 ASN C N 1
ATOM 5644 C CA . ASN C 1 180 ? 76.918 -29.909 19.320 1.00 46.03 200 ASN C CA 1
ATOM 5645 C C . ASN C 1 180 ? 78.418 -29.857 19.189 1.00 46.03 200 ASN C C 1
ATOM 5646 O O . ASN C 1 180 ? 78.986 -28.819 19.623 1.00 46.03 200 ASN C O 1
ATOM 5651 N N . SER C 1 181 ? 79.067 -30.811 18.558 1.00 40.95 201 SER C N 1
ATOM 5652 C CA . SER C 1 181 ? 80.518 -30.811 18.446 1.00 40.95 201 SER C CA 1
ATOM 5653 C C . SER C 1 181 ? 81.167 -29.768 17.573 1.00 40.95 201 SER C C 1
ATOM 5654 O O . SER C 1 181 ? 82.378 -29.955 17.254 1.00 40.95 201 SER C O 1
ATOM 5657 N N . GLN C 1 182 ? 80.585 -28.652 17.176 1.00 36.18 202 GLN C N 1
ATOM 5658 C CA . GLN C 1 182 ? 81.322 -27.675 16.345 1.00 36.18 202 GLN C CA 1
ATOM 5659 C C . GLN C 1 182 ? 82.341 -26.998 17.261 1.00 36.18 202 GLN C C 1
ATOM 5660 O O . GLN C 1 182 ? 82.136 -26.912 18.473 1.00 36.18 202 GLN C O 1
ATOM 5666 N N . PHE C 1 183 ? 83.428 -26.509 16.677 1.00 27.41 203 PHE C N 1
ATOM 5667 C CA . PHE C 1 183 ? 84.493 -25.878 17.444 1.00 27.41 203 PHE C CA 1
ATOM 5668 C C . PHE C 1 183 ? 85.075 -24.701 16.692 1.00 27.41 203 PHE C C 1
ATOM 5669 O O . PHE C 1 183 ? 85.027 -24.612 15.453 1.00 27.41 203 PHE C O 1
ATOM 5677 N N . VAL C 1 184 ? 85.658 -23.770 17.490 1.00 23.55 204 VAL C N 1
ATOM 5678 C CA . VAL C 1 184 ? 86.334 -22.644 16.868 1.00 23.55 204 VAL C CA 1
ATOM 5679 C C . VAL C 1 184 ? 87.693 -23.141 16.364 1.00 23.55 204 VAL C C 1
ATOM 5680 O O . VAL C 1 184 ? 88.436 -23.719 17.182 1.00 23.55 204 VAL C O 1
ATOM 5684 N N . ALA C 1 185 ? 88.004 -23.003 15.099 1.00 22.51 205 ALA C N 1
ATOM 5685 C CA . ALA C 1 185 ? 89.319 -23.385 14.594 1.00 22.51 205 ALA C CA 1
ATOM 5686 C C . ALA C 1 185 ? 90.199 -22.158 14.849 1.00 22.51 205 ALA C C 1
ATOM 5687 O O . ALA C 1 185 ? 90.471 -21.384 13.915 1.00 22.51 205 ALA C O 1
ATOM 5689 N N . TRP C 1 186 ? 90.707 -21.933 16.043 1.00 25.74 206 TRP C N 1
ATOM 5690 C CA . TRP C 1 186 ? 91.505 -20.805 16.498 1.00 25.74 206 TRP C CA 1
ATOM 5691 C C . TRP C 1 186 ? 92.748 -20.591 15.676 1.00 25.74 206 TRP C C 1
ATOM 5692 O O . TRP C 1 186 ? 93.252 -19.442 15.600 1.00 25.74 206 TRP C O 1
ATOM 5703 N N . SER C 1 187 ? 93.233 -21.573 14.954 1.00 27.99 207 SER C N 1
ATOM 5704 C CA . SER C 1 187 ? 94.380 -21.417 14.079 1.00 27.99 207 SER C CA 1
ATOM 5705 C C . SER C 1 187 ? 93.988 -20.610 12.865 1.00 27.99 207 SER C C 1
ATOM 5706 O O . SER C 1 187 ? 94.884 -20.248 12.065 1.00 27.99 207 SER C O 1
ATOM 5709 N N . THR C 1 188 ? 92.740 -20.288 12.602 1.00 28.90 208 THR C N 1
ATOM 5710 C CA . THR C 1 188 ? 92.323 -19.522 11.433 1.00 28.90 208 THR C CA 1
ATOM 5711 C C . THR C 1 188 ? 91.935 -18.102 11.822 1.00 28.90 208 THR C C 1
ATOM 5712 O O . THR C 1 188 ? 91.726 -17.260 10.958 1.00 28.90 208 THR C O 1
ATOM 5716 N N . VAL C 1 189 ? 91.782 -17.829 13.107 1.00 30.92 209 VAL C N 1
ATOM 5717 C CA . VAL C 1 189 ? 91.342 -16.535 13.596 1.00 30.92 209 VAL C CA 1
ATOM 5718 C C . VAL C 1 189 ? 92.463 -15.506 13.686 1.00 30.92 209 VAL C C 1
ATOM 5719 O O . VAL C 1 189 ? 93.480 -15.646 14.361 1.00 30.92 209 VAL C O 1
ATOM 5723 N N . ARG C 1 190 ? 92.297 -14.381 12.981 1.00 33.41 210 ARG C N 1
ATOM 5724 C CA . ARG C 1 190 ? 93.248 -13.287 13.003 1.00 33.41 210 ARG C CA 1
ATOM 5725 C C . ARG C 1 190 ? 92.534 -11.999 13.420 1.00 33.41 210 ARG C C 1
ATOM 5726 O O . ARG C 1 190 ? 91.385 -11.767 13.048 1.00 33.41 210 ARG C O 1
ATOM 5734 N N . VAL C 1 191 ? 93.222 -11.200 14.238 1.00 33.01 211 VAL C N 1
ATOM 5735 C CA . VAL C 1 191 ? 92.699 -9.935 14.709 1.00 33.01 211 VAL C CA 1
ATOM 5736 C C . VAL C 1 191 ? 93.843 -8.872 14.628 1.00 33.01 211 VAL C C 1
ATOM 5737 O O . VAL C 1 191 ? 94.961 -9.092 15.090 1.00 33.01 211 VAL C O 1
ATOM 5741 N N . MET C 1 192 ? 93.517 -7.750 13.989 1.00 31.01 212 MET C N 1
ATOM 5742 C CA . MET C 1 192 ? 94.504 -6.675 13.869 1.00 31.01 212 MET C CA 1
ATOM 5743 C C . MET C 1 192 ? 95.845 -7.080 13.323 1.00 31.01 212 MET C C 1
ATOM 5744 O O . MET C 1 192 ? 96.913 -6.741 13.821 1.00 31.01 212 MET C O 1
ATOM 5749 N N . GLY C 1 193 ? 95.871 -7.868 12.271 1.00 31.06 213 GLY C N 1
ATOM 5750 C CA . GLY C 1 193 ? 97.011 -8.378 11.608 1.00 31.06 213 GLY C CA 1
ATOM 5751 C C . GLY C 1 193 ? 97.705 -9.564 12.234 1.00 31.06 213 GLY C C 1
ATOM 5752 O O . GLY C 1 193 ? 98.522 -10.194 11.540 1.00 31.06 213 GLY C O 1
ATOM 5753 N N . GLN C 1 194 ? 97.430 -9.910 13.477 1.00 33.49 214 GLN C N 1
ATOM 5754 C CA 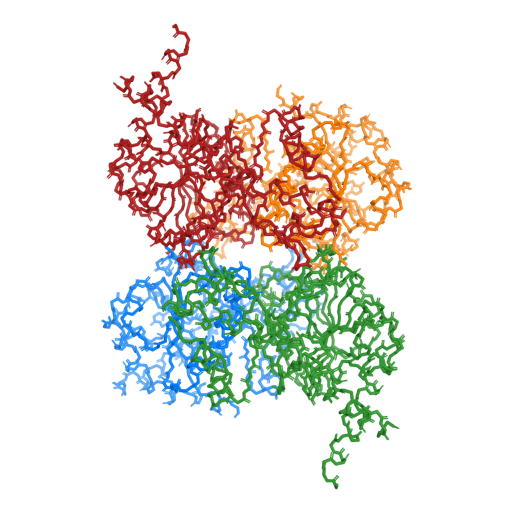. GLN C 1 194 ? 98.084 -10.994 14.143 1.00 33.49 214 GLN C CA 1
ATOM 5755 C C . GLN C 1 194 ? 97.197 -12.208 14.379 1.00 33.49 214 GLN C C 1
ATOM 5756 O O . GLN C 1 194 ? 95.989 -12.151 14.691 1.00 33.49 214 GLN C O 1
ATOM 5762 N N . PRO C 1 195 ? 97.783 -13.398 14.284 1.00 32.60 215 PRO C N 1
ATOM 5763 C CA . PRO C 1 195 ? 97.015 -14.595 14.563 1.00 32.60 215 PRO C CA 1
ATOM 5764 C C . PRO C 1 195 ? 96.643 -14.475 16.023 1.00 32.60 215 PRO C C 1
ATOM 5765 O O . PRO C 1 195 ? 97.529 -14.154 16.832 1.00 32.60 215 PRO C O 1
ATOM 5769 N N . ILE C 1 196 ? 95.416 -14.753 16.432 1.00 33.78 216 ILE C N 1
ATOM 5770 C CA . ILE C 1 196 ? 95.005 -14.612 17.828 1.00 33.78 216 ILE C CA 1
ATOM 5771 C C . ILE C 1 196 ? 95.671 -15.595 18.744 1.00 33.78 216 ILE C C 1
ATOM 5772 O O . ILE C 1 196 ? 95.754 -15.442 19.975 1.00 33.78 216 ILE C O 1
ATOM 5777 N N . VAL C 1 197 ? 96.196 -16.709 18.231 1.00 39.53 217 VAL C N 1
ATOM 5778 C CA . VAL C 1 197 ? 96.901 -17.711 19.028 1.00 39.53 217 VAL C CA 1
ATOM 5779 C C . VAL C 1 197 ? 98.164 -17.090 19.618 1.00 39.53 217 VAL C C 1
ATOM 5780 O O . VAL C 1 197 ? 98.507 -17.352 20.774 1.00 39.53 217 VAL C O 1
ATOM 5784 N N . THR C 1 198 ? 98.833 -16.259 18.813 1.00 45.51 218 THR C N 1
ATOM 5785 C CA . THR C 1 198 ? 100.015 -15.539 19.193 1.00 45.51 218 THR C CA 1
ATOM 5786 C C . THR C 1 198 ? 99.686 -14.555 20.302 1.00 45.51 218 THR C C 1
ATOM 5787 O O . THR C 1 198 ? 100.374 -14.523 21.321 1.00 45.51 218 THR C O 1
ATOM 5791 N N . LEU C 1 199 ? 98.596 -13.790 20.096 1.00 51.06 219 LEU C N 1
ATOM 5792 C CA . LEU C 1 199 ? 98.203 -12.836 21.157 1.00 51.06 219 LEU C CA 1
ATOM 5793 C C . LEU C 1 199 ? 97.770 -13.647 22.361 1.00 51.06 219 LEU C C 1
ATOM 5794 O O . LEU C 1 199 ? 97.955 -13.204 23.500 1.00 51.06 219 LEU C O 1
ATOM 5799 N N . ALA C 1 200 ? 97.193 -14.841 22.173 1.00 57.62 220 ALA C N 1
ATOM 5800 C CA . ALA C 1 200 ? 96.822 -15.662 23.326 1.00 57.62 220 ALA C CA 1
ATOM 5801 C C . ALA C 1 200 ? 98.065 -16.029 24.120 1.00 57.62 220 ALA C C 1
ATOM 5802 O O . ALA C 1 200 ? 98.100 -15.848 25.352 1.00 57.62 220 ALA C O 1
ATOM 5804 N N . ASP C 1 201 ? 99.143 -16.487 23.467 1.00 62.93 221 ASP C N 1
ATOM 5805 C CA . ASP C 1 201 ? 100.372 -16.903 24.118 1.00 62.93 221 ASP C CA 1
ATOM 5806 C C . ASP C 1 201 ? 101.048 -15.808 24.943 1.00 62.93 221 ASP C C 1
ATOM 5807 O O . ASP C 1 201 ? 101.741 -16.165 25.918 1.00 62.93 221 ASP C O 1
ATOM 5812 N N . ALA C 1 202 ? 100.865 -14.544 24.661 1.00 65.31 222 ALA C N 1
ATOM 5813 C CA . ALA C 1 202 ? 101.415 -13.425 25.403 1.00 65.31 222 ALA C CA 1
ATOM 5814 C C . ALA C 1 202 ? 100.659 -13.033 26.671 1.00 65.31 222 ALA C C 1
ATOM 5815 O O . ALA C 1 202 ? 99.453 -13.058 26.874 1.00 65.31 222 ALA C O 1
ATOM 5817 N N . ILE C 1 205 ? 94.926 -12.184 26.315 1.00 56.42 225 ILE C N 1
ATOM 5818 C CA . ILE C 1 205 ? 93.650 -12.835 25.958 1.00 56.42 225 ILE C CA 1
ATOM 5819 C C . ILE C 1 205 ? 93.547 -14.317 26.273 1.00 56.42 225 ILE C C 1
ATOM 5820 O O . ILE C 1 205 ? 94.441 -15.139 26.003 1.00 56.42 225 ILE C O 1
ATOM 5825 N N . ASP C 1 206 ? 92.414 -14.746 26.860 1.00 52.47 226 ASP C N 1
ATOM 5826 C CA . ASP C 1 206 ? 92.120 -16.132 27.201 1.00 52.47 226 ASP C CA 1
ATOM 5827 C C . ASP C 1 206 ? 91.108 -16.701 26.188 1.00 52.47 226 ASP C C 1
ATOM 5828 O O . ASP C 1 206 ? 89.913 -16.410 26.318 1.00 52.47 226 ASP C O 1
ATOM 5833 N N . LEU C 1 207 ? 91.547 -17.504 25.239 1.00 46.70 227 LEU C N 1
ATOM 5834 C CA . LEU C 1 207 ? 90.684 -18.034 24.193 1.00 46.70 227 LEU C CA 1
ATOM 5835 C C . LEU C 1 207 ? 89.526 -18.868 24.678 1.00 46.70 227 LEU C C 1
ATOM 5836 O O . LEU C 1 207 ? 88.439 -18.886 24.062 1.00 46.70 227 LEU C O 1
ATOM 5841 N N . ALA C 1 208 ? 89.690 -19.577 25.784 1.00 46.69 228 ALA C N 1
ATOM 5842 C CA . ALA C 1 208 ? 88.617 -20.419 26.334 1.00 46.69 228 ALA C CA 1
ATOM 5843 C C . ALA C 1 208 ? 87.458 -19.563 26.819 1.00 46.69 228 ALA C C 1
ATOM 5844 O O . ALA C 1 208 ? 86.287 -19.908 26.616 1.00 46.69 228 ALA C O 1
ATOM 5846 N N . ALA C 1 209 ? 87.745 -18.429 27.417 1.00 45.60 229 ALA C N 1
ATOM 5847 C CA . ALA C 1 209 ? 86.755 -17.474 27.867 1.00 45.60 229 ALA C CA 1
ATOM 5848 C C . ALA C 1 209 ? 85.929 -16.926 26.694 1.00 45.60 229 ALA C C 1
ATOM 5849 O O . ALA C 1 209 ? 84.705 -16.790 26.769 1.00 45.60 229 ALA C O 1
ATOM 5851 N N . ILE C 1 210 ? 86.618 -16.639 25.591 1.00 44.67 230 ILE C N 1
ATOM 5852 C CA . ILE C 1 210 ? 86.040 -16.101 24.384 1.00 44.67 230 ILE C CA 1
ATOM 5853 C C . ILE C 1 210 ? 85.066 -17.149 23.849 1.00 44.67 230 ILE C C 1
ATOM 5854 O O . ILE C 1 210 ? 83.954 -16.778 23.501 1.00 44.67 230 ILE C O 1
ATOM 5859 N N . GLU C 1 211 ? 85.535 -18.399 23.864 1.00 44.67 231 GLU C N 1
ATOM 5860 C CA . GLU C 1 211 ? 84.662 -19.510 23.461 1.00 44.67 231 GLU C CA 1
ATOM 5861 C C . GLU C 1 211 ? 83.453 -19.587 24.384 1.00 44.67 231 GLU C C 1
ATOM 5862 O O . GLU C 1 211 ? 82.343 -19.815 23.900 1.00 44.67 231 GLU C O 1
ATOM 5868 N N . GLU C 1 212 ? 83.588 -19.367 25.672 1.00 44.52 232 GLU C N 1
ATOM 5869 C CA . GLU C 1 212 ? 82.500 -19.364 26.627 1.00 44.52 232 GLU C CA 1
ATOM 5870 C C . GLU C 1 212 ? 81.448 -18.315 26.326 1.00 44.52 232 GLU C C 1
ATOM 5871 O O . GLU C 1 212 ? 80.256 -18.645 26.290 1.00 44.52 232 GLU C O 1
ATOM 5872 N N . GLU C 1 213 ? 81.848 -17.072 26.092 1.00 43.19 233 GLU C N 1
ATOM 5873 C CA . GLU C 1 213 ? 80.990 -15.934 25.784 1.00 43.19 233 GLU C CA 1
ATOM 5874 C C . GLU C 1 213 ? 80.130 -16.124 24.549 1.00 43.19 233 GLU C C 1
ATOM 5875 O O . GLU C 1 213 ? 78.971 -15.689 24.543 1.00 43.19 233 GLU C O 1
ATOM 5881 N N . ALA C 1 214 ? 80.682 -16.734 23.504 1.00 39.21 234 ALA C N 1
ATOM 5882 C CA . ALA C 1 214 ? 79.953 -16.972 22.271 1.00 39.21 234 ALA C CA 1
ATOM 5883 C C . ALA C 1 214 ? 78.861 -18.003 22.505 1.00 39.21 234 ALA C C 1
ATOM 5884 O O . ALA C 1 214 ? 77.722 -17.803 22.092 1.00 39.21 234 ALA C O 1
ATOM 5886 N N . ARG C 1 215 ? 79.179 -19.092 23.188 1.00 39.14 235 ARG C N 1
ATOM 5887 C CA . ARG C 1 215 ? 78.228 -20.165 23.513 1.00 39.14 235 ARG C CA 1
ATOM 5888 C C . ARG C 1 215 ? 77.214 -19.607 24.481 1.00 39.14 235 ARG C C 1
ATOM 5889 O O . ARG C 1 215 ? 75.997 -19.671 24.291 1.00 39.14 235 ARG C O 1
ATOM 5890 N N . LYS C 1 216 ? 77.709 -18.943 25.538 1.00 37.88 236 LYS C N 1
ATOM 5891 C CA . LYS C 1 216 ? 76.860 -18.305 26.546 1.00 37.88 236 LYS C CA 1
ATOM 5892 C C . LYS C 1 216 ? 75.893 -17.321 25.898 1.00 37.88 236 LYS C C 1
ATOM 5893 O O . LYS C 1 216 ? 74.768 -17.115 26.351 1.00 37.88 236 LYS C O 1
ATOM 5896 N N . GLY C 1 217 ? 76.282 -16.692 24.796 1.00 35.56 237 GLY C N 1
ATOM 5897 C CA . GLY C 1 217 ? 75.529 -15.748 24.049 1.00 35.56 237 GLY C CA 1
ATOM 5898 C C . GLY C 1 217 ? 74.219 -16.302 23.552 1.00 35.56 237 GLY C C 1
ATOM 5899 O O . GLY C 1 217 ? 73.171 -15.679 23.718 1.00 35.56 237 GLY C O 1
ATOM 5900 N N . GLY C 1 218 ? 74.301 -17.490 22.980 1.00 34.04 238 GLY C N 1
ATOM 5901 C CA . GLY C 1 218 ? 73.142 -18.210 22.437 1.00 34.04 238 GLY C CA 1
ATOM 5902 C C . GLY C 1 218 ? 72.135 -18.575 23.517 1.00 34.04 238 GLY C C 1
ATOM 5903 O O . GLY C 1 218 ? 70.922 -18.477 23.297 1.00 34.04 238 GLY C O 1
ATOM 5904 N N . PHE C 1 219 ? 72.636 -18.930 24.703 1.00 34.38 239 PHE C N 1
ATOM 5905 C CA . PHE C 1 219 ? 71.756 -19.260 25.817 1.00 34.38 239 PHE C CA 1
ATOM 5906 C C . PHE C 1 219 ? 71.025 -18.054 26.344 1.00 34.38 239 PHE C C 1
ATOM 5907 O O . PHE C 1 219 ? 69.851 -18.128 26.715 1.00 34.38 239 PHE C O 1
ATOM 5915 N N . THR C 1 220 ? 71.681 -16.907 26.371 1.00 30.29 240 THR C N 1
ATOM 5916 C CA . THR C 1 220 ? 71.008 -15.681 26.815 1.00 30.29 240 THR C CA 1
ATOM 5917 C C . THR C 1 220 ? 69.859 -15.356 25.865 1.00 30.29 240 THR C C 1
ATOM 5918 O O . THR C 1 220 ? 68.780 -14.957 26.300 1.00 30.29 240 THR C O 1
ATOM 5922 N N . VAL C 1 221 ? 70.063 -15.569 24.567 1.00 28.55 241 VAL C N 1
ATOM 5923 C CA . VAL C 1 221 ? 69.006 -15.311 23.598 1.00 28.55 241 VAL C CA 1
ATOM 5924 C C . VAL C 1 221 ? 67.844 -16.255 23.823 1.00 28.55 241 VAL C C 1
ATOM 5925 O O . VAL C 1 221 ? 66.702 -15.803 23.869 1.00 28.55 241 VAL C O 1
ATOM 5929 N N . LEU C 1 222 ? 68.157 -17.538 23.978 1.00 30.93 242 LEU C N 1
ATOM 5930 C CA . LEU C 1 222 ? 67.138 -18.553 24.228 1.00 30.93 242 LEU C CA 1
ATOM 5931 C C . LEU C 1 222 ? 66.417 -18.299 25.533 1.00 30.93 242 LEU C C 1
ATOM 5932 O O . LEU C 1 222 ? 65.186 -18.359 25.578 1.00 30.93 242 LEU C O 1
ATOM 5937 N N . ASN C 1 223 ? 67.162 -17.991 26.580 1.00 34.19 243 ASN C N 1
ATOM 5938 C CA . ASN C 1 223 ? 66.558 -17.726 27.879 1.00 34.19 243 ASN C CA 1
ATOM 5939 C C . ASN C 1 223 ? 65.662 -16.499 27.891 1.00 34.19 243 ASN C C 1
ATOM 5940 O O . ASN C 1 223 ? 64.591 -16.503 28.540 1.00 34.19 243 ASN C O 1
ATOM 5945 N N . GLY C 1 224 ? 66.065 -15.418 27.228 1.00 30.49 244 GLY C N 1
ATOM 5946 C CA . GLY C 1 224 ? 65.236 -14.247 27.228 1.00 30.49 244 GLY C CA 1
ATOM 5947 C C . GLY C 1 224 ? 64.189 -14.199 26.167 1.00 30.49 244 GLY C C 1
ATOM 5948 O O . GLY C 1 224 ? 63.132 -13.581 26.355 1.00 30.49 244 GLY C O 1
ATOM 5949 N N . LYS C 1 225 ? 64.379 -14.872 25.056 1.00 29.01 245 LYS C N 1
ATOM 5950 C CA . LYS C 1 225 ? 63.387 -14.809 23.940 1.00 29.01 245 LYS C CA 1
ATOM 5951 C C . LYS C 1 225 ? 62.646 -16.093 23.720 1.00 29.01 245 LYS C C 1
ATOM 5952 O O . LYS C 1 225 ? 61.545 -16.087 23.169 1.00 29.01 245 LYS C O 1
ATOM 5958 N N . GLY C 1 226 ? 63.244 -17.233 24.043 1.00 28.90 246 GLY C N 1
ATOM 5959 C CA . GLY C 1 226 ? 62.623 -18.535 23.854 1.00 28.90 246 GLY C CA 1
ATOM 5960 C C . GLY C 1 226 ? 63.012 -19.084 22.489 1.00 28.90 246 GLY C C 1
ATOM 5961 O O . GLY C 1 226 ? 62.535 -20.149 22.076 1.00 28.90 246 GLY C O 1
ATOM 5962 N N . TYR C 1 227 ? 63.844 -18.428 21.740 1.00 26.39 247 TYR C N 1
ATOM 5963 C CA . TYR C 1 227 ? 64.279 -18.753 20.413 1.00 26.39 247 TYR C CA 1
ATOM 5964 C C . TYR C 1 227 ? 65.207 -17.672 19.900 1.00 26.39 247 TYR C C 1
ATOM 5965 O O . TYR C 1 227 ? 65.316 -16.566 20.474 1.00 26.39 247 TYR C O 1
ATOM 5974 N N . THR C 1 228 ? 65.914 -17.918 18.821 1.00 22.62 248 THR C N 1
ATOM 5975 C CA . THR C 1 228 ? 66.822 -16.967 18.192 1.00 22.62 248 THR C CA 1
ATOM 5976 C C . THR C 1 228 ? 66.363 -16.774 16.756 1.00 22.62 248 THR C C 1
ATOM 5977 O O . THR C 1 228 ? 65.804 -17.720 16.191 1.00 22.62 248 THR C O 1
ATOM 5981 N N . SER C 1 229 ? 66.507 -15.629 16.135 1.00 16.58 249 SER C N 1
ATOM 5982 C CA . SER C 1 229 ? 66.031 -15.418 14.773 1.00 16.58 249 SER C CA 1
ATOM 5983 C C . SER C 1 229 ? 66.913 -14.531 13.928 1.00 16.58 249 SER C C 1
ATOM 5984 O O . SER C 1 229 ? 67.299 -14.860 12.820 1.00 16.58 249 SER C O 1
ATOM 5987 N N . TYR C 1 230 ? 67.264 -13.350 14.437 1.00 13.98 250 TYR C N 1
ATOM 5988 C CA . TYR C 1 230 ? 68.087 -12.400 13.648 1.00 13.98 250 TYR C CA 1
ATOM 5989 C C . TYR C 1 230 ? 69.431 -12.972 13.311 1.00 13.98 250 TYR C C 1
ATOM 5990 O O . TYR C 1 230 ? 69.788 -12.965 12.099 1.00 13.98 250 TYR C O 1
ATOM 5999 N N . GLY C 1 231 ? 70.170 -13.531 14.251 1.00 13.93 251 GLY C N 1
ATOM 6000 C CA . GLY C 1 231 ? 71.466 -14.101 13.847 1.00 13.93 251 GLY C CA 1
ATOM 6001 C C . GLY C 1 231 ? 71.405 -15.092 12.714 1.00 13.93 251 GLY C C 1
ATOM 6002 O O . GLY C 1 231 ? 72.156 -15.041 11.735 1.00 13.93 251 GLY C O 1
ATOM 6003 N N . VAL C 1 232 ? 70.510 -16.117 12.846 1.00 13.32 252 VAL C N 1
ATOM 6004 C CA . VAL C 1 232 ? 70.411 -17.173 11.811 1.00 13.32 252 VAL C CA 1
ATOM 6005 C C . VAL C 1 232 ? 69.745 -16.722 10.565 1.00 13.32 252 VAL C C 1
ATOM 6006 O O . VAL C 1 232 ? 70.158 -17.062 9.453 1.00 13.32 252 VAL C O 1
ATOM 6010 N N . ALA C 1 233 ? 68.700 -15.896 10.636 1.00 12.80 253 ALA C N 1
ATOM 6011 C CA . ALA C 1 233 ? 68.033 -15.382 9.440 1.00 12.80 253 ALA C CA 1
ATOM 6012 C C . ALA C 1 233 ? 69.005 -14.639 8.567 1.00 12.80 253 ALA C C 1
ATOM 6013 O O . ALA C 1 233 ? 68.980 -14.737 7.333 1.00 12.80 253 ALA C O 1
ATOM 6015 N N . THR C 1 234 ? 69.879 -13.833 9.196 1.00 12.68 254 THR C N 1
ATOM 6016 C CA . THR C 1 234 ? 70.858 -13.026 8.450 1.00 12.68 254 THR C CA 1
ATOM 6017 C C . THR C 1 234 ? 71.852 -13.887 7.724 1.00 12.68 254 THR C C 1
ATOM 6018 O O . THR C 1 234 ? 72.316 -13.521 6.644 1.00 12.68 254 THR C O 1
ATOM 6022 N N . SER C 1 235 ? 72.249 -15.008 8.303 1.00 15.41 255 SER C N 1
ATOM 6023 C CA . SER C 1 235 ? 73.089 -15.988 7.671 1.00 15.41 255 SER C CA 1
ATOM 6024 C C . SER C 1 235 ? 72.504 -16.489 6.352 1.00 15.41 255 SER C C 1
ATOM 6025 O O . SER C 1 235 ? 73.108 -16.535 5.309 1.00 15.41 255 SER C O 1
ATOM 6028 N N . ALA C 1 236 ? 71.238 -16.931 6.389 1.00 15.65 256 ALA C N 1
ATOM 6029 C CA . ALA C 1 236 ? 70.563 -17.451 5.203 1.00 15.65 256 ALA C CA 1
ATOM 6030 C C . ALA C 1 236 ? 70.530 -16.359 4.157 1.00 15.65 256 ALA C C 1
ATOM 6031 O O . ALA C 1 236 ? 70.811 -16.662 2.994 1.00 15.65 256 ALA C O 1
ATOM 6033 N N . ILE C 1 237 ? 70.208 -15.128 4.550 1.00 14.94 257 ILE C N 1
ATOM 6034 C CA . ILE C 1 237 ? 70.121 -14.004 3.614 1.00 14.94 257 ILE C CA 1
ATOM 6035 C C . ILE C 1 237 ? 71.456 -13.742 2.936 1.00 14.94 257 ILE C C 1
ATOM 6036 O O . ILE C 1 237 ? 71.551 -13.462 1.720 1.00 14.94 257 ILE C O 1
ATOM 6041 N N . ARG C 1 238 ? 72.553 -13.839 3.674 1.00 14.94 258 ARG C N 1
ATOM 6042 C CA . ARG C 1 238 ? 73.883 -13.603 3.090 1.00 14.94 258 ARG C CA 1
ATOM 6043 C C . ARG C 1 238 ? 74.203 -14.632 2.036 1.00 14.94 258 ARG C C 1
ATOM 6044 O O . ARG C 1 238 ? 74.678 -14.293 0.953 1.00 14.94 258 ARG C O 1
ATOM 6052 N N . ILE C 1 239 ? 73.904 -15.895 2.326 1.00 16.64 259 ILE C N 1
ATOM 6053 C CA . ILE C 1 239 ? 74.041 -17.030 1.406 1.00 16.64 259 ILE C CA 1
ATOM 6054 C C . ILE C 1 239 ? 73.127 -16.849 0.206 1.00 16.64 259 ILE C C 1
ATOM 6055 O O . ILE C 1 239 ? 73.583 -17.018 -0.928 1.00 16.64 259 ILE C O 1
ATOM 6060 N N . ALA C 1 240 ? 71.865 -16.478 0.412 1.00 14.89 260 ALA C N 1
ATOM 6061 C CA . ALA C 1 240 ? 70.908 -16.284 -0.672 1.00 14.89 260 ALA C CA 1
ATOM 6062 C C . ALA C 1 240 ? 71.389 -15.254 -1.658 1.00 14.89 260 ALA C C 1
ATOM 6063 O O . ALA C 1 240 ? 71.207 -15.406 -2.880 1.00 14.89 260 ALA C O 1
ATOM 6065 N N . LYS C 1 241 ? 71.999 -14.162 -1.163 1.00 15.90 261 LYS C N 1
ATOM 6066 C CA . LYS C 1 241 ? 72.502 -13.112 -2.090 1.00 15.90 261 LYS C CA 1
ATOM 6067 C C . LYS C 1 241 ? 73.718 -13.585 -2.859 1.00 15.90 261 LYS C C 1
ATOM 6068 O O . LYS C 1 241 ? 73.876 -13.227 -4.036 1.00 15.90 261 LYS C O 1
ATOM 6074 N N . ALA C 1 242 ? 74.581 -14.372 -2.242 1.00 15.45 262 ALA C N 1
ATOM 6075 C CA . ALA C 1 242 ? 75.766 -14.898 -2.941 1.00 15.45 262 ALA C CA 1
ATOM 6076 C C . ALA C 1 242 ? 75.321 -15.747 -4.100 1.00 15.45 262 ALA C C 1
ATOM 6077 O O . ALA C 1 242 ? 75.851 -15.753 -5.186 1.00 15.45 262 ALA C O 1
ATOM 6079 N N . VAL C 1 243 ? 74.262 -16.573 -3.888 1.00 16.16 263 VAL C N 1
ATOM 6080 C CA . VAL C 1 243 ? 73.709 -17.415 -4.945 1.00 16.16 263 VAL C CA 1
ATOM 6081 C C . VAL C 1 243 ? 73.144 -16.590 -6.052 1.00 16.16 263 VAL C C 1
ATOM 6082 O O . VAL C 1 243 ? 73.602 -16.702 -7.211 1.00 16.16 263 VAL C O 1
ATOM 6086 N N . MET C 1 244 ? 72.157 -15.705 -5.834 1.00 16.35 264 MET C N 1
ATOM 6087 C CA . MET C 1 244 ? 71.594 -14.908 -6.916 1.00 16.35 264 MET C CA 1
ATOM 6088 C C . MET C 1 244 ? 72.568 -14.062 -7.666 1.00 16.35 264 MET C C 1
ATOM 6089 O O . MET C 1 244 ? 72.440 -13.817 -8.896 1.00 16.35 264 MET C O 1
ATOM 6094 N N . ALA C 1 245 ? 73.588 -13.515 -7.024 1.00 19.34 265 ALA C N 1
ATOM 6095 C CA . ALA C 1 245 ? 74.574 -12.653 -7.698 1.00 19.34 265 ALA C CA 1
ATOM 6096 C C . ALA C 1 245 ? 75.709 -13.406 -8.341 1.00 19.34 265 ALA C C 1
ATOM 6097 O O . ALA C 1 245 ? 76.628 -12.843 -8.912 1.00 19.34 265 ALA C O 1
ATOM 6099 N N . ASP C 1 246 ? 75.730 -14.710 -8.164 1.00 21.22 266 ASP C N 1
ATOM 6100 C CA . ASP C 1 246 ? 76.781 -15.610 -8.626 1.00 21.22 266 ASP C CA 1
ATOM 6101 C C . ASP C 1 246 ? 78.115 -15.015 -8.139 1.00 21.22 266 ASP C C 1
ATOM 6102 O O . ASP C 1 246 ? 79.027 -14.896 -8.917 1.00 21.22 266 ASP C O 1
ATOM 6107 N N . ALA C 1 247 ? 78.221 -14.728 -6.856 1.00 21.40 267 ALA C N 1
ATOM 6108 C CA . ALA C 1 247 ? 79.373 -14.106 -6.286 1.00 21.40 267 ALA C CA 1
ATOM 6109 C C . ALA C 1 247 ? 80.635 -14.906 -6.230 1.00 21.40 267 ALA C C 1
ATOM 6110 O O . ALA C 1 247 ? 81.736 -14.293 -6.264 1.00 21.40 267 ALA C O 1
ATOM 6112 N N . HIS C 1 248 ? 80.575 -16.228 -6.042 1.00 20.35 268 HIS C N 1
ATOM 6113 C CA . HIS C 1 248 ? 81.771 -17.062 -5.902 1.00 20.35 268 HIS C CA 1
ATOM 6114 C C . HIS C 1 248 ? 82.426 -16.621 -4.593 1.00 20.35 268 HIS C C 1
ATOM 6115 O O . HIS C 1 248 ? 83.632 -16.531 -4.481 1.00 20.35 268 HIS C O 1
ATOM 6122 N N . ALA C 1 249 ? 81.610 -16.367 -3.607 1.00 20.70 269 ALA C N 1
ATOM 6123 C CA . ALA C 1 249 ? 82.033 -15.881 -2.310 1.00 20.70 269 ALA C CA 1
ATOM 6124 C C . ALA C 1 249 ? 82.376 -17.038 -1.421 1.00 20.70 269 ALA C C 1
ATOM 6125 O O . ALA C 1 249 ? 81.688 -18.061 -1.492 1.00 20.70 269 ALA C O 1
ATOM 6127 N N . GLU C 1 250 ? 83.392 -16.879 -0.612 1.00 20.78 270 GLU C N 1
ATOM 6128 C CA . GLU C 1 250 ? 83.772 -17.917 0.319 1.00 20.78 270 GLU C CA 1
ATOM 6129 C C . GLU C 1 250 ? 82.946 -17.769 1.591 1.00 20.78 270 GLU C C 1
ATOM 6130 O O . GLU C 1 250 ? 82.995 -16.722 2.248 1.00 20.78 270 GLU C O 1
ATOM 6136 N N . LEU C 1 251 ? 82.169 -18.807 1.923 1.00 20.72 271 LEU C N 1
ATOM 6137 C CA . LEU C 1 251 ? 81.335 -18.751 3.128 1.00 20.72 271 LEU C CA 1
ATOM 6138 C C . LEU C 1 251 ? 81.426 -20.096 3.829 1.00 20.72 271 LEU C C 1
ATOM 6139 O O . LEU C 1 251 ? 81.589 -21.087 3.111 1.00 20.72 271 LEU C O 1
ATOM 6144 N N . VAL C 1 252 ? 81.355 -20.148 5.125 1.00 21.80 272 VAL C N 1
ATOM 6145 C CA . VAL C 1 252 ? 81.405 -21.402 5.853 1.00 21.80 272 VAL C CA 1
ATOM 6146 C C . VAL C 1 252 ? 79.961 -21.877 5.972 1.00 21.80 272 VAL C C 1
ATOM 6147 O O . VAL C 1 252 ? 79.171 -21.306 6.705 1.00 21.80 272 VAL C O 1
ATOM 6151 N N . VAL C 1 253 ? 79.583 -22.904 5.222 1.00 21.06 273 VAL C N 1
ATOM 6152 C CA . VAL C 1 253 ? 78.269 -23.472 5.186 1.00 21.06 273 VAL C CA 1
ATOM 6153 C C . VAL C 1 253 ? 78.346 -24.986 5.333 1.00 21.06 273 VAL C C 1
ATOM 6154 O O . VAL C 1 253 ? 79.423 -25.573 5.234 1.00 21.06 273 VAL C O 1
ATOM 6158 N N . SER C 1 254 ? 77.192 -25.589 5.540 1.00 22.22 274 SER C N 1
ATOM 6159 C CA . SER C 1 254 ? 77.134 -27.071 5.629 1.00 22.22 274 SER C CA 1
ATOM 6160 C C . SER C 1 254 ? 77.112 -27.619 4.212 1.00 22.22 274 SER C C 1
ATOM 6161 O O . SER C 1 254 ? 76.142 -27.400 3.473 1.00 22.22 274 SER C O 1
ATOM 6164 N N . ASN C 1 255 ? 78.203 -28.272 3.815 1.00 23.11 275 ASN C N 1
ATOM 6165 C CA . ASN C 1 255 ? 78.284 -28.818 2.470 1.00 23.11 275 ASN C CA 1
ATOM 6166 C C . ASN C 1 255 ? 78.953 -30.199 2.528 1.00 23.11 275 ASN C C 1
ATOM 6167 O O . ASN C 1 255 ? 79.581 -30.564 3.543 1.00 23.11 275 ASN C O 1
ATOM 6172 N N . ARG C 1 256 ? 78.762 -30.973 1.470 1.00 29.65 276 ARG C N 1
ATOM 6173 C CA . ARG C 1 256 ? 79.332 -32.310 1.453 1.00 29.65 276 ARG C CA 1
ATOM 6174 C C . ARG C 1 256 ? 80.634 -32.368 0.669 1.00 29.65 276 ARG C C 1
ATOM 6175 O O . ARG C 1 256 ? 80.635 -32.339 -0.564 1.00 29.65 276 ARG C O 1
ATOM 6183 N N . ARG C 1 257 ? 81.711 -32.508 1.416 1.00 35.49 277 ARG C N 1
ATOM 6184 C CA . ARG C 1 257 ? 83.019 -32.579 0.778 1.00 35.49 277 ARG C CA 1
ATOM 6185 C C . ARG C 1 257 ? 83.319 -34.009 0.344 1.00 35.49 277 ARG C C 1
ATOM 6186 O O . ARG C 1 257 ? 83.002 -34.972 1.037 1.00 35.49 277 ARG C O 1
ATOM 6194 N N . ASP C 1 258 ? 84.015 -34.134 -0.788 1.00 42.61 278 ASP C N 1
ATOM 6195 C CA . ASP C 1 258 ? 84.420 -35.461 -1.250 1.00 42.61 278 ASP C CA 1
ATOM 6196 C C . ASP C 1 258 ? 85.235 -36.195 -0.218 1.00 42.61 278 ASP C C 1
ATOM 6197 O O . ASP C 1 258 ? 84.958 -37.387 0.049 1.00 42.61 278 ASP C O 1
ATOM 6202 N N . ASP C 1 259 ? 86.195 -35.564 0.435 1.00 41.84 279 ASP C N 1
ATOM 6203 C CA . ASP C 1 259 ? 87.016 -36.190 1.441 1.00 41.84 279 ASP C CA 1
ATOM 6204 C C . ASP C 1 259 ? 86.295 -36.513 2.732 1.00 41.84 279 ASP C C 1
ATOM 6205 O O . ASP C 1 259 ? 86.821 -37.320 3.510 1.00 41.84 279 ASP C O 1
ATOM 6210 N N . MET C 1 260 ? 85.171 -35.889 3.021 1.00 36.77 280 MET C N 1
ATOM 6211 C CA . MET C 1 260 ? 84.464 -36.159 4.276 1.00 36.77 280 MET C CA 1
ATOM 6212 C C . MET C 1 260 ? 83.356 -37.163 4.065 1.00 36.77 280 MET C C 1
ATOM 6213 O O . MET C 1 260 ? 83.006 -37.923 4.967 1.00 36.77 280 MET C O 1
ATOM 6218 N N . GLY C 1 261 ? 82.739 -37.140 2.900 1.00 33.95 281 GLY C N 1
ATOM 6219 C CA . GLY C 1 261 ? 81.650 -37.957 2.485 1.00 33.95 281 GLY C CA 1
ATOM 6220 C C . GLY C 1 261 ? 80.270 -37.735 3.076 1.00 33.95 281 GLY C C 1
ATOM 6221 O O . GLY C 1 261 ? 79.242 -38.345 2.619 1.00 33.95 281 GLY C O 1
ATOM 6222 N N . MET C 1 262 ? 80.121 -36.931 4.080 1.00 29.38 282 MET C N 1
ATOM 6223 C CA . MET C 1 262 ? 78.997 -36.490 4.845 1.00 29.38 282 MET C CA 1
ATOM 6224 C C . MET C 1 262 ? 79.010 -34.946 4.767 1.00 29.38 282 MET C C 1
ATOM 6225 O O . MET C 1 262 ? 79.974 -34.340 4.286 1.00 29.38 282 MET C O 1
ATOM 6230 N N . TYR C 1 263 ? 77.970 -34.299 5.176 1.00 23.60 283 TYR C N 1
ATOM 6231 C CA . TYR C 1 263 ? 77.717 -32.900 5.260 1.00 23.60 283 TYR C CA 1
ATOM 6232 C C . TYR C 1 263 ? 78.246 -32.377 6.585 1.00 23.60 283 TYR C C 1
ATOM 6233 O O . TYR C 1 263 ? 78.051 -33.017 7.625 1.00 23.60 283 TYR C O 1
ATOM 6242 N N . LEU C 1 264 ? 78.944 -31.257 6.576 1.00 22.00 284 LEU C N 1
ATOM 6243 C CA . LEU C 1 264 ? 79.451 -30.586 7.787 1.00 22.00 284 LEU C CA 1
ATOM 6244 C C . LEU C 1 264 ? 79.892 -29.157 7.367 1.00 22.00 284 LEU C C 1
ATOM 6245 O O . LEU C 1 264 ? 80.046 -28.929 6.156 1.00 22.00 284 LEU C O 1
ATOM 6250 N N . SER C 1 265 ? 80.066 -28.312 8.367 1.00 21.05 285 SER C N 1
ATOM 6251 C CA . SER C 1 265 ? 80.480 -26.944 8.003 1.00 21.05 285 SER C CA 1
ATOM 6252 C C . SER C 1 265 ? 81.985 -26.838 7.796 1.00 21.05 285 SER C C 1
ATOM 6253 O O . SER C 1 265 ? 82.834 -27.253 8.571 1.00 21.05 285 SER C O 1
ATOM 6256 N N . TYR C 1 266 ? 82.283 -26.197 6.667 1.00 20.94 286 TYR C N 1
ATOM 6257 C CA . TYR C 1 266 ? 83.643 -25.941 6.216 1.00 20.94 286 TYR C CA 1
ATOM 6258 C C . TYR C 1 266 ? 83.504 -24.944 5.066 1.00 20.94 286 TYR C C 1
ATOM 6259 O O . TYR C 1 266 ? 82.556 -25.079 4.281 1.00 20.94 286 TYR C O 1
ATOM 6268 N N . PRO C 1 267 ? 84.361 -23.928 5.002 1.00 20.59 287 PRO C N 1
ATOM 6269 C CA . PRO C 1 267 ? 84.304 -22.932 3.958 1.00 20.59 287 PRO C CA 1
ATOM 6270 C C . PRO C 1 267 ? 84.233 -23.536 2.563 1.00 20.59 287 PRO C C 1
ATOM 6271 O O . PRO C 1 267 ? 84.870 -24.550 2.258 1.00 20.59 287 PRO C O 1
ATOM 6275 N N . ALA C 1 268 ? 83.454 -22.920 1.692 1.00 18.69 288 ALA C N 1
ATOM 6276 C CA . ALA C 1 268 ? 83.294 -23.358 0.319 1.00 18.69 288 ALA C CA 1
ATOM 6277 C C . ALA C 1 268 ? 83.016 -22.152 -0.537 1.00 18.69 288 ALA C C 1
ATOM 6278 O O . ALA C 1 268 ? 82.653 -21.141 0.059 1.00 18.69 288 ALA C O 1
ATOM 6280 N N . ILE C 1 269 ? 83.147 -22.228 -1.833 1.00 18.33 289 ILE C N 1
ATOM 6281 C CA . ILE C 1 269 ? 82.907 -21.086 -2.735 1.00 18.33 289 ILE C CA 1
ATOM 6282 C C . ILE C 1 269 ? 81.490 -21.113 -3.259 1.00 18.33 289 ILE C C 1
ATOM 6283 O O . ILE C 1 269 ? 81.169 -21.997 -4.063 1.00 18.33 289 ILE C O 1
ATOM 6288 N N . ILE C 1 270 ? 80.620 -20.215 -2.829 1.00 17.86 290 ILE C N 1
ATOM 6289 C CA . ILE C 1 270 ? 79.219 -20.229 -3.237 1.00 17.86 290 ILE C CA 1
ATOM 6290 C C . ILE C 1 270 ? 78.910 -19.361 -4.421 1.00 17.86 290 ILE C C 1
ATOM 6291 O O . ILE C 1 270 ? 79.391 -18.226 -4.521 1.00 17.86 290 ILE C O 1
ATOM 6296 N N . GLY C 1 271 ? 78.066 -19.827 -5.335 1.00 16.91 291 GLY C N 1
ATOM 6297 C CA . GLY C 1 271 ? 77.705 -19.073 -6.517 1.00 16.91 291 GLY C CA 1
ATOM 6298 C C . GLY C 1 271 ? 76.293 -19.405 -6.904 1.00 16.91 291 GLY C C 1
ATOM 6299 O O . GLY C 1 271 ? 75.581 -20.023 -6.117 1.00 16.91 291 GLY C O 1
ATOM 6300 N N . ARG C 1 272 ? 75.880 -19.090 -8.121 1.00 21.42 292 ARG C N 1
ATOM 6301 C CA . ARG C 1 272 ? 74.521 -19.330 -8.584 1.00 21.42 292 ARG C CA 1
ATOM 6302 C C . ARG C 1 272 ? 74.153 -20.807 -8.707 1.00 21.42 292 ARG C C 1
ATOM 6303 O O . ARG C 1 272 ? 72.963 -21.185 -8.677 1.00 21.42 292 ARG C O 1
ATOM 6311 N N . ASP C 1 273 ? 75.146 -21.661 -8.820 1.00 27.30 293 ASP C N 1
ATOM 6312 C CA . ASP C 1 273 ? 74.932 -23.075 -8.913 1.00 27.30 293 ASP C CA 1
ATOM 6313 C C . ASP C 1 273 ? 75.145 -23.726 -7.589 1.00 27.30 293 ASP C C 1
ATOM 6314 O O . ASP C 1 273 ? 75.123 -24.957 -7.540 1.00 27.30 293 ASP C O 1
ATOM 6319 N N . GLY C 1 274 ? 75.303 -22.990 -6.515 1.00 24.56 294 GLY C N 1
ATOM 6320 C CA . GLY C 1 274 ? 75.499 -23.682 -5.213 1.00 24.56 294 GLY C CA 1
ATOM 6321 C C . GLY C 1 274 ? 76.988 -23.760 -4.965 1.00 24.56 294 GLY C C 1
ATOM 6322 O O . GLY C 1 274 ? 77.655 -22.793 -5.348 1.00 24.56 294 GLY C O 1
ATOM 6323 N N . VAL C 1 275 ? 77.468 -24.793 -4.335 1.00 23.82 295 VAL C N 1
ATOM 6324 C CA . VAL C 1 275 ? 78.893 -24.910 -4.050 1.00 23.82 295 VAL C CA 1
ATOM 6325 C C . VAL C 1 275 ? 79.662 -25.049 -5.341 1.00 23.82 295 VAL C C 1
ATOM 6326 O O . VAL C 1 275 ? 79.491 -26.011 -6.089 1.00 23.82 295 VAL C O 1
ATOM 6330 N N . LEU C 1 276 ? 80.527 -24.068 -5.618 1.00 25.16 296 LEU C N 1
ATOM 6331 C CA . LEU C 1 276 ? 81.318 -24.145 -6.866 1.00 25.16 296 LEU C CA 1
ATOM 6332 C C . LEU C 1 276 ? 82.693 -24.725 -6.598 1.00 25.16 296 LEU C C 1
ATOM 6333 O O . LEU C 1 276 ? 83.376 -25.226 -7.520 1.00 25.16 296 LEU C O 1
ATOM 6338 N N . ALA C 1 277 ? 83.173 -24.667 -5.357 1.00 26.43 297 ALA C N 1
ATOM 6339 C CA . ALA C 1 277 ? 84.499 -25.234 -5.110 1.00 26.43 297 ALA C CA 1
ATOM 6340 C C . ALA C 1 277 ? 84.709 -25.350 -3.621 1.00 26.43 297 ALA C C 1
ATOM 6341 O O . ALA C 1 277 ? 83.957 -24.734 -2.882 1.00 26.43 297 ALA C O 1
ATOM 6343 N N . GLU C 1 278 ? 85.658 -26.169 -3.226 1.00 31.66 298 GLU C N 1
ATOM 6344 C CA . GLU C 1 278 ? 85.938 -26.401 -1.808 1.00 31.66 298 GLU C CA 1
ATOM 6345 C C . GLU C 1 278 ? 87.177 -25.585 -1.448 1.00 31.66 298 GLU C C 1
ATOM 6346 O O . GLU C 1 278 ? 87.921 -25.176 -2.334 1.00 31.66 298 GLU C O 1
ATOM 6352 N N . THR C 1 279 ? 87.367 -25.322 -0.168 1.00 33.25 299 THR C N 1
ATOM 6353 C CA . THR C 1 279 ? 88.541 -24.568 0.248 1.00 33.25 299 THR C CA 1
ATOM 6354 C C . THR C 1 279 ? 89.412 -25.576 0.991 1.00 33.25 299 THR C C 1
ATOM 6355 O O . THR C 1 279 ? 88.963 -26.703 1.267 1.00 33.25 299 THR C O 1
ATOM 6359 N N . THR C 1 280 ? 90.629 -25.204 1.272 1.00 34.24 300 THR C N 1
ATOM 6360 C CA . THR C 1 280 ? 91.584 -26.075 1.930 1.00 34.24 300 THR C CA 1
ATOM 6361 C C . THR C 1 280 ? 92.209 -25.332 3.087 1.00 34.24 300 THR C C 1
ATOM 6362 O O . THR C 1 280 ? 92.990 -24.408 2.854 1.00 34.24 300 THR C O 1
ATOM 6366 N N . LEU C 1 281 ? 91.864 -25.679 4.293 1.00 34.85 301 LEU C N 1
ATOM 6367 C CA . LEU C 1 281 ? 92.417 -25.012 5.449 1.00 34.85 301 LEU C CA 1
ATOM 6368 C C . LEU C 1 281 ? 93.560 -25.843 6.007 1.00 34.85 301 LEU C C 1
ATOM 6369 O O . LEU C 1 281 ? 93.441 -27.068 6.085 1.00 34.85 301 LEU C O 1
ATOM 6374 N N . ASP C 1 282 ? 94.637 -25.204 6.428 1.00 40.71 302 ASP C N 1
ATOM 6375 C CA . ASP C 1 282 ? 95.747 -25.979 7.037 1.00 40.71 302 ASP C CA 1
ATOM 6376 C C . ASP C 1 282 ? 95.434 -26.005 8.530 1.00 40.71 302 ASP C C 1
ATOM 6377 O O . ASP C 1 282 ? 95.798 -25.113 9.308 1.00 40.71 302 ASP C O 1
ATOM 6382 N N . LEU C 1 283 ? 94.677 -27.009 8.951 1.00 38.90 303 LEU C N 1
ATOM 6383 C CA . LEU C 1 283 ? 94.307 -27.061 10.365 1.00 38.90 303 LEU C CA 1
ATOM 6384 C C . LEU C 1 283 ? 95.370 -27.781 11.150 1.00 38.90 303 LEU C C 1
ATOM 6385 O O . LEU C 1 283 ? 96.124 -28.614 10.619 1.00 38.90 303 LEU C O 1
ATOM 6390 N N . THR C 1 284 ? 95.409 -27.487 12.446 1.00 40.39 304 THR C N 1
ATOM 6391 C CA . THR C 1 284 ? 96.373 -28.238 13.267 1.00 40.39 304 THR C CA 1
ATOM 6392 C C . THR C 1 284 ? 95.910 -29.683 13.340 1.00 40.39 304 THR C C 1
ATOM 6393 O O . THR C 1 284 ? 94.828 -30.014 12.833 1.00 40.39 304 THR C O 1
ATOM 6397 N N . THR C 1 285 ? 96.661 -30.578 13.972 1.00 45.18 305 THR C N 1
ATOM 6398 C CA . THR C 1 285 ? 96.251 -31.972 14.096 1.00 45.18 305 THR C CA 1
ATOM 6399 C C . THR C 1 285 ? 95.082 -32.072 15.066 1.00 45.18 305 THR C C 1
ATOM 6400 O O . THR C 1 285 ? 94.167 -32.837 14.786 1.00 45.18 305 THR C O 1
ATOM 6404 N N . ASP C 1 286 ? 95.096 -31.288 16.147 1.00 46.63 306 ASP C N 1
ATOM 6405 C CA . ASP C 1 286 ? 93.946 -31.380 17.060 1.00 46.63 306 ASP C CA 1
ATOM 6406 C C . ASP C 1 286 ? 92.672 -30.889 16.381 1.00 46.63 306 ASP C C 1
ATOM 6407 O O . ASP C 1 286 ? 91.601 -31.487 16.548 1.00 46.63 306 ASP C O 1
ATOM 6412 N N . GLU C 1 287 ? 92.777 -29.835 15.621 1.00 43.81 307 GLU C N 1
ATOM 6413 C CA . GLU C 1 287 ? 91.677 -29.274 14.874 1.00 43.81 307 GLU C CA 1
ATOM 6414 C C . GLU C 1 287 ? 91.204 -30.291 13.858 1.00 43.81 307 GLU C C 1
ATOM 6415 O O . GLU C 1 287 ? 90.006 -30.566 13.772 1.00 43.81 307 GLU C O 1
ATOM 6421 N N . GLN C 1 288 ? 92.116 -30.919 13.154 1.00 44.72 308 GLN C N 1
ATOM 6422 C CA . GLN C 1 288 ? 91.797 -31.924 12.159 1.00 44.72 308 GLN C CA 1
ATOM 6423 C C . GLN C 1 288 ? 91.067 -33.092 12.823 1.00 44.72 308 GLN C C 1
ATOM 6424 O O . GLN C 1 288 ? 90.121 -33.666 12.302 1.00 44.72 308 GLN C O 1
ATOM 6430 N N . GLU C 1 289 ? 91.491 -33.464 14.015 1.00 44.71 309 GLU C N 1
ATOM 6431 C CA . GLU C 1 289 ? 90.918 -34.519 14.821 1.00 44.71 309 GLU C CA 1
ATOM 6432 C C . GLU C 1 289 ? 89.496 -34.185 15.200 1.00 44.71 309 GLU C C 1
ATOM 6433 O O . GLU C 1 289 ? 88.593 -35.016 15.062 1.00 44.71 309 GLU C O 1
ATOM 6439 N N . LYS C 1 290 ? 89.261 -32.967 15.672 1.00 40.45 310 LYS C N 1
ATOM 6440 C CA . LYS C 1 290 ? 87.889 -32.573 16.036 1.00 40.45 310 LYS C CA 1
ATOM 6441 C C . LYS C 1 290 ? 86.967 -32.537 14.827 1.00 40.45 310 LYS C C 1
ATOM 6442 O O . LYS C 1 290 ? 85.768 -32.814 14.913 1.00 40.45 310 LYS C O 1
ATOM 6448 N N . LEU C 1 291 ? 87.516 -32.194 13.680 1.00 36.17 311 LEU C N 1
ATOM 6449 C CA . LEU C 1 291 ? 86.736 -32.138 12.452 1.00 36.17 311 LEU C CA 1
ATOM 6450 C C . LEU C 1 291 ? 86.177 -33.519 12.150 1.00 36.17 311 LEU C C 1
ATOM 6451 O O . LEU C 1 291 ? 85.008 -33.682 11.799 1.00 36.17 311 LEU C O 1
ATOM 6456 N N . LEU C 1 292 ? 87.058 -34.535 12.272 1.00 38.31 312 LEU C N 1
ATOM 6457 C CA . LEU C 1 292 ? 86.637 -35.904 11.967 1.00 38.31 312 LEU C CA 1
ATOM 6458 C C . LEU C 1 292 ? 85.706 -36.449 13.017 1.00 38.31 312 LEU C C 1
ATOM 6459 O O . LEU C 1 292 ? 84.803 -37.198 12.653 1.00 38.31 312 LEU C O 1
ATOM 6464 N N . GLN C 1 293 ? 85.841 -36.078 14.261 1.00 41.80 313 GLN C N 1
ATOM 6465 C CA . GLN C 1 293 ? 84.926 -36.500 15.315 1.00 41.80 313 GLN C CA 1
ATOM 6466 C C . GLN C 1 293 ? 83.500 -36.037 14.975 1.00 41.80 313 GLN C C 1
ATOM 6467 O O . GLN C 1 293 ? 82.516 -36.737 15.102 1.00 41.80 313 GLN C O 1
ATOM 6473 N N . SER C 1 294 ? 83.382 -34.783 14.531 1.00 40.43 314 SER C N 1
ATOM 6474 C CA . SER C 1 294 ? 82.178 -34.117 14.130 1.00 40.43 314 SER C CA 1
ATOM 6475 C C . SER C 1 294 ? 81.504 -34.864 12.973 1.00 40.43 314 SER C C 1
ATOM 6476 O O . SER C 1 294 ? 80.296 -35.110 12.952 1.00 40.43 314 SER C O 1
ATOM 6479 N N . ARG C 1 295 ? 82.314 -35.224 11.984 1.00 39.35 315 ARG C N 1
ATOM 6480 C CA . ARG C 1 295 ? 81.880 -35.946 10.806 1.00 39.35 315 ARG C CA 1
ATOM 6481 C C . ARG C 1 295 ? 81.282 -37.308 11.162 1.00 39.35 315 ARG C C 1
ATOM 6482 O O . ARG C 1 295 ? 80.277 -37.712 10.578 1.00 39.35 315 ARG C O 1
ATOM 6490 N N . ASP C 1 296 ? 81.884 -38.025 12.085 1.00 40.28 316 ASP C N 1
ATOM 6491 C CA . ASP C 1 296 ? 81.468 -39.318 12.596 1.00 40.28 316 ASP C CA 1
ATOM 6492 C C . ASP C 1 296 ? 80.154 -39.071 13.318 1.00 40.28 316 ASP C C 1
ATOM 6493 O O . ASP C 1 296 ? 79.226 -39.798 13.008 1.00 40.28 316 ASP C O 1
ATOM 6498 N N . TYR C 1 297 ? 80.034 -38.054 14.150 1.00 41.53 317 TYR C N 1
ATOM 6499 C CA . TYR C 1 297 ? 78.716 -37.844 14.769 1.00 41.53 317 TYR C CA 1
ATOM 6500 C C . TYR C 1 297 ? 77.645 -37.626 13.728 1.00 41.53 317 TYR C C 1
ATOM 6501 O O . TYR C 1 297 ? 76.636 -38.335 13.751 1.00 41.53 317 TYR C O 1
ATOM 6510 N N . ILE C 1 298 ? 77.811 -36.725 12.787 1.00 37.96 318 ILE C N 1
ATOM 6511 C CA . ILE C 1 298 ? 76.787 -36.488 11.745 1.00 37.96 318 ILE C CA 1
ATOM 6512 C C . ILE C 1 298 ? 76.477 -37.756 10.969 1.00 37.96 318 ILE C C 1
ATOM 6513 O O . ILE C 1 298 ? 75.292 -38.010 10.609 1.00 37.96 318 ILE C O 1
ATOM 6518 N N . GLN C 1 299 ? 77.442 -38.595 10.686 1.00 38.22 319 GLN C N 1
ATOM 6519 C CA . GLN C 1 299 ? 77.209 -39.857 9.983 1.00 38.22 319 GLN C CA 1
ATOM 6520 C C . GLN C 1 299 ? 76.260 -40.763 10.778 1.00 38.22 319 GLN C C 1
ATOM 6521 O O . GLN C 1 299 ? 75.291 -41.243 10.191 1.00 38.22 319 GLN C O 1
ATOM 6527 N N . GLN C 1 300 ? 76.548 -40.964 12.071 1.00 39.74 320 GLN C N 1
ATOM 6528 C CA . GLN C 1 300 ? 75.766 -41.781 12.963 1.00 39.74 320 GLN C CA 1
ATOM 6529 C C . GLN C 1 300 ? 74.322 -41.276 12.984 1.00 39.74 320 GLN C C 1
ATOM 6530 O O . GLN C 1 300 ? 73.408 -42.051 12.685 1.00 39.74 320 GLN C O 1
ATOM 6536 N N . ARG C 1 301 ? 74.135 -39.998 13.290 1.00 34.40 321 ARG C N 1
ATOM 6537 C CA . ARG C 1 301 ? 72.787 -39.420 13.347 1.00 34.40 321 ARG C CA 1
ATOM 6538 C C . ARG C 1 301 ? 72.083 -39.466 12.009 1.00 34.40 321 ARG C C 1
ATOM 6539 O O . ARG C 1 301 ? 70.860 -39.652 11.963 1.00 34.40 321 ARG C O 1
ATOM 6542 N N . PHE C 1 302 ? 72.801 -39.353 10.901 1.00 30.51 322 PHE C N 1
ATOM 6543 C CA . PHE C 1 302 ? 72.150 -39.449 9.603 1.00 30.51 322 PHE C CA 1
ATOM 6544 C C . PHE C 1 302 ? 71.674 -40.881 9.323 1.00 30.51 322 PHE C C 1
ATOM 6545 O O . PHE C 1 302 ? 70.523 -41.093 8.942 1.00 30.51 322 PHE C O 1
ATOM 6553 N N . ASP C 1 303 ? 72.504 -41.900 9.511 1.00 31.19 323 ASP C N 1
ATOM 6554 C CA . ASP C 1 303 ? 72.132 -43.302 9.314 1.00 31.19 323 ASP C CA 1
ATOM 6555 C C . ASP C 1 303 ? 70.899 -43.629 10.133 1.00 31.19 323 ASP C C 1
ATOM 6556 O O . ASP C 1 303 ? 69.945 -44.222 9.670 1.00 31.19 323 ASP C O 1
ATOM 6561 N N . GLU C 1 304 ? 70.958 -43.200 11.381 1.00 32.91 324 GLU C N 1
ATOM 6562 C CA . GLU C 1 304 ? 69.858 -43.386 12.299 1.00 32.91 324 GLU C CA 1
ATOM 6563 C C . GLU C 1 304 ? 68.573 -42.795 11.763 1.00 32.91 324 GLU C C 1
ATOM 6564 O O . GLU C 1 304 ? 67.573 -43.544 11.724 1.00 32.91 324 GLU C O 1
ATOM 6570 N N . ILE C 1 305 ? 68.452 -41.575 11.320 1.00 30.59 325 ILE C N 1
ATOM 6571 C CA . ILE C 1 305 ? 67.214 -40.995 10.837 1.00 30.59 325 ILE C CA 1
ATOM 6572 C C . ILE C 1 305 ? 66.836 -41.440 9.458 1.00 30.59 325 ILE C C 1
ATOM 6573 O O . ILE C 1 305 ? 65.635 -41.624 9.150 1.00 30.59 325 ILE C O 1
ATOM 6578 N N . VAL C 1 306 ? 67.791 -41.701 8.571 1.00 32.15 326 VAL C N 1
ATOM 6579 C CA . VAL C 1 306 ? 67.435 -42.158 7.228 1.00 32.15 326 VAL C CA 1
ATOM 6580 C C . VAL C 1 306 ? 66.756 -43.528 7.315 1.00 32.15 326 VAL C C 1
ATOM 6581 O O . VAL C 1 306 ? 65.995 -43.935 6.421 1.00 32.15 326 VAL C O 1
ATOM 6585 N N . ASP C 1 307 ? 66.986 -44.315 8.368 1.00 35.06 327 ASP C N 1
ATOM 6586 C CA . ASP C 1 307 ? 66.423 -45.622 8.588 1.00 35.06 327 ASP C CA 1
ATOM 6587 C C . ASP C 1 307 ? 64.965 -45.562 9.011 1.00 35.06 327 ASP C C 1
ATOM 6588 O O . ASP C 1 307 ? 64.357 -46.638 9.121 1.00 35.06 327 ASP C O 1
ATOM 6593 N N . THR C 1 308 ? 64.386 -44.433 9.269 1.00 31.11 328 THR C N 1
ATOM 6594 C CA . THR C 1 308 ? 63.002 -44.295 9.673 1.00 31.11 328 THR C CA 1
ATOM 6595 C C . THR C 1 308 ? 62.166 -43.792 8.502 1.00 31.11 328 THR C C 1
ATOM 6596 O O . THR C 1 308 ? 60.977 -43.581 8.685 1.00 31.11 328 THR C O 1
ATOM 6600 N N . LEU C 1 309 ? 62.795 -43.641 7.356 1.00 32.28 329 LEU C N 1
ATOM 6601 C CA . LEU C 1 309 ? 62.089 -43.134 6.191 1.00 32.28 329 LEU C CA 1
ATOM 6602 C C . LEU C 1 309 ? 61.053 -44.172 5.761 1.00 32.28 329 LEU C C 1
ATOM 6603 O O . LEU C 1 309 ? 61.528 -45.321 5.502 1.00 32.28 329 LEU C O 1
ATOM 6609 N N . ALA D 1 1 ? 71.563 13.212 12.885 1.00 10.19 21 ALA D N 1
ATOM 6610 C CA . ALA D 1 1 ? 71.486 13.004 11.420 1.00 10.19 21 ALA D CA 1
ATOM 6611 C C . ALA D 1 1 ? 72.871 12.845 10.858 1.00 10.19 21 ALA D C 1
ATOM 6612 O O . ALA D 1 1 ? 73.860 13.037 11.583 1.00 10.19 21 ALA D O 1
ATOM 6614 N N . ARG D 1 2 ? 73.037 12.427 9.621 1.00 11.59 22 ARG D N 1
ATOM 6615 C CA . ARG D 1 2 ? 74.343 12.270 9.008 1.00 11.59 22 ARG D CA 1
ATOM 6616 C C . ARG D 1 2 ? 74.590 13.428 8.044 1.00 11.59 22 ARG D C 1
ATOM 6617 O O . ARG D 1 2 ? 73.699 13.719 7.229 1.00 11.59 22 ARG D O 1
ATOM 6625 N N . LYS D 1 3 ? 75.744 14.092 8.152 1.00 13.03 23 LYS D N 1
ATOM 6626 C CA . LYS D 1 3 ? 76.047 15.188 7.257 1.00 13.03 23 LYS D CA 1
ATOM 6627 C C . LYS D 1 3 ? 77.434 14.946 6.704 1.00 13.03 23 LYS D C 1
ATOM 6628 O O . LYS D 1 3 ? 78.376 14.692 7.473 1.00 13.03 23 LYS D O 1
ATOM 6634 N N . ILE D 1 4 ? 77.559 15.040 5.393 1.00 14.01 24 ILE D N 1
ATOM 6635 C CA . ILE D 1 4 ? 78.836 14.865 4.732 1.00 14.01 24 ILE D CA 1
ATOM 6636 C C . ILE D 1 4 ? 79.146 16.046 3.844 1.00 14.01 24 ILE D C 1
ATOM 6637 O O . ILE D 1 4 ? 78.263 16.495 3.084 1.00 14.01 24 ILE D O 1
ATOM 6642 N N . GLY D 1 5 ? 80.399 16.587 3.892 1.00 11.65 25 GLY D N 1
ATOM 6643 C CA . GLY D 1 5 ? 80.779 17.661 3.008 1.00 11.65 25 GLY D CA 1
ATOM 6644 C C . GLY D 1 5 ? 81.735 17.093 1.964 1.00 11.65 25 GLY D C 1
ATOM 6645 O O . GLY D 1 5 ? 82.552 16.208 2.203 1.00 11.65 25 GLY D O 1
ATOM 6646 N N . ILE D 1 6 ? 81.644 17.600 0.740 1.00 13.79 26 ILE D N 1
ATOM 6647 C CA . ILE D 1 6 ? 82.559 17.143 -0.317 1.00 13.79 26 ILE D CA 1
ATOM 6648 C C . ILE D 1 6 ? 83.233 18.367 -0.910 1.00 13.79 26 ILE D C 1
ATOM 6649 O O . ILE D 1 6 ? 82.505 19.306 -1.295 1.00 13.79 26 ILE D O 1
ATOM 6654 N N . ILE D 1 7 ? 84.553 18.408 -0.907 1.00 15.01 27 ILE D N 1
ATOM 6655 C CA . ILE D 1 7 ? 85.293 19.543 -1.466 1.00 15.01 27 ILE D CA 1
ATOM 6656 C C . ILE D 1 7 ? 85.880 19.148 -2.801 1.00 15.01 27 ILE D C 1
ATOM 6657 O O . ILE D 1 7 ? 86.755 18.299 -2.881 1.00 15.01 27 ILE D O 1
ATOM 6662 N N . GLY D 1 8 ? 85.369 19.759 -3.874 1.00 17.95 28 GLY D N 1
ATOM 6663 C CA . GLY D 1 8 ? 85.837 19.442 -5.212 1.00 17.95 28 GLY D CA 1
ATOM 6664 C C . GLY D 1 8 ? 84.846 18.463 -5.842 1.00 17.95 28 GLY D C 1
ATOM 6665 O O . GLY D 1 8 ? 84.916 17.251 -5.639 1.00 17.95 28 GLY D O 1
ATOM 6666 N N . LEU D 1 9 ? 83.902 18.986 -6.607 1.00 18.22 29 LEU D N 1
ATOM 6667 C CA . LEU D 1 9 ? 82.895 18.239 -7.318 1.00 18.22 29 LEU D CA 1
ATOM 6668 C C . LEU D 1 9 ? 83.291 17.980 -8.758 1.00 18.22 29 LEU D C 1
ATOM 6669 O O . LEU D 1 9 ? 82.584 18.342 -9.705 1.00 18.22 29 LEU D O 1
ATOM 6674 N N . GLY D 1 10 ? 84.432 17.332 -8.940 1.00 20.59 30 GLY D N 1
ATOM 6675 C CA . GLY D 1 10 ? 84.881 16.977 -10.295 1.00 20.59 30 GLY D CA 1
ATOM 6676 C C . GLY D 1 10 ? 84.445 15.529 -10.550 1.00 20.59 30 GLY D C 1
ATOM 6677 O O . GLY D 1 10 ? 83.488 15.035 -9.920 1.00 20.59 30 GLY D O 1
ATOM 6678 N N . ASN D 1 11 ? 85.139 14.836 -11.440 1.00 21.62 31 ASN D N 1
ATOM 6679 C CA . ASN D 1 11 ? 84.816 13.464 -11.765 1.00 21.62 31 ASN D CA 1
ATOM 6680 C C . ASN D 1 11 ? 84.728 12.639 -10.498 1.00 21.62 31 ASN D C 1
ATOM 6681 O O . ASN D 1 11 ? 83.718 11.895 -10.394 1.00 21.62 31 ASN D O 1
ATOM 6686 N N . VAL D 1 12 ? 85.705 12.652 -9.653 1.00 18.53 32 VAL D N 1
ATOM 6687 C CA . VAL D 1 12 ? 85.730 11.875 -8.429 1.00 18.53 32 VAL D CA 1
ATOM 6688 C C . VAL D 1 12 ? 84.705 12.381 -7.442 1.00 18.53 32 VAL D C 1
ATOM 6689 O O . VAL D 1 12 ? 83.887 11.569 -6.933 1.00 18.53 32 VAL D O 1
ATOM 6693 N N . GLY D 1 13 ? 84.658 13.654 -7.140 1.00 16.85 33 GLY D N 1
ATOM 6694 C CA . GLY D 1 13 ? 83.713 14.199 -6.184 1.00 16.85 33 GLY D CA 1
ATOM 6695 C C . GLY D 1 13 ? 82.258 13.939 -6.516 1.00 16.85 33 GLY D C 1
ATOM 6696 O O . GLY D 1 13 ? 81.473 13.688 -5.625 1.00 16.85 33 GLY D O 1
ATOM 6697 N N . ALA D 1 14 ? 81.883 14.046 -7.779 1.00 16.41 34 ALA D N 1
ATOM 6698 C CA . ALA D 1 14 ? 80.514 13.798 -8.225 1.00 16.41 34 ALA D CA 1
ATOM 6699 C C . ALA D 1 14 ? 80.197 12.309 -8.149 1.00 16.41 34 ALA D C 1
ATOM 6700 O O . ALA D 1 14 ? 79.039 11.975 -7.836 1.00 16.41 34 ALA D O 1
ATOM 6702 N N . ALA D 1 15 ? 81.143 11.392 -8.371 1.00 15.90 35 ALA D N 1
ATOM 6703 C CA . ALA D 1 15 ? 80.941 9.964 -8.255 1.00 15.90 35 ALA D CA 1
ATOM 6704 C C . ALA D 1 15 ? 80.729 9.632 -6.791 1.00 15.90 35 ALA D C 1
ATOM 6705 O O . ALA D 1 15 ? 79.896 8.754 -6.481 1.00 15.90 35 ALA D O 1
ATOM 6707 N N . VAL D 1 16 ? 81.416 10.265 -5.874 1.00 15.64 36 VAL D N 1
ATOM 6708 C CA . VAL D 1 16 ? 81.272 10.084 -4.441 1.00 15.64 36 VAL D CA 1
ATOM 6709 C C . VAL D 1 16 ? 79.877 10.538 -4.005 1.00 15.64 36 VAL D C 1
ATOM 6710 O O . VAL D 1 16 ? 79.184 9.851 -3.250 1.00 15.64 36 VAL D O 1
ATOM 6714 N N . ALA D 1 17 ? 79.435 11.698 -4.485 1.00 16.84 37 ALA D N 1
ATOM 6715 C CA . ALA D 1 17 ? 78.110 12.227 -4.145 1.00 16.84 37 ALA D CA 1
ATOM 6716 C C . ALA D 1 17 ? 77.005 11.313 -4.701 1.00 16.84 37 ALA D C 1
ATOM 6717 O O . ALA D 1 17 ? 76.019 11.040 -4.014 1.00 16.84 37 ALA D O 1
ATOM 6719 N N . HIS D 1 18 ? 77.134 10.870 -5.933 1.00 16.54 38 HIS D N 1
ATOM 6720 C CA . HIS D 1 18 ? 76.120 10.003 -6.522 1.00 16.54 38 HIS D CA 1
ATOM 6721 C C . HIS D 1 18 ? 76.040 8.673 -5.796 1.00 16.54 38 HIS D C 1
ATOM 6722 O O . HIS D 1 18 ? 74.939 8.230 -5.482 1.00 16.54 38 HIS D O 1
ATOM 6729 N N . GLY D 1 19 ? 77.155 8.043 -5.468 1.00 16.87 39 GLY D N 1
ATOM 6730 C CA . GLY D 1 19 ? 77.191 6.813 -4.702 1.00 16.87 39 GLY D CA 1
ATOM 6731 C C . GLY D 1 19 ? 76.516 6.908 -3.353 1.00 16.87 39 GLY D C 1
ATOM 6732 O O . GLY D 1 19 ? 75.850 5.958 -2.911 1.00 16.87 39 GLY D O 1
ATOM 6733 N N . LEU D 1 20 ? 76.674 8.017 -2.662 1.00 16.05 40 LEU D N 1
ATOM 6734 C CA . LEU D 1 20 ? 76.083 8.240 -1.351 1.00 16.05 40 LEU D CA 1
ATOM 6735 C C . LEU D 1 20 ? 74.591 8.517 -1.504 1.00 16.05 40 LEU D C 1
ATOM 6736 O O . LEU D 1 20 ? 73.789 7.987 -0.781 1.00 16.05 40 LEU D O 1
ATOM 6741 N N . ILE D 1 21 ? 74.246 9.356 -2.472 1.00 17.71 41 ILE D N 1
ATOM 6742 C CA . ILE D 1 21 ? 72.856 9.732 -2.735 1.00 17.71 41 ILE D CA 1
ATOM 6743 C C . ILE D 1 21 ? 72.006 8.603 -3.305 1.00 17.71 41 ILE D C 1
ATOM 6744 O O . ILE D 1 21 ? 70.817 8.540 -2.948 1.00 17.71 41 ILE D O 1
ATOM 6749 N N . ALA D 1 22 ? 72.526 7.701 -4.120 1.00 18.32 42 ALA D N 1
ATOM 6750 C CA . ALA D 1 22 ? 71.814 6.578 -4.702 1.00 18.32 42 ALA D CA 1
ATOM 6751 C C . ALA D 1 22 ? 71.440 5.630 -3.567 1.00 18.32 42 ALA D C 1
ATOM 6752 O O . ALA D 1 22 ? 70.395 4.960 -3.654 1.00 18.32 42 ALA D O 1
ATOM 6754 N N . GLN D 1 23 ? 72.219 5.542 -2.502 1.00 20.06 43 GLN D N 1
ATOM 6755 C CA . GLN D 1 23 ? 71.883 4.692 -1.358 1.00 20.06 43 GLN D CA 1
ATOM 6756 C C . GLN D 1 23 ? 71.255 5.520 -0.239 1.00 20.06 43 GLN D C 1
ATOM 6757 O O . GLN D 1 23 ? 70.951 4.892 0.785 1.00 20.06 43 GLN D O 1
ATOM 6763 N N . GLY D 1 24 ? 71.103 6.832 -0.359 1.00 17.48 44 GLY D N 1
ATOM 6764 C CA . GLY D 1 24 ? 70.489 7.546 0.811 1.00 17.48 44 GLY D CA 1
ATOM 6765 C C . GLY D 1 24 ? 71.364 7.435 2.031 1.00 17.48 44 GLY D C 1
ATOM 6766 O O . GLY D 1 24 ? 70.828 7.348 3.156 1.00 17.48 44 GLY D O 1
ATOM 6767 N N . VAL D 1 25 ? 72.694 7.446 1.933 1.00 16.24 45 VAL D N 1
ATOM 6768 C CA . VAL D 1 25 ? 73.551 7.295 3.125 1.00 16.24 45 VAL D CA 1
ATOM 6769 C C . VAL D 1 25 ? 73.483 8.481 4.042 1.00 16.24 45 VAL D C 1
ATOM 6770 O O . VAL D 1 25 ? 73.403 8.281 5.290 1.00 16.24 45 VAL D O 1
ATOM 6774 N N . ALA D 1 26 ? 73.514 9.706 3.559 1.00 14.41 46 ALA D N 1
ATOM 6775 C CA . ALA D 1 26 ? 73.464 10.882 4.451 1.00 14.41 46 ALA D CA 1
ATOM 6776 C C . ALA D 1 26 ? 72.190 11.668 4.292 1.00 14.41 46 ALA D C 1
ATOM 6777 O O . ALA D 1 26 ? 71.470 11.543 3.286 1.00 14.41 46 ALA D O 1
ATOM 6779 N N . ASP D 1 27 ? 71.881 12.498 5.265 1.00 13.33 47 ASP D N 1
ATOM 6780 C CA . ASP D 1 27 ? 70.676 13.314 5.229 1.00 13.33 47 ASP D CA 1
ATOM 6781 C C . ASP D 1 27 ? 70.959 14.684 4.629 1.00 13.33 47 ASP D C 1
ATOM 6782 O O . ASP D 1 27 ? 70.140 15.321 3.950 1.00 13.33 47 ASP D O 1
ATOM 6787 N N . ASP D 1 28 ? 72.147 15.218 4.935 1.00 15.19 48 ASP D N 1
ATOM 6788 C CA . ASP D 1 28 ? 72.569 16.541 4.488 1.00 15.19 48 ASP D CA 1
ATOM 6789 C C . ASP D 1 28 ? 73.905 16.453 3.801 1.00 15.19 48 ASP D C 1
ATOM 6790 O O . ASP D 1 28 ? 74.739 15.689 4.221 1.00 15.19 48 ASP D O 1
ATOM 6795 N N . TYR D 1 29 ? 74.047 17.180 2.691 1.00 16.82 49 TYR D N 1
ATOM 6796 C CA . TYR D 1 29 ? 75.273 17.187 1.914 1.00 16.82 49 TYR D CA 1
ATOM 6797 C C . TYR D 1 29 ? 75.710 18.633 1.679 1.00 16.82 49 TYR D C 1
ATOM 6798 O O . TYR D 1 29 ? 74.819 19.459 1.452 1.00 16.82 49 TYR D O 1
ATOM 6807 N N . VAL D 1 30 ? 76.988 18.934 1.781 1.00 15.48 50 VAL D N 1
ATOM 6808 C CA . VAL D 1 30 ? 77.568 20.251 1.530 1.00 15.48 50 VAL D CA 1
ATOM 6809 C C . VAL D 1 30 ? 78.584 20.076 0.410 1.00 15.48 50 VAL D C 1
ATOM 6810 O O . VAL D 1 30 ? 79.520 19.300 0.594 1.00 15.48 50 VAL D O 1
ATOM 6814 N N . PHE D 1 31 ? 78.328 20.669 -0.752 1.00 16.32 51 PHE D N 1
ATOM 6815 C CA . PHE D 1 31 ? 79.206 20.592 -1.898 1.00 16.32 51 PHE D CA 1
ATOM 6816 C C . PHE D 1 31 ? 79.993 21.907 -1.999 1.00 16.32 51 PHE D C 1
ATOM 6817 O O . PHE D 1 31 ? 79.350 22.952 -1.960 1.00 16.32 51 PHE D O 1
ATOM 6825 N N . ILE D 1 32 ? 81.311 21.840 -2.103 1.00 17.57 52 ILE D N 1
ATOM 6826 C CA . ILE D 1 32 ? 82.154 23.062 -2.205 1.00 17.57 52 ILE D CA 1
ATOM 6827 C C . ILE D 1 32 ? 83.024 22.928 -3.422 1.00 17.57 52 ILE D C 1
ATOM 6828 O O . ILE D 1 32 ? 83.760 21.969 -3.558 1.00 17.57 52 ILE D O 1
ATOM 6833 N N . ASP D 1 33 ? 82.870 23.868 -4.346 1.00 19.83 53 ASP D N 1
ATOM 6834 C CA . ASP D 1 33 ? 83.671 23.801 -5.559 1.00 19.83 53 ASP D CA 1
ATOM 6835 C C . ASP D 1 33 ? 83.950 25.238 -6.022 1.00 19.83 53 ASP D C 1
ATOM 6836 O O . ASP D 1 33 ? 83.072 26.101 -5.929 1.00 19.83 53 ASP D O 1
ATOM 6841 N N . ALA D 1 34 ? 85.139 25.430 -6.565 1.00 22.46 54 ALA D N 1
ATOM 6842 C CA . ALA D 1 34 ? 85.573 26.766 -7.015 1.00 22.46 54 ALA D CA 1
ATOM 6843 C C . ALA D 1 34 ? 84.715 27.255 -8.169 1.00 22.46 54 ALA D C 1
ATOM 6844 O O . ALA D 1 34 ? 84.456 28.469 -8.327 1.00 22.46 54 ALA D O 1
ATOM 6846 N N . ASN D 1 35 ? 84.316 26.324 -9.012 1.00 22.34 55 ASN D N 1
ATOM 6847 C CA . ASN D 1 35 ? 83.465 26.613 -10.159 1.00 22.34 55 ASN D CA 1
ATOM 6848 C C . ASN D 1 35 ? 81.996 26.594 -9.744 1.00 22.34 55 ASN D C 1
ATOM 6849 O O . ASN D 1 35 ? 81.376 25.526 -9.627 1.00 22.34 55 ASN D O 1
ATOM 6854 N N . GLU D 1 36 ? 81.440 27.763 -9.540 1.00 22.48 56 GLU D N 1
ATOM 6855 C CA . GLU D 1 36 ? 80.069 27.941 -9.112 1.00 22.48 56 GLU D CA 1
ATOM 6856 C C . GLU D 1 36 ? 79.059 27.298 -10.056 1.00 22.48 56 GLU D C 1
ATOM 6857 O O . GLU D 1 36 ? 78.070 26.749 -9.557 1.00 22.48 56 GLU D O 1
ATOM 6863 N N . ALA D 1 37 ? 79.256 27.376 -11.363 1.00 23.38 57 ALA D N 1
ATOM 6864 C CA . ALA D 1 37 ? 78.327 26.845 -12.336 1.00 23.38 57 ALA D CA 1
ATOM 6865 C C . ALA D 1 37 ? 78.353 25.321 -12.333 1.00 23.38 57 ALA D C 1
ATOM 6866 O O . ALA D 1 37 ? 77.262 24.780 -12.456 1.00 23.38 57 ALA D O 1
ATOM 6868 N N . LYS D 1 38 ? 79.492 24.692 -12.198 1.00 23.58 58 LYS D N 1
ATOM 6869 C CA . LYS D 1 38 ? 79.573 23.230 -12.187 1.00 23.58 58 LYS D CA 1
ATOM 6870 C C . LYS D 1 38 ? 78.884 22.750 -10.917 1.00 23.58 58 LYS D C 1
ATOM 6871 O O . LYS D 1 38 ? 77.915 21.969 -11.013 1.00 23.58 58 LYS D O 1
ATOM 6877 N N . VAL D 1 39 ? 79.224 23.216 -9.744 1.00 21.92 59 VAL D N 1
ATOM 6878 C CA . VAL D 1 39 ? 78.579 22.773 -8.513 1.00 21.92 59 VAL D CA 1
ATOM 6879 C C . VAL D 1 39 ? 77.094 23.065 -8.472 1.00 21.92 59 VAL D C 1
ATOM 6880 O O . VAL D 1 39 ? 76.306 22.282 -7.867 1.00 21.92 59 VAL D O 1
ATOM 6884 N N . LYS D 1 40 ? 76.633 24.122 -9.121 1.00 20.32 60 LYS D N 1
ATOM 6885 C CA . LYS D 1 40 ? 75.241 24.501 -9.165 1.00 20.32 60 LYS D CA 1
ATOM 6886 C C . LYS D 1 40 ? 74.439 23.584 -10.089 1.00 20.32 60 LYS D C 1
ATOM 6887 O O . LYS D 1 40 ? 73.262 23.280 -9.838 1.00 20.32 60 LYS D O 1
ATOM 6893 N N . ALA D 1 41 ? 75.047 23.165 -11.188 1.00 19.84 61 ALA D N 1
ATOM 6894 C CA . ALA D 1 41 ? 74.477 22.248 -12.148 1.00 19.84 61 ALA D CA 1
ATOM 6895 C C . ALA D 1 41 ? 74.272 20.900 -11.486 1.00 19.84 61 ALA D C 1
ATOM 6896 O O . ALA D 1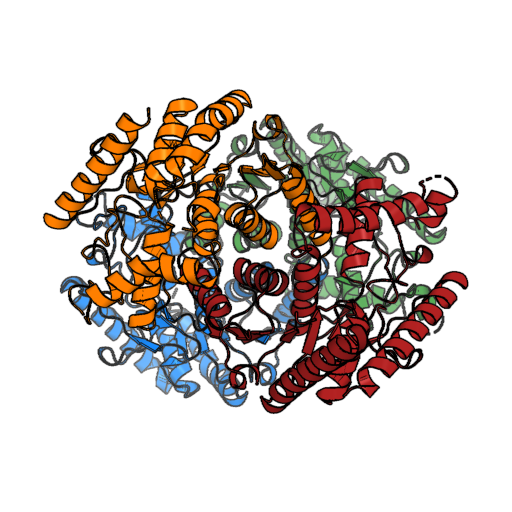 41 ? 73.180 20.318 -11.556 1.00 19.84 61 ALA D O 1
ATOM 6898 N N . ASP D 1 42 ? 75.278 20.369 -10.789 1.00 19.06 62 ASP D N 1
ATOM 6899 C CA . ASP D 1 42 ? 75.195 19.112 -10.064 1.00 19.06 62 ASP D CA 1
ATOM 6900 C C . ASP D 1 42 ? 74.139 19.197 -8.991 1.00 19.06 62 ASP D C 1
ATOM 6901 O O . ASP D 1 42 ? 73.316 18.254 -8.904 1.00 19.06 62 ASP D O 1
ATOM 6906 N N . GLN D 1 43 ? 74.090 20.241 -8.210 1.00 18.40 63 GLN D N 1
ATOM 6907 C CA . GLN D 1 43 ? 73.060 20.381 -7.190 1.00 18.40 63 GLN D CA 1
ATOM 6908 C C . GLN D 1 43 ? 71.684 20.286 -7.803 1.00 18.40 63 GLN D C 1
ATOM 6909 O O . GLN D 1 43 ? 70.846 19.506 -7.279 1.00 18.40 63 GLN D O 1
ATOM 6915 N N . ILE D 1 44 ? 71.404 20.974 -8.883 1.00 19.08 64 ILE D N 1
ATOM 6916 C CA . ILE D 1 44 ? 70.103 20.964 -9.541 1.00 19.08 64 ILE D CA 1
ATOM 6917 C C . ILE D 1 44 ? 69.805 19.593 -10.163 1.00 19.08 64 ILE D C 1
ATOM 6918 O O . ILE D 1 44 ? 68.657 19.221 -10.049 1.00 19.08 64 ILE D O 1
ATOM 6923 N N . ASP D 1 45 ? 70.772 18.932 -10.723 1.00 18.35 65 ASP D N 1
ATOM 6924 C CA . ASP D 1 45 ? 70.665 17.629 -11.313 1.00 18.35 65 ASP D CA 1
ATOM 6925 C C . ASP D 1 45 ? 70.310 16.599 -10.235 1.00 18.35 65 ASP D C 1
ATOM 6926 O O . ASP D 1 45 ? 69.396 15.775 -10.458 1.00 18.35 65 ASP D O 1
ATOM 6931 N N . PHE D 1 46 ? 70.996 16.640 -9.080 1.00 17.18 66 PHE D N 1
ATOM 6932 C CA . PHE D 1 46 ? 70.650 15.737 -7.988 1.00 17.18 66 PHE D CA 1
ATOM 6933 C C . PHE D 1 46 ? 69.291 16.119 -7.399 1.00 17.18 66 PHE D C 1
ATOM 6934 O O . PHE D 1 46 ? 68.558 15.270 -6.933 1.00 17.18 66 PHE D O 1
ATOM 6942 N N . GLN D 1 47 ? 68.909 17.388 -7.386 1.00 18.09 67 GLN D N 1
ATOM 6943 C CA . GLN D 1 47 ? 67.600 17.746 -6.843 1.00 18.09 67 GLN D CA 1
ATOM 6944 C C . GLN D 1 47 ? 66.505 17.315 -7.829 1.00 18.09 67 GLN D C 1
ATOM 6945 O O . GLN D 1 47 ? 65.382 17.016 -7.362 1.00 18.09 67 GLN D O 1
ATOM 6951 N N . ASP D 1 48 ? 66.798 17.194 -9.112 1.00 18.38 68 ASP D N 1
ATOM 6952 C CA . ASP D 1 48 ? 65.857 16.697 -10.095 1.00 18.38 68 ASP D CA 1
ATOM 6953 C C . ASP D 1 48 ? 65.653 15.174 -9.928 1.00 18.38 68 ASP D C 1
ATOM 6954 O O . ASP D 1 48 ? 64.631 14.631 -10.317 1.00 18.38 68 ASP D O 1
ATOM 6959 N N . ALA D 1 49 ? 66.655 14.476 -9.398 1.00 18.19 69 ALA D N 1
ATOM 6960 C CA . ALA D 1 49 ? 66.603 13.073 -9.126 1.00 18.19 69 ALA D CA 1
ATOM 6961 C C . ALA D 1 49 ? 65.795 12.822 -7.874 1.00 18.19 69 ALA D C 1
ATOM 6962 O O . ALA D 1 49 ? 65.099 11.777 -7.821 1.00 18.19 69 ALA D O 1
ATOM 6964 N N . MET D 1 50 ? 65.722 13.637 -6.874 1.00 17.72 70 MET D N 1
ATOM 6965 C CA . MET D 1 50 ? 64.969 13.387 -5.660 1.00 17.72 70 MET D CA 1
ATOM 6966 C C . MET D 1 50 ? 63.547 12.994 -5.900 1.00 17.72 70 MET D C 1
ATOM 6967 O O . MET D 1 50 ? 63.121 12.073 -5.134 1.00 17.72 70 MET D O 1
ATOM 6972 N N . ALA D 1 51 ? 62.779 13.494 -6.854 1.00 17.35 71 ALA D N 1
ATOM 6973 C CA . ALA D 1 51 ? 61.394 12.995 -6.976 1.00 17.35 71 ALA D CA 1
ATOM 6974 C C . ALA D 1 51 ? 61.350 11.514 -7.364 1.00 17.35 71 ALA D C 1
ATOM 6975 O O . ALA D 1 51 ? 60.313 10.889 -7.064 1.00 17.35 71 ALA D O 1
ATOM 6977 N N . ASN D 1 52 ? 62.313 10.895 -7.971 1.00 15.23 72 ASN D N 1
ATOM 6978 C CA . ASN D 1 52 ? 62.288 9.513 -8.359 1.00 15.23 72 ASN D CA 1
ATOM 6979 C C . ASN D 1 52 ? 63.260 8.648 -7.554 1.00 15.23 72 ASN D C 1
ATOM 6980 O O . ASN D 1 52 ? 63.539 7.509 -7.939 1.00 15.23 72 ASN D O 1
ATOM 6985 N N . LEU D 1 53 ? 63.798 9.126 -6.440 1.00 15.01 73 LEU D N 1
ATOM 6986 C CA . LEU D 1 53 ? 64.718 8.395 -5.611 1.00 15.01 73 LEU D CA 1
ATOM 6987 C C . LEU D 1 53 ? 63.934 7.911 -4.387 1.00 15.01 73 LEU D C 1
ATOM 6988 O O . LEU D 1 53 ? 62.961 8.566 -4.072 1.00 15.01 73 LEU D O 1
ATOM 6993 N N . GLU D 1 54 ? 64.443 6.862 -3.775 1.00 16.67 74 GLU D N 1
ATOM 6994 C CA . GLU D 1 54 ? 63.809 6.287 -2.606 1.00 16.67 74 GLU D CA 1
ATOM 6995 C C . GLU D 1 54 ? 64.150 7.035 -1.346 1.00 16.67 74 GLU D C 1
ATOM 6996 O O . GLU D 1 54 ? 63.302 7.135 -0.441 1.00 16.67 74 GLU D O 1
ATOM 7002 N N . ALA D 1 55 ? 65.360 7.590 -1.233 1.00 16.24 75 ALA D N 1
ATOM 7003 C CA . ALA D 1 55 ? 65.693 8.315 0.005 1.00 16.24 75 ALA D CA 1
ATOM 7004 C C . ALA D 1 55 ? 65.912 9.777 -0.276 1.00 16.24 75 ALA D C 1
ATOM 7005 O O . ALA D 1 55 ? 66.309 10.164 -1.373 1.00 16.24 75 ALA D O 1
ATOM 7007 N N . HIS D 1 56 ? 65.658 10.618 0.702 1.00 16.18 76 HIS D N 1
ATOM 7008 C CA . HIS D 1 56 ? 65.820 12.065 0.571 1.00 16.18 76 HIS D CA 1
ATOM 7009 C C . HIS D 1 56 ? 67.162 12.562 1.098 1.00 16.18 76 HIS D C 1
ATOM 7010 O O . HIS D 1 56 ? 67.763 12.067 2.075 1.00 16.18 76 HIS D O 1
ATOM 7017 N N . GLY D 1 57 ? 67.668 13.594 0.468 1.00 16.05 77 GLY D N 1
ATOM 7018 C CA . GLY D 1 57 ? 68.923 14.234 0.879 1.00 16.05 77 GLY D CA 1
ATOM 7019 C C . GLY D 1 57 ? 68.833 15.731 0.569 1.00 16.05 77 GLY D C 1
ATOM 7020 O O . GLY D 1 57 ? 68.278 16.143 -0.434 1.00 16.05 77 GLY D O 1
ATOM 7021 N N . ASN D 1 58 ? 69.360 16.540 1.472 1.00 16.93 78 ASN D N 1
ATOM 7022 C CA . ASN D 1 58 ? 69.401 17.986 1.305 1.00 16.93 78 ASN D CA 1
ATOM 7023 C C . ASN D 1 58 ? 70.783 18.383 0.823 1.00 16.93 78 ASN D C 1
ATOM 7024 O O . ASN D 1 58 ? 71.792 17.820 1.296 1.00 16.93 78 ASN D O 1
ATOM 7029 N N . ILE D 1 59 ? 70.882 19.260 -0.164 1.00 18.26 79 ILE D N 1
ATOM 7030 C CA . ILE D 1 59 ? 72.182 19.654 -0.718 1.00 18.26 79 ILE D CA 1
ATOM 7031 C C . ILE D 1 59 ? 72.364 21.178 -0.686 1.00 18.26 79 ILE D C 1
ATOM 7032 O O . ILE D 1 59 ? 71.543 21.930 -1.210 1.00 18.26 79 ILE D O 1
ATOM 7037 N N . VAL D 1 60 ? 73.440 21.632 -0.033 1.00 19.31 80 VAL D N 1
ATOM 7038 C CA . VAL D 1 60 ? 73.755 23.069 -0.026 1.00 19.31 80 VAL D CA 1
ATOM 7039 C C . VAL D 1 60 ? 75.172 23.188 -0.668 1.00 19.31 80 VAL D C 1
ATOM 7040 O O . VAL D 1 60 ? 75.999 22.298 -0.517 1.00 19.31 80 VAL D O 1
ATOM 7044 N N . ILE D 1 61 ? 75.392 24.278 -1.370 1.00 18.65 81 IL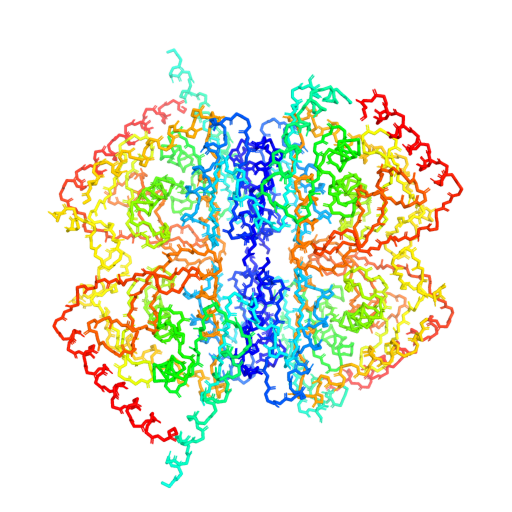E D N 1
ATOM 7045 C CA . ILE D 1 61 ? 76.667 24.460 -2.047 1.00 18.65 81 ILE D CA 1
ATOM 7046 C C . ILE D 1 61 ? 77.410 25.680 -1.518 1.00 18.65 81 ILE D C 1
ATOM 7047 O O . ILE D 1 61 ? 76.809 26.608 -0.992 1.00 18.65 81 ILE D O 1
ATOM 7052 N N . ASN D 1 62 ? 78.726 25.640 -1.586 1.00 19.59 82 ASN D N 1
ATOM 7053 C CA . ASN D 1 62 ? 79.681 26.652 -1.239 1.00 19.59 82 ASN D CA 1
ATOM 7054 C C . ASN D 1 62 ? 79.363 27.443 0.006 1.00 19.59 82 ASN D C 1
ATOM 7055 O O . ASN D 1 62 ? 79.450 28.678 -0.034 1.00 19.59 82 ASN D O 1
ATOM 7060 N N . ASP D 1 63 ? 79.053 26.744 1.090 1.00 19.66 83 ASP D N 1
ATOM 7061 C CA . ASP D 1 63 ? 78.723 27.388 2.375 1.00 19.66 83 ASP D CA 1
ATOM 7062 C C . ASP D 1 63 ? 79.606 26.711 3.420 1.00 19.66 83 ASP D C 1
ATOM 7063 O O . ASP D 1 63 ? 79.286 25.661 3.963 1.00 19.66 83 ASP D O 1
ATOM 7068 N N . TRP D 1 64 ? 80.726 27.321 3.736 1.00 15.26 84 TRP D N 1
ATOM 7069 C CA . TRP D 1 64 ? 81.686 26.775 4.684 1.00 15.26 84 TRP D CA 1
ATOM 7070 C C . TRP D 1 64 ? 81.157 26.628 6.065 1.00 15.26 84 TRP D C 1
ATOM 7071 O O . TRP D 1 64 ? 81.526 25.664 6.746 1.00 15.26 84 TRP D O 1
ATOM 7082 N N . ALA D 1 65 ? 80.307 27.522 6.541 1.00 16.66 85 ALA D N 1
ATOM 7083 C CA . ALA D 1 65 ? 79.763 27.475 7.876 1.00 16.66 85 ALA D CA 1
ATOM 7084 C C . ALA D 1 65 ? 78.962 26.210 8.063 1.00 16.66 85 ALA D C 1
ATOM 7085 O O . ALA D 1 65 ? 78.858 25.647 9.168 1.00 16.66 85 ALA D O 1
ATOM 7087 N N . ALA D 1 66 ? 78.378 25.652 6.993 1.00 17.58 86 ALA D N 1
ATOM 7088 C CA . ALA D 1 66 ? 77.582 24.447 6.996 1.00 17.58 86 ALA D CA 1
ATOM 7089 C C . ALA D 1 66 ? 78.382 23.228 7.328 1.00 17.58 86 ALA D C 1
ATOM 7090 O O . ALA D 1 66 ? 77.797 22.226 7.721 1.00 17.58 86 ALA D O 1
ATOM 7092 N N . LEU D 1 67 ? 79.705 23.248 7.218 1.00 16.87 87 LEU D N 1
ATOM 7093 C CA . LEU D 1 67 ? 80.567 22.117 7.542 1.00 16.87 87 LEU D CA 1
ATOM 7094 C C . LEU D 1 67 ? 80.806 21.930 9.030 1.00 16.87 87 LEU D C 1
ATOM 7095 O O . LEU D 1 67 ? 81.300 20.862 9.440 1.00 16.87 87 LEU D O 1
ATOM 7100 N N . ALA D 1 68 ? 80.419 22.831 9.871 1.00 16.98 88 ALA D N 1
ATOM 7101 C CA . ALA D 1 68 ? 80.639 22.866 11.288 1.00 16.98 88 ALA D CA 1
ATOM 7102 C C . ALA D 1 68 ? 80.263 21.555 11.949 1.00 16.98 88 ALA D C 1
ATOM 7103 O O . ALA D 1 68 ? 81.049 20.996 12.717 1.00 16.98 88 ALA D O 1
ATOM 7105 N N . ASP D 1 69 ? 79.067 21.089 11.650 1.00 19.59 89 ASP D N 1
ATOM 7106 C CA . ASP D 1 69 ? 78.607 19.827 12.266 1.00 19.59 89 ASP D CA 1
ATOM 7107 C C . ASP D 1 69 ? 78.631 18.657 11.299 1.00 19.59 89 ASP D C 1
ATOM 7108 O O . ASP D 1 69 ? 77.927 17.693 11.555 1.00 19.59 89 ASP D O 1
ATOM 7113 N N . ALA D 1 70 ? 79.422 18.703 10.222 1.00 16.17 90 ALA D N 1
ATOM 7114 C CA . ALA D 1 70 ? 79.526 17.595 9.312 1.00 16.17 90 ALA D CA 1
ATOM 7115 C C . ALA D 1 70 ? 80.228 16.434 10.013 1.00 16.17 90 ALA D C 1
ATOM 7116 O O . ALA D 1 70 ? 81.139 16.652 10.816 1.00 16.17 90 ALA D O 1
ATOM 7118 N N . ASP D 1 71 ? 79.779 15.211 9.708 1.00 13.77 91 ASP D N 1
ATOM 7119 C CA . ASP D 1 71 ? 80.421 14.053 10.327 1.00 13.77 91 ASP D CA 1
ATOM 7120 C C . ASP D 1 71 ? 81.756 13.805 9.644 1.00 13.77 91 ASP D C 1
ATOM 7121 O O . ASP D 1 71 ? 82.721 13.407 10.298 1.00 13.77 91 ASP D O 1
ATOM 7126 N N . VAL D 1 72 ? 81.772 13.907 8.321 1.00 12.44 92 VAL D N 1
ATOM 7127 C CA . VAL D 1 72 ? 82.932 13.581 7.522 1.00 12.44 92 VAL D CA 1
ATOM 7128 C C . VAL D 1 72 ? 83.107 14.575 6.402 1.00 12.44 92 VAL D C 1
ATOM 7129 O O . VAL D 1 72 ? 82.058 15.045 5.893 1.00 12.44 92 VAL D O 1
ATOM 7133 N N . VAL D 1 73 ? 84.334 14.924 5.989 1.00 11.53 93 VAL D N 1
ATOM 7134 C CA . VAL D 1 73 ? 84.472 15.838 4.836 1.00 11.53 93 VAL D CA 1
ATOM 7135 C C . VAL D 1 73 ? 85.401 15.088 3.912 1.00 11.53 93 VAL D C 1
ATOM 7136 O O . VAL D 1 73 ? 86.346 14.479 4.417 1.00 11.53 93 VAL D O 1
ATOM 7140 N N . ILE D 1 74 ? 85.090 15.040 2.649 1.00 15.91 94 ILE D N 1
ATOM 7141 C CA . ILE D 1 74 ? 85.935 14.295 1.709 1.00 15.91 94 ILE D CA 1
ATOM 7142 C C . ILE D 1 74 ? 86.521 15.338 0.768 1.00 15.91 94 ILE D C 1
ATOM 7143 O O . ILE D 1 74 ? 85.785 16.132 0.183 1.00 15.91 94 ILE D O 1
ATOM 7148 N N . SER D 1 75 ? 87.846 15.345 0.677 1.00 21.24 95 SER D N 1
ATOM 7149 C CA . SER D 1 75 ? 88.500 16.309 -0.192 1.00 21.24 95 SER D CA 1
ATOM 7150 C C . SER D 1 75 ? 89.027 15.605 -1.414 1.00 21.24 95 SER D C 1
ATOM 7151 O O . SER D 1 75 ? 89.780 14.634 -1.286 1.00 21.24 95 SER D O 1
ATOM 7154 N N . THR D 1 76 ? 88.607 16.061 -2.584 1.00 27.20 96 THR D N 1
ATOM 7155 C CA . THR D 1 76 ? 89.067 15.424 -3.828 1.00 27.20 96 THR D CA 1
ATOM 7156 C C . THR D 1 76 ? 89.969 16.381 -4.596 1.00 27.20 96 THR D C 1
ATOM 7157 O O . THR D 1 76 ? 90.122 16.263 -5.812 1.00 27.20 96 THR D O 1
ATOM 7161 N N . LEU D 1 77 ? 90.584 17.346 -3.948 1.00 33.02 97 LEU D N 1
ATOM 7162 C CA . LEU D 1 77 ? 91.476 18.310 -4.576 1.00 33.02 97 LEU D CA 1
ATOM 7163 C C . LEU D 1 77 ? 92.866 17.732 -4.727 1.00 33.02 97 LEU D C 1
ATOM 7164 O O . LEU D 1 77 ? 93.359 16.972 -3.864 1.00 33.02 97 LEU D O 1
ATOM 7169 N N . GLY D 1 78 ? 93.544 18.128 -5.790 1.00 40.60 98 GLY D N 1
ATOM 7170 C CA . GLY D 1 78 ? 94.931 17.635 -6.016 1.00 40.60 98 GLY D CA 1
ATOM 7171 C C . GLY D 1 78 ? 95.610 18.410 -7.152 1.00 40.60 98 GLY D C 1
ATOM 7172 O O . GLY D 1 78 ? 94.857 18.761 -8.091 1.00 40.60 98 GLY D O 1
ATOM 7173 N N . GLY D 1 89 ? 110.764 26.191 -12.414 1.00 55.93 109 GLY D N 1
ATOM 7174 C CA . GLY D 1 89 ? 109.767 26.932 -13.222 1.00 55.93 109 GLY D CA 1
ATOM 7175 C C . GLY D 1 89 ? 108.399 26.307 -12.927 1.00 55.93 109 GLY D C 1
ATOM 7176 O O . GLY D 1 89 ? 107.781 26.608 -11.914 1.00 55.93 109 GLY D O 1
ATOM 7177 N N . ASP D 1 90 ? 107.978 25.414 -13.796 1.00 52.75 110 ASP D N 1
ATOM 7178 C CA . ASP D 1 90 ? 106.723 24.695 -13.725 1.00 52.75 110 ASP D CA 1
ATOM 7179 C C . ASP D 1 90 ? 106.481 23.912 -12.451 1.00 52.75 110 ASP D C 1
ATOM 7180 O O . ASP D 1 90 ? 105.509 24.205 -11.765 1.00 52.75 110 ASP D O 1
ATOM 7185 N N . ARG D 1 91 ? 107.323 22.950 -12.148 1.00 45.06 111 ARG D N 1
ATOM 7186 C CA . ARG D 1 91 ? 107.281 22.059 -10.987 1.00 45.06 111 ARG D CA 1
ATOM 7187 C C . ARG D 1 91 ? 107.205 22.847 -9.691 1.00 45.06 111 ARG D C 1
ATOM 7188 O O . ARG D 1 91 ? 106.380 22.538 -8.822 1.00 45.06 111 ARG D O 1
ATOM 7196 N N . PHE D 1 92 ? 108.052 23.869 -9.548 1.00 35.15 112 PHE D N 1
ATOM 7197 C CA . PHE D 1 92 ? 108.067 24.740 -8.387 1.00 35.15 112 PHE D CA 1
ATOM 7198 C C . PHE D 1 92 ? 106.753 25.524 -8.394 1.00 35.15 112 PHE D C 1
ATOM 7199 O O . PHE D 1 92 ? 106.093 25.608 -7.375 1.00 35.15 112 PHE D O 1
ATOM 7207 N N . ALA D 1 93 ? 106.417 26.060 -9.558 1.00 31.49 113 ALA D N 1
ATOM 7208 C CA . ALA D 1 93 ? 105.148 26.815 -9.708 1.00 31.49 113 ALA D CA 1
ATOM 7209 C C . ALA D 1 93 ? 103.987 25.936 -9.245 1.00 31.49 113 ALA D C 1
ATOM 7210 O O . ALA D 1 93 ? 103.252 26.332 -8.308 1.00 31.49 113 ALA D O 1
ATOM 7212 N N . GLU D 1 94 ? 103.833 24.734 -9.779 1.00 30.17 114 GLU D N 1
ATOM 7213 C CA . GLU D 1 94 ? 102.780 23.811 -9.381 1.00 30.17 114 GLU D CA 1
ATOM 7214 C C . GLU D 1 94 ? 102.825 23.497 -7.912 1.00 30.17 114 GLU D C 1
ATOM 7215 O O . GLU D 1 94 ? 101.796 23.606 -7.209 1.00 30.17 114 GLU D O 1
ATOM 7221 N N . LEU D 1 95 ? 103.981 23.198 -7.336 1.00 25.11 115 LEU D N 1
ATOM 7222 C CA . LEU D 1 95 ? 104.063 22.918 -5.915 1.00 25.11 115 LEU D CA 1
ATOM 7223 C C . LEU D 1 95 ? 103.523 24.071 -5.097 1.00 25.11 115 LEU D C 1
ATOM 7224 O O . LEU D 1 95 ? 102.853 23.893 -4.094 1.00 25.11 115 LEU D O 1
ATOM 7229 N N . LYS D 1 96 ? 103.874 25.291 -5.524 1.00 20.90 116 LYS D N 1
ATOM 7230 C CA . LYS D 1 96 ? 103.491 26.518 -4.864 1.00 20.90 116 LYS D CA 1
ATOM 7231 C C . LYS D 1 96 ? 101.990 26.735 -4.898 1.00 20.90 116 LYS D C 1
ATOM 7232 O O . LYS D 1 96 ? 101.370 26.998 -3.871 1.00 20.90 116 LYS D O 1
ATOM 7238 N N . PHE D 1 97 ? 101.380 26.578 -6.059 1.00 19.95 117 PHE D N 1
ATOM 7239 C CA . PHE D 1 97 ? 99.937 26.731 -6.203 1.00 19.95 117 PHE D CA 1
ATOM 7240 C C . PHE D 1 97 ? 99.198 25.641 -5.445 1.00 19.95 117 PHE D C 1
ATOM 7241 O O . PHE D 1 97 ? 98.163 25.870 -4.805 1.00 19.95 117 PHE D O 1
ATOM 7249 N N . THR D 1 98 ? 99.726 24.428 -5.466 1.00 19.63 118 THR D N 1
ATOM 7250 C CA . THR D 1 98 ? 99.158 23.300 -4.736 1.00 19.63 118 THR D CA 1
ATOM 7251 C C . THR D 1 98 ? 99.240 23.522 -3.263 1.00 19.63 118 THR D C 1
ATOM 7252 O O . THR D 1 98 ? 98.246 23.328 -2.552 1.00 19.63 118 THR D O 1
ATOM 7256 N N . SER D 1 99 ? 100.433 23.949 -2.766 1.00 19.43 119 SER D N 1
ATOM 7257 C CA . SER D 1 99 ? 100.495 24.134 -1.307 1.00 19.43 119 SER D CA 1
ATOM 7258 C C . SER D 1 99 ? 99.587 25.286 -0.908 1.00 19.43 119 SER D C 1
ATOM 7259 O O . SER D 1 99 ? 98.940 25.264 0.148 1.00 19.43 119 SER D O 1
ATOM 7262 N N . SER D 1 100 ? 99.491 26.296 -1.730 1.00 19.40 120 SER D N 1
ATOM 7263 C CA . SER D 1 100 ? 98.630 27.445 -1.444 1.00 19.40 120 SER D CA 1
ATOM 7264 C C . SER D 1 100 ? 97.186 27.009 -1.346 1.00 19.40 120 SER D C 1
ATOM 7265 O O . SER D 1 100 ? 96.375 27.367 -0.440 1.00 19.40 120 SER D O 1
ATOM 7268 N N . MET D 1 101 ? 96.744 26.196 -2.319 1.00 18.68 121 MET D N 1
ATOM 7269 C CA . MET D 1 101 ? 95.371 25.693 -2.358 1.00 18.68 121 MET D CA 1
ATOM 7270 C C . MET D 1 101 ? 95.041 24.895 -1.119 1.00 18.68 121 MET D C 1
ATOM 7271 O O . MET D 1 101 ? 93.990 25.102 -0.508 1.00 18.68 121 MET D O 1
ATOM 7276 N N . VAL D 1 102 ? 95.946 24.015 -0.682 1.00 17.30 122 VAL D N 1
ATOM 7277 C CA . VAL D 1 102 ? 95.712 23.222 0.511 1.00 17.30 122 VAL D CA 1
ATOM 7278 C C . VAL D 1 102 ? 95.620 24.105 1.735 1.00 17.30 122 VAL D C 1
ATOM 7279 O O . VAL D 1 102 ? 94.839 23.810 2.678 1.00 17.30 122 VAL D O 1
ATOM 7283 N N . GLN D 1 103 ? 96.407 25.203 1.765 1.00 18.52 123 GLN D N 1
ATOM 7284 C CA . GLN D 1 103 ? 96.330 26.086 2.911 1.00 18.52 123 GLN D CA 1
ATOM 7285 C C . GLN D 1 103 ? 95.047 26.913 2.996 1.00 18.52 123 GLN D C 1
ATOM 7286 O O . GLN D 1 103 ? 94.522 27.234 4.085 1.00 18.52 123 GLN D O 1
ATOM 7292 N N . SER D 1 104 ? 94.560 27.338 1.826 1.00 16.68 124 SER D N 1
ATOM 7293 C CA . SER D 1 104 ? 93.336 28.149 1.789 1.00 16.68 124 SER D CA 1
ATOM 7294 C C . SER D 1 104 ? 92.145 27.300 2.196 1.00 16.68 124 SER D C 1
ATOM 7295 O O . SER D 1 104 ? 91.319 27.681 2.997 1.00 16.68 124 SER D O 1
ATOM 7298 N N . VAL D 1 105 ? 92.080 26.091 1.602 1.00 15.60 125 VAL D N 1
ATOM 7299 C CA . VAL D 1 105 ? 90.990 25.135 1.909 1.00 15.60 125 VAL D CA 1
ATOM 7300 C C . VAL D 1 105 ? 91.109 24.701 3.345 1.00 15.60 125 VAL D C 1
ATOM 7301 O O . VAL D 1 105 ? 90.123 24.799 4.105 1.00 15.60 125 VAL D O 1
ATOM 7305 N N . GLY D 1 106 ? 92.297 24.286 3.767 1.00 15.09 126 GLY D N 1
ATOM 7306 C CA . GLY D 1 106 ? 92.541 23.846 5.132 1.00 15.09 126 GLY D CA 1
ATOM 7307 C C . GLY D 1 106 ? 92.160 24.870 6.150 1.00 15.09 126 GLY D C 1
ATOM 7308 O O . GLY D 1 106 ? 91.558 24.604 7.191 1.00 15.09 126 GLY D O 1
ATOM 7309 N N . THR D 1 107 ? 92.501 26.168 5.903 1.00 15.28 127 THR D N 1
ATOM 7310 C CA . THR D 1 107 ? 92.192 27.257 6.826 1.00 15.28 127 THR D CA 1
ATOM 7311 C C . THR D 1 107 ? 90.705 27.511 6.940 1.00 15.28 127 THR D C 1
ATOM 7312 O O . THR D 1 107 ? 90.181 27.699 8.036 1.00 15.28 127 THR D O 1
ATOM 7316 N N . ASN D 1 108 ? 90.018 27.557 5.815 1.00 15.68 128 ASN D N 1
ATOM 7317 C CA . ASN D 1 108 ? 88.566 27.782 5.809 1.00 15.68 128 ASN D CA 1
ATOM 7318 C C . ASN D 1 108 ? 87.877 26.606 6.486 1.00 15.68 128 ASN D C 1
ATOM 7319 O O . ASN D 1 108 ? 86.940 26.761 7.276 1.00 15.68 128 ASN D O 1
ATOM 7324 N N . LEU D 1 109 ? 88.377 25.388 6.238 1.00 18.67 129 LEU D N 1
ATOM 7325 C CA . LEU D 1 109 ? 87.813 24.199 6.886 1.00 18.67 129 LEU D CA 1
ATOM 7326 C C . LEU D 1 109 ? 87.986 24.281 8.394 1.00 18.67 129 LEU D C 1
ATOM 7327 O O . LEU D 1 109 ? 87.063 24.038 9.163 1.00 18.67 129 LEU D O 1
ATOM 7332 N N . LYS D 1 110 ? 89.198 24.638 8.818 1.00 22.74 130 LYS D N 1
ATOM 7333 C CA . LYS D 1 110 ? 89.458 24.760 10.261 1.00 22.74 130 LYS D CA 1
ATOM 7334 C C . LYS D 1 110 ? 88.608 25.843 10.859 1.00 22.74 130 LYS D C 1
ATOM 7335 O O . LYS D 1 110 ? 88.025 25.711 11.934 1.00 22.74 130 LYS D O 1
ATOM 7341 N N . GLU D 1 111 ? 88.466 26.984 10.195 1.00 23.00 131 GLU D N 1
ATOM 7342 C CA . GLU D 1 111 ? 87.675 28.095 10.715 1.00 23.00 131 GLU D CA 1
ATOM 7343 C C . GLU D 1 111 ? 86.190 27.819 10.755 1.00 23.00 131 GLU D C 1
ATOM 7344 O O . GLU D 1 111 ? 85.518 28.480 11.578 1.00 23.00 131 GLU D O 1
ATOM 7350 N N . SER D 1 112 ? 85.662 26.917 9.936 1.00 20.40 132 SER D N 1
ATOM 7351 C CA . SER D 1 112 ? 84.236 26.554 9.919 1.00 20.40 132 SER D CA 1
ATOM 7352 C C . SER D 1 112 ? 83.729 25.967 11.213 1.00 20.40 132 SER D C 1
ATOM 7353 O O . SER D 1 112 ? 82.557 26.096 11.555 1.00 20.40 132 SER D O 1
ATOM 7356 N N . GLY D 1 113 ? 84.554 25.334 11.996 1.00 19.51 133 GLY D N 1
ATOM 7357 C CA . GLY D 1 113 ? 84.218 24.723 13.267 1.00 19.51 133 GLY D CA 1
ATOM 7358 C C . GLY D 1 113 ? 84.161 23.211 13.098 1.00 19.51 133 GLY D C 1
ATOM 7359 O O . GLY D 1 113 ? 83.920 22.494 14.062 1.00 19.51 133 GLY D O 1
ATOM 7360 N N . PHE D 1 114 ? 84.354 22.749 11.891 1.00 19.49 134 PHE D N 1
ATOM 7361 C CA . PHE D 1 114 ? 84.313 21.336 11.556 1.00 19.49 134 PHE D CA 1
ATOM 7362 C C . PHE D 1 114 ? 85.194 20.585 12.515 1.00 19.49 134 PHE D C 1
ATOM 7363 O O . PHE D 1 114 ? 86.281 21.061 12.816 1.00 19.49 134 PHE D O 1
ATOM 7371 N N . HIS D 1 115 ? 84.751 19.426 13.011 1.00 21.51 135 HIS D N 1
ATOM 7372 C CA . HIS D 1 115 ? 85.609 18.690 13.943 1.00 21.51 135 HIS D CA 1
ATOM 7373 C C . HIS D 1 115 ? 85.391 17.196 13.818 1.00 21.51 135 HIS D C 1
ATOM 7374 O O . HIS D 1 115 ? 85.517 16.459 14.795 1.00 21.51 135 HIS D O 1
ATOM 7381 N N . GLY D 1 116 ? 85.045 16.740 12.643 1.00 18.41 136 GLY D N 1
ATOM 7382 C CA . GLY D 1 116 ? 84.825 15.382 12.273 1.00 18.41 136 GLY D CA 1
ATOM 7383 C C . GLY D 1 116 ? 86.095 14.795 11.674 1.00 18.41 136 GLY D C 1
ATOM 7384 O O . GLY D 1 116 ? 87.170 15.253 11.994 1.00 18.41 136 GLY D O 1
ATOM 7385 N N . VAL D 1 117 ? 85.965 13.857 10.771 1.00 16.69 137 VAL D N 1
ATOM 7386 C CA . VAL D 1 117 ? 87.088 13.176 10.156 1.00 16.69 137 VAL D CA 1
ATOM 7387 C C . VAL D 1 117 ? 87.223 13.684 8.735 1.00 16.69 137 VAL D C 1
ATOM 7388 O O . VAL D 1 117 ? 86.219 13.864 8.036 1.00 16.69 137 VAL D O 1
ATOM 7392 N N . LEU D 1 118 ? 88.485 13.954 8.330 1.00 16.08 138 LEU D N 1
ATOM 7393 C CA . LEU D 1 118 ? 88.734 14.432 6.975 1.00 16.08 138 LEU D CA 1
ATOM 7394 C C . LEU D 1 118 ? 89.334 13.295 6.174 1.00 16.08 138 LEU D C 1
ATOM 7395 O O . LEU D 1 118 ? 90.350 12.757 6.624 1.00 16.08 138 LEU D O 1
ATOM 7400 N N . VAL D 1 119 ? 88.680 12.931 5.068 1.00 15.77 139 VAL D N 1
ATOM 7401 C CA . VAL D 1 119 ? 89.188 11.881 4.191 1.00 15.77 139 VAL D CA 1
ATOM 7402 C C . VAL D 1 119 ? 89.724 12.546 2.948 1.00 15.77 139 VAL D C 1
ATOM 7403 O O . VAL D 1 119 ? 89.027 13.380 2.333 1.00 15.77 139 VAL D O 1
ATOM 7407 N N . VAL D 1 120 ? 90.964 12.241 2.596 1.00 17.19 140 VAL D N 1
ATOM 7408 C CA . VAL D 1 120 ? 91.571 12.916 1.462 1.00 17.19 140 VAL D CA 1
ATOM 7409 C C . VAL D 1 120 ? 91.821 11.983 0.306 1.00 17.19 140 VAL D C 1
ATOM 7410 O O . VAL D 1 120 ? 92.403 10.909 0.454 1.00 17.19 140 VAL D O 1
ATOM 7414 N N . ILE D 1 121 ? 91.360 12.398 -0.849 1.00 24.49 141 ILE D N 1
ATOM 7415 C CA . ILE D 1 121 ? 91.526 11.733 -2.119 1.00 24.49 141 ILE D CA 1
ATOM 7416 C C . ILE D 1 121 ? 92.397 12.730 -2.906 1.00 24.49 141 ILE D C 1
ATOM 7417 O O . ILE D 1 121 ? 91.990 13.892 -3.058 1.00 24.49 141 ILE D O 1
ATOM 7422 N N . SER D 1 122 ? 93.555 12.338 -3.326 1.00 32.28 142 SER D N 1
ATOM 7423 C CA . SER D 1 122 ? 94.436 13.260 -4.037 1.00 32.28 142 SER D CA 1
ATOM 7424 C C . SER D 1 122 ? 95.570 12.502 -4.659 1.00 32.28 142 SER D C 1
ATOM 7425 O O . SER D 1 122 ? 95.566 11.258 -4.780 1.00 32.28 142 SER D O 1
ATOM 7428 N N . ASN D 1 123 ? 96.559 13.260 -5.051 1.00 37.56 143 ASN D N 1
ATOM 7429 C CA . ASN D 1 123 ? 97.751 12.586 -5.641 1.00 37.56 143 ASN D CA 1
ATOM 7430 C C . ASN D 1 123 ? 98.820 13.655 -5.668 1.00 37.56 143 ASN D C 1
ATOM 7431 O O . ASN D 1 123 ? 98.680 14.713 -6.297 1.00 37.56 143 ASN D O 1
ATOM 7436 N N . PRO D 1 124 ? 99.887 13.444 -4.912 1.00 34.92 144 PRO D N 1
ATOM 7437 C CA . PRO D 1 124 ? 100.118 12.276 -4.090 1.00 34.92 144 PRO D CA 1
ATOM 7438 C C . PRO D 1 124 ? 99.297 12.350 -2.823 1.00 34.92 144 PRO D C 1
ATOM 7439 O O . PRO D 1 124 ? 99.454 13.267 -2.001 1.00 34.92 144 PRO D O 1
ATOM 7443 N N . VAL D 1 125 ? 98.426 11.356 -2.639 1.00 28.52 145 VAL D N 1
ATOM 7444 C CA . VAL D 1 125 ? 97.515 11.335 -1.472 1.00 28.52 145 VAL D CA 1
ATOM 7445 C C . VAL D 1 125 ? 98.214 11.335 -0.146 1.00 28.52 145 VAL D C 1
ATOM 7446 O O . VAL D 1 125 ? 97.728 11.997 0.797 1.00 28.52 145 VAL D O 1
ATOM 7450 N N . ASP D 1 126 ? 99.342 10.676 0.054 1.00 24.85 146 ASP D N 1
ATOM 7451 C CA . ASP D 1 126 ? 99.986 10.668 1.385 1.00 24.85 146 ASP D CA 1
ATOM 7452 C C . ASP D 1 126 ? 100.564 12.035 1.713 1.00 24.85 146 ASP D C 1
ATOM 7453 O O . ASP D 1 126 ? 100.452 12.518 2.838 1.00 24.85 146 ASP D O 1
ATOM 7458 N N . VAL D 1 127 ? 101.222 12.671 0.736 1.00 22.55 147 VAL D N 1
ATOM 7459 C CA . VAL D 1 127 ? 101.817 13.997 0.920 1.00 22.55 147 VAL D CA 1
ATOM 7460 C C . VAL D 1 127 ? 100.768 15.062 1.186 1.00 22.55 147 VAL D C 1
ATOM 7461 O O . VAL D 1 127 ? 100.859 15.827 2.143 1.00 22.55 147 VAL D O 1
ATOM 7465 N N . ILE D 1 128 ? 99.715 15.073 0.349 1.00 18.75 148 ILE D N 1
ATOM 7466 C CA . ILE D 1 128 ? 98.624 16.047 0.503 1.00 18.75 148 ILE D CA 1
ATOM 7467 C C . ILE D 1 128 ? 97.884 15.784 1.792 1.00 18.75 148 ILE D C 1
ATOM 7468 O O . ILE D 1 128 ? 97.467 16.746 2.463 1.00 18.75 148 ILE D O 1
ATOM 7473 N N . THR D 1 129 ? 97.704 14.540 2.247 1.00 16.55 149 THR D N 1
ATOM 7474 C CA . THR D 1 129 ? 97.055 14.244 3.512 1.00 16.55 149 THR D CA 1
ATOM 7475 C C . THR D 1 129 ? 97.871 14.857 4.646 1.00 16.55 149 THR D C 1
ATOM 7476 O O . THR D 1 129 ? 97.321 15.531 5.527 1.00 16.55 149 THR D O 1
ATOM 7480 N N . ALA D 1 130 ? 99.183 14.645 4.626 1.00 17.26 150 ALA D N 1
ATOM 7481 C CA . ALA D 1 130 ? 100.064 15.188 5.680 1.00 17.26 150 ALA D CA 1
ATOM 7482 C C . ALA D 1 130 ? 100.099 16.709 5.670 1.00 17.26 150 ALA D C 1
ATOM 7483 O O . ALA D 1 130 ? 100.162 17.376 6.738 1.00 17.26 150 ALA D O 1
ATOM 7485 N N . LEU D 1 131 ? 100.042 17.343 4.512 1.00 18.90 151 LEU D N 1
ATOM 7486 C CA . LEU D 1 131 ? 99.996 18.781 4.313 1.00 18.90 151 LEU D CA 1
ATOM 7487 C C . LEU D 1 131 ? 98.733 19.381 4.900 1.00 18.90 151 LEU D C 1
ATOM 7488 O O . LEU D 1 131 ? 98.809 20.341 5.666 1.00 18.90 151 LEU D O 1
ATOM 7493 N N . PHE D 1 132 ? 97.568 18.751 4.652 1.00 17.34 152 PHE D N 1
ATOM 7494 C CA . PHE D 1 132 ? 96.286 19.152 5.226 1.00 17.34 152 PHE D CA 1
ATOM 7495 C C . PHE D 1 132 ? 96.312 19.036 6.726 1.00 17.34 152 PHE D C 1
ATOM 7496 O O . PHE D 1 132 ? 95.775 19.865 7.477 1.00 17.34 152 PHE D O 1
ATOM 7504 N N . GLN D 1 133 ? 96.983 17.977 7.234 1.00 19.07 153 GLN D N 1
ATOM 7505 C CA . GLN D 1 133 ? 97.069 17.786 8.698 1.00 19.07 153 GLN D CA 1
ATOM 7506 C C . GLN D 1 133 ? 97.856 18.930 9.278 1.00 19.07 153 GLN D C 1
ATOM 7507 O O . GLN D 1 133 ? 97.532 19.538 10.298 1.00 19.07 153 GLN D O 1
ATOM 7513 N N . HIS D 1 134 ? 98.945 19.223 8.577 1.00 23.18 154 HIS D N 1
ATOM 7514 C CA . HIS D 1 134 ? 99.872 20.304 8.934 1.00 23.18 154 HIS D CA 1
ATOM 7515 C C . HIS D 1 134 ? 99.205 21.666 8.970 1.00 23.18 154 HIS D C 1
ATOM 7516 O O . HIS D 1 134 ? 99.307 22.442 9.941 1.00 23.18 154 HIS D O 1
ATOM 7523 N N . VAL D 1 135 ? 98.445 22.026 7.939 1.00 21.94 155 VAL D N 1
ATOM 7524 C CA . VAL D 1 135 ? 97.772 23.304 7.831 1.00 21.94 155 VAL D CA 1
ATOM 7525 C C . VAL D 1 135 ? 96.574 23.452 8.745 1.00 21.94 155 VAL D C 1
ATOM 7526 O O . VAL D 1 135 ? 96.375 24.529 9.327 1.00 21.94 155 VAL D O 1
ATOM 7530 N N . THR D 1 136 ? 95.741 22.422 8.891 1.00 20.72 156 THR D N 1
ATOM 7531 C CA . THR D 1 136 ? 94.542 22.504 9.730 1.00 20.72 156 THR D CA 1
ATOM 7532 C C . THR D 1 136 ? 94.837 22.478 11.199 1.00 20.72 156 THR D C 1
ATOM 7533 O O . THR D 1 136 ? 94.118 23.018 12.057 1.00 20.72 156 THR D O 1
ATOM 7537 N N . GLY D 1 137 ? 95.858 21.669 11.548 1.00 19.90 157 GLY D N 1
ATOM 7538 C CA . GLY D 1 137 ? 96.211 21.515 12.964 1.00 19.90 157 GLY D CA 1
ATOM 7539 C C . GLY D 1 137 ? 95.335 20.459 13.600 1.00 19.90 157 GLY D C 1
ATOM 7540 O O . GLY D 1 137 ? 95.399 20.295 14.824 1.00 19.90 157 GLY D O 1
ATOM 7541 N N . PHE D 1 138 ? 94.524 19.759 12.806 1.00 18.31 158 PHE D N 1
ATOM 7542 C CA . PHE D 1 138 ? 93.647 18.690 13.319 1.00 18.31 158 PHE D CA 1
ATOM 7543 C C . PHE D 1 138 ? 94.522 17.539 13.804 1.00 18.31 158 PHE D C 1
ATOM 7544 O O . PHE D 1 138 ? 95.587 17.262 13.209 1.00 18.31 158 PHE D O 1
ATOM 7552 N N . PRO D 1 139 ? 94.112 16.833 14.838 1.00 16.84 159 PRO D N 1
ATOM 7553 C CA . PRO D 1 139 ? 94.835 15.676 15.313 1.00 16.84 159 PRO D CA 1
ATOM 7554 C C . PRO D 1 139 ? 95.079 14.728 14.158 1.00 16.84 159 PRO D C 1
ATOM 7555 O O . PRO D 1 139 ? 94.171 14.475 13.336 1.00 16.84 159 PRO D O 1
ATOM 7559 N N . ALA D 1 140 ? 96.268 14.156 14.002 1.00 17.48 160 ALA D N 1
ATOM 7560 C CA . ALA D 1 140 ? 96.551 13.274 12.867 1.00 17.48 160 ALA D CA 1
ATOM 7561 C C . ALA D 1 140 ? 95.566 12.144 12.721 1.00 17.48 160 ALA D C 1
ATOM 7562 O O . ALA D 1 140 ? 95.138 11.718 11.618 1.00 17.48 160 ALA D O 1
ATOM 7564 N N . HIS D 1 141 ? 95.057 11.593 13.795 1.00 18.44 161 HIS D N 1
ATOM 7565 C CA . HIS D 1 141 ? 94.084 10.494 13.738 1.00 18.44 161 HIS D CA 1
ATOM 7566 C C . HIS D 1 141 ? 92.792 10.979 13.119 1.00 18.44 161 HIS D C 1
ATOM 7567 O O . HIS D 1 141 ? 91.985 10.075 12.766 1.00 18.44 161 HIS D O 1
ATOM 7574 N N . LYS D 1 142 ? 92.532 12.262 12.941 1.00 16.78 162 LYS D N 1
ATOM 7575 C CA . LYS D 1 142 ? 91.289 12.704 12.334 1.00 16.78 162 LYS D CA 1
ATOM 7576 C C . LYS D 1 142 ? 91.501 13.090 10.898 1.00 16.78 162 LYS D C 1
ATOM 7577 O O . LYS D 1 142 ? 90.570 13.601 10.263 1.00 16.78 162 LYS D O 1
ATOM 7583 N N . VAL D 1 143 ? 92.695 12.884 10.387 1.00 15.77 163 VAL D N 1
ATOM 7584 C CA . VAL D 1 143 ? 92.991 13.236 8.994 1.00 15.77 163 VAL D CA 1
ATOM 7585 C C . VAL D 1 143 ? 93.577 12.029 8.317 1.00 15.77 163 VAL D C 1
ATOM 7586 O O . VAL D 1 143 ? 94.686 11.592 8.694 1.00 15.77 163 VAL D O 1
ATOM 7590 N N . ILE D 1 144 ? 92.825 11.417 7.377 1.00 17.76 164 ILE D N 1
ATOM 7591 C CA . ILE D 1 144 ? 93.318 10.203 6.714 1.00 17.76 164 ILE D CA 1
ATOM 7592 C C . ILE D 1 144 ? 93.115 10.286 5.223 1.00 17.76 164 ILE D C 1
ATOM 7593 O O . ILE D 1 144 ? 92.214 10.997 4.752 1.00 17.76 164 ILE D O 1
ATOM 7598 N N . GLY D 1 145 ? 93.909 9.546 4.489 1.00 17.83 165 GLY D N 1
ATOM 7599 C CA . GLY D 1 145 ? 93.769 9.540 3.025 1.00 17.83 165 GLY D CA 1
ATOM 7600 C C . GLY D 1 145 ? 93.310 8.163 2.594 1.00 17.83 165 GLY D C 1
ATOM 7601 O O . GLY D 1 145 ? 93.561 7.184 3.315 1.00 17.83 165 GLY D O 1
ATOM 7602 N N . THR D 1 146 ? 92.747 8.042 1.407 1.00 20.27 166 THR D N 1
ATOM 7603 C CA . THR D 1 146 ? 92.317 6.702 0.930 1.00 20.27 166 THR D CA 1
ATOM 7604 C C . THR D 1 146 ? 93.531 5.844 0.717 1.00 20.27 166 THR D C 1
ATOM 7605 O O . THR D 1 146 ? 93.499 4.601 0.868 1.00 20.27 166 THR D O 1
ATOM 7609 N N . GLY D 1 147 ? 94.700 6.400 0.377 1.00 22.10 167 GLY D N 1
ATOM 7610 C CA . GLY D 1 147 ? 95.912 5.619 0.235 1.00 22.10 167 GLY D CA 1
ATOM 7611 C C . GLY D 1 147 ? 95.796 4.461 -0.704 1.00 22.10 167 GLY D C 1
ATOM 7612 O O . GLY D 1 147 ? 95.296 4.561 -1.833 1.00 22.10 167 GLY D O 1
ATOM 7613 N N . THR D 1 148 ? 96.265 3.301 -0.220 1.00 24.30 168 THR D N 1
ATOM 7614 C CA . THR D 1 148 ? 96.257 2.094 -1.048 1.00 24.30 168 THR D CA 1
ATOM 7615 C C . THR D 1 148 ? 95.011 1.238 -0.921 1.00 24.30 168 THR D C 1
ATOM 7616 O O . THR D 1 148 ? 94.953 0.112 -1.467 1.00 24.30 168 THR D O 1
ATOM 7620 N N . LEU D 1 149 ? 93.915 1.777 -0.354 1.00 24.45 169 LEU D N 1
ATOM 7621 C CA . LEU D 1 149 ? 92.648 1.086 -0.304 1.00 24.45 169 LEU D CA 1
ATOM 7622 C C . LEU D 1 149 ? 92.234 0.841 -1.758 1.00 24.45 169 LEU D C 1
ATOM 7623 O O . LEU D 1 149 ? 91.706 -0.252 -2.048 1.00 24.45 169 LEU D O 1
ATOM 7628 N N . LEU D 1 150 ? 92.499 1.740 -2.692 1.00 24.06 170 LEU D N 1
ATOM 7629 C CA . LEU D 1 150 ? 92.146 1.480 -4.084 1.00 24.06 170 LEU D CA 1
ATOM 7630 C C . LEU D 1 150 ? 93.113 0.493 -4.680 1.00 24.06 170 LEU D C 1
ATOM 7631 O O . LEU D 1 150 ? 92.650 -0.336 -5.494 1.00 24.06 170 LEU D O 1
ATOM 7636 N N . ASP D 1 151 ? 94.384 0.496 -4.316 1.00 25.66 171 ASP D N 1
ATOM 7637 C CA . ASP D 1 151 ? 95.305 -0.477 -4.941 1.00 25.66 171 ASP D CA 1
ATOM 7638 C C . ASP D 1 151 ? 95.054 -1.876 -4.397 1.00 25.66 171 ASP D C 1
ATOM 7639 O O . ASP D 1 151 ? 95.236 -2.837 -5.159 1.00 25.66 171 ASP D O 1
ATOM 7644 N N . THR D 1 152 ? 94.651 -1.976 -3.150 1.00 22.67 172 THR D N 1
ATOM 7645 C CA . THR D 1 152 ? 94.299 -3.259 -2.558 1.00 22.67 172 THR D CA 1
ATOM 7646 C C . THR D 1 152 ? 93.124 -3.871 -3.289 1.00 22.67 172 THR D C 1
ATOM 7647 O O . THR D 1 152 ? 93.150 -5.020 -3.703 1.00 22.67 172 THR D O 1
ATOM 7651 N N . ALA D 1 153 ? 92.095 -3.097 -3.559 1.00 22.00 173 ALA D N 1
ATOM 7652 C CA . ALA D 1 153 ? 90.903 -3.484 -4.271 1.00 22.00 173 ALA D CA 1
ATOM 7653 C C . ALA D 1 153 ? 91.278 -3.921 -5.667 1.00 22.00 173 ALA D C 1
ATOM 7654 O O . ALA D 1 153 ? 90.603 -4.825 -6.187 1.00 22.00 173 ALA D O 1
ATOM 7656 N N . ARG D 1 154 ? 92.279 -3.392 -6.318 1.00 22.90 174 ARG D N 1
ATOM 7657 C CA . ARG D 1 154 ? 92.714 -3.780 -7.645 1.00 22.90 174 ARG D CA 1
ATOM 7658 C C . ARG D 1 154 ? 93.460 -5.111 -7.558 1.00 22.90 174 ARG D C 1
ATOM 7659 O O . ARG D 1 154 ? 93.324 -5.927 -8.458 1.00 22.90 174 ARG D O 1
ATOM 7667 N N . MET D 1 155 ? 94.230 -5.303 -6.505 1.00 24.09 175 MET D N 1
ATOM 7668 C CA . MET D 1 155 ? 94.947 -6.557 -6.292 1.00 24.09 175 MET D CA 1
ATOM 7669 C C . MET D 1 155 ? 93.893 -7.633 -6.074 1.00 24.09 175 MET D C 1
ATOM 7670 O O . MET D 1 155 ? 93.895 -8.737 -6.659 1.00 24.09 175 MET D O 1
ATOM 7675 N N . GLN D 1 156 ? 92.878 -7.337 -5.266 1.00 24.32 176 GLN D N 1
ATOM 7676 C CA . GLN D 1 156 ? 91.769 -8.262 -5.040 1.00 24.32 176 GLN D CA 1
ATOM 7677 C C . GLN D 1 156 ? 91.054 -8.544 -6.357 1.00 24.32 176 GLN D C 1
ATOM 7678 O O . GLN D 1 156 ? 90.686 -9.717 -6.588 1.00 24.32 176 GLN D O 1
ATOM 7684 N N . ARG D 1 157 ? 90.840 -7.618 -7.265 1.00 24.63 177 ARG D N 1
ATOM 7685 C CA . ARG D 1 157 ? 90.196 -7.853 -8.527 1.00 24.63 177 ARG D CA 1
ATOM 7686 C C . ARG D 1 157 ? 91.003 -8.822 -9.400 1.00 24.63 177 ARG D C 1
ATOM 7687 O O . ARG D 1 157 ? 90.463 -9.759 -9.971 1.00 24.63 177 ARG D O 1
ATOM 7695 N N . ALA D 1 158 ? 92.299 -8.532 -9.486 1.00 25.89 178 ALA D N 1
ATOM 7696 C CA . ALA D 1 158 ? 93.221 -9.347 -10.276 1.00 25.89 178 ALA D CA 1
ATOM 7697 C C . ALA D 1 158 ? 93.346 -10.730 -9.671 1.00 25.89 178 ALA D C 1
ATOM 7698 O O . ALA D 1 158 ? 93.192 -11.702 -10.427 1.00 25.89 178 ALA D O 1
ATOM 7700 N N . VAL D 1 159 ? 93.555 -10.917 -8.386 1.00 28.11 179 VAL D N 1
ATOM 7701 C CA . VAL D 1 159 ? 93.615 -12.269 -7.822 1.00 28.11 179 VAL D CA 1
ATOM 7702 C C . VAL D 1 159 ? 92.272 -12.971 -7.966 1.00 28.11 179 VAL D C 1
ATOM 7703 O O . VAL D 1 159 ? 92.249 -14.183 -8.243 1.00 28.11 179 VAL D O 1
ATOM 7707 N N . GLY D 1 160 ? 91.182 -12.283 -7.758 1.00 32.82 180 GLY D N 1
ATOM 7708 C CA . GLY D 1 160 ? 89.836 -12.772 -7.869 1.00 32.82 180 GLY D CA 1
ATOM 7709 C C . GLY D 1 160 ? 89.613 -13.257 -9.282 1.00 32.82 180 GLY D C 1
ATOM 7710 O O . GLY D 1 160 ? 89.185 -14.405 -9.439 1.00 32.82 180 GLY D O 1
ATOM 7711 N N . GLU D 1 161 ? 89.931 -12.459 -10.306 1.00 36.49 181 GLU D N 1
ATOM 7712 C CA . GLU D 1 161 ? 89.790 -12.932 -11.680 1.00 36.49 181 GLU D CA 1
ATOM 7713 C C . GLU D 1 161 ? 90.716 -14.129 -11.865 1.00 36.49 181 GLU D C 1
ATOM 7714 O O . GLU D 1 161 ? 90.305 -15.072 -12.542 1.00 36.49 181 GLU D O 1
ATOM 7720 N N . ALA D 1 162 ? 91.898 -14.206 -11.297 1.00 36.41 182 ALA D N 1
ATOM 7721 C CA . ALA D 1 162 ? 92.784 -15.330 -11.431 1.00 36.41 182 ALA D CA 1
ATOM 7722 C C . ALA D 1 162 ? 92.186 -16.631 -10.918 1.00 36.41 182 ALA D C 1
ATOM 7723 O O . ALA D 1 162 ? 92.301 -17.668 -11.602 1.00 36.41 182 ALA D O 1
ATOM 7725 N N . PHE D 1 163 ? 91.596 -16.646 -9.729 1.00 35.28 183 PHE D N 1
ATOM 7726 C CA . PHE D 1 163 ? 91.027 -17.827 -9.120 1.00 35.28 183 PHE D CA 1
ATOM 7727 C C . PHE D 1 163 ? 89.525 -17.918 -9.262 1.00 35.28 183 PHE D C 1
ATOM 7728 O O . PHE D 1 163 ? 88.883 -18.719 -8.569 1.00 35.28 183 PHE D O 1
ATOM 7736 N N . ASP D 1 164 ? 88.923 -17.119 -10.098 1.00 35.10 184 ASP D N 1
ATOM 7737 C CA . ASP D 1 164 ? 87.487 -17.045 -10.353 1.00 35.10 184 ASP D CA 1
ATOM 7738 C C . ASP D 1 164 ? 86.726 -16.972 -9.025 1.00 35.10 184 ASP D C 1
ATOM 7739 O O . ASP D 1 164 ? 85.830 -17.768 -8.719 1.00 35.10 184 ASP D O 1
ATOM 7744 N N . LEU D 1 165 ? 87.093 -15.982 -8.206 1.00 30.43 185 LEU D N 1
ATOM 7745 C CA . LEU D 1 165 ? 86.536 -15.693 -6.918 1.00 30.43 185 LEU D CA 1
ATOM 7746 C C . LEU D 1 165 ? 85.980 -14.267 -6.792 1.00 30.43 185 LEU D C 1
ATOM 7747 O O . LEU D 1 165 ? 86.195 -13.367 -7.577 1.00 30.43 185 LEU D O 1
ATOM 7752 N N . ASP D 1 166 ? 85.278 -14.105 -5.682 1.00 24.53 186 ASP D N 1
ATOM 7753 C CA . ASP D 1 166 ? 84.685 -12.852 -5.283 1.00 24.53 186 ASP D CA 1
ATOM 7754 C C . ASP D 1 166 ? 85.857 -12.066 -4.713 1.00 24.53 186 ASP D C 1
ATOM 7755 O O . ASP D 1 166 ? 86.491 -12.533 -3.745 1.00 24.53 186 ASP D O 1
ATOM 7760 N N . PRO D 1 167 ? 86.088 -10.887 -5.270 1.00 22.40 187 PRO D N 1
ATOM 7761 C CA . PRO D 1 167 ? 87.190 -10.039 -4.805 1.00 22.40 187 PRO D CA 1
ATOM 7762 C C . PRO D 1 167 ? 87.129 -9.855 -3.319 1.00 22.40 187 PRO D C 1
ATOM 7763 O O . PRO D 1 167 ? 88.201 -9.833 -2.675 1.00 22.40 187 PRO D O 1
ATOM 7767 N N . ARG D 1 168 ? 85.977 -9.759 -2.657 1.00 23.27 188 ARG D N 1
ATOM 7768 C CA . ARG D 1 168 ? 85.826 -9.619 -1.225 1.00 23.27 188 ARG D CA 1
ATOM 7769 C C . ARG D 1 168 ? 86.357 -10.812 -0.462 1.00 23.27 188 ARG D C 1
ATOM 7770 O O . ARG D 1 168 ? 86.614 -10.708 0.746 1.00 23.27 188 ARG D O 1
ATOM 7778 N N . SER D 1 169 ? 86.528 -11.955 -1.104 1.00 24.31 189 SER D N 1
ATOM 7779 C CA . SER D 1 169 ? 87.031 -13.165 -0.435 1.00 24.31 189 SER D CA 1
ATOM 7780 C C . SER D 1 169 ? 88.553 -13.262 -0.430 1.00 24.31 189 SER D C 1
ATOM 7781 O O . SER D 1 169 ? 89.133 -14.161 0.184 1.00 24.31 189 SER D O 1
ATOM 7784 N N . VAL D 1 170 ? 89.217 -12.340 -1.136 1.00 25.30 190 VAL D N 1
ATOM 7785 C CA . VAL D 1 170 ? 90.674 -12.249 -1.198 1.00 25.30 190 VAL D CA 1
ATOM 7786 C C . VAL D 1 170 ? 91.152 -11.326 -0.086 1.00 25.30 190 VAL D C 1
ATOM 7787 O O . VAL D 1 170 ? 90.736 -10.162 0.007 1.00 25.30 190 VAL D O 1
ATOM 7791 N N . SER D 1 171 ? 91.962 -11.900 0.790 1.00 27.75 191 SER D N 1
ATOM 7792 C CA . SER D 1 171 ? 92.447 -11.064 1.896 1.00 27.75 191 SER D CA 1
ATOM 7793 C C . SER D 1 171 ? 93.845 -10.591 1.520 1.00 27.75 191 SER D C 1
ATOM 7794 O O . SER D 1 171 ? 94.356 -11.034 0.484 1.00 27.75 191 SER D O 1
ATOM 7797 N N . GLY D 1 172 ? 94.377 -9.716 2.356 1.00 30.54 192 GLY D N 1
ATOM 7798 C CA . GLY D 1 172 ? 95.717 -9.166 2.077 1.00 30.54 192 GLY D CA 1
ATOM 7799 C C . GLY D 1 172 ? 95.678 -7.706 1.741 1.00 30.54 192 GLY D C 1
ATOM 7800 O O . GLY D 1 172 ? 94.605 -7.084 1.611 1.00 30.54 192 GLY D O 1
ATOM 7801 N N . TYR D 1 173 ? 96.859 -7.060 1.650 1.00 30.99 193 TYR D N 1
ATOM 7802 C CA . TYR D 1 173 ? 96.932 -5.651 1.362 1.00 30.99 193 TYR D CA 1
ATOM 7803 C C . TYR D 1 173 ? 98.115 -5.215 0.518 1.00 30.99 193 TYR D C 1
ATOM 7804 O O . TYR D 1 173 ? 99.101 -5.883 0.370 1.00 30.99 193 TYR D O 1
ATOM 7813 N N . ASN D 1 174 ? 97.910 -3.997 0.041 1.00 30.69 194 ASN D N 1
ATOM 7814 C CA . ASN D 1 174 ? 98.876 -3.224 -0.722 1.00 30.69 194 ASN D CA 1
ATOM 7815 C C . ASN D 1 174 ? 99.334 -2.151 0.288 1.00 30.69 194 ASN D C 1
ATOM 7816 O O . ASN D 1 174 ? 98.452 -1.498 0.861 1.00 30.69 194 ASN D O 1
ATOM 7821 N N . LEU D 1 175 ? 100.626 -2.066 0.536 1.00 30.31 195 LEU D N 1
ATOM 7822 C CA . LEU D 1 175 ? 101.097 -1.086 1.521 1.00 30.31 195 LEU D CA 1
ATOM 7823 C C . LEU D 1 175 ? 101.968 -0.038 0.858 1.00 30.31 195 LEU D C 1
ATOM 7824 O O . LEU D 1 175 ? 102.368 -0.132 -0.313 1.00 30.31 195 LEU D O 1
ATOM 7829 N N . GLY D 1 176 ? 102.225 1.006 1.642 1.00 32.92 196 GLY D N 1
ATOM 7830 C CA . GLY D 1 176 ? 103.065 2.068 1.183 1.00 32.92 196 GLY D CA 1
ATOM 7831 C C . GLY D 1 176 ? 102.515 3.336 0.624 1.00 32.92 196 GLY D C 1
ATOM 7832 O O . GLY D 1 176 ? 101.520 3.870 1.083 1.00 32.92 196 GLY D O 1
ATOM 7833 N N . GLU D 1 177 ? 103.198 3.842 -0.399 1.00 37.58 197 GLU D N 1
ATOM 7834 C CA . GLU D 1 177 ? 102.904 5.073 -1.071 1.00 37.58 197 GLU D CA 1
ATOM 7835 C C . GLU D 1 177 ? 102.042 4.925 -2.298 1.00 37.58 197 GLU D C 1
ATOM 7836 O O . GLU D 1 177 ? 102.498 4.397 -3.310 1.00 37.58 197 GLU D O 1
ATOM 7842 N N . HIS D 1 178 ? 100.804 5.424 -2.220 1.00 43.75 198 HIS D N 1
ATOM 7843 C CA . HIS D 1 178 ? 99.906 5.359 -3.350 1.00 43.75 198 HIS D CA 1
ATOM 7844 C C . HIS D 1 178 ? 100.473 6.186 -4.507 1.00 43.75 198 HIS D C 1
ATOM 7845 O O . HIS D 1 178 ? 100.748 7.378 -4.343 1.00 43.75 198 HIS D O 1
ATOM 7852 N N . GLY D 1 179 ? 100.573 5.538 -5.658 1.00 47.20 199 GLY D N 1
ATOM 7853 C CA . GLY D 1 179 ? 101.072 6.295 -6.797 1.00 47.20 199 GLY D CA 1
ATOM 7854 C C . GLY D 1 179 ? 102.460 5.931 -7.217 1.00 47.20 199 GLY D C 1
ATOM 7855 O O . GLY D 1 179 ? 102.800 6.271 -8.392 1.00 47.20 199 GLY D O 1
ATOM 7856 N N . ASN D 1 180 ? 103.302 5.322 -6.407 1.00 46.71 200 ASN D N 1
ATOM 7857 C CA . ASN D 1 180 ? 104.641 4.975 -6.963 1.00 46.71 200 ASN D CA 1
ATOM 7858 C C . ASN D 1 180 ? 105.213 3.804 -6.208 1.00 46.71 200 ASN D C 1
ATOM 7859 O O . ASN D 1 180 ? 104.999 2.674 -6.678 1.00 46.71 200 ASN D O 1
ATOM 7861 N N . SER D 1 181 ? 105.872 3.961 -5.075 1.00 43.61 201 SER D N 1
ATOM 7862 C CA . SER D 1 181 ? 106.439 2.829 -4.368 1.00 43.61 201 SER D CA 1
ATOM 7863 C C . SER D 1 181 ? 105.524 1.924 -3.571 1.00 43.61 201 SER D C 1
ATOM 7864 O O . SER D 1 181 ? 106.078 1.215 -2.691 1.00 43.61 201 SER D O 1
ATOM 7867 N N . GLN D 1 182 ? 104.223 1.817 -3.800 1.00 39.23 202 GLN D N 1
ATOM 7868 C CA . GLN D 1 182 ? 103.398 0.902 -3.001 1.00 39.23 202 GLN D CA 1
ATOM 7869 C C . GLN D 1 182 ? 103.584 -0.506 -3.592 1.00 39.23 202 GLN D C 1
ATOM 7870 O O . GLN D 1 182 ? 103.895 -0.678 -4.762 1.00 39.23 202 GLN D O 1
ATOM 7876 N N . PHE D 1 183 ? 103.448 -1.481 -2.718 1.00 31.67 203 PHE D N 1
ATOM 7877 C CA . PHE D 1 183 ? 103.667 -2.869 -3.093 1.00 31.67 203 PHE D CA 1
ATOM 7878 C C . PHE D 1 183 ? 102.625 -3.808 -2.497 1.00 31.67 203 PHE D C 1
ATOM 7879 O O . PHE D 1 183 ? 102.004 -3.534 -1.464 1.00 31.67 203 PHE D O 1
ATOM 7887 N N . VAL D 1 184 ? 102.473 -4.968 -3.165 1.00 27.24 204 VAL D N 1
ATOM 7888 C CA . VAL D 1 184 ? 101.541 -5.967 -2.623 1.00 27.24 204 VAL D CA 1
ATOM 7889 C C . VAL D 1 184 ? 102.268 -6.684 -1.503 1.00 27.24 204 VAL D C 1
ATOM 7890 O O . VAL D 1 184 ? 103.352 -7.219 -1.703 1.00 27.24 204 VAL D O 1
ATOM 7894 N N . ALA D 1 185 ? 101.717 -6.668 -0.294 1.00 25.61 205 ALA D N 1
ATOM 7895 C CA . ALA D 1 185 ? 102.381 -7.428 0.779 1.00 25.61 205 ALA D CA 1
ATOM 7896 C C . ALA D 1 185 ? 101.879 -8.848 0.585 1.00 25.61 205 ALA D C 1
ATOM 7897 O O . ALA D 1 185 ? 100.978 -9.317 1.302 1.00 25.61 205 ALA D O 1
ATOM 7899 N N . TRP D 1 186 ? 102.443 -9.617 -0.359 1.00 26.44 206 TRP D N 1
ATOM 7900 C CA . TRP D 1 186 ? 102.028 -10.970 -0.696 1.00 26.44 206 TRP D CA 1
ATOM 7901 C C . TRP D 1 186 ? 102.001 -11.838 0.512 1.00 26.44 206 TRP D C 1
ATOM 7902 O O . TRP D 1 186 ? 101.054 -12.662 0.631 1.00 26.44 206 TRP D O 1
ATOM 7913 N N . SER D 1 187 ? 102.853 -11.683 1.504 1.00 27.67 207 SER D N 1
ATOM 7914 C CA . SER D 1 187 ? 102.754 -12.503 2.687 1.00 27.67 207 SER D CA 1
ATOM 7915 C C . SER D 1 187 ? 101.452 -12.290 3.423 1.00 27.67 207 SER D C 1
ATOM 7916 O O . SER D 1 187 ? 101.291 -13.091 4.394 1.00 27.67 207 SER D O 1
ATOM 7919 N N . THR D 1 188 ? 100.567 -11.371 3.124 1.00 29.24 208 THR D N 1
ATOM 7920 C CA . THR D 1 188 ? 99.299 -11.186 3.800 1.00 29.24 208 THR D CA 1
ATOM 7921 C C . THR D 1 188 ? 98.117 -11.676 2.943 1.00 29.24 208 THR D C 1
ATOM 7922 O O . THR D 1 188 ? 97.003 -11.810 3.474 1.00 29.24 208 THR D O 1
ATOM 7926 N N . VAL D 1 189 ? 98.307 -11.955 1.669 1.00 32.81 209 VAL D N 1
ATOM 7927 C CA . VAL D 1 189 ? 97.229 -12.378 0.784 1.00 32.81 209 VAL D CA 1
ATOM 7928 C C . VAL D 1 189 ? 96.914 -13.859 0.894 1.00 32.81 209 VAL D C 1
ATOM 7929 O O . VAL D 1 189 ? 97.761 -14.747 0.766 1.00 32.81 209 VAL D O 1
ATOM 7933 N N . ARG D 1 190 ? 95.642 -14.138 1.187 1.00 36.20 210 ARG D N 1
ATOM 7934 C CA . ARG D 1 190 ? 95.130 -15.482 1.313 1.00 36.20 210 ARG D CA 1
ATOM 7935 C C . ARG D 1 190 ? 93.934 -15.661 0.377 1.00 36.20 210 ARG D C 1
ATOM 7936 O O . ARG D 1 190 ? 93.094 -14.766 0.262 1.00 36.20 210 ARG D O 1
ATOM 7944 N N . VAL D 1 191 ? 93.900 -16.811 -0.274 1.00 36.47 211 VAL D N 1
ATOM 7945 C CA . VAL D 1 191 ? 92.851 -17.218 -1.159 1.00 36.47 211 VAL D CA 1
ATOM 7946 C C . VAL D 1 191 ? 92.421 -18.663 -0.863 1.00 36.47 211 VAL D C 1
ATOM 7947 O O . VAL D 1 191 ? 93.218 -19.594 -0.805 1.00 36.47 211 VAL D O 1
ATOM 7951 N N . MET D 1 192 ? 91.129 -18.883 -0.653 1.00 35.24 212 MET D N 1
ATOM 7952 C CA . MET D 1 192 ? 90.594 -20.205 -0.378 1.00 35.24 212 MET D CA 1
ATOM 7953 C C . MET D 1 192 ? 91.248 -20.978 0.740 1.00 35.24 212 MET D C 1
ATOM 7954 O O . MET D 1 192 ? 91.506 -22.189 0.657 1.00 35.24 212 MET D O 1
ATOM 7959 N N . GLY D 1 193 ? 91.509 -20.324 1.843 1.00 35.22 213 GLY D N 1
ATOM 7960 C CA . GLY D 1 193 ? 92.118 -20.841 3.030 1.00 35.22 213 GLY D CA 1
ATOM 7961 C C . GLY D 1 193 ? 93.614 -21.005 3.024 1.00 35.22 213 GLY D C 1
ATOM 7962 O O . GLY D 1 193 ? 94.185 -21.320 4.093 1.00 35.22 213 GLY D O 1
ATOM 7963 N N . GLN D 1 194 ? 94.263 -20.800 1.913 1.00 36.74 214 GLN D N 1
ATOM 7964 C CA . GLN D 1 194 ? 95.681 -20.950 1.709 1.00 36.74 214 GLN D CA 1
ATOM 7965 C C . GLN D 1 194 ? 96.391 -19.643 1.393 1.00 36.74 214 GLN D C 1
ATOM 7966 O O . GLN D 1 194 ? 95.976 -18.808 0.578 1.00 36.74 214 GLN D O 1
ATOM 7972 N N . PRO D 1 195 ? 97.539 -19.474 2.027 1.00 37.03 215 PRO D N 1
ATOM 7973 C CA . PRO D 1 195 ? 98.392 -18.304 1.784 1.00 37.03 215 PRO D CA 1
ATOM 7974 C C . PRO D 1 195 ? 98.770 -18.337 0.321 1.00 37.03 215 PRO D C 1
ATOM 7975 O O . PRO D 1 195 ? 99.310 -19.391 -0.088 1.00 37.03 215 PRO D O 1
ATOM 7979 N N . ILE D 1 196 ? 98.539 -17.300 -0.475 1.00 37.69 216 ILE D N 1
ATOM 7980 C CA . ILE D 1 196 ? 98.856 -17.394 -1.912 1.00 37.69 216 ILE D CA 1
ATOM 7981 C C . ILE D 1 196 ? 100.303 -17.674 -2.201 1.00 37.69 216 ILE D C 1
ATOM 7982 O O . ILE D 1 196 ? 100.600 -18.200 -3.297 1.00 37.69 216 ILE D O 1
ATOM 7987 N N . VAL D 1 197 ? 101.284 -17.365 -1.368 1.00 42.22 217 VAL D N 1
ATOM 7988 C CA . VAL D 1 197 ? 102.699 -17.641 -1.689 1.00 42.22 217 VAL D CA 1
ATOM 7989 C C . VAL D 1 197 ? 102.873 -19.143 -1.896 1.00 42.22 217 VAL D C 1
ATOM 7990 O O . VAL D 1 197 ? 103.420 -19.591 -2.904 1.00 42.22 217 VAL D O 1
ATOM 7994 N N . THR D 1 198 ? 102.333 -19.975 -0.972 1.00 46.30 218 THR D N 1
ATOM 7995 C CA . THR D 1 198 ? 102.447 -21.427 -1.131 1.00 46.30 218 THR D CA 1
ATOM 7996 C C . THR D 1 198 ? 101.806 -21.824 -2.434 1.00 46.30 218 THR D C 1
ATOM 7997 O O . THR D 1 198 ? 102.436 -22.574 -3.197 1.00 46.30 218 THR D O 1
ATOM 8001 N N . LEU D 1 199 ? 100.637 -21.318 -2.832 1.00 50.23 219 LEU D N 1
ATOM 8002 C CA . LEU D 1 199 ? 100.056 -21.709 -4.114 1.00 50.23 219 LEU D CA 1
ATOM 8003 C C . LEU D 1 199 ? 100.960 -21.314 -5.273 1.00 50.23 219 LEU D C 1
ATOM 8004 O O . LEU D 1 199 ? 100.847 -21.919 -6.328 1.00 50.23 219 LEU D O 1
ATOM 8009 N N . ALA D 1 200 ? 101.788 -20.329 -5.125 1.00 57.32 220 ALA D N 1
ATOM 8010 C CA . ALA D 1 200 ? 102.743 -19.848 -6.096 1.00 57.32 220 ALA D CA 1
ATOM 8011 C C . ALA D 1 200 ? 103.928 -20.805 -6.145 1.00 57.32 220 ALA D C 1
ATOM 8012 O O . ALA D 1 200 ? 104.444 -21.120 -7.223 1.00 57.32 220 ALA D O 1
ATOM 8014 N N . ASP D 1 201 ? 104.327 -21.346 -4.984 1.00 62.78 221 ASP D N 1
ATOM 8015 C CA . ASP D 1 201 ? 105.399 -22.334 -4.942 1.00 62.78 221 ASP D CA 1
ATOM 8016 C C . ASP D 1 201 ? 104.959 -23.545 -5.808 1.00 62.78 221 ASP D C 1
ATOM 8017 O O . ASP D 1 201 ? 105.812 -24.130 -6.481 1.00 62.78 221 ASP D O 1
ATOM 8022 N N . ALA D 1 202 ? 103.695 -23.916 -5.799 1.00 62.97 222 ALA D N 1
ATOM 8023 C CA . ALA D 1 202 ? 103.183 -24.989 -6.626 1.00 62.97 222 ALA D CA 1
ATOM 8024 C C . ALA D 1 202 ? 103.192 -24.571 -8.097 1.00 62.97 222 ALA D C 1
ATOM 8025 O O . ALA D 1 202 ? 102.324 -23.877 -8.646 1.00 62.97 222 ALA D O 1
ATOM 8027 N N . ILE D 1 205 ? 100.453 -20.548 -10.050 1.00 60.59 225 ILE D N 1
ATOM 8028 C CA . ILE D 1 205 ? 100.085 -19.105 -10.137 1.00 60.59 225 ILE D CA 1
ATOM 8029 C C . ILE D 1 205 ? 101.299 -18.206 -10.128 1.00 60.59 225 ILE D C 1
ATOM 8030 O O . ILE D 1 205 ? 102.248 -18.368 -9.354 1.00 60.59 225 ILE D O 1
ATOM 8035 N N . ASP D 1 206 ? 101.321 -17.206 -11.021 1.00 57.45 226 ASP D N 1
ATOM 8036 C CA . ASP D 1 206 ? 102.416 -16.247 -11.157 1.00 57.45 226 ASP D CA 1
ATOM 8037 C C . ASP D 1 206 ? 102.056 -14.898 -10.543 1.00 57.45 226 ASP D C 1
ATOM 8038 O O . ASP D 1 206 ? 101.435 -14.023 -11.149 1.00 57.45 226 ASP D O 1
ATOM 8043 N N . LEU D 1 207 ? 102.493 -14.700 -9.298 1.00 53.72 227 LEU D N 1
ATOM 8044 C CA . LEU D 1 207 ? 102.210 -13.470 -8.575 1.00 53.72 227 LEU D CA 1
ATOM 8045 C C . LEU D 1 207 ? 102.642 -12.236 -9.321 1.00 53.72 227 LEU D C 1
ATOM 8046 O O . LEU D 1 207 ? 101.923 -11.231 -9.345 1.00 53.72 227 LEU D O 1
ATOM 8051 N N . ALA D 1 208 ? 103.813 -12.270 -9.950 1.00 52.88 228 ALA D N 1
ATOM 8052 C CA . ALA D 1 208 ? 104.356 -11.134 -10.707 1.00 52.88 228 ALA D CA 1
ATOM 8053 C C . ALA D 1 208 ? 103.390 -10.692 -11.779 1.00 52.88 228 ALA D C 1
ATOM 8054 O O . ALA D 1 208 ? 103.139 -9.508 -11.951 1.00 52.88 228 ALA D O 1
ATOM 8056 N N . ALA D 1 209 ? 102.828 -11.658 -12.507 1.00 51.08 229 ALA D N 1
ATOM 8057 C CA . ALA D 1 209 ? 101.857 -11.411 -13.539 1.00 51.08 229 ALA D CA 1
ATOM 8058 C C . ALA D 1 209 ? 100.610 -10.789 -12.903 1.00 51.08 229 ALA D C 1
ATOM 8059 O O . ALA D 1 209 ? 100.080 -9.820 -13.431 1.00 51.08 229 ALA D O 1
ATOM 8061 N N . ILE D 1 210 ? 100.194 -11.346 -11.757 1.00 48.72 230 ILE D N 1
ATOM 8062 C CA . ILE D 1 210 ? 99.027 -10.806 -11.047 1.00 48.72 230 ILE D CA 1
ATOM 8063 C C . ILE D 1 210 ? 99.307 -9.355 -10.662 1.00 48.72 230 ILE D C 1
ATOM 8064 O O . ILE D 1 210 ? 98.510 -8.474 -10.982 1.00 48.72 230 ILE D O 1
ATOM 8069 N N . GLU D 1 211 ? 100.456 -9.097 -10.042 1.00 49.87 231 GLU D N 1
ATOM 8070 C CA . GLU D 1 211 ? 100.816 -7.742 -9.650 1.00 49.87 231 GLU D CA 1
ATOM 8071 C C . GLU D 1 211 ? 100.748 -6.838 -10.876 1.00 49.87 231 GLU D C 1
ATOM 8072 O O . GLU D 1 211 ? 100.198 -5.724 -10.814 1.00 49.87 231 GLU D O 1
ATOM 8078 N N . GLU D 1 212 ? 101.267 -7.268 -12.028 1.00 49.28 232 GLU D N 1
ATOM 8079 C CA . GLU D 1 212 ? 101.248 -6.477 -13.241 1.00 49.28 232 GLU D CA 1
ATOM 8080 C C . GLU D 1 212 ? 99.845 -6.263 -13.758 1.00 49.28 232 GLU D C 1
ATOM 8081 O O . GLU D 1 212 ? 99.458 -5.185 -14.205 1.00 49.28 232 GLU D O 1
ATOM 8082 N N . GLU D 1 213 ? 99.018 -7.300 -13.717 1.00 47.58 233 GLU D N 1
ATOM 8083 C CA . GLU D 1 213 ? 97.644 -7.224 -14.177 1.00 47.58 233 GLU D CA 1
ATOM 8084 C C . GLU D 1 213 ? 96.868 -6.127 -13.462 1.00 47.58 233 GLU D C 1
ATOM 8085 O O . GLU D 1 213 ? 96.114 -5.346 -14.021 1.00 47.58 233 GLU D O 1
ATOM 8091 N N . ALA D 1 214 ? 97.022 -6.115 -12.154 1.00 46.25 234 ALA D N 1
ATOM 8092 C CA . ALA D 1 214 ? 96.373 -5.112 -11.327 1.00 46.25 234 ALA D CA 1
ATOM 8093 C C . ALA D 1 214 ? 96.722 -3.722 -11.824 1.00 46.25 234 ALA D C 1
ATOM 8094 O O . ALA D 1 214 ? 95.839 -2.904 -12.076 1.00 46.25 234 ALA D O 1
ATOM 8096 N N . ARG D 1 215 ? 98.011 -3.438 -11.999 1.00 46.90 235 ARG D N 1
ATOM 8097 C CA . ARG D 1 215 ? 98.495 -2.139 -12.472 1.00 46.90 235 ARG D CA 1
ATOM 8098 C C . ARG D 1 215 ? 98.007 -1.795 -13.866 1.00 46.90 235 ARG D C 1
ATOM 8099 O O . ARG D 1 215 ? 97.522 -0.695 -14.137 1.00 46.90 235 ARG D O 1
ATOM 8102 N N . LYS D 1 216 ? 98.101 -2.747 -14.769 1.00 46.06 236 LYS D N 1
ATOM 8103 C CA . LYS D 1 216 ? 97.650 -2.554 -16.139 1.00 46.06 236 LYS D CA 1
ATOM 8104 C C . LYS D 1 216 ? 96.224 -2.037 -16.197 1.00 46.06 236 LYS D C 1
ATOM 8105 O O . LYS D 1 216 ? 95.858 -1.112 -16.940 1.00 46.06 236 LYS D O 1
ATOM 8109 N N . GLY D 1 217 ? 95.326 -2.622 -15.373 1.00 45.55 237 GLY D N 1
ATOM 8110 C CA . GLY D 1 217 ? 93.948 -2.205 -15.318 1.00 45.55 237 GLY D CA 1
ATOM 8111 C C . GLY D 1 217 ? 93.786 -0.723 -15.092 1.00 45.55 237 GLY D C 1
ATOM 8112 O O . GLY D 1 217 ? 93.031 -0.031 -15.793 1.00 45.55 237 GLY D O 1
ATOM 8113 N N . GLY D 1 218 ? 94.534 -0.174 -14.122 1.00 45.90 238 GLY D N 1
ATOM 8114 C CA . GLY D 1 218 ? 94.483 1.254 -13.804 1.00 45.90 238 GLY D CA 1
ATOM 8115 C C . GLY D 1 218 ? 94.805 2.064 -15.048 1.00 45.90 238 GLY D C 1
ATOM 8116 O O . GLY D 1 218 ? 94.155 3.044 -15.380 1.00 45.90 238 GLY D O 1
ATOM 8117 N N . PHE D 1 219 ? 95.815 1.579 -15.790 1.00 45.70 239 PHE D N 1
ATOM 8118 C CA . PHE D 1 219 ? 96.187 2.244 -17.025 1.00 45.70 239 PHE D CA 1
ATOM 8119 C C . PHE D 1 219 ? 95.156 2.041 -18.090 1.00 45.70 239 PHE D C 1
ATOM 8120 O O . PHE D 1 219 ? 94.972 2.934 -18.934 1.00 45.70 239 PHE D O 1
ATOM 8128 N N . THR D 1 220 ? 94.443 0.919 -18.056 1.00 40.69 240 THR D N 1
ATOM 8129 C CA . THR D 1 220 ? 93.384 0.692 -19.044 1.00 40.69 240 THR D CA 1
ATOM 8130 C C . THR D 1 220 ? 92.245 1.679 -18.811 1.00 40.69 240 THR D C 1
ATOM 8131 O O . THR D 1 220 ? 91.654 2.172 -19.784 1.00 40.69 240 THR D O 1
ATOM 8135 N N . VAL D 1 221 ? 91.943 1.946 -17.545 1.00 37.26 241 VAL D N 1
ATOM 8136 C CA . VAL D 1 221 ? 90.898 2.883 -17.178 1.00 37.26 241 VAL D CA 1
ATOM 8137 C C . VAL D 1 221 ? 91.297 4.298 -17.575 1.00 37.26 241 VAL D C 1
ATOM 8138 O O . VAL D 1 221 ? 90.566 5.045 -18.241 1.00 37.26 241 VAL D O 1
ATOM 8142 N N . LEU D 1 222 ? 92.517 4.718 -17.233 1.00 39.51 242 LEU D N 1
ATOM 8143 C CA . LEU D 1 222 ? 92.955 6.069 -17.590 1.00 39.51 242 LEU D CA 1
ATOM 8144 C C . LEU D 1 222 ? 92.928 6.289 -19.096 1.00 39.51 242 LEU D C 1
ATOM 8145 O O . LEU D 1 222 ? 92.510 7.329 -19.579 1.00 39.51 242 LEU D O 1
ATOM 8150 N N . ASN D 1 223 ? 93.391 5.299 -19.863 1.00 42.52 243 ASN D N 1
ATOM 8151 C CA . ASN D 1 223 ? 93.404 5.479 -21.315 1.00 42.52 243 ASN D CA 1
ATOM 8152 C C . ASN D 1 223 ? 92.027 5.440 -21.912 1.00 42.52 243 ASN D C 1
ATOM 8153 O O . ASN D 1 223 ? 91.828 6.112 -22.940 1.00 42.52 243 ASN D O 1
ATOM 8158 N N . GLY D 1 224 ? 91.065 4.684 -21.389 1.00 38.64 244 GLY D N 1
ATOM 8159 C CA . GLY D 1 224 ? 89.776 4.703 -22.046 1.00 38.64 244 GLY D CA 1
ATOM 8160 C C . GLY D 1 224 ? 88.867 5.840 -21.635 1.00 38.64 244 GLY D C 1
ATOM 8161 O O . GLY D 1 224 ? 87.969 6.234 -22.392 1.00 38.64 244 GLY D O 1
ATOM 8162 N N . LYS D 1 225 ? 89.063 6.376 -20.446 1.00 36.24 245 LYS D N 1
ATOM 8163 C CA . LYS D 1 225 ? 88.157 7.435 -19.918 1.00 36.24 245 LYS D CA 1
ATOM 8164 C C . LYS D 1 225 ? 88.881 8.710 -19.622 1.00 36.24 245 LYS D C 1
ATOM 8165 O O . LYS D 1 225 ? 88.324 9.813 -19.626 1.00 36.24 245 LYS D O 1
ATOM 8171 N N . GLY D 1 226 ? 90.189 8.603 -19.350 1.00 36.78 246 GLY D N 1
ATOM 8172 C CA . GLY D 1 226 ? 91.037 9.737 -19.030 1.00 36.78 246 GLY D CA 1
ATOM 8173 C C . GLY D 1 226 ? 91.163 9.938 -17.534 1.00 36.78 246 GLY D C 1
ATOM 8174 O O . GLY D 1 226 ? 91.823 10.889 -17.089 1.00 36.78 246 GLY D O 1
ATOM 8175 N N . TYR D 1 227 ? 90.535 9.166 -16.689 1.00 33.88 247 TYR D N 1
ATOM 8176 C CA . TYR D 1 227 ? 90.571 9.302 -15.259 1.00 33.88 247 TYR D CA 1
ATOM 8177 C C . TYR D 1 227 ? 89.882 8.066 -14.674 1.00 33.88 247 TYR D C 1
ATOM 8178 O O . TYR D 1 227 ? 89.269 7.362 -15.439 1.00 33.88 247 TYR D O 1
ATOM 8187 N N . THR D 1 228 ? 89.985 7.895 -13.380 1.00 29.19 248 THR D N 1
ATOM 8188 C CA . THR D 1 228 ? 89.336 6.805 -12.658 1.00 29.19 248 THR D CA 1
ATOM 8189 C C . THR D 1 228 ? 88.383 7.464 -11.647 1.00 29.19 248 THR D C 1
ATOM 8190 O O . THR D 1 228 ? 88.737 8.518 -11.088 1.00 29.19 248 THR D O 1
ATOM 8194 N N . SER D 1 229 ? 87.199 6.928 -11.438 1.00 21.59 249 SER D N 1
ATOM 8195 C CA . SER D 1 229 ? 86.267 7.527 -10.486 1.00 21.59 249 SER D CA 1
ATOM 8196 C C . SER D 1 229 ? 85.605 6.550 -9.547 1.00 21.59 249 SER D C 1
ATOM 8197 O O . SER D 1 229 ? 85.708 6.674 -8.321 1.00 21.59 249 SER D O 1
ATOM 8200 N N . TYR D 1 230 ? 84.895 5.550 -10.080 1.00 18.05 250 TYR D N 1
ATOM 8201 C CA . TYR D 1 230 ? 84.164 4.570 -9.221 1.00 18.05 250 TYR D CA 1
ATOM 8202 C C . TYR D 1 230 ? 85.032 3.827 -8.269 1.00 18.05 250 TYR D C 1
ATOM 8203 O O . TYR D 1 230 ? 84.647 3.672 -7.092 1.00 18.05 250 TYR D O 1
ATOM 8212 N N . GLY D 1 231 ? 86.192 3.357 -8.689 1.00 16.81 251 GLY D N 1
ATOM 8213 C CA . GLY D 1 231 ? 87.103 2.621 -7.828 1.00 16.81 251 GLY D CA 1
ATOM 8214 C C . GLY D 1 231 ? 87.525 3.357 -6.615 1.00 16.81 251 GLY D C 1
ATOM 8215 O O . GLY D 1 231 ? 87.456 2.860 -5.477 1.00 16.81 251 GLY D O 1
ATOM 8216 N N . VAL D 1 232 ? 88.007 4.626 -6.791 1.00 16.60 252 VAL D N 1
ATOM 8217 C CA . VAL D 1 232 ? 88.457 5.438 -5.636 1.00 16.60 252 VAL D CA 1
ATOM 8218 C C . VAL D 1 232 ? 87.326 6.088 -4.883 1.00 16.60 252 VAL D C 1
ATOM 8219 O O . VAL D 1 232 ? 87.383 6.233 -3.639 1.00 16.60 252 VAL D O 1
ATOM 8223 N N . ALA D 1 233 ? 86.218 6.373 -5.559 1.00 15.63 253 ALA D N 1
ATOM 8224 C CA . ALA D 1 233 ? 85.054 6.998 -4.892 1.00 15.63 253 ALA D CA 1
ATOM 8225 C C . ALA D 1 233 ? 84.482 6.044 -3.881 1.00 15.63 253 ALA D C 1
ATOM 8226 O O . ALA D 1 233 ? 84.170 6.352 -2.735 1.00 15.63 253 ALA D O 1
ATOM 8228 N N . THR D 1 234 ? 84.355 4.764 -4.337 1.00 16.52 254 THR D N 1
ATOM 8229 C CA . THR D 1 234 ? 83.833 3.718 -3.434 1.00 16.52 254 THR D CA 1
ATOM 8230 C C . THR D 1 234 ? 84.733 3.513 -2.262 1.00 16.52 254 THR D C 1
ATOM 8231 O O . THR D 1 234 ? 84.189 3.164 -1.157 1.00 16.52 254 THR D O 1
ATOM 8235 N N . SER D 1 235 ? 86.059 3.664 -2.354 1.00 14.44 255 SER D N 1
ATOM 8236 C CA . SER D 1 235 ? 86.971 3.567 -1.227 1.00 14.44 255 SER D CA 1
ATOM 8237 C C . SER D 1 235 ? 86.661 4.631 -0.184 1.00 14.44 255 SER D C 1
ATOM 8238 O O . SER D 1 235 ? 86.668 4.345 0.993 1.00 14.44 255 SER D O 1
ATOM 8241 N N . ALA D 1 236 ? 86.410 5.861 -0.613 1.00 13.68 256 ALA D N 1
ATOM 8242 C CA . ALA D 1 236 ? 86.129 6.960 0.313 1.00 13.68 256 ALA D CA 1
ATOM 8243 C C . ALA D 1 236 ? 84.824 6.736 1.029 1.00 13.68 256 ALA D C 1
ATOM 8244 O O . ALA D 1 236 ? 84.718 6.919 2.238 1.00 13.68 256 ALA D O 1
ATOM 8246 N N . ILE D 1 237 ? 83.817 6.269 0.279 1.00 15.25 257 ILE D N 1
ATOM 8247 C CA . ILE D 1 237 ? 82.490 5.978 0.829 1.00 15.25 257 ILE D CA 1
ATOM 8248 C C . ILE D 1 237 ? 82.567 4.935 1.915 1.00 15.25 257 ILE D C 1
ATOM 8249 O O . ILE D 1 237 ? 81.973 5.055 2.987 1.00 15.25 257 ILE D O 1
ATOM 8254 N N . ARG D 1 238 ? 83.318 3.874 1.698 1.00 14.52 258 ARG D N 1
ATOM 8255 C CA . ARG D 1 238 ? 83.485 2.816 2.704 1.00 14.52 258 ARG D CA 1
ATOM 8256 C C . ARG D 1 238 ? 84.107 3.337 3.954 1.00 14.52 258 ARG D C 1
ATOM 8257 O O . ARG D 1 238 ? 83.669 3.046 5.072 1.00 14.52 258 ARG D O 1
ATOM 8265 N N . ILE D 1 239 ? 85.148 4.160 3.882 1.00 13.69 259 ILE D N 1
ATOM 8266 C CA . ILE D 1 239 ? 85.769 4.792 5.036 1.00 13.69 259 ILE D CA 1
ATOM 8267 C C . ILE D 1 239 ? 84.779 5.707 5.723 1.00 13.69 259 ILE D C 1
ATOM 8268 O O . ILE D 1 239 ? 84.631 5.704 6.960 1.00 13.69 259 ILE D O 1
ATOM 8273 N N . ALA D 1 240 ? 84.020 6.495 4.954 1.00 13.59 260 ALA D N 1
ATOM 8274 C CA . ALA D 1 240 ? 83.034 7.419 5.523 1.00 13.59 260 ALA D CA 1
ATOM 8275 C C . ALA D 1 240 ? 82.001 6.689 6.343 1.00 13.59 260 ALA D C 1
ATOM 8276 O O . ALA D 1 240 ? 81.623 7.117 7.444 1.00 13.59 260 ALA D O 1
ATOM 8278 N N . LYS D 1 241 ? 81.478 5.558 5.852 1.00 14.64 261 LYS D N 1
ATOM 8279 C CA . LYS D 1 241 ? 80.517 4.758 6.614 1.00 14.64 261 LYS D CA 1
ATOM 8280 C C . LYS D 1 241 ? 81.121 4.211 7.867 1.00 14.64 261 LYS D C 1
ATOM 8281 O O . LYS D 1 241 ? 80.476 4.253 8.931 1.00 14.64 261 LYS D O 1
ATOM 8287 N N . ALA D 1 242 ? 82.359 3.715 7.836 1.00 12.48 262 ALA D N 1
ATOM 8288 C CA . ALA D 1 242 ? 83.011 3.181 9.036 1.00 12.48 262 ALA D CA 1
ATOM 8289 C C . ALA D 1 242 ? 83.122 4.271 10.057 1.00 12.48 262 ALA D C 1
ATOM 8290 O O . ALA D 1 242 ? 83.004 4.090 11.275 1.00 12.48 262 ALA D O 1
ATOM 8292 N N . VAL D 1 243 ? 83.346 5.538 9.618 1.00 13.27 263 VAL D N 1
ATOM 8293 C CA . VAL D 1 243 ? 83.440 6.626 10.568 1.00 13.27 263 VAL D CA 1
ATOM 8294 C C . VAL D 1 243 ? 82.112 6.938 11.195 1.00 13.27 263 VAL D C 1
ATOM 8295 O O . VAL D 1 243 ? 81.996 6.922 12.433 1.00 13.27 263 VAL D O 1
ATOM 8299 N N . MET D 1 244 ? 81.060 7.188 10.400 1.00 14.23 264 MET D N 1
ATOM 8300 C CA . MET D 1 244 ? 79.767 7.554 10.994 1.00 14.23 264 MET D CA 1
ATOM 8301 C C . MET D 1 244 ? 79.174 6.465 11.847 1.00 14.23 264 MET D C 1
ATOM 8302 O O . MET D 1 244 ? 78.521 6.712 12.891 1.00 14.23 264 MET D O 1
ATOM 8307 N N . ALA D 1 245 ? 79.386 5.189 11.473 1.00 14.85 265 ALA D N 1
ATOM 8308 C CA . ALA D 1 245 ? 78.832 4.060 12.249 1.00 14.85 265 ALA D CA 1
ATOM 8309 C C . ALA D 1 245 ? 79.704 3.709 13.414 1.00 14.85 265 ALA D C 1
ATOM 8310 O O . ALA D 1 245 ? 79.363 2.880 14.227 1.00 14.85 265 ALA D O 1
ATOM 8312 N N . ASP D 1 246 ? 80.883 4.314 13.506 1.00 15.68 266 ASP D N 1
ATOM 8313 C CA . ASP D 1 246 ? 81.840 4.058 14.574 1.00 15.68 266 ASP D CA 1
ATOM 8314 C C . ASP D 1 246 ? 82.106 2.571 14.609 1.00 15.68 266 ASP D C 1
ATOM 8315 O O . ASP D 1 246 ? 82.119 1.940 15.669 1.00 15.68 266 ASP D O 1
ATOM 8320 N N . ALA D 1 247 ? 82.376 2.023 13.432 1.00 15.62 267 ALA D N 1
ATOM 8321 C CA . ALA D 1 247 ? 82.533 0.584 13.287 1.00 15.62 267 ALA D CA 1
ATOM 8322 C C . ALA D 1 247 ? 83.700 -0.073 13.928 1.00 15.62 267 ALA D C 1
ATOM 8323 O O . ALA D 1 247 ? 83.606 -1.256 14.349 1.00 15.62 267 ALA D O 1
ATOM 8325 N N . HIS D 1 248 ? 84.835 0.618 14.043 1.00 16.41 268 HIS D N 1
ATOM 8326 C CA . HIS D 1 248 ? 86.107 0.099 14.545 1.00 16.41 268 HIS D CA 1
ATOM 8327 C C . HIS D 1 248 ? 86.534 -0.982 13.544 1.00 16.41 268 HIS D C 1
ATOM 8328 O O . HIS D 1 248 ? 86.996 -2.043 13.937 1.00 16.41 268 HIS D O 1
ATOM 8335 N N . ALA D 1 249 ? 86.384 -0.660 12.274 1.00 16.35 269 ALA D N 1
ATOM 8336 C CA . ALA D 1 249 ? 86.683 -1.513 11.152 1.00 16.35 269 ALA D CA 1
ATOM 8337 C C . ALA D 1 249 ? 88.140 -1.432 10.744 1.00 16.35 269 ALA D C 1
ATOM 8338 O O . ALA D 1 249 ? 88.723 -0.360 10.703 1.00 16.35 269 ALA D O 1
ATOM 8340 N N . GLU D 1 250 ? 88.785 -2.524 10.440 1.00 17.64 270 GLU D N 1
ATOM 8341 C CA . GLU D 1 250 ? 90.155 -2.554 10.013 1.00 17.64 270 GLU D CA 1
ATOM 8342 C C . GLU D 1 250 ? 90.183 -2.269 8.520 1.00 17.64 270 GLU D C 1
ATOM 8343 O O . GLU D 1 250 ? 89.665 -3.018 7.726 1.00 17.64 270 GLU D O 1
ATOM 8349 N N . LEU D 1 251 ? 90.783 -1.111 8.191 1.00 18.40 271 LEU D N 1
ATOM 8350 C CA . LEU D 1 251 ? 90.887 -0.653 6.807 1.00 18.40 271 LEU D CA 1
ATOM 8351 C C . LEU D 1 251 ? 92.299 -0.137 6.526 1.00 18.40 271 LEU D C 1
ATOM 8352 O O . LEU D 1 251 ? 92.977 0.405 7.407 1.00 18.40 271 LEU D O 1
ATOM 8357 N N . VAL D 1 252 ? 92.747 -0.357 5.299 1.00 19.81 272 VAL D N 1
ATOM 8358 C CA . VAL D 1 252 ? 94.074 0.113 4.926 1.00 19.81 272 VAL D CA 1
ATOM 8359 C C . VAL D 1 252 ? 93.845 1.502 4.361 1.00 19.81 272 VAL D C 1
ATOM 8360 O O . VAL D 1 252 ? 93.179 1.742 3.358 1.00 19.81 272 VAL D O 1
ATOM 8364 N N . VAL D 1 253 ? 94.300 2.525 5.075 1.00 20.09 273 VAL D N 1
ATOM 8365 C CA . VAL D 1 253 ? 94.183 3.930 4.734 1.00 20.09 273 VAL D CA 1
ATOM 8366 C C . VAL D 1 253 ? 95.508 4.625 4.945 1.00 20.09 273 VAL D C 1
ATOM 8367 O O . VAL D 1 253 ? 96.364 4.145 5.712 1.00 20.09 273 VAL D O 1
ATOM 8371 N N . SER D 1 254 ? 95.675 5.792 4.368 1.00 19.40 274 SER D N 1
ATOM 8372 C CA . SER D 1 254 ? 96.933 6.575 4.596 1.00 19.40 274 SER D CA 1
ATOM 8373 C C . SER D 1 254 ? 96.836 7.169 5.978 1.00 19.40 274 SER D C 1
ATOM 8374 O O . SER D 1 254 ? 95.957 8.034 6.144 1.00 19.40 274 SER D O 1
ATOM 8377 N N . ASN D 1 255 ? 97.595 6.712 6.951 1.00 20.01 275 ASN D N 1
ATOM 8378 C CA . ASN D 1 255 ? 97.530 7.237 8.302 1.00 20.01 275 ASN D CA 1
ATOM 8379 C C . ASN D 1 255 ? 98.943 7.419 8.861 1.00 20.01 275 ASN D C 1
ATOM 8380 O O . ASN D 1 255 ? 99.854 6.871 8.276 1.00 20.01 275 ASN D O 1
ATOM 8385 N N . ARG D 1 256 ? 99.065 8.184 9.919 1.00 26.86 276 ARG D N 1
ATOM 8386 C CA . ARG D 1 256 ? 100.393 8.422 10.465 1.00 26.86 276 ARG D CA 1
ATOM 8387 C C . ARG D 1 256 ? 100.724 7.584 11.691 1.00 26.86 276 ARG D C 1
ATOM 8388 O O . ARG D 1 256 ? 100.233 7.817 12.788 1.00 26.86 276 ARG D O 1
ATOM 8396 N N . ARG D 1 257 ? 101.620 6.626 11.466 1.00 33.42 277 ARG D N 1
ATOM 8397 C CA . ARG D 1 257 ? 101.994 5.715 12.556 1.00 33.42 277 ARG D CA 1
ATOM 8398 C C . ARG D 1 257 ? 103.116 6.301 13.386 1.00 33.42 277 ARG D C 1
ATOM 8399 O O . ARG D 1 257 ? 104.012 6.992 12.841 1.00 33.42 277 ARG D O 1
ATOM 8407 N N . ASP D 1 258 ? 103.129 6.029 14.691 1.00 40.52 278 ASP D N 1
ATOM 8408 C CA . ASP D 1 258 ? 104.229 6.555 15.526 1.00 40.52 278 ASP D CA 1
ATOM 8409 C C . ASP D 1 258 ? 105.557 6.000 15.059 1.00 40.52 278 ASP D C 1
ATOM 8410 O O . ASP D 1 258 ? 106.505 6.757 14.836 1.00 40.52 278 ASP D O 1
ATOM 8415 N N . ASP D 1 259 ? 105.648 4.714 14.798 1.00 40.81 279 ASP D N 1
ATOM 8416 C CA . ASP D 1 259 ? 106.864 4.087 14.314 1.00 40.81 279 ASP D CA 1
ATOM 8417 C C . ASP D 1 259 ? 107.271 4.614 12.956 1.00 40.81 279 ASP D C 1
ATOM 8418 O O . ASP D 1 259 ? 108.468 4.458 12.630 1.00 40.81 279 ASP D O 1
ATOM 8423 N N . MET D 1 260 ? 106.406 5.183 12.148 1.00 36.97 280 MET D N 1
ATOM 8424 C CA . MET D 1 260 ? 106.840 5.700 10.863 1.00 36.97 280 MET D CA 1
ATOM 8425 C C . MET D 1 260 ? 107.056 7.218 10.922 1.00 36.97 280 MET D C 1
ATOM 8426 O O . MET D 1 260 ? 107.845 7.763 10.148 1.00 36.97 280 MET D O 1
ATOM 8431 N N . GLY D 1 261 ? 106.321 7.920 11.777 1.00 33.31 281 GLY D N 1
ATOM 8432 C CA . GLY D 1 261 ? 106.385 9.338 11.917 1.00 33.31 281 GLY D CA 1
ATOM 8433 C C . GLY D 1 261 ? 106.004 10.130 10.685 1.00 33.31 281 GLY D C 1
ATOM 8434 O O . GLY D 1 261 ? 106.285 11.337 10.598 1.00 33.31 281 GLY D O 1
ATOM 8435 N N . MET D 1 262 ? 105.375 9.612 9.681 1.00 29.73 282 MET D N 1
ATOM 8436 C CA . MET D 1 262 ? 104.945 10.178 8.431 1.00 29.73 282 MET D CA 1
ATOM 8437 C C . MET D 1 262 ? 103.806 9.298 7.885 1.00 29.73 282 MET D C 1
ATOM 8438 O O . MET D 1 262 ? 103.770 8.081 8.120 1.00 29.73 282 MET D O 1
ATOM 8443 N N . TYR D 1 263 ? 102.915 9.906 7.146 1.00 25.58 283 TYR D N 1
ATOM 8444 C CA . TYR D 1 263 ? 101.788 9.229 6.545 1.00 25.58 283 TYR D CA 1
ATOM 8445 C C . TYR D 1 263 ? 102.210 8.245 5.473 1.00 25.58 283 TYR D C 1
ATOM 8446 O O . TYR D 1 263 ? 103.130 8.451 4.675 1.00 25.58 283 TYR D O 1
ATOM 8455 N N . LEU D 1 264 ? 101.486 7.140 5.448 1.00 24.99 284 LEU D N 1
ATOM 8456 C CA . LEU D 1 264 ? 101.639 6.096 4.417 1.00 24.99 284 LEU D CA 1
ATOM 8457 C C . LEU D 1 264 ? 100.492 5.078 4.645 1.00 24.99 284 LEU D C 1
ATOM 8458 O O . LEU D 1 264 ? 99.810 5.174 5.682 1.00 24.99 284 LEU D O 1
ATOM 8463 N N . SER D 1 265 ? 100.246 4.192 3.701 1.00 24.10 285 SER D N 1
ATOM 8464 C CA . SER D 1 265 ? 99.160 3.217 3.832 1.00 24.10 285 SER D CA 1
ATOM 8465 C C . SER D 1 265 ? 99.585 1.964 4.575 1.00 24.10 285 SER D C 1
ATOM 8466 O O . SER D 1 265 ? 100.506 1.300 4.140 1.00 24.10 285 SER D O 1
ATOM 8469 N N . TYR D 1 266 ? 98.864 1.704 5.641 1.00 23.90 286 TYR D N 1
ATOM 8470 C CA . TYR D 1 266 ? 99.041 0.566 6.540 1.00 23.90 286 TYR D CA 1
ATOM 8471 C C . TYR D 1 266 ? 97.722 0.429 7.276 1.00 23.90 286 TYR D C 1
ATOM 8472 O O . TYR D 1 266 ? 97.200 1.454 7.724 1.00 23.90 286 TYR D O 1
ATOM 8481 N N . PRO D 1 267 ? 97.167 -0.773 7.366 1.00 22.48 287 PRO D N 1
ATOM 8482 C CA . PRO D 1 267 ? 95.886 -1.006 7.996 1.00 22.48 287 PRO D CA 1
ATOM 8483 C C . PRO D 1 267 ? 95.793 -0.365 9.381 1.00 22.48 287 PRO D C 1
ATOM 8484 O O . PRO D 1 267 ? 96.780 -0.321 10.122 1.00 22.48 287 PRO D O 1
ATOM 8488 N N . ALA D 1 268 ? 94.599 0.076 9.742 1.00 19.31 288 ALA D N 1
ATOM 8489 C CA . ALA D 1 268 ? 94.335 0.677 11.028 1.00 19.31 288 ALA D CA 1
ATOM 8490 C C . ALA D 1 268 ? 92.857 0.515 11.395 1.00 19.31 288 ALA D C 1
ATOM 8491 O O . ALA D 1 268 ? 92.053 0.249 10.496 1.00 19.31 288 ALA D O 1
ATOM 8493 N N . ILE D 1 269 ? 92.516 0.713 12.652 1.00 17.85 289 ILE D N 1
ATOM 8494 C CA . ILE D 1 269 ? 91.142 0.603 13.124 1.00 17.85 289 ILE D CA 1
ATOM 8495 C C . ILE D 1 269 ? 90.455 1.952 13.048 1.00 17.85 289 ILE D C 1
ATOM 8496 O O . ILE D 1 269 ? 90.846 2.904 13.752 1.00 17.85 289 ILE D O 1
ATOM 8501 N N . ILE D 1 270 ? 89.430 2.061 12.213 1.00 17.91 290 ILE D N 1
ATOM 8502 C CA . ILE D 1 270 ? 88.703 3.281 11.948 1.00 17.91 290 ILE D CA 1
ATOM 8503 C C . ILE D 1 270 ? 87.377 3.374 12.654 1.00 17.91 290 ILE D C 1
ATOM 8504 O O . ILE D 1 270 ? 86.581 2.439 12.609 1.00 17.91 290 ILE D O 1
ATOM 8509 N N . GLY D 1 271 ? 87.099 4.490 13.290 1.00 17.44 291 GLY D N 1
ATOM 8510 C CA . GLY D 1 271 ? 85.848 4.656 14.039 1.00 17.44 291 GLY D CA 1
ATOM 8511 C C . GLY D 1 271 ? 85.412 6.102 13.885 1.00 17.44 291 GLY D C 1
ATOM 8512 O O . GLY D 1 271 ? 85.948 6.840 13.032 1.00 17.44 291 GLY D O 1
ATOM 8513 N N . ARG D 1 272 ? 84.490 6.584 14.690 1.00 19.35 292 ARG D N 1
ATOM 8514 C CA . ARG D 1 272 ? 83.932 7.894 14.605 1.00 19.35 292 ARG D CA 1
ATOM 8515 C C . ARG D 1 272 ? 84.929 9.026 14.829 1.00 19.35 292 ARG D C 1
ATOM 8516 O O . ARG D 1 272 ? 84.801 10.119 14.258 1.00 19.35 292 ARG D O 1
ATOM 8524 N N . ASP D 1 273 ? 85.931 8.756 15.643 1.00 22.93 293 ASP D N 1
ATOM 8525 C CA . ASP D 1 273 ? 87.007 9.642 15.912 1.00 22.93 293 ASP D CA 1
ATOM 8526 C C . ASP D 1 273 ? 88.192 9.442 14.992 1.00 22.93 293 ASP D C 1
ATOM 8527 O O . ASP D 1 273 ? 89.251 9.980 15.345 1.00 22.93 293 ASP D O 1
ATOM 8532 N N . GLY D 1 274 ? 88.078 8.747 13.893 1.00 21.64 294 GLY D N 1
ATOM 8533 C CA . GLY D 1 274 ? 89.194 8.544 12.957 1.00 21.64 294 GLY D CA 1
ATOM 8534 C C . GLY D 1 274 ? 89.943 7.262 13.278 1.00 21.64 294 GLY D C 1
ATOM 8535 O O . GLY D 1 274 ? 89.333 6.224 13.596 1.00 21.64 294 GLY D O 1
ATOM 8536 N N . VAL D 1 275 ? 91.270 7.356 13.240 1.00 19.89 295 VAL D N 1
ATOM 8537 C CA . VAL D 1 275 ? 92.094 6.200 13.592 1.00 19.89 295 VAL D CA 1
ATOM 8538 C C . VAL D 1 275 ? 92.073 5.987 15.091 1.00 19.89 295 VAL D C 1
ATOM 8539 O O . VAL D 1 275 ? 92.503 6.802 15.875 1.00 19.89 295 VAL D O 1
ATOM 8543 N N . LEU D 1 276 ? 91.530 4.816 15.462 1.00 22.40 296 LEU D N 1
ATOM 8544 C CA . LEU D 1 276 ? 91.375 4.432 16.848 1.00 22.40 296 LEU D CA 1
ATOM 8545 C C . LEU D 1 276 ? 92.534 3.548 17.291 1.00 22.40 296 LEU D C 1
ATOM 8546 O O . LEU D 1 276 ? 92.849 3.528 18.482 1.00 22.40 296 LEU D O 1
ATOM 8551 N N . ALA D 1 277 ? 93.154 2.817 16.388 1.00 24.17 297 ALA D N 1
ATOM 8552 C CA . ALA D 1 277 ? 94.270 1.938 16.784 1.00 24.17 297 ALA D CA 1
ATOM 8553 C C . ALA D 1 277 ? 95.025 1.494 15.552 1.00 24.17 297 ALA D C 1
ATOM 8554 O O . ALA D 1 277 ? 94.495 1.593 14.436 1.00 24.17 297 ALA D O 1
ATOM 8556 N N . GLU D 1 278 ? 96.265 1.059 15.725 1.00 30.46 298 GLU D N 1
ATOM 8557 C CA . GLU D 1 278 ? 97.095 0.594 14.606 1.00 30.46 298 GLU D CA 1
ATOM 8558 C C . GLU D 1 278 ? 97.080 -0.920 14.532 1.00 30.46 298 GLU D C 1
ATOM 8559 O O . GLU D 1 278 ? 96.678 -1.570 15.503 1.00 30.46 298 GLU D O 1
ATOM 8565 N N . THR D 1 279 ? 97.487 -1.514 13.422 1.00 32.95 299 THR D N 1
ATOM 8566 C CA . THR D 1 279 ? 97.518 -2.978 13.357 1.00 32.95 299 THR D CA 1
ATOM 8567 C C . THR D 1 279 ? 99.005 -3.344 13.281 1.00 32.95 299 THR D C 1
ATOM 8568 O O . THR D 1 279 ? 99.787 -2.421 13.025 1.00 32.95 299 THR D O 1
ATOM 8572 N N . THR D 1 280 ? 99.357 -4.576 13.515 1.00 35.74 300 THR D N 1
ATOM 8573 C CA . THR D 1 280 ? 100.739 -5.038 13.462 1.00 35.74 300 THR D CA 1
ATOM 8574 C C . THR D 1 280 ? 100.804 -6.231 12.500 1.00 35.74 300 THR D C 1
ATOM 8575 O O . THR D 1 280 ? 100.382 -7.332 12.849 1.00 35.74 300 THR D O 1
ATOM 8579 N N . LEU D 1 281 ? 101.281 -6.021 11.308 1.00 39.15 301 LEU D N 1
ATOM 8580 C CA . LEU D 1 281 ? 101.423 -7.088 10.346 1.00 39.15 301 LEU D CA 1
ATOM 8581 C C . LEU D 1 281 ? 102.809 -7.707 10.551 1.00 39.15 301 LEU D C 1
ATOM 8582 O O . LEU D 1 281 ? 103.724 -7.001 11.004 1.00 39.15 301 LEU D O 1
ATOM 8587 N N . ASP D 1 282 ? 102.985 -8.977 10.252 1.00 45.61 302 ASP D N 1
ATOM 8588 C CA . ASP D 1 282 ? 104.321 -9.579 10.389 1.00 45.61 302 ASP D CA 1
ATOM 8589 C C . ASP D 1 282 ? 104.888 -9.593 8.964 1.00 45.61 302 ASP D C 1
ATOM 8590 O O . ASP D 1 282 ? 104.790 -10.616 8.275 1.00 45.61 302 ASP D O 1
ATOM 8595 N N . LEU D 1 283 ? 105.398 -8.448 8.513 1.00 44.79 303 LEU D N 1
ATOM 8596 C CA . LEU D 1 283 ? 105.867 -8.504 7.114 1.00 44.79 303 LEU D CA 1
ATOM 8597 C C . LEU D 1 283 ? 107.206 -9.201 7.047 1.00 44.79 303 LEU D C 1
ATOM 8598 O O . LEU D 1 283 ? 107.892 -9.378 8.050 1.00 44.79 303 LEU D O 1
ATOM 8603 N N . THR D 1 284 ? 107.551 -9.611 5.839 1.00 46.09 304 THR D N 1
ATOM 8604 C CA . THR D 1 284 ? 108.840 -10.279 5.652 1.00 46.09 304 THR D CA 1
ATOM 8605 C C . THR D 1 284 ? 109.890 -9.189 5.563 1.00 46.09 304 THR D C 1
ATOM 8606 O O . THR D 1 284 ? 109.534 -8.010 5.464 1.00 46.09 304 THR D O 1
ATOM 8610 N N . THR D 1 285 ? 111.172 -9.541 5.576 1.00 47.89 305 THR D N 1
ATOM 8611 C CA . THR D 1 285 ? 112.218 -8.522 5.523 1.00 47.89 305 THR D CA 1
ATOM 8612 C C . THR D 1 285 ? 112.151 -7.759 4.232 1.00 47.89 305 THR D C 1
ATOM 8613 O O . THR D 1 285 ? 112.355 -6.556 4.359 1.00 47.89 305 THR D O 1
ATOM 8617 N N . ASP D 1 286 ? 111.860 -8.328 3.092 1.00 48.05 306 ASP D N 1
ATOM 8618 C CA . ASP D 1 286 ? 111.782 -7.503 1.880 1.00 48.05 306 ASP D CA 1
ATOM 8619 C C . ASP D 1 286 ? 110.651 -6.483 1.980 1.00 48.05 306 ASP D C 1
ATOM 8620 O O . ASP D 1 286 ? 110.788 -5.327 1.578 1.00 48.05 306 ASP D O 1
ATOM 8625 N N . GLU D 1 287 ? 109.524 -6.913 2.518 1.00 44.40 307 GLU D N 1
ATOM 8626 C CA . GLU D 1 287 ? 108.352 -6.105 2.712 1.00 44.40 307 GLU D CA 1
ATOM 8627 C C . GLU D 1 287 ? 108.612 -4.938 3.629 1.00 44.40 307 GLU D C 1
ATOM 8628 O O . GLU D 1 287 ? 108.206 -3.820 3.346 1.00 44.40 307 GLU D O 1
ATOM 8634 N N . GLN D 1 288 ? 109.312 -5.183 4.722 1.00 43.17 308 GLN D N 1
ATOM 8635 C CA . GLN D 1 288 ? 109.645 -4.125 5.678 1.00 43.17 308 GLN D CA 1
ATOM 8636 C C . GLN D 1 288 ? 110.591 -3.120 5.022 1.00 43.17 308 GLN D C 1
ATOM 8637 O O . GLN D 1 288 ? 110.510 -1.929 5.294 1.00 43.17 308 GLN D O 1
ATOM 8643 N N . GLU D 1 289 ? 111.475 -3.650 4.179 1.00 41.09 309 GLU D N 1
ATOM 8644 C CA . GLU D 1 289 ? 112.411 -2.797 3.475 1.00 41.09 309 GLU D CA 1
ATOM 8645 C C . GLU D 1 289 ? 111.668 -1.902 2.500 1.00 41.09 309 GLU D C 1
ATOM 8646 O O . GLU D 1 289 ? 111.839 -0.675 2.562 1.00 41.09 309 GLU D O 1
ATOM 8648 N N . LYS D 1 290 ? 110.802 -2.486 1.663 1.00 38.33 310 LYS D N 1
ATOM 8649 C CA . LYS D 1 290 ? 110.052 -1.636 0.713 1.00 38.33 310 LYS D CA 1
ATOM 8650 C C . LYS D 1 290 ? 109.128 -0.667 1.452 1.00 38.33 310 LYS D C 1
ATOM 8651 O O . LYS D 1 290 ? 108.829 0.396 0.891 1.00 38.33 310 LYS D O 1
ATOM 8657 N N . LEU D 1 291 ? 108.644 -0.975 2.630 1.00 35.82 311 LEU D N 1
ATOM 8658 C CA . LEU D 1 291 ? 107.772 -0.122 3.382 1.00 35.82 311 LEU D CA 1
ATOM 8659 C C . LEU D 1 291 ? 108.554 1.102 3.826 1.00 35.82 311 LEU D C 1
ATOM 8660 O O . LEU D 1 291 ? 108.101 2.238 3.712 1.00 35.82 311 LEU D O 1
ATOM 8665 N N . LEU D 1 292 ? 109.771 0.861 4.324 1.00 38.47 312 LEU D N 1
ATOM 8666 C CA . LEU D 1 292 ? 110.611 1.980 4.773 1.00 38.47 312 LEU D CA 1
ATOM 8667 C C . LEU D 1 292 ? 111.074 2.820 3.609 1.00 38.47 312 LEU D C 1
ATOM 8668 O O . LEU D 1 292 ? 111.231 4.020 3.749 1.00 38.47 312 LEU D O 1
ATOM 8673 N N . GLN D 1 293 ? 111.279 2.207 2.476 1.00 42.80 313 GLN D N 1
ATOM 8674 C CA . GLN D 1 293 ? 111.707 2.931 1.264 1.00 42.80 313 GLN D CA 1
ATOM 8675 C C . GLN D 1 293 ? 110.587 3.849 0.846 1.00 42.80 313 GLN D C 1
ATOM 8676 O O . GLN D 1 293 ? 110.762 5.012 0.512 1.00 42.80 313 GLN D O 1
ATOM 8682 N N . SER D 1 294 ? 109.355 3.354 0.851 1.00 42.86 314 SER D N 1
ATOM 8683 C CA . SER D 1 294 ? 108.137 4.054 0.566 1.00 42.86 314 SER D CA 1
ATOM 8684 C C . SER D 1 294 ? 108.004 5.289 1.456 1.00 42.86 314 SER D C 1
ATOM 8685 O O . SER D 1 294 ? 107.695 6.376 1.022 1.00 42.86 314 SER D O 1
ATOM 8688 N N . ARG D 1 295 ? 108.255 5.078 2.753 1.00 42.63 315 ARG D N 1
ATOM 8689 C CA . ARG D 1 295 ? 108.165 6.131 3.729 1.00 42.63 315 ARG D CA 1
ATOM 8690 C C . ARG D 1 295 ? 109.175 7.249 3.523 1.00 42.63 315 ARG D C 1
ATOM 8691 O O . ARG D 1 295 ? 108.894 8.428 3.809 1.00 42.63 315 ARG D O 1
ATOM 8699 N N . ASP D 1 296 ? 110.380 6.910 3.101 1.00 43.27 316 ASP D N 1
ATOM 8700 C CA . ASP D 1 296 ? 111.443 7.878 2.845 1.00 43.27 316 ASP D CA 1
ATOM 8701 C C . ASP D 1 296 ? 111.056 8.756 1.665 1.00 43.27 316 ASP D C 1
ATOM 8702 O O . ASP D 1 296 ? 111.285 9.949 1.717 1.00 43.27 316 ASP D O 1
ATOM 8707 N N . TYR D 1 297 ? 110.432 8.206 0.640 1.00 42.93 317 TYR D N 1
ATOM 8708 C CA . TYR D 1 297 ? 109.981 9.004 -0.485 1.00 42.93 317 TYR D CA 1
ATOM 8709 C C . TYR D 1 297 ? 108.875 9.965 -0.072 1.00 42.93 317 TYR D C 1
ATOM 8710 O O . TYR D 1 297 ? 108.826 11.131 -0.439 1.00 42.93 317 TYR D O 1
ATOM 8719 N N . ILE D 1 298 ? 107.921 9.512 0.735 1.00 38.81 318 ILE D N 1
ATOM 8720 C CA . ILE D 1 298 ? 106.825 10.395 1.141 1.00 38.81 318 ILE D CA 1
ATOM 8721 C C . ILE D 1 298 ? 107.361 11.547 1.969 1.00 38.81 318 ILE D C 1
ATOM 8722 O O . ILE D 1 298 ? 106.986 12.708 1.773 1.00 38.81 318 ILE D O 1
ATOM 8727 N N . GLN D 1 299 ? 108.253 11.220 2.880 1.00 37.31 319 GLN D N 1
ATOM 8728 C CA . GLN D 1 299 ? 108.876 12.207 3.753 1.00 37.31 319 GLN D CA 1
ATOM 8729 C C . GLN D 1 299 ? 109.607 13.274 2.948 1.00 37.31 319 GLN D C 1
ATOM 8730 O O . GLN D 1 299 ? 109.412 14.463 3.182 1.00 37.31 319 GLN D O 1
ATOM 8736 N N . GLN D 1 300 ? 110.405 12.831 1.968 1.00 36.49 320 GLN D N 1
ATOM 8737 C CA . GLN D 1 300 ? 111.160 13.760 1.129 1.00 36.49 320 GLN D CA 1
ATOM 8738 C C . GLN D 1 300 ? 110.249 14.621 0.275 1.00 36.49 320 GLN D C 1
ATOM 8739 O O . GLN D 1 300 ? 110.452 15.859 0.263 1.00 36.49 320 GLN D O 1
ATOM 8741 N N . ARG D 1 301 ? 109.243 14.054 -0.394 1.00 32.09 321 ARG D N 1
ATOM 8742 C CA . ARG D 1 301 ? 108.335 14.871 -1.204 1.00 32.09 321 ARG D CA 1
ATOM 8743 C C . ARG D 1 301 ? 107.511 15.829 -0.359 1.00 32.09 321 ARG D C 1
ATOM 8744 O O . ARG D 1 301 ? 107.154 16.927 -0.797 1.00 32.09 321 ARG D O 1
ATOM 8747 N N . PHE D 1 302 ? 107.237 15.451 0.870 1.00 29.74 322 PHE D N 1
ATOM 8748 C CA . PHE D 1 302 ? 106.482 16.265 1.794 1.00 29.74 322 PHE D CA 1
ATOM 8749 C C . PHE D 1 302 ? 107.365 17.457 2.206 1.00 29.74 322 PHE D C 1
ATOM 8750 O O . PHE D 1 302 ? 106.948 18.617 2.282 1.00 29.74 322 PHE D O 1
ATOM 8758 N N . ASP D 1 303 ? 108.638 17.123 2.447 1.00 32.83 323 ASP D N 1
ATOM 8759 C CA . ASP D 1 303 ? 109.585 18.185 2.849 1.00 32.83 323 ASP D CA 1
ATOM 8760 C C . ASP D 1 303 ? 109.694 19.269 1.808 1.00 32.83 323 ASP D C 1
ATOM 8761 O O . ASP D 1 303 ? 109.661 20.435 2.139 1.00 32.83 323 ASP D O 1
ATOM 8766 N N . GLU D 1 304 ? 109.808 18.875 0.587 1.00 34.21 324 GLU D N 1
ATOM 8767 C CA . GLU D 1 304 ? 109.878 19.761 -0.560 1.00 34.21 324 GLU D CA 1
ATOM 8768 C C . GLU D 1 304 ? 108.654 20.669 -0.649 1.00 34.21 324 GLU D C 1
ATOM 8769 O O . GLU D 1 304 ? 108.783 21.907 -0.765 1.00 34.21 324 GLU D O 1
ATOM 8775 N N . ILE D 1 305 ? 107.426 20.106 -0.615 1.00 31.02 325 ILE D N 1
ATOM 8776 C CA . ILE D 1 305 ? 106.239 20.951 -0.760 1.00 31.02 325 ILE D CA 1
ATOM 8777 C C . ILE D 1 305 ? 105.915 21.771 0.451 1.00 31.02 325 ILE D C 1
ATOM 8778 O O . ILE D 1 305 ? 105.356 22.870 0.366 1.00 31.02 325 ILE D O 1
ATOM 8783 N N . VAL D 1 306 ? 106.252 21.310 1.626 1.00 32.12 326 VAL D N 1
ATOM 8784 C CA . VAL D 1 306 ? 105.958 22.147 2.803 1.00 32.12 326 VAL D CA 1
ATOM 8785 C C . VAL D 1 306 ? 106.920 23.335 2.754 1.00 32.12 326 VAL D C 1
ATOM 8786 O O . VAL D 1 306 ? 106.656 24.391 3.338 1.00 32.12 326 VAL D O 1
ATOM 8790 N N . ASP D 1 307 ? 108.075 23.257 2.051 1.00 34.88 327 ASP D N 1
ATOM 8791 C CA . ASP D 1 307 ? 109.000 24.367 1.968 1.00 34.88 327 ASP D CA 1
ATOM 8792 C C . ASP D 1 307 ? 108.433 25.531 1.159 1.00 34.88 327 ASP D C 1
ATOM 8793 O O . ASP D 1 307 ? 108.785 26.690 1.438 1.00 34.88 327 ASP D O 1
ATOM 8798 N N . THR D 1 308 ? 107.555 25.223 0.226 1.00 32.64 328 THR D N 1
ATOM 8799 C CA . THR D 1 308 ? 106.915 26.224 -0.616 1.00 32.64 328 THR D CA 1
ATOM 8800 C C . THR D 1 308 ? 105.708 26.884 0.035 1.00 32.64 328 THR D C 1
ATOM 8801 O O . THR D 1 308 ? 105.044 27.705 -0.600 1.00 32.64 328 THR D O 1
ATOM 8805 N N . LEU D 1 309 ? 105.341 26.514 1.250 1.00 34.44 329 LEU D N 1
ATOM 8806 C CA . LEU D 1 309 ? 104.196 27.114 1.915 1.00 34.44 329 LEU D CA 1
ATOM 8807 C C . LEU D 1 309 ? 104.525 28.602 2.173 1.00 34.44 329 LEU D C 1
ATOM 8808 O O . LEU D 1 309 ? 105.708 28.950 2.404 1.00 34.44 329 LEU D O 1
#

Foldseek 3Di:
DAEEEEEACDQASVLLVCVCQQVQPGAEYEYEYPPVVVSVVSQVVSVVCQVVHDHHHHYHYNDLLVQQPHQEYEYDHWDLVCVLVSRCVVLLVVLQVVLVSNLVSNHQHAYEYAYPPFQLSLVLSCVNNVHPLQRGWYLACLLLLLLLLVLVCVVVVHDSVQWWFTFKFGHPPLTGTLQQTTAHPHGRCVVDPDSVVSRCSSNCVLVVVCVVPNHDHPSSSVSRSVLSVQQVAQVQDWTFIFGQDPVLNGTITAIAGQGGNGGPGHDDDPGDPVVVVSRNVRSVVSVVVSVVSSVVD/DAEEEEAACDQQNLLLVCVCQLVQPGAEYEYEYPPVVVSVVSQVVSVVCQVVHPYHHYYDYDDLLVLQPHLEYEYDDFDLVLVCLRGVVVLLVPLQVVLVSNLVSNHQWAYEYADPQFQLSLVSSCVRSVHPLQRGWYLACLLLLLLLLVLVCVVVVHDSVQWWFTWKFGPPDLTFGLQQGTDHPPGRPVVDPDVVVSRCSSNCVQVCCCVVPNHDHNSRSVSSVVLSVCQVVQPQDWGFIFGQDPVLNGTITATFGQGVNGGPGHDDDPGDPVRVVSRNVRSCVSVVVNVVSD/DAEEEEEACDQQRLLLVCVCLLVQPGAEYEYEYPDPVVVVVSQVVSVVCQVVHDHHHHYHYNDLLVQQAHLEYEYEDEVVVLVVLLVSLVVLLVVLCSNLVSNHQWAYEYHYVQFQLSQVSSCVNNVHPQLRGWYLACLLVLLLLLVLVCVVVVHDSVQWWFTWKFTPPPLIGTLQQTTDDPRHRVVVVCVVPDSVVSNVRSVVVLVVCCVVPVDDHNSRSVSVVVLSVQQVVQVQDWGFIFGADPVLRGTITAIAGQGVRGGPGHDDDPGDVVNVVSNNVRSVVSVVVNVVSVVSD/DAEEEEEACDQARVLLVCVCLLVQVGAEYEYEYPDPVVSVVSQVVSVVCVVVHDHHHHYDYNDLLVQQPHQEYEYQDEVVVLVVLLVRLVVLLVVLVSNLVSNHQHAYEYHYVQQQLSQVSSCVNNVHDQLRTWYLAFLLLQLLLLVLVCVVVVHDSVQWWFGWWFGPPPLIGTLQQTTDDPNHRVVVVVVVDDVVVSSVNSVVVLVVVCVVPVHDHNSSSVSVVVLSVQQVQQVQDWGFIFGADPVLRGTITATAGQGVNGGPGHDDDPGDVVNVVSRNVRSVVSVVVSVSSVVSD

Nearest PDB structures (foldseek):
  1hyh-assembly1_B  TM=1.002E+00  e=1.766E-56  Weissella confusa
  1hyh-assembly1_D  TM=9.655E-01  e=2.525E-53  Weissella confusa
  4i9n-assembly1_C  TM=9.397E-01  e=9.004E-26  Oryctolagus cuniculus
  7epm-assembly1_B-2  TM=9.179E-01  e=1.532E-25  Homo sapiens
  4i9n-assembly2_G  TM=9.065E-01  e=1.210E-25  Oryctolagus cuniculus

Sequence (1185 aa):
ARKIGIIGLGNVGAAVAHGLIAQGVADDYVFIDANEAKVKADQIDFQDAMANLEAHGNIVINDWAALADADVVISTLGNIKLQQFAELKFTSSMVQSVGTNLKESGFHGVLVVISNPVDVITALFQHVTGFPAHKVIGTGTLLDTARMQRAVGEAFDLDPRSVSGYNLGEHGNSQFVAWSTVRVMGQPIVTLIDLAAIEEEARKGGFTVLNGKGYTSYGVATSAIRIAKAVMADAHAELVVSNRRDDMGMYLSYPAIIGRDGVLAETTLDLTTDEQEKLLQSRDYIQQRFDEIVDTLARKIGIIGLGNVGAAVAHGLIAQGVADDYVFIDANEAKVKADQIDFQDAMANLEAHGNIVINDWAALADADVVISTLGNIKLQQFAELKFTSSMVQSVGTNLKESGFHGVLVVISNPVDVITALFQHVTGFPAHKVIGTGTLLDTARMQRAVGEAFDLDPRSVSGYNLGEHGNSQFVAWSTVRVMGQPIVTLIDLAAIEEEARKGGFTVLNGKGYTSYGVATSAIRIAKAVMADAHAELVVSNRRDDMGMYLSYPAIIGRDGVLAETTLDLTTDEQEKLLQSRDYIQQRFDEIVARKIGIIGLGNVGAAVAHGLIAQGVADDYVFIDANEAKVKADQIDFQDAMANLEAHGNIVINDWAALADADVVISTLGGDRFAELKFTSSMVQSVGTNLKESGFHGVLVVISNPVDVITALFQHVTGFPAHKVIGTGTLLDTARMQRAVGEAFDLDPRSVSGYNLGEHGNSQFVAWSTVRVMGQPIVTLADAIDLAAIEEEARKGGFTVLNGKGYTSYGVATSAIRIAKAVMADAHAELVVSNRRDDMGMYLSYPAIIGRDGVLAETTLDLTTDEQEKLLQSRDYIQQRFDEIVDTLARKIGIIGLGNVGAAVAHGLIAQGVADDYVFIDANEAKVKADQIDFQDAMANLEAHGNIVINDWAALADADVVISTLGGDRFAELKFTSSMVQSVGTNLKESGFHGVLVVISNPVDVITALFQHVTGFPAHKVIGTGTLLDTARMQRAVGEAFDLDPRSVSGYNLGEHGNSQFVAWSTVRVMGQPIVTLADAIDLAAIEEEARKGGFTVLNGKGYTSYGVATSAIRIAKAVMADAHAELVVSNRRDDMGMYLSYPAIIGRDGVLAETTLDLTTDEQEKLLQSRDYIQQRFDEIVDTL

Radius of gyration: 29.61 Å; Cα contacts (8 Å, |Δi|>4): 2808; chains: 4; bounding box: 82×78×79 Å